Protein AF-0000000068096254 (afdb_homodimer)

Nearest PDB structures (foldseek):
  3ll3-assembly1_B  TM=8.880E-01  e=3.844E-37  Lactobacillus acidophilus
  3gbt-assembly1_A  TM=8.797E-01  e=4.576E-37  Lactobacillus acidophilus NCFM
  2nlx-assembly1_A  TM=8.607E-01  e=4.109E-34  Escherichia coli
  2itm-assembly1_B  TM=8.570E-01  e=5.618E-33  Escherichia coli
  2nlx-assembly1_B  TM=8.679E-01  e=8.628E-32  Escherichia coli

Foldseek 3Di:
DQQQEWEWEWEAEPFKIKIFIAGLRARDTPDMDMDGQAWDADPVGWIFGDLVVVLVVCLVVLLVCCVVRPGAYAEYFYAYAAQWWFKAFLVLHTQFTTGALPGCLLVVCVVVADPVLQLVLCQFLVFRDDCSANLSVQVSGCVVRVCLPPLGMAIDHSVQSVVCVFFVFREDEQQNVSRRSQGRAQVSGGHPVSCVSSVHDPNRYHHYDAFLDFRGWGDPVSCVSSVHDDIHTYGYQYYLVLLLVVLQVDDALAWEWEADQKIKIKGKHQGRDSDPLCSLFRWGKGDHRRNGIIIIMKIWNGGCVVVVVCCVVVVDDPVQLVVLLVVLLVLLPDLVDFCVQQWAKAPLCQHGMTRLGDRPAHIDTGNDDPDDGSNSSSNNSLLNVLLSVLVRVVSVVRDAAHEYEYEDPCLVRVSSLQSNCAQRVYKYFYWDDDPSSRLSRSCRNNVVHDRDDTDGPDMHGYDPSSNVSSVVVSVVNVVVVVVSCCVVVSDDDD/DQQLEWEWEWEAEPFKIKIFIAGLRARDTPDMDMDGQAWDADPVGWIFGDLVVVLVVVLVVLLVCCVVRPGAYAEYFYAYAAQWWFKAFLVLHTQFTTGALPGCLLVVCVVVADPVLQLVLCQFLVFRDDCSANLSVQVSGCVVRVCLPPLGMAIDHSVQSVVCVFFVFREDEQQNVSRRSQGRAQVSHGHPVSCVSSVHDPNRYGHYDAFLDQRGWGDPVSCVSSVHDDIHTYGYQYYLVLLLVVLQVDDALAWEWEADQKIKIKHKHQGRDSDPLCNLQRWGKGDHRRNGIIITMKIWNGGCVVVVVCCVVVVDDPVQLVVLLVVLLVLLPDLVDFCVQQWAKAPLCQHGMTRLGDRPAHIDTGRDDPDDGSNSSSNNSLLNVLLSVLRRVVSVVRDAAHEYEYEDPCLVRVSSLQSNCAQRVYKYFYWDDDPSSRLSSSCRNNVVHDRDDTHGPDMHGYDPSSNVSSVVVSVVNVVVVVVSCCVVVSDDDD

pLDDT: mean 94.55, std 5.6, range [41.28, 98.69]

Structure (mmCIF, N/CA/C/O backbone):
data_AF-0000000068096254-model_v1
#
loop_
_entity.id
_entity.type
_entity.pdbx_description
1 polymer 'Carbohydrate kinase'
#
loop_
_atom_site.group_PDB
_atom_site.id
_atom_site.type_symbol
_atom_site.label_atom_id
_atom_site.label_alt_id
_atom_site.label_comp_id
_atom_site.label_asym_id
_atom_site.label_entity_id
_atom_site.label_seq_id
_atom_site.pdbx_PDB_ins_code
_atom_site.Cartn_x
_atom_site.Cartn_y
_atom_site.Cartn_z
_atom_site.occupancy
_atom_site.B_iso_or_equiv
_atom_site.auth_seq_id
_atom_site.auth_comp_id
_atom_site.auth_asym_id
_atom_site.auth_atom_id
_atom_site.pdbx_PDB_model_num
ATOM 1 N N . MET A 1 1 ? 23.547 -44.688 -39.938 1 41.59 1 MET A N 1
ATOM 2 C CA . MET A 1 1 ? 22.844 -43.844 -40.938 1 41.59 1 MET A CA 1
ATOM 3 C C . MET A 1 1 ? 22.031 -42.75 -40.25 1 41.59 1 MET A C 1
ATOM 5 O O . MET A 1 1 ? 21.469 -42.969 -39.188 1 41.59 1 MET A O 1
ATOM 9 N N . PRO A 1 2 ? 22.297 -41.562 -40.688 1 52.94 2 PRO A N 1
ATOM 10 C CA . PRO A 1 2 ? 21.547 -40.5 -40.031 1 52.94 2 PRO A CA 1
ATOM 11 C C . PRO A 1 2 ? 20.047 -40.812 -39.906 1 52.94 2 PRO A C 1
ATOM 13 O O . PRO A 1 2 ? 19.453 -41.344 -40.844 1 52.94 2 PRO A O 1
ATOM 16 N N . ASP A 1 3 ? 19.641 -41 -38.656 1 62.84 3 ASP A N 1
ATOM 17 C CA . ASP A 1 3 ? 18.219 -41.25 -38.5 1 62.84 3 ASP A CA 1
ATOM 18 C C . ASP A 1 3 ? 17.391 -40.188 -39.188 1 62.84 3 ASP A C 1
ATOM 20 O O . ASP A 1 3 ? 17.391 -39.031 -38.75 1 62.84 3 ASP A O 1
ATOM 24 N N . TYR A 1 4 ? 16.969 -40.344 -40.375 1 83.81 4 TYR A N 1
ATOM 25 C CA . TYR A 1 4 ? 16.234 -39.438 -41.25 1 83.81 4 TYR A CA 1
ATOM 26 C C . TYR A 1 4 ? 14.734 -39.531 -40.969 1 83.81 4 TYR A C 1
ATOM 28 O O . TYR A 1 4 ? 13.938 -39.594 -41.906 1 83.81 4 TYR A O 1
ATOM 36 N N . ARG A 1 5 ? 14.422 -39.594 -39.594 1 93.25 5 ARG A N 1
ATOM 37 C CA . ARG A 1 5 ? 13.016 -39.625 -39.188 1 93.25 5 ARG A CA 1
ATOM 38 C C . ARG A 1 5 ? 12.617 -38.344 -38.5 1 93.25 5 ARG A C 1
ATOM 40 O O . ARG A 1 5 ? 13.484 -37.562 -38.062 1 93.25 5 ARG A O 1
ATOM 47 N N . ALA A 1 6 ? 11.328 -38.188 -38.531 1 95.38 6 ALA A N 1
ATOM 48 C CA . ALA A 1 6 ? 10.766 -37.031 -37.844 1 95.38 6 ALA A CA 1
ATOM 49 C C . ALA A 1 6 ? 9.766 -37.438 -36.781 1 95.38 6 ALA A C 1
ATOM 51 O O . ALA A 1 6 ? 9.242 -38.562 -36.812 1 95.38 6 ALA A O 1
ATOM 52 N N . ALA A 1 7 ? 9.648 -36.594 -35.844 1 97.06 7 ALA A N 1
ATOM 53 C CA . ALA A 1 7 ? 8.656 -36.781 -34.812 1 97.06 7 ALA A CA 1
ATOM 54 C C . ALA A 1 7 ? 7.734 -35.594 -34.688 1 97.06 7 ALA A C 1
ATOM 56 O O . ALA A 1 7 ? 8.188 -34.438 -34.812 1 97.06 7 ALA A O 1
ATOM 57 N N . LEU A 1 8 ? 6.445 -35.812 -34.531 1 98 8 LEU A N 1
ATOM 58 C CA . LEU A 1 8 ? 5.531 -34.75 -34.125 1 98 8 LEU A CA 1
ATOM 59 C C . LEU A 1 8 ? 5.422 -34.656 -32.625 1 98 8 LEU A C 1
ATOM 61 O O . LEU A 1 8 ? 5.168 -35.656 -31.953 1 98 8 LEU A O 1
ATOM 65 N N . VAL A 1 9 ? 5.691 -33.5 -32.156 1 97.75 9 VAL A N 1
ATOM 66 C CA . VAL A 1 9 ? 5.582 -33.25 -30.719 1 97.75 9 VAL A CA 1
ATOM 67 C C . VAL A 1 9 ? 4.391 -32.312 -30.453 1 97.75 9 VAL A C 1
ATOM 69 O O . VAL A 1 9 ? 4.289 -31.25 -31.031 1 97.75 9 VAL A O 1
ATOM 72 N N . ILE A 1 10 ? 3.496 -32.75 -29.547 1 98.25 10 ILE A N 1
ATOM 73 C CA . ILE A 1 10 ? 2.303 -31.984 -29.203 1 98.25 10 ILE A CA 1
ATOM 74 C C . ILE A 1 10 ? 2.402 -31.5 -27.766 1 98.25 10 ILE A C 1
ATOM 76 O O . ILE A 1 10 ? 2.443 -32.312 -26.828 1 98.25 10 ILE A O 1
ATOM 80 N N . ASP A 1 11 ? 2.445 -30.219 -27.562 1 97.06 11 ASP A N 1
ATOM 81 C CA . ASP A 1 11 ? 2.436 -29.562 -26.266 1 97.06 11 ASP A CA 1
ATOM 82 C C . ASP A 1 11 ? 1.095 -28.891 -26 1 97.06 11 ASP A C 1
ATOM 84 O O . ASP A 1 11 ? 0.836 -27.797 -26.5 1 97.06 11 ASP A O 1
ATOM 88 N N . ILE A 1 12 ? 0.299 -29.5 -25.172 1 97.5 12 ILE A N 1
ATOM 89 C CA . ILE A 1 12 ? -1.029 -28.984 -24.875 1 97.5 12 ILE A CA 1
ATOM 90 C C . ILE A 1 12 ? -0.95 -28.047 -23.672 1 97.5 12 ILE A C 1
ATOM 92 O O . ILE A 1 12 ? -1.04 -28.469 -22.531 1 97.5 12 ILE A O 1
ATOM 96 N N . GLY A 1 13 ? -0.919 -26.812 -23.969 1 94.12 13 GLY A N 1
ATOM 97 C CA . GLY A 1 13 ? -0.919 -25.812 -22.906 1 94.12 13 GLY A CA 1
ATOM 98 C C . GLY A 1 13 ? -2.307 -25.312 -22.562 1 94.12 13 GLY A C 1
ATOM 99 O O . GLY A 1 13 ? -3.268 -25.578 -23.297 1 94.12 13 GLY A O 1
ATOM 100 N N . THR A 1 14 ? -2.367 -24.562 -21.484 1 90.56 14 THR A N 1
ATOM 101 C CA . THR A 1 14 ? -3.637 -24.016 -21.016 1 90.56 14 THR A CA 1
ATOM 102 C C . THR A 1 14 ? -4.176 -22.984 -22 1 90.56 14 THR A C 1
ATOM 104 O O . THR A 1 14 ? -5.375 -22.969 -22.297 1 90.56 14 THR A O 1
ATOM 107 N N . THR A 1 15 ? -3.33 -22.141 -22.594 1 87.12 15 THR A N 1
ATOM 108 C CA . THR A 1 15 ? -3.736 -21.062 -23.484 1 87.12 15 THR A CA 1
ATOM 109 C C . THR A 1 15 ? -3.555 -21.469 -24.938 1 87.12 15 THR A C 1
ATOM 111 O O . THR A 1 15 ? -4.414 -21.188 -25.781 1 87.12 15 THR A O 1
ATOM 114 N N . ASN A 1 16 ? -2.41 -22.062 -25.188 1 92.19 16 ASN A N 1
ATOM 115 C CA . ASN A 1 16 ? -2.104 -22.469 -26.547 1 92.19 16 ASN A CA 1
ATOM 116 C C . ASN A 1 16 ? -1.64 -23.922 -26.625 1 92.19 16 ASN A C 1
ATOM 118 O O . ASN A 1 16 ? -1.05 -24.422 -25.672 1 92.19 16 ASN A O 1
ATOM 122 N N . CYS A 1 17 ? -1.931 -24.469 -27.703 1 96.44 17 CYS A N 1
ATOM 123 C CA . CYS A 1 17 ? -1.395 -25.766 -28.078 1 96.44 17 CYS A CA 1
ATOM 124 C C . CYS A 1 17 ? -0.385 -25.641 -29.203 1 96.44 17 CYS A C 1
ATOM 126 O O . CYS A 1 17 ? -0.627 -24.922 -30.188 1 96.44 17 CYS A O 1
ATOM 128 N N . LYS A 1 18 ? 0.754 -26.25 -28.984 1 96.44 18 LYS A N 1
ATOM 129 C CA . LYS A 1 18 ? 1.813 -26.188 -29.984 1 96.44 18 LYS A CA 1
ATOM 130 C C . LYS A 1 18 ? 2.135 -27.578 -30.531 1 96.44 18 LYS A C 1
ATOM 132 O O . LYS A 1 18 ? 2.236 -28.531 -29.766 1 96.44 18 LYS A O 1
ATOM 137 N N . VAL A 1 19 ? 2.242 -27.688 -31.844 1 97.88 19 VAL A N 1
ATOM 138 C CA . VAL A 1 19 ? 2.664 -28.922 -32.5 1 97.88 19 VAL A CA 1
ATOM 139 C C . VAL A 1 19 ? 3.922 -28.641 -33.344 1 97.88 19 VAL A C 1
ATOM 141 O O . VAL A 1 19 ? 3.943 -27.734 -34.156 1 97.88 19 VAL A O 1
ATOM 144 N N . SER A 1 20 ? 4.918 -29.422 -33.062 1 96.94 20 SER A N 1
ATOM 145 C CA . SER A 1 20 ? 6.176 -29.25 -33.781 1 96.94 20 SER A CA 1
ATOM 146 C C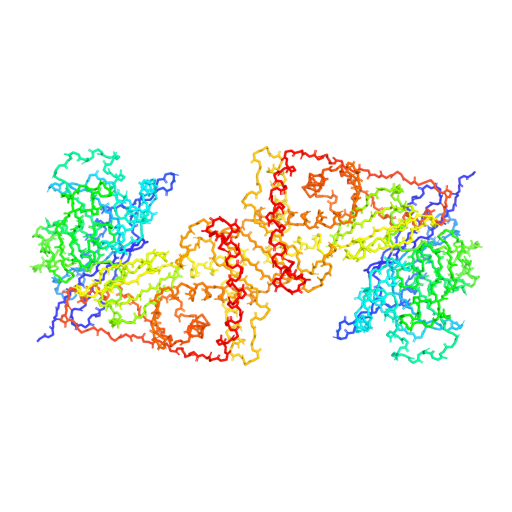 . SER A 1 20 ? 6.594 -30.531 -34.5 1 96.94 20 SER A C 1
ATOM 148 O O . SER A 1 20 ? 6.422 -31.625 -33.938 1 96.94 20 SER A O 1
ATOM 150 N N . CYS A 1 21 ? 7.031 -30.359 -35.688 1 96.88 21 CYS A N 1
ATOM 151 C CA . CYS A 1 21 ? 7.734 -31.438 -36.375 1 96.88 21 CYS A CA 1
ATOM 152 C C . CYS A 1 21 ? 9.242 -31.328 -36.188 1 96.88 21 CYS A C 1
ATOM 154 O O . CYS A 1 21 ? 9.852 -30.328 -36.562 1 96.88 21 CYS A O 1
ATOM 156 N N . CYS A 1 22 ? 9.797 -32.344 -35.562 1 95.12 22 CYS A N 1
ATOM 157 C CA . CYS A 1 22 ? 11.211 -32.281 -35.219 1 95.12 22 CYS A CA 1
ATOM 158 C C . CYS A 1 22 ? 11.992 -33.406 -35.875 1 95.12 22 CYS A C 1
ATOM 160 O O . CYS A 1 22 ? 11.461 -34.5 -36.094 1 95.12 22 CYS A O 1
ATOM 162 N N . SER A 1 23 ? 13.266 -33.062 -36.125 1 92.75 23 SER A N 1
ATOM 163 C CA . SER A 1 23 ? 14.172 -34.094 -36.625 1 92.75 23 SER A CA 1
ATOM 164 C C . SER A 1 23 ? 14.633 -35 -35.5 1 92.75 23 SER A C 1
ATOM 166 O O . SER A 1 23 ? 15.023 -34.531 -34.438 1 92.75 23 SER A O 1
ATOM 168 N N . CYS A 1 24 ? 14.539 -36.281 -35.719 1 91.44 24 CYS A N 1
ATOM 169 C CA . CYS A 1 24 ? 15.008 -37.25 -34.75 1 91.44 24 CYS A CA 1
ATOM 170 C C . CYS A 1 24 ? 16.531 -37.375 -34.781 1 91.44 24 CYS A C 1
ATOM 172 O O . CYS A 1 24 ? 17.125 -38.062 -33.938 1 91.44 24 CYS A O 1
ATOM 174 N N . HIS A 1 25 ? 17.125 -36.656 -35.719 1 87.38 25 HIS A N 1
ATOM 175 C CA . HIS A 1 25 ? 18.578 -36.719 -35.844 1 87.38 25 HIS A CA 1
ATOM 176 C C . HIS A 1 25 ? 19.25 -35.719 -34.906 1 87.38 25 HIS A C 1
ATOM 178 O O . HIS A 1 25 ? 20.234 -36.062 -34.25 1 87.38 25 HIS A O 1
ATOM 184 N N . ASP A 1 26 ? 18.734 -34.531 -34.812 1 86.44 26 ASP A N 1
ATOM 185 C CA . ASP A 1 26 ? 19.422 -33.5 -34.062 1 86.44 26 ASP A CA 1
ATOM 186 C C . ASP A 1 26 ? 18.438 -32.625 -33.281 1 86.44 26 ASP A C 1
ATOM 188 O O . ASP A 1 26 ? 18.781 -31.547 -32.812 1 86.44 26 ASP A O 1
ATOM 192 N N . ALA A 1 27 ? 17.25 -33.031 -33.188 1 88.38 27 ALA A N 1
ATOM 193 C CA . ALA A 1 27 ? 16.188 -32.375 -32.406 1 88.38 27 ALA A CA 1
ATOM 194 C C . ALA A 1 27 ? 15.852 -31.016 -33 1 88.38 27 ALA A C 1
ATOM 196 O O . ALA A 1 27 ? 15.18 -30.219 -32.344 1 88.38 27 ALA A O 1
ATOM 197 N N . SER A 1 28 ? 16.281 -30.703 -34.219 1 89.44 28 SER A N 1
ATOM 198 C CA . SER A 1 28 ? 15.93 -29.422 -34.844 1 89.44 28 SER A CA 1
ATOM 199 C C . SER A 1 28 ? 14.445 -29.359 -35.188 1 89.44 28 SER A C 1
ATOM 201 O O . SER A 1 28 ? 13.852 -30.359 -35.594 1 89.44 28 SER A O 1
ATOM 203 N N . VAL A 1 29 ? 13.906 -28.188 -35.031 1 91.31 29 VAL A N 1
ATOM 204 C CA . VAL A 1 29 ? 12.508 -27.984 -35.406 1 91.31 29 VAL A CA 1
ATOM 205 C C . VAL A 1 29 ? 12.398 -27.734 -36.906 1 91.31 29 VAL A C 1
ATOM 207 O O . VAL A 1 29 ? 12.961 -26.75 -37.406 1 91.31 29 VAL A O 1
ATOM 210 N N . LEU A 1 30 ? 11.719 -28.562 -37.531 1 93.75 30 LEU A N 1
ATOM 211 C CA . LEU A 1 30 ? 11.523 -28.438 -38.969 1 93.75 30 LEU A CA 1
ATOM 212 C C . LEU A 1 30 ? 10.391 -27.469 -39.281 1 93.75 30 LEU A C 1
ATOM 214 O O . LEU A 1 30 ? 10.539 -26.594 -40.156 1 93.75 30 LEU A O 1
ATOM 218 N N . GLU A 1 31 ? 9.297 -27.656 -38.625 1 95.44 31 GLU A N 1
ATOM 219 C CA . GLU A 1 31 ? 8.117 -26.797 -38.719 1 95.44 31 GLU A CA 1
ATOM 220 C C . GLU A 1 31 ? 7.289 -26.859 -37.438 1 95.44 31 GLU A C 1
ATOM 222 O O . GLU A 1 31 ? 7.363 -27.828 -36.688 1 95.44 31 GLU A O 1
ATOM 227 N N . ALA A 1 32 ? 6.562 -25.828 -37.219 1 96 32 ALA A N 1
ATOM 228 C CA . ALA A 1 32 ? 5.727 -25.797 -36 1 96 32 ALA A CA 1
ATOM 229 C C . ALA A 1 32 ? 4.441 -25 -36.281 1 96 32 ALA A C 1
ATOM 231 O O . ALA A 1 32 ? 4.402 -24.141 -37.156 1 96 32 ALA A O 1
ATOM 232 N N . ARG A 1 33 ? 3.412 -25.359 -35.594 1 96.94 33 ARG A N 1
ATOM 233 C CA . ARG A 1 33 ? 2.133 -24.656 -35.594 1 96.94 33 ARG A CA 1
ATOM 234 C C . ARG A 1 33 ? 1.662 -24.406 -34.156 1 96.94 33 ARG A C 1
ATOM 236 O O . ARG A 1 33 ? 1.922 -25.203 -33.25 1 96.94 33 ARG A O 1
ATOM 243 N N . LYS A 1 34 ? 1.093 -23.297 -33.969 1 93.69 34 LYS A N 1
ATOM 244 C CA . LYS A 1 34 ? 0.515 -22.906 -32.688 1 93.69 34 LYS A CA 1
ATOM 245 C C . LYS A 1 34 ? -0.919 -22.422 -32.844 1 93.69 34 LYS A C 1
ATOM 247 O O . LYS A 1 34 ? -1.23 -21.703 -33.812 1 93.69 34 LYS A O 1
ATOM 252 N N . PHE A 1 35 ? -1.835 -22.781 -31.984 1 96.56 35 PHE A N 1
ATOM 253 C CA . PHE A 1 35 ? -3.225 -22.344 -32 1 96.56 35 PHE A CA 1
ATOM 254 C C . PHE A 1 35 ? -3.803 -22.297 -30.594 1 96.56 35 PHE A C 1
ATOM 256 O O . PHE A 1 35 ? -3.283 -22.938 -29.688 1 96.56 35 PHE A O 1
ATOM 263 N N . PRO A 1 36 ? -4.855 -21.484 -30.406 1 95.94 36 PRO A N 1
ATOM 264 C CA . PRO A 1 36 ? -5.457 -21.406 -29.078 1 95.94 36 PRO A CA 1
ATOM 265 C C . PRO A 1 36 ? -6.078 -22.734 -28.641 1 95.94 36 PRO A C 1
ATOM 267 O O . PRO A 1 36 ? -6.715 -23.422 -29.438 1 95.94 36 PRO A O 1
ATOM 270 N N . THR A 1 37 ? -5.762 -23.062 -27.406 1 96.31 37 THR A N 1
ATOM 271 C CA . THR A 1 37 ? -6.422 -24.25 -26.859 1 96.31 37 THR A CA 1
ATOM 272 C C . THR A 1 37 ? -7.926 -24.031 -26.734 1 96.31 37 THR A C 1
ATOM 274 O O . THR A 1 37 ? -8.367 -23.094 -26.062 1 96.31 37 THR A O 1
ATOM 277 N N . PRO A 1 38 ? -8.695 -24.859 -27.312 1 96.88 38 PRO A N 1
ATOM 278 C CA . PRO A 1 38 ? -10.148 -24.641 -27.297 1 96.88 38 PRO A CA 1
ATOM 279 C C . PRO A 1 38 ? -10.742 -24.781 -25.906 1 96.88 38 PRO A C 1
ATOM 281 O O . PRO A 1 38 ? -10.438 -25.75 -25.188 1 96.88 38 PRO A O 1
ATOM 284 N N . LYS A 1 39 ? -11.523 -23.875 -25.516 1 96.12 39 LYS A N 1
ATOM 285 C CA . LYS A 1 39 ? -12.188 -23.844 -24.203 1 96.12 39 LYS A CA 1
ATOM 286 C C . LYS A 1 39 ? -13.656 -23.453 -24.359 1 96.12 39 LYS A C 1
ATOM 288 O O . LYS A 1 39 ? -14.055 -22.875 -25.375 1 96.12 39 LYS A O 1
ATOM 293 N N . ARG A 1 40 ? -14.484 -23.891 -23.469 1 94.44 40 ARG A N 1
ATOM 294 C CA . ARG A 1 40 ? -15.867 -23.469 -23.281 1 94.44 40 ARG A CA 1
ATOM 295 C C . ARG A 1 40 ? -16.062 -22.766 -21.953 1 94.44 40 ARG A C 1
ATOM 297 O O . ARG A 1 40 ? -15.789 -23.344 -20.891 1 94.44 40 ARG A O 1
ATOM 304 N N . GLU A 1 41 ? -16.5 -21.531 -22.016 1 90.38 41 GLU A N 1
ATOM 305 C CA . GLU A 1 41 ? -16.719 -20.766 -20.797 1 90.38 41 GLU A CA 1
ATOM 306 C C . GLU A 1 41 ? -18.219 -20.562 -20.531 1 90.38 41 GLU A C 1
ATOM 308 O O . GLU A 1 41 ? -18.969 -20.234 -21.438 1 90.38 41 GLU A O 1
ATOM 313 N N . SER A 1 42 ? -18.594 -20.828 -19.344 1 86.88 42 SER A N 1
ATOM 314 C CA . SER A 1 42 ? -19.984 -20.641 -18.984 1 86.88 42 SER A CA 1
ATOM 315 C C . SER A 1 42 ? -20.25 -19.219 -18.516 1 86.88 42 SER A C 1
ATOM 317 O O . SER A 1 42 ? -19.312 -18.438 -18.312 1 86.88 42 SER A O 1
ATOM 319 N N . GLY A 1 43 ? -21.516 -18.828 -18.375 1 73.31 43 GLY A N 1
ATOM 320 C CA . GLY A 1 43 ? -21.922 -17.516 -17.922 1 73.31 43 GLY A CA 1
ATOM 321 C C . GLY A 1 43 ? -21.469 -17.203 -16.5 1 73.31 43 GLY A C 1
ATOM 322 O O . GLY A 1 43 ? -21.281 -16.047 -16.141 1 73.31 43 GLY A O 1
ATOM 323 N N . ASN A 1 44 ? -21.297 -18.281 -15.711 1 79.81 44 ASN A N 1
ATOM 324 C CA . ASN A 1 44 ? -20.922 -18.078 -14.312 1 79.81 44 ASN A CA 1
ATOM 325 C C . ASN A 1 44 ? -19.406 -18.125 -14.133 1 79.81 44 ASN A C 1
ATOM 327 O O . ASN A 1 44 ? -18.922 -18.141 -13 1 79.81 44 ASN A O 1
ATOM 331 N N . GLY A 1 45 ? -18.641 -18.266 -15.219 1 78.94 45 GLY A N 1
ATOM 332 C CA . GLY A 1 45 ? -17.188 -18.172 -15.156 1 78.94 45 GLY A CA 1
ATOM 333 C C . GLY A 1 45 ? -16.5 -19.531 -15.125 1 78.94 45 GLY A C 1
ATOM 334 O O . GLY A 1 45 ? -15.281 -19.609 -15.031 1 78.94 45 GLY A O 1
ATOM 335 N N . GLU A 1 46 ? -17.266 -20.531 -15.234 1 84.62 46 GLU A N 1
ATOM 336 C CA . GLU A 1 46 ? -16.688 -21.875 -15.281 1 84.62 46 GLU A CA 1
ATOM 337 C C . GLU A 1 46 ? -16.047 -22.156 -16.641 1 84.62 46 GLU A C 1
ATOM 339 O O . GLU A 1 46 ? -16.578 -21.75 -17.672 1 84.62 46 GLU A O 1
ATOM 344 N N . VAL A 1 47 ? -14.891 -22.766 -16.562 1 89.75 47 VAL A N 1
ATOM 345 C CA . VAL A 1 47 ? -14.156 -23.016 -17.797 1 89.75 47 VAL A CA 1
ATOM 346 C C . VAL A 1 47 ? -13.945 -24.516 -17.984 1 89.75 47 VAL A C 1
ATOM 348 O O . VAL A 1 47 ? -13.492 -25.203 -17.078 1 89.75 47 VAL A O 1
ATOM 351 N N . ASP A 1 48 ? -14.297 -25 -19.172 1 95.62 48 ASP A N 1
ATOM 352 C CA . ASP A 1 48 ? -14.016 -26.359 -19.609 1 95.62 48 ASP A CA 1
ATOM 353 C C . ASP A 1 48 ? -13.156 -26.375 -20.859 1 95.62 48 ASP A C 1
ATOM 355 O O . ASP A 1 48 ? -13.32 -25.516 -21.75 1 95.62 48 ASP A O 1
ATOM 359 N N . PHE A 1 49 ? -12.242 -27.312 -20.844 1 96.94 49 PHE A N 1
ATOM 360 C CA . PHE A 1 49 ? -11.539 -27.531 -22.109 1 96.94 49 PHE A CA 1
ATOM 361 C C . PHE A 1 49 ? -12.414 -28.281 -23.109 1 96.94 49 PHE A C 1
ATOM 363 O O . PHE A 1 49 ? -13.148 -29.203 -22.719 1 96.94 49 PHE A O 1
ATOM 370 N N . ASP A 1 50 ? -12.375 -27.875 -24.359 1 97.56 50 ASP A N 1
ATOM 371 C CA . ASP A 1 50 ? -13.117 -28.547 -25.422 1 97.56 50 ASP A CA 1
ATOM 372 C C . ASP A 1 50 ? -12.25 -29.594 -26.125 1 97.56 50 ASP A C 1
ATOM 374 O O . ASP A 1 50 ? -11.695 -29.312 -27.203 1 97.56 50 ASP A O 1
ATOM 378 N N . ILE A 1 51 ? -12.273 -30.797 -25.641 1 97.38 51 ILE A N 1
ATOM 379 C CA . ILE A 1 51 ? -11.359 -31.844 -26.078 1 97.38 51 ILE A CA 1
ATOM 380 C C . ILE A 1 51 ? -11.695 -32.25 -27.5 1 97.38 51 ILE A C 1
ATOM 382 O O . ILE A 1 51 ? -10.805 -32.625 -28.281 1 97.38 51 ILE A O 1
ATOM 386 N N . GLU A 1 52 ? -12.93 -32.219 -27.938 1 97 52 GLU A N 1
ATOM 387 C CA . GLU A 1 52 ? -13.32 -32.562 -29.297 1 97 52 GLU A CA 1
ATOM 388 C C . GLU A 1 52 ? -12.781 -31.531 -30.297 1 97 52 GLU A C 1
ATOM 390 O O . GLU A 1 52 ? -12.25 -31.891 -31.344 1 97 52 GLU A O 1
ATOM 395 N N . ALA A 1 53 ? -13.008 -30.328 -29.906 1 98 53 ALA A N 1
ATOM 396 C CA . ALA A 1 53 ? -12.469 -29.266 -30.766 1 98 53 ALA A CA 1
ATOM 397 C C . ALA A 1 53 ? -10.945 -29.344 -30.844 1 98 53 AL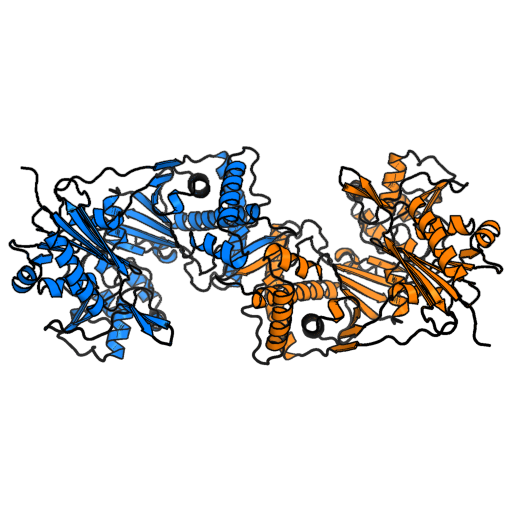A A C 1
ATOM 399 O O . ALA A 1 53 ? -10.359 -29.094 -31.891 1 98 53 ALA A O 1
ATOM 400 N N . LEU A 1 54 ? -10.328 -29.641 -29.75 1 98.12 54 LEU A N 1
ATOM 401 C CA . LEU A 1 54 ? -8.875 -29.812 -29.734 1 98.12 54 LEU A CA 1
ATOM 402 C C . LEU A 1 54 ? -8.453 -30.938 -30.672 1 98.12 54 LEU A C 1
ATOM 404 O O . LEU A 1 54 ? -7.496 -30.797 -31.422 1 98.12 54 LEU A O 1
ATOM 408 N N . TRP A 1 55 ? -9.141 -32.031 -30.625 1 97.75 55 TRP A N 1
ATOM 409 C CA . TRP A 1 55 ? -8.836 -33.188 -31.469 1 97.75 55 TRP A CA 1
ATOM 410 C C . TRP A 1 55 ? -8.945 -32.844 -32.938 1 97.75 55 TRP A C 1
ATOM 412 O O . TRP A 1 55 ? -8.062 -33.188 -33.75 1 97.75 55 TRP A O 1
ATOM 422 N N . GLN A 1 56 ? -9.977 -32.125 -33.281 1 97.88 56 GLN A N 1
ATOM 423 C CA . GLN A 1 56 ? -10.172 -31.703 -34.688 1 97.88 56 GLN A CA 1
ATOM 424 C C . GLN A 1 56 ? -9.039 -30.797 -35.156 1 97.88 56 GLN A C 1
ATOM 426 O O . GLN A 1 56 ? -8.531 -30.953 -36.25 1 97.88 56 GLN A O 1
ATOM 431 N N . ALA A 1 57 ? -8.711 -29.875 -34.312 1 98.12 57 ALA A N 1
ATOM 432 C CA . ALA A 1 57 ? -7.617 -28.953 -34.656 1 98.12 57 ALA A CA 1
ATOM 433 C C . ALA A 1 57 ? -6.305 -29.719 -34.812 1 98.12 57 ALA A C 1
ATOM 435 O O . ALA A 1 57 ? -5.535 -29.438 -35.75 1 98.12 57 ALA A O 1
ATOM 436 N N . LEU A 1 58 ? -6.066 -30.656 -33.969 1 98.19 58 LEU A N 1
ATOM 437 C CA . LEU A 1 58 ? -4.828 -31.422 -34 1 98.19 58 LEU A CA 1
ATOM 438 C C . LEU A 1 58 ? -4.758 -32.281 -35.25 1 98.19 58 LEU A C 1
ATOM 440 O O . LEU A 1 58 ? -3.693 -32.406 -35.844 1 98.19 58 LEU A O 1
ATOM 444 N N . ARG A 1 59 ? -5.852 -32.875 -35.625 1 97.69 59 ARG A N 1
ATOM 445 C CA . ARG A 1 59 ? -5.898 -33.656 -36.844 1 97.69 59 ARG A CA 1
ATOM 446 C C . ARG A 1 59 ? -5.484 -32.844 -38.062 1 97.69 59 ARG A C 1
ATOM 448 O O . ARG A 1 59 ? -4.68 -33.281 -38.875 1 97.69 59 ARG A O 1
ATOM 455 N N . ARG A 1 60 ? -6.031 -31.672 -38.094 1 97.75 60 ARG A N 1
ATOM 456 C CA . ARG A 1 60 ? -5.719 -30.766 -39.219 1 97.75 60 ARG A CA 1
ATOM 457 C C . ARG A 1 60 ? -4.242 -30.391 -39.219 1 97.75 60 ARG A C 1
ATOM 459 O O . ARG A 1 60 ? -3.576 -30.438 -40.25 1 97.75 60 ARG A O 1
ATOM 466 N N . VAL A 1 61 ? -3.756 -30.031 -38.094 1 98.12 61 VAL A N 1
ATOM 467 C CA . VAL A 1 61 ? -2.383 -29.547 -37.969 1 98.12 61 VAL A CA 1
ATOM 468 C C . VAL A 1 61 ? -1.407 -30.703 -38.219 1 98.12 61 VAL A C 1
ATOM 470 O O . VAL A 1 61 ? -0.376 -30.5 -38.875 1 98.12 61 VAL A O 1
ATOM 473 N N . MET A 1 62 ? -1.69 -31.891 -37.688 1 97.94 62 MET A N 1
ATOM 474 C CA . MET A 1 62 ? -0.826 -33.031 -37.906 1 97.94 62 MET A CA 1
ATOM 475 C C . MET A 1 62 ? -0.747 -33.375 -39.406 1 97.94 62 MET A C 1
ATOM 477 O O . MET A 1 62 ? 0.335 -33.625 -39.938 1 97.94 62 MET A O 1
ATOM 481 N N . ALA A 1 63 ? -1.887 -33.312 -40.062 1 97.5 63 ALA A N 1
ATOM 482 C CA . ALA A 1 63 ? -1.909 -33.562 -41.5 1 97.5 63 ALA A CA 1
ATOM 483 C C . ALA A 1 63 ? -1.028 -32.594 -42.25 1 97.5 63 ALA A C 1
ATOM 485 O O . ALA A 1 63 ? -0.283 -32.969 -43.156 1 97.5 63 ALA A O 1
ATOM 486 N N . GLU A 1 64 ? -1.152 -31.359 -41.875 1 97.75 64 GLU A N 1
ATOM 487 C CA . GLU A 1 64 ? -0.355 -30.312 -42.5 1 97.75 64 GLU A CA 1
ATOM 488 C C . GLU A 1 64 ? 1.137 -30.547 -42.281 1 97.75 64 GLU A C 1
ATOM 490 O O . GLU A 1 64 ? 1.928 -30.438 -43.219 1 97.75 64 GLU A O 1
ATOM 495 N N . LEU A 1 65 ? 1.504 -30.875 -41.094 1 97.62 65 LEU A N 1
ATOM 496 C CA . LEU A 1 65 ? 2.914 -31.031 -40.781 1 97.62 65 LEU A CA 1
ATOM 497 C C . LEU A 1 65 ? 3.488 -32.312 -41.406 1 97.62 65 LEU A C 1
ATOM 499 O O . LEU A 1 65 ? 4.66 -32.344 -41.781 1 97.62 65 LEU A O 1
ATOM 503 N N . VAL A 1 66 ? 2.689 -33.375 -41.469 1 96.56 66 VAL A N 1
ATOM 504 C CA . VAL A 1 66 ? 3.121 -34.594 -42.094 1 96.56 66 VAL A CA 1
ATOM 505 C C . VAL A 1 66 ? 3.398 -34.344 -43.594 1 96.56 66 VAL A C 1
ATOM 507 O O . VAL A 1 66 ? 4.41 -34.812 -44.125 1 96.56 66 VAL A O 1
ATOM 510 N N . SER A 1 67 ? 2.506 -33.594 -44.219 1 95.94 67 SER A N 1
ATOM 511 C CA . SER A 1 67 ? 2.639 -33.312 -45.656 1 95.94 67 SER A CA 1
ATOM 512 C C . SER A 1 67 ? 3.873 -32.469 -45.938 1 95.94 67 SER A C 1
ATOM 514 O O . SER A 1 67 ? 4.496 -32.594 -47 1 95.94 67 SER A O 1
ATOM 516 N N . SER A 1 68 ? 4.219 -31.656 -45.062 1 95.31 68 SER A N 1
ATOM 517 C CA . SER A 1 68 ? 5.309 -30.719 -45.281 1 95.31 68 SER A CA 1
ATOM 518 C C . SER A 1 68 ? 6.641 -31.281 -44.812 1 95.31 68 SER A C 1
ATOM 520 O O . SER A 1 68 ? 7.699 -30.734 -45.125 1 95.31 68 SER A O 1
ATOM 522 N N . SER A 1 69 ? 6.617 -32.375 -44.062 1 94.81 69 SER A N 1
ATOM 523 C CA . SER A 1 69 ? 7.836 -32.906 -43.469 1 94.81 69 SER A CA 1
ATOM 524 C C . SER A 1 69 ? 8.742 -33.5 -44.531 1 94.81 69 SER A C 1
ATOM 526 O O . SER A 1 69 ? 8.289 -34.312 -45.375 1 94.81 69 SER A O 1
ATOM 528 N N . PRO A 1 70 ? 10 -33.156 -44.562 1 93.75 70 PRO A N 1
ATOM 529 C CA . PRO A 1 70 ? 10.945 -33.781 -45.5 1 93.75 70 PRO A CA 1
ATOM 530 C C . PRO A 1 70 ? 11.312 -35.219 -45.125 1 93.75 70 PRO A C 1
ATOM 532 O O . PRO A 1 70 ? 11.898 -35.938 -45.906 1 93.75 70 PRO A O 1
ATOM 535 N N . PHE A 1 71 ? 11 -35.625 -43.938 1 94.12 71 PHE A N 1
ATOM 536 C CA . PHE A 1 71 ? 11.32 -36.969 -43.438 1 94.12 71 PHE A CA 1
ATOM 537 C C . PHE A 1 71 ? 10.047 -37.719 -43.062 1 94.12 71 PHE A C 1
ATOM 539 O O . PHE A 1 71 ? 9.023 -37.125 -42.75 1 94.12 71 PHE A O 1
ATOM 546 N N . PRO A 1 72 ? 10.102 -39.094 -43.062 1 94.56 72 PRO A N 1
ATOM 547 C CA . PRO A 1 72 ? 8.953 -39.844 -42.594 1 94.56 72 PRO A CA 1
ATOM 548 C C . PRO A 1 72 ? 8.688 -39.656 -41.094 1 94.56 72 PRO A C 1
ATOM 550 O O . PRO A 1 72 ? 9.617 -39.75 -40.281 1 94.56 72 PRO A O 1
ATOM 553 N N . VAL A 1 73 ? 7.484 -39.375 -40.75 1 96.56 73 VAL A N 1
ATOM 554 C CA . VAL A 1 73 ? 7.086 -39.219 -39.375 1 96.56 73 VAL A CA 1
ATOM 555 C C . VAL A 1 73 ? 6.84 -40.594 -38.75 1 96.56 73 VAL A C 1
ATOM 557 O O . VAL A 1 73 ? 5.934 -41.312 -39.156 1 96.56 73 VAL A O 1
ATOM 560 N N . THR A 1 74 ? 7.633 -40.938 -37.688 1 96.19 74 THR A N 1
ATOM 561 C CA . THR A 1 74 ? 7.535 -42.25 -37.125 1 96.19 74 THR A CA 1
ATOM 562 C C . THR A 1 74 ? 7.094 -42.188 -35.656 1 96.19 74 THR A C 1
ATOM 564 O O . THR A 1 74 ? 6.73 -43.219 -35.062 1 96.19 74 THR A O 1
ATOM 567 N N . ASP A 1 75 ? 7.121 -41.031 -35.094 1 96.94 75 ASP A N 1
ATOM 568 C CA . ASP A 1 75 ? 6.852 -40.875 -33.688 1 96.94 75 ASP A CA 1
ATOM 569 C C . ASP A 1 75 ? 5.938 -39.688 -33.406 1 96.94 75 ASP A C 1
ATOM 571 O O . ASP A 1 75 ? 6.066 -38.625 -34.062 1 96.94 75 ASP A O 1
ATOM 575 N N . ILE A 1 76 ? 5.035 -39.812 -32.5 1 98 76 ILE A N 1
ATOM 576 C CA . ILE A 1 76 ? 4.266 -38.719 -31.922 1 98 76 ILE A CA 1
ATOM 577 C C . ILE A 1 76 ? 4.41 -38.719 -30.391 1 98 76 ILE A C 1
ATOM 579 O O . ILE A 1 76 ? 4.273 -39.781 -29.766 1 98 76 ILE A O 1
ATOM 583 N N . SER A 1 77 ? 4.801 -37.656 -29.859 1 97.94 77 SER A N 1
ATOM 584 C CA . SER A 1 77 ? 4.961 -37.5 -28.422 1 97.94 77 SER A CA 1
ATOM 585 C C . SER A 1 77 ? 4.094 -36.375 -27.875 1 97.94 77 SER A C 1
ATOM 587 O O . SER A 1 77 ? 4.035 -35.281 -28.469 1 97.94 77 SER A O 1
ATOM 589 N N . MET A 1 78 ? 3.42 -36.594 -26.734 1 98 78 MET A N 1
ATOM 590 C CA . MET A 1 78 ? 2.475 -35.594 -26.234 1 98 78 MET A CA 1
ATOM 591 C C . MET A 1 78 ? 2.785 -35.219 -24.797 1 98 78 MET A C 1
ATOM 593 O O . MET A 1 78 ? 2.908 -36.062 -23.938 1 98 78 MET A O 1
ATOM 597 N N . ALA A 1 79 ? 2.945 -33.969 -24.531 1 97.06 79 ALA A N 1
ATOM 598 C CA . ALA A 1 79 ? 3.012 -33.344 -23.203 1 97.06 79 ALA A CA 1
ATOM 599 C C . ALA A 1 79 ? 1.815 -32.438 -22.969 1 97.06 79 ALA A C 1
ATOM 601 O O . ALA A 1 79 ? 1.205 -31.938 -23.906 1 97.06 79 ALA A O 1
ATOM 602 N N . SER A 1 80 ? 1.437 -32.281 -21.734 1 96.81 80 SER A N 1
ATOM 603 C CA . SER A 1 80 ? 0.233 -31.5 -21.453 1 96.81 80 SER A CA 1
ATOM 604 C C . SER A 1 80 ? 0.223 -30.984 -20.016 1 96.81 80 SER A C 1
ATOM 606 O O . SER A 1 80 ? 1.018 -31.438 -19.188 1 96.81 80 SER A O 1
ATOM 608 N N . PHE A 1 81 ? -0.7 -30.031 -19.812 1 94.56 81 PHE A N 1
ATOM 609 C CA . PHE A 1 81 ? -1.069 -29.734 -18.438 1 94.56 81 PHE A CA 1
ATOM 610 C C . PHE A 1 81 ? -1.669 -30.969 -17.766 1 94.56 81 PHE A C 1
ATOM 612 O O . PHE A 1 81 ? -2.055 -31.922 -18.438 1 94.56 81 PHE A O 1
ATOM 619 N N . GLY A 1 82 ? -1.715 -30.938 -16.484 1 95.44 82 GLY A N 1
ATOM 620 C CA . GLY A 1 82 ? -2.262 -32.062 -15.75 1 95.44 82 GLY A CA 1
ATOM 621 C C . GLY A 1 82 ? -3.654 -31.812 -15.203 1 95.44 82 GLY A C 1
ATOM 622 O O . GLY A 1 82 ? -4.348 -30.906 -15.664 1 95.44 82 GLY A O 1
ATOM 623 N N . GLU A 1 83 ? -4.137 -32.719 -14.422 1 97.06 83 GLU A N 1
ATOM 624 C CA . GLU A 1 83 ? -5.281 -32.656 -13.516 1 97.06 83 GLU A CA 1
ATOM 625 C C . GLU A 1 83 ? -6.598 -32.719 -14.289 1 97.06 83 GLU A C 1
ATOM 627 O O . GLU A 1 83 ? -7.609 -33.188 -13.766 1 97.06 83 GLU A O 1
ATOM 632 N N . SER A 1 84 ? -6.633 -32.188 -15.523 1 98 84 SER A N 1
ATOM 633 C CA . SER A 1 84 ? -7.875 -32.188 -16.297 1 98 84 SER A CA 1
ATOM 634 C C . SER A 1 84 ? -8.07 -33.5 -17.031 1 98 84 SER A C 1
ATOM 636 O O . SER A 1 84 ? -7.117 -34.062 -17.594 1 98 84 SER A O 1
ATOM 638 N N . GLY A 1 85 ? -9.312 -33.969 -17.062 1 98.06 85 GLY A N 1
ATOM 639 C CA . GLY A 1 85 ? -9.648 -35.188 -17.75 1 98.06 85 GLY A CA 1
ATOM 640 C C . GLY A 1 85 ? -11.141 -35.406 -17.922 1 98.06 85 GLY A C 1
ATOM 641 O O . GLY A 1 85 ? -11.93 -34.469 -17.672 1 98.06 85 GLY A O 1
ATOM 642 N N . VAL A 1 86 ? -11.516 -36.594 -18.453 1 98.38 86 VAL A N 1
ATOM 643 C CA . VAL A 1 86 ? -12.906 -36.938 -18.688 1 98.38 86 VAL A CA 1
ATOM 644 C C . VAL A 1 86 ? -13.125 -38.438 -18.344 1 98.38 86 VAL A C 1
ATOM 646 O O . VAL A 1 86 ? -12.164 -39.188 -18.266 1 98.38 86 VAL A O 1
ATOM 649 N N . PHE A 1 87 ? -14.352 -38.75 -18.047 1 98.31 87 PHE A N 1
ATOM 650 C CA . PHE A 1 87 ? -14.758 -40.125 -18 1 98.31 87 PHE A CA 1
ATOM 651 C C . PHE A 1 87 ? -15.195 -40.625 -19.375 1 98.31 87 PHE A C 1
ATOM 653 O O . PHE A 1 87 ? -15.961 -39.938 -20.062 1 98.31 87 PHE A O 1
ATOM 660 N N . VAL A 1 88 ? -14.656 -41.781 -19.766 1 97.88 88 VAL A N 1
ATOM 661 C CA . VAL A 1 88 ? -15.047 -42.406 -21.016 1 97.88 88 VAL A CA 1
ATOM 662 C C . VAL A 1 88 ? -15.578 -43.812 -20.75 1 97.88 88 VAL A C 1
ATOM 664 O O . VAL A 1 88 ? -15.188 -44.438 -19.766 1 97.88 88 VAL A O 1
ATOM 667 N N . ASP A 1 89 ? -16.453 -44.25 -21.594 1 96.56 89 ASP A N 1
ATOM 668 C CA . ASP A 1 89 ? -16.938 -45.625 -21.453 1 96.56 89 ASP A CA 1
ATOM 669 C C . ASP A 1 89 ? -16.078 -46.625 -22.234 1 96.56 89 ASP A C 1
ATOM 671 O O . ASP A 1 89 ? -15.039 -46.219 -22.781 1 96.56 89 ASP A O 1
ATOM 675 N N . GLU A 1 90 ? -16.406 -47.844 -22.188 1 93.75 90 GLU A N 1
ATOM 676 C CA . GLU A 1 90 ? -15.633 -48.906 -22.828 1 93.75 90 GLU A CA 1
ATOM 677 C C . GLU A 1 90 ? -15.469 -48.625 -24.328 1 93.75 90 GLU A C 1
ATOM 679 O O . GLU A 1 90 ? -14.43 -48.969 -24.906 1 93.75 90 GLU A O 1
ATOM 684 N N . LYS A 1 91 ? -16.422 -48 -24.953 1 93.25 91 LYS A N 1
ATOM 685 C CA . LYS A 1 91 ? -16.391 -47.719 -26.391 1 93.25 91 LYS A CA 1
ATOM 686 C C . LYS A 1 91 ? -15.633 -46.406 -26.672 1 93.25 91 LYS A C 1
ATOM 688 O O . LYS A 1 91 ? -15.352 -46.094 -27.844 1 93.25 91 LYS A O 1
ATOM 693 N N . GLY A 1 92 ? -15.289 -45.781 -25.641 1 92.06 92 GLY A N 1
ATOM 694 C CA . GLY A 1 92 ? -14.516 -44.562 -25.812 1 92.06 92 GLY A CA 1
ATOM 695 C C . GLY A 1 92 ? -15.375 -43.312 -25.891 1 92.06 92 GLY A C 1
ATOM 696 O O . GLY A 1 92 ? -14.867 -42.219 -26.188 1 92.06 92 GLY A O 1
ATOM 697 N N . THR A 1 93 ? -16.641 -43.469 -25.641 1 95.81 93 THR A N 1
ATOM 698 C CA . THR A 1 93 ? -17.531 -42.312 -25.625 1 95.81 93 THR A CA 1
ATOM 699 C C . THR A 1 93 ? -17.234 -41.438 -24.422 1 95.81 93 THR A C 1
ATOM 701 O O . THR A 1 93 ? -17.172 -41.906 -23.297 1 95.81 93 THR A O 1
ATOM 704 N N . ILE A 1 94 ? -17.031 -40.156 -24.719 1 97.44 94 ILE A N 1
ATOM 705 C CA . ILE A 1 94 ? -16.797 -39.188 -23.641 1 97.44 94 ILE A CA 1
ATOM 706 C C . ILE A 1 94 ? -18.109 -38.906 -22.922 1 97.44 94 ILE A C 1
ATOM 708 O O . ILE A 1 94 ? -19.094 -38.5 -23.547 1 97.44 94 ILE A O 1
ATOM 712 N N . LEU A 1 95 ? -18.125 -39 -21.578 1 97.75 95 LEU A N 1
ATOM 713 C CA . LEU A 1 95 ? -19.375 -38.969 -20.812 1 97.75 95 LEU A CA 1
ATOM 714 C C . LEU A 1 95 ? -19.5 -37.625 -20.078 1 97.75 95 LEU A C 1
ATOM 716 O O . LEU A 1 95 ? -20.578 -37.281 -19.609 1 97.75 95 LEU A O 1
ATOM 720 N N . THR A 1 96 ? -18.469 -36.938 -19.938 1 97.69 96 THR A N 1
ATOM 721 C CA . THR A 1 96 ? -18.453 -35.75 -19.094 1 97.69 96 THR A CA 1
ATOM 722 C C . THR A 1 96 ? -17.688 -34.594 -19.766 1 97.69 96 THR A C 1
ATOM 724 O O . THR A 1 96 ? -16.922 -34.844 -20.703 1 97.69 96 THR A O 1
ATOM 727 N N . PRO A 1 97 ? -17.891 -33.344 -19.328 1 97.19 97 PRO A N 1
ATOM 728 C CA . PRO A 1 97 ? -16.984 -32.281 -19.766 1 97.19 97 PRO A CA 1
ATOM 729 C C . PRO A 1 97 ? -15.586 -32.406 -19.156 1 97.19 97 PRO A C 1
ATOM 731 O O . PRO A 1 97 ? -15.383 -33.188 -18.234 1 97.19 97 PRO A O 1
ATOM 734 N N . MET A 1 98 ? -14.617 -31.734 -19.75 1 98.06 98 MET A N 1
ATOM 735 C CA . MET A 1 98 ? -13.266 -31.656 -19.203 1 98.06 98 MET A CA 1
ATOM 736 C C . MET A 1 98 ? -13.062 -30.359 -18.438 1 98.06 98 MET A C 1
ATOM 738 O O . MET A 1 98 ? -12.688 -29.344 -19.016 1 98.06 98 MET A O 1
ATOM 742 N N . LEU A 1 99 ? -13.219 -30.438 -17.141 1 97.38 99 LEU A N 1
ATOM 743 C CA . LEU A 1 99 ? -13.047 -29.266 -16.297 1 97.38 99 LEU A CA 1
ATOM 744 C C . LEU A 1 99 ? -11.609 -28.75 -16.359 1 97.38 99 LEU A C 1
ATOM 746 O O . LEU A 1 99 ? -10.664 -29.547 -16.391 1 97.38 99 LEU A O 1
ATOM 750 N N . ALA A 1 100 ? -11.453 -27.469 -16.422 1 96.38 100 ALA A N 1
ATOM 751 C CA . ALA A 1 100 ? -10.109 -26.906 -16.391 1 96.38 100 ALA A CA 1
ATOM 752 C C . ALA A 1 100 ? -9.375 -27.312 -15.125 1 96.38 100 ALA A C 1
ATOM 754 O O . ALA A 1 100 ? -10 -27.578 -14.086 1 96.38 100 ALA A O 1
ATOM 755 N N . TRP A 1 101 ? -8.055 -27.375 -15.234 1 94.62 101 TRP A N 1
ATOM 756 C CA . TRP A 1 101 ? -7.285 -27.844 -14.086 1 94.62 101 TRP A CA 1
ATOM 757 C C . TRP A 1 101 ? -7.414 -26.875 -12.914 1 94.62 101 TRP A C 1
ATOM 759 O O . TRP A 1 101 ? -7.262 -27.281 -11.758 1 94.62 101 TRP A O 1
ATOM 769 N N . TYR A 1 102 ? -7.746 -25.641 -13.125 1 89 102 TYR A N 1
ATOM 770 C CA . TYR A 1 102 ? -7.883 -24.641 -12.078 1 89 102 TYR A CA 1
ATOM 771 C C . TYR A 1 102 ? -9.344 -24.453 -11.672 1 89 102 TYR A C 1
ATOM 773 O O . TYR A 1 102 ? -9.703 -23.469 -11.031 1 89 102 TYR A O 1
ATOM 781 N N . ASP A 1 103 ? -10.219 -25.406 -12.148 1 92.19 103 ASP A N 1
ATOM 782 C CA . ASP A 1 103 ? -11.641 -25.359 -11.82 1 92.19 103 ASP A CA 1
ATOM 783 C C . ASP A 1 103 ? -11.867 -25.562 -10.32 1 92.19 103 ASP A C 1
ATOM 785 O O . ASP A 1 103 ? -11.148 -26.344 -9.68 1 92.19 103 ASP A O 1
ATOM 789 N N . ARG A 1 104 ? -12.914 -24.906 -9.742 1 86.81 104 ARG A N 1
ATOM 790 C CA . ARG A 1 104 ? -13.117 -24.938 -8.297 1 86.81 104 ARG A CA 1
ATOM 791 C C . ARG A 1 104 ? -14.422 -25.641 -7.941 1 86.81 104 ARG A C 1
ATOM 793 O O . ARG A 1 104 ? -14.828 -25.641 -6.777 1 86.81 104 ARG A O 1
ATOM 800 N N . ARG A 1 105 ? -15.195 -26.281 -8.836 1 90.94 105 ARG A N 1
ATOM 801 C CA . ARG A 1 105 ? -16.5 -26.891 -8.602 1 90.94 105 ARG A CA 1
ATOM 802 C C . ARG A 1 105 ? -16.422 -28 -7.566 1 90.94 105 ARG A C 1
ATOM 804 O O . ARG A 1 105 ? -17.375 -28.25 -6.836 1 90.94 105 ARG A O 1
ATOM 811 N N . GLY A 1 106 ? -15.18 -28.547 -7.492 1 91 106 GLY A N 1
ATOM 812 C CA . GLY A 1 106 ? -14.984 -29.625 -6.543 1 91 106 GLY A CA 1
ATOM 813 C C . GLY A 1 106 ? -14.438 -29.172 -5.207 1 91 106 GLY A C 1
ATOM 814 O O . GLY A 1 106 ? -14.117 -29.984 -4.344 1 91 106 GLY A O 1
ATOM 815 N N . GLU A 1 107 ? -14.312 -27.969 -4.965 1 90.44 107 GLU A N 1
ATOM 816 C CA . GLU A 1 107 ? -13.641 -27.406 -3.795 1 90.44 107 GLU A CA 1
ATOM 817 C C . GLU A 1 107 ? -14.391 -27.734 -2.512 1 90.44 107 GLU A C 1
ATOM 819 O O . GLU A 1 107 ? -13.789 -27.859 -1.445 1 90.44 107 GLU A O 1
ATOM 824 N N . SER A 1 108 ? -15.68 -27.922 -2.564 1 90.62 108 SER A N 1
ATOM 825 C CA . SER A 1 108 ? -16.5 -28.203 -1.394 1 90.62 108 SER A CA 1
ATOM 826 C C . SER A 1 108 ? -16.094 -29.5 -0.718 1 90.62 108 SER A C 1
ATOM 828 O O . SER A 1 108 ? -16.266 -29.672 0.493 1 90.62 108 SER A O 1
ATOM 830 N N . TRP A 1 109 ? -15.508 -30.438 -1.464 1 91.12 109 TRP A N 1
ATOM 831 C CA . TRP A 1 109 ? -15.141 -31.734 -0.928 1 91.12 109 TRP A CA 1
ATOM 832 C C . TRP A 1 109 ? -13.875 -31.656 -0.088 1 91.12 109 TRP A C 1
ATOM 834 O O . TRP A 1 109 ? -13.562 -32.562 0.683 1 91.12 109 TRP A O 1
ATOM 844 N N . LEU A 1 110 ? -13.133 -30.594 -0.27 1 90.75 110 LEU A N 1
ATOM 845 C CA . LEU A 1 110 ? -11.938 -30.406 0.554 1 90.75 110 LEU A CA 1
ATOM 846 C C . LEU A 1 110 ? -12.305 -30.359 2.033 1 90.75 110 LEU A C 1
ATOM 848 O O . LEU A 1 110 ? -11.586 -30.906 2.873 1 90.75 110 LEU A O 1
ATOM 852 N N . ALA A 1 111 ? -13.438 -29.734 2.293 1 88.25 111 ALA A N 1
ATOM 853 C CA . ALA A 1 111 ? -13.883 -29.547 3.67 1 88.25 111 ALA A CA 1
ATOM 854 C C . ALA A 1 111 ? -14.305 -30.859 4.305 1 88.25 111 ALA A C 1
ATOM 856 O O . ALA A 1 111 ? -14.375 -30.969 5.531 1 88.25 111 ALA A O 1
ATOM 857 N N . SER A 1 112 ? -14.562 -31.797 3.475 1 90.88 112 SER A N 1
ATOM 858 C CA . SER A 1 112 ? -15.016 -33.094 3.98 1 90.88 112 SER A CA 1
ATOM 859 C C . SER A 1 112 ? -13.852 -33.938 4.48 1 90.88 112 SER A C 1
ATOM 861 O O . SER A 1 112 ? -14.055 -34.938 5.168 1 90.88 112 SER A O 1
ATOM 863 N N . LEU A 1 113 ? -12.648 -33.562 4.176 1 95.38 113 LEU A N 1
ATOM 864 C CA . LEU A 1 113 ? -11.469 -34.344 4.594 1 95.38 113 LEU A CA 1
ATOM 865 C C . LEU A 1 113 ? -11.102 -34 6.035 1 95.38 113 LEU A C 1
ATOM 867 O O . LEU A 1 113 ? -10.961 -32.812 6.395 1 95.38 113 LEU A O 1
ATOM 871 N N . SER A 1 114 ? -10.922 -35.031 6.898 1 95.69 114 SER A N 1
ATOM 872 C CA . SER A 1 114 ? -10.422 -34.844 8.258 1 95.69 114 SER A CA 1
ATOM 873 C C . SER A 1 114 ? -8.922 -34.594 8.266 1 95.69 114 SER A C 1
ATOM 875 O O . SER A 1 114 ? -8.25 -34.781 7.25 1 95.69 114 SER A O 1
ATOM 877 N N . GLU A 1 115 ? -8.438 -34.219 9.359 1 93.5 115 GLU A N 1
ATOM 878 C CA . GLU A 1 115 ? -6.996 -34 9.5 1 93.5 115 GLU A CA 1
ATOM 879 C C . GLU A 1 115 ? -6.238 -35.312 9.273 1 93.5 115 GLU A C 1
ATOM 881 O O . GLU A 1 115 ? -5.156 -35.312 8.688 1 93.5 115 GLU A O 1
ATOM 886 N N . SER A 1 116 ? -6.824 -36.312 9.742 1 96.19 116 SER A N 1
ATOM 887 C CA . SER A 1 116 ? -6.215 -37.625 9.555 1 96.19 116 SER A CA 1
ATOM 888 C C . SER A 1 116 ? -6.191 -38.031 8.086 1 96.19 116 SER A C 1
ATOM 890 O O . SER A 1 116 ? -5.227 -38.625 7.613 1 96.19 116 SER A O 1
ATOM 892 N N . ASP A 1 117 ? -7.273 -37.75 7.387 1 96.88 117 ASP A N 1
ATOM 893 C CA . ASP A 1 117 ? -7.32 -38 5.953 1 96.88 117 ASP A CA 1
ATOM 894 C C . ASP A 1 117 ? -6.211 -37.25 5.219 1 96.88 117 ASP A C 1
ATOM 896 O O . ASP A 1 117 ? -5.531 -37.812 4.363 1 96.88 117 ASP A O 1
ATOM 900 N N . VAL A 1 118 ? -6.059 -36.031 5.605 1 95.94 118 VAL A N 1
ATOM 901 C CA . VAL A 1 118 ? -5.07 -35.156 4.965 1 95.94 118 VAL A CA 1
ATOM 902 C C . VAL A 1 118 ? -3.67 -35.719 5.203 1 95.94 118 VAL A C 1
ATOM 904 O O . VAL A 1 118 ? -2.854 -35.781 4.281 1 95.94 118 VAL A O 1
ATOM 907 N N . GLU A 1 119 ? -3.426 -36.156 6.387 1 96.94 119 GLU A N 1
ATOM 908 C CA . GLU A 1 119 ? -2.127 -36.719 6.727 1 96.94 119 GLU A CA 1
ATOM 909 C C . GLU A 1 119 ? -1.871 -38 5.957 1 96.94 119 GLU A C 1
ATOM 911 O O . GLU A 1 119 ? -0.777 -38.219 5.426 1 96.94 119 GLU A O 1
ATOM 916 N N . GLU A 1 120 ? -2.861 -38.812 5.898 1 97.62 120 GLU A N 1
ATOM 917 C CA . GLU A 1 120 ? -2.734 -40.094 5.203 1 97.62 120 GLU A CA 1
ATOM 918 C C . GLU A 1 120 ? -2.547 -39.875 3.703 1 97.62 120 GLU A C 1
ATOM 920 O O . GLU A 1 120 ? -1.721 -40.562 3.078 1 97.62 120 GLU A O 1
ATOM 925 N N . LEU A 1 121 ? -3.33 -39.031 3.152 1 97.94 121 LEU A N 1
ATOM 926 C CA . LEU A 1 121 ? -3.223 -38.75 1.728 1 97.94 121 LEU A CA 1
ATOM 927 C C . LEU A 1 121 ? -1.832 -38.219 1.383 1 97.94 121 LEU A C 1
ATOM 929 O O . LEU A 1 121 ? -1.243 -38.625 0.378 1 97.94 121 LEU A O 1
ATOM 933 N N . TYR A 1 122 ? -1.336 -37.344 2.195 1 98.25 122 TYR A N 1
ATOM 934 C CA . TYR A 1 122 ? -0.007 -36.812 1.918 1 98.25 122 TYR A CA 1
ATOM 935 C C . TYR A 1 122 ? 1.05 -37.906 2.018 1 98.25 122 TYR A C 1
ATOM 937 O O . TYR A 1 122 ? 1.986 -37.938 1.215 1 98.25 122 TYR A O 1
ATOM 945 N N . ALA A 1 123 ? 0.919 -38.719 2.99 1 98.12 123 ALA A N 1
ATOM 946 C CA . ALA A 1 123 ? 1.872 -39.812 3.172 1 98.12 123 ALA A CA 1
ATOM 947 C C . ALA A 1 123 ? 1.895 -40.75 1.953 1 98.12 123 ALA A C 1
ATOM 949 O O . ALA A 1 123 ? 2.943 -41.281 1.596 1 98.12 123 ALA A O 1
ATOM 950 N N . ILE A 1 124 ? 0.787 -40.906 1.311 1 98.44 124 ILE A N 1
ATOM 951 C CA . ILE A 1 124 ? 0.66 -41.812 0.181 1 98.44 124 ILE A CA 1
ATOM 952 C C . ILE A 1 124 ? 1.057 -41.094 -1.108 1 98.44 124 ILE A C 1
ATOM 954 O O . ILE A 1 124 ? 1.891 -41.594 -1.869 1 98.44 124 ILE A O 1
ATOM 958 N N . THR A 1 125 ? 0.468 -39.938 -1.311 1 98.44 125 THR A N 1
ATOM 959 C CA . THR A 1 125 ? 0.521 -39.312 -2.635 1 98.44 125 THR A CA 1
ATOM 960 C C . THR A 1 125 ? 1.588 -38.219 -2.686 1 98.44 125 THR A C 1
ATOM 962 O O . THR A 1 125 ? 2.006 -37.812 -3.768 1 98.44 125 THR A O 1
ATOM 965 N N . GLY A 1 126 ? 1.938 -37.688 -1.502 1 98.31 126 GLY A N 1
ATOM 966 C CA . GLY A 1 126 ? 2.877 -36.594 -1.434 1 98.31 126 GLY A CA 1
ATOM 967 C C . GLY A 1 126 ? 2.268 -35.25 -1.856 1 98.31 126 GLY A C 1
ATOM 968 O O . GLY A 1 126 ? 2.988 -34.281 -2.119 1 98.31 126 GLY A O 1
ATOM 969 N N . LEU A 1 127 ? 0.979 -35.156 -1.953 1 98 127 LEU A N 1
ATOM 970 C CA . LEU A 1 127 ? 0.296 -33.969 -2.396 1 98 127 LEU A CA 1
ATOM 971 C C . LEU A 1 127 ? -0.542 -33.375 -1.271 1 98 127 LEU A C 1
ATOM 973 O O . LEU A 1 127 ? -1.3 -34.062 -0.61 1 98 127 LEU A O 1
ATOM 977 N N . PRO A 1 128 ? -0.329 -32.094 -1.012 1 95.44 128 PRO A N 1
ATOM 978 C CA . PRO A 1 128 ? -1.312 -31.453 -0.136 1 95.44 128 PRO A CA 1
ATOM 979 C C . PRO A 1 128 ? -2.686 -31.312 -0.79 1 95.44 128 PRO A C 1
ATOM 981 O O . PRO A 1 128 ? -2.783 -30.906 -1.947 1 95.44 128 PRO A O 1
ATOM 984 N N . PRO A 1 129 ? -3.699 -31.656 -0.087 1 92.44 129 PRO A N 1
ATOM 985 C CA . PRO A 1 129 ? -5.016 -31.594 -0.729 1 92.44 129 PRO A CA 1
ATOM 986 C C . PRO A 1 129 ? -5.344 -30.219 -1.274 1 92.44 129 PRO A C 1
ATOM 988 O O . PRO A 1 129 ? -5.188 -29.219 -0.567 1 92.44 129 PRO A O 1
ATOM 991 N N . HIS A 1 130 ? -5.785 -30.219 -2.492 1 91.94 130 HIS A N 1
ATOM 992 C CA . HIS A 1 130 ? -6.18 -29.031 -3.238 1 91.94 130 HIS A CA 1
ATOM 993 C C . HIS A 1 130 ? -7.203 -29.375 -4.316 1 91.94 130 HIS A C 1
ATOM 995 O O . HIS A 1 130 ? -7.102 -30.422 -4.965 1 91.94 130 HIS A O 1
ATOM 1001 N N . SER A 1 131 ? -8.062 -28.422 -4.551 1 91.81 131 SER A N 1
ATOM 1002 C CA . SER A 1 131 ? -9.188 -28.703 -5.441 1 91.81 131 SER A CA 1
ATOM 1003 C C . SER A 1 131 ? -8.727 -28.844 -6.887 1 91.81 131 SER A C 1
ATOM 1005 O O . SER A 1 131 ? -9.445 -29.391 -7.723 1 91.81 131 SER A O 1
ATOM 1007 N N . ASN A 1 132 ? -7.527 -28.422 -7.184 1 92.75 132 ASN A N 1
ATOM 1008 C CA . ASN A 1 132 ? -7.016 -28.5 -8.547 1 92.75 132 ASN A CA 1
ATOM 1009 C C . ASN A 1 132 ? -6.746 -29.938 -8.969 1 92.75 132 ASN A C 1
ATOM 1011 O O . ASN A 1 132 ? -6.723 -30.25 -10.156 1 92.75 132 ASN A O 1
ATOM 1015 N N . TYR A 1 133 ? -6.488 -30.781 -8.055 1 96.88 133 TYR A N 1
ATOM 1016 C CA . TYR A 1 133 ? -6.094 -32.156 -8.391 1 96.88 133 TYR A CA 1
ATOM 1017 C C . TYR A 1 133 ? -7.266 -32.938 -8.977 1 96.88 133 TYR A C 1
ATOM 1019 O O . TYR A 1 133 ? -8.422 -32.625 -8.68 1 96.88 133 TYR A O 1
ATOM 1027 N N . SER A 1 134 ? -7.016 -33.938 -9.742 1 97.94 134 SER A N 1
ATOM 1028 C CA . SER A 1 134 ? -7.988 -34.656 -10.555 1 97.94 134 SER A CA 1
ATOM 1029 C C . SER A 1 134 ? -9.078 -35.281 -9.688 1 97.94 134 SER A C 1
ATOM 1031 O O . SER A 1 134 ? -10.234 -35.375 -10.102 1 97.94 134 SER A O 1
ATOM 1033 N N . ALA A 1 135 ? -8.688 -35.781 -8.531 1 97.44 135 ALA A N 1
ATOM 1034 C CA . ALA A 1 135 ? -9.617 -36.531 -7.695 1 97.44 135 ALA A CA 1
ATOM 1035 C C . ALA A 1 135 ? -10.875 -35.719 -7.398 1 97.44 135 ALA A C 1
ATOM 1037 O O . ALA A 1 135 ? -11.984 -36.25 -7.379 1 97.44 135 ALA A O 1
ATOM 1038 N N . PHE A 1 136 ? -10.719 -34.469 -7.156 1 96.44 136 PHE A N 1
ATOM 1039 C CA . PHE A 1 136 ? -11.867 -33.656 -6.805 1 96.44 136 PHE A CA 1
ATOM 1040 C C . PHE A 1 136 ? -12.727 -33.375 -8.031 1 96.44 136 PHE A C 1
ATOM 1042 O O . PHE A 1 136 ? -13.953 -33.219 -7.918 1 96.44 136 PHE A O 1
ATOM 1049 N N . LYS A 1 137 ? -12.109 -33.219 -9.133 1 96.75 137 LYS A N 1
ATOM 1050 C CA . LYS A 1 137 ? -12.859 -33.125 -10.383 1 96.75 137 LYS A CA 1
ATOM 1051 C C . LYS A 1 137 ? -13.594 -34.438 -10.688 1 96.75 137 LYS A C 1
ATOM 1053 O O . LYS A 1 137 ? -14.727 -34.406 -11.172 1 96.75 137 LYS A O 1
ATOM 1058 N N . MET A 1 138 ? -12.945 -35.562 -10.453 1 97.5 138 MET A N 1
ATOM 1059 C CA . MET A 1 138 ? -13.578 -36.875 -10.625 1 97.5 138 MET A CA 1
ATOM 1060 C C . MET A 1 138 ? -14.828 -36.969 -9.766 1 97.5 138 MET A C 1
ATOM 1062 O O . MET A 1 138 ? -15.891 -37.344 -10.258 1 97.5 138 MET A O 1
ATOM 1066 N N . ARG A 1 139 ? -14.625 -36.594 -8.555 1 95.5 139 ARG A N 1
ATOM 1067 C CA . ARG A 1 139 ? -15.742 -36.719 -7.617 1 95.5 139 ARG A CA 1
ATOM 1068 C C . ARG A 1 139 ? -16.922 -35.875 -8.062 1 95.5 139 ARG A C 1
ATOM 1070 O O . ARG A 1 139 ? -18.062 -36.344 -8.039 1 95.5 139 ARG A O 1
ATOM 1077 N N . TRP A 1 140 ? -16.656 -34.656 -8.406 1 96 140 TRP A N 1
ATOM 1078 C CA . TRP A 1 140 ? -17.719 -33.75 -8.852 1 96 140 TRP A CA 1
ATOM 1079 C C . TRP A 1 140 ? -18.422 -34.344 -10.078 1 96 140 TRP A C 1
ATOM 1081 O O . TRP A 1 140 ? -19.656 -34.312 -10.148 1 96 140 TRP A O 1
ATOM 1091 N N . LEU A 1 141 ? -17.703 -34.844 -11.008 1 97.19 141 LEU A N 1
ATOM 1092 C CA . LEU A 1 141 ? -18.25 -35.375 -12.242 1 97.19 141 LEU A CA 1
ATOM 1093 C C . LEU A 1 141 ? -19.047 -36.656 -11.977 1 97.19 141 LEU A C 1
ATOM 1095 O O . LEU A 1 141 ? -20.109 -36.875 -12.562 1 97.19 141 LEU A O 1
ATOM 1099 N N . LEU A 1 142 ? -18.5 -37.5 -11.133 1 96.88 142 LEU A N 1
ATOM 1100 C CA . LEU A 1 142 ? -19.203 -38.719 -10.773 1 96.88 142 LEU A CA 1
ATOM 1101 C C . LEU A 1 142 ? -20.578 -38.406 -10.164 1 96.88 142 LEU A C 1
ATOM 1103 O O . LEU A 1 142 ? -21.578 -39.031 -10.5 1 96.88 142 LEU A O 1
ATOM 1107 N N . ASP A 1 143 ? -20.625 -37.438 -9.32 1 95.56 143 ASP A N 1
ATOM 1108 C CA . ASP A 1 143 ? -21.844 -37.062 -8.625 1 95.56 143 ASP A CA 1
ATOM 1109 C C . ASP A 1 143 ? -22.812 -36.375 -9.578 1 95.56 143 ASP A C 1
ATOM 1111 O O . ASP A 1 143 ? -24.016 -36.688 -9.594 1 95.56 143 ASP A O 1
ATOM 1115 N N . ASN A 1 144 ? -22.359 -35.5 -10.359 1 96 144 ASN A N 1
ATOM 1116 C CA . ASN A 1 144 ? -23.219 -34.625 -11.141 1 96 144 ASN A CA 1
ATOM 1117 C C . ASN A 1 144 ? -23.672 -35.281 -12.438 1 96 144 ASN A C 1
ATOM 1119 O O . ASN A 1 144 ? -24.656 -34.875 -13.055 1 96 144 ASN A O 1
ATOM 1123 N N . TYR A 1 145 ? -23.031 -36.344 -12.859 1 96.44 145 TYR A N 1
ATOM 1124 C CA . TYR A 1 145 ? -23.406 -37.031 -14.086 1 96.44 145 TYR A CA 1
ATOM 1125 C C . TYR A 1 145 ? -23.844 -38.469 -13.789 1 96.44 145 TYR A C 1
ATOM 1127 O O . TYR A 1 145 ? -23.984 -39.281 -14.703 1 96.44 145 TYR A O 1
ATOM 1135 N N . SER A 1 146 ? -24.078 -38.812 -12.578 1 95.62 146 SER A N 1
ATOM 1136 C CA . SER A 1 146 ? -24.625 -40.062 -12.094 1 95.62 146 SER A CA 1
ATOM 1137 C C . SER A 1 146 ? -23.859 -41.25 -12.648 1 95.62 146 SER A C 1
ATOM 1139 O O . SER A 1 146 ? -24.469 -42.188 -13.219 1 95.62 146 SER A O 1
ATOM 1141 N N . LEU A 1 147 ? -22.531 -41.25 -12.375 1 96.31 147 LEU A N 1
ATOM 1142 C CA . LEU A 1 147 ? -21.672 -42.25 -12.977 1 96.31 147 LEU A CA 1
ATOM 1143 C C . LEU A 1 147 ? -21.141 -43.219 -11.914 1 96.31 147 LEU A C 1
ATOM 1145 O O . LEU A 1 147 ? -20.391 -44.125 -12.227 1 96.31 147 LEU A O 1
ATOM 1149 N N . HIS A 1 148 ? -21.594 -43.156 -10.75 1 91.69 148 HIS A N 1
ATOM 1150 C CA . HIS A 1 148 ? -21.047 -43.938 -9.641 1 91.69 148 HIS A CA 1
ATOM 1151 C C . HIS A 1 148 ? -21.266 -45.438 -9.852 1 91.69 148 HIS A C 1
ATOM 1153 O O . HIS A 1 148 ? -20.438 -46.25 -9.445 1 91.69 148 HIS A O 1
ATOM 1159 N N . GLU A 1 149 ? -22.359 -45.719 -10.445 1 91.81 149 GLU A N 1
ATOM 1160 C CA . GLU A 1 149 ? -22.734 -47.125 -10.555 1 91.81 149 GLU A CA 1
ATOM 1161 C C . GLU A 1 149 ? -22.219 -47.719 -11.852 1 91.81 149 GLU A C 1
ATOM 1163 O O . GLU A 1 149 ? -22.344 -48.938 -12.07 1 91.81 149 GLU A O 1
ATOM 1168 N N . ARG A 1 150 ? -21.609 -46.906 -12.578 1 94.06 150 ARG A N 1
ATOM 1169 C CA . ARG A 1 150 ? -21.094 -47.438 -13.852 1 94.06 150 ARG A CA 1
ATOM 1170 C C . ARG A 1 150 ? -19.797 -48.188 -13.641 1 94.06 150 ARG A C 1
ATOM 1172 O O . ARG A 1 150 ? -18.891 -47.75 -12.945 1 94.06 150 ARG A O 1
ATOM 1179 N N . LYS A 1 151 ? -19.75 -49.344 -14.312 1 93.88 151 LYS A N 1
ATOM 1180 C CA . LYS A 1 151 ? -18.547 -50.156 -14.172 1 93.88 151 LYS A CA 1
ATOM 1181 C C . LYS A 1 151 ? -17.734 -50.156 -15.453 1 93.88 151 LYS A C 1
ATOM 1183 O O . LYS A 1 151 ? -16.609 -50.688 -15.477 1 93.88 151 LYS A O 1
ATOM 1188 N N . ASP A 1 152 ? -18.156 -49.562 -16.469 1 95.75 152 ASP A N 1
ATOM 1189 C CA . ASP A 1 152 ? -17.516 -49.594 -17.781 1 95.75 152 ASP A CA 1
ATOM 1190 C C . ASP A 1 152 ? -16.891 -48.25 -18.125 1 95.75 152 ASP A C 1
ATOM 1192 O O . ASP A 1 152 ? -16.875 -47.844 -19.281 1 95.75 152 ASP A O 1
ATOM 1196 N N . ILE A 1 153 ? -16.484 -47.531 -17.078 1 97.12 153 ILE A N 1
ATOM 1197 C CA . ILE A 1 153 ? -15.945 -46.188 -17.344 1 97.12 153 ILE A CA 1
ATOM 1198 C C . ILE A 1 153 ? -14.492 -46.094 -16.875 1 97.12 153 ILE A C 1
ATOM 1200 O O . ILE A 1 153 ? -14.07 -46.875 -16.016 1 97.12 153 ILE A O 1
ATOM 1204 N N . CYS A 1 154 ? -13.719 -45.219 -17.453 1 96.88 154 CYS A N 1
ATOM 1205 C CA . CYS A 1 154 ? -12.344 -44.938 -17.062 1 96.88 154 CYS A CA 1
ATOM 1206 C C . CYS A 1 154 ? -12.031 -43.438 -17.172 1 96.88 154 CYS A C 1
ATOM 1208 O O . CYS A 1 154 ? -12.656 -42.719 -17.953 1 96.88 154 CYS A O 1
ATOM 1210 N N . TRP A 1 155 ? -11.164 -43 -16.312 1 98.38 155 TRP A N 1
ATOM 1211 C CA . TRP A 1 155 ? -10.711 -41.625 -16.312 1 98.38 155 TRP A CA 1
ATOM 1212 C C . TRP A 1 155 ? -9.5 -41.438 -17.219 1 98.38 155 TRP A C 1
ATOM 1214 O O . TRP A 1 155 ? -8.523 -42.188 -17.109 1 98.38 155 TRP A O 1
ATOM 1224 N N . LEU A 1 156 ? -9.508 -40.469 -18.141 1 98.56 156 LEU A N 1
ATOM 1225 C CA . LEU A 1 156 ? -8.383 -40.125 -19.016 1 98.56 156 LEU A CA 1
ATOM 1226 C C . LEU A 1 156 ? -8.109 -38.625 -19.031 1 98.56 156 LEU A C 1
ATOM 1228 O O . LEU A 1 156 ? -9.031 -37.844 -19.188 1 98.56 156 LEU A O 1
ATOM 1232 N N . HIS A 1 157 ? -6.836 -38.281 -18.812 1 98.31 157 HIS A N 1
ATOM 1233 C CA . HIS A 1 157 ? -6.43 -36.906 -19 1 98.31 157 HIS A CA 1
ATOM 1234 C C . HIS A 1 157 ? -6.453 -36.531 -20.469 1 98.31 157 HIS A C 1
ATOM 1236 O O . HIS A 1 157 ? -6.668 -37.375 -21.344 1 98.31 157 HIS A O 1
ATOM 1242 N N . ALA A 1 158 ? -6.18 -35.25 -20.766 1 97.94 158 ALA A N 1
ATOM 1243 C CA . ALA A 1 158 ? -6.301 -34.719 -22.125 1 97.94 158 ALA A CA 1
ATOM 1244 C C . ALA A 1 158 ? -5.445 -35.5 -23.109 1 97.94 158 ALA A C 1
ATOM 1246 O O . ALA A 1 158 ? -5.945 -36 -24.125 1 97.94 158 ALA A O 1
ATOM 1247 N N . PRO A 1 159 ? -4.141 -35.656 -22.859 1 97.81 159 PRO A N 1
ATOM 1248 C CA . PRO A 1 159 ? -3.342 -36.375 -23.844 1 97.81 159 PRO A CA 1
ATOM 1249 C C . PRO A 1 159 ? -3.729 -37.875 -23.938 1 97.81 159 PRO A C 1
ATOM 1251 O O . PRO A 1 159 ? -3.52 -38.5 -24.984 1 97.81 159 PRO A O 1
ATOM 1254 N N . GLU A 1 160 ? -4.27 -38.375 -22.938 1 98.25 160 GLU A N 1
ATOM 1255 C CA . GLU A 1 160 ? -4.66 -39.781 -22.906 1 98.25 160 GLU A CA 1
ATOM 1256 C C . GLU A 1 160 ? -5.934 -40.031 -23.703 1 98.25 160 GLU A C 1
ATOM 1258 O O . GLU A 1 160 ? -6.109 -41.094 -24.312 1 98.25 160 GLU A O 1
ATOM 1263 N N . VAL A 1 161 ? -6.816 -39.031 -23.672 1 98.25 161 VAL A N 1
ATOM 1264 C CA . VAL A 1 161 ? -7.957 -39.094 -24.578 1 98.25 161 VAL A CA 1
ATOM 1265 C C . VAL A 1 161 ? -7.465 -39.125 -26.016 1 98.25 161 VAL A C 1
ATOM 1267 O O . VAL A 1 161 ? -7.98 -39.906 -26.844 1 98.25 161 VAL A O 1
ATOM 1270 N N . LEU A 1 162 ? -6.504 -38.312 -26.312 1 98.25 162 LEU A N 1
ATOM 1271 C CA . LEU A 1 162 ? -5.941 -38.281 -27.656 1 98.25 162 LEU A CA 1
ATOM 1272 C C . LEU A 1 162 ? -5.258 -39.594 -28 1 98.25 162 LEU A C 1
ATOM 1274 O O . LEU A 1 162 ? -5.316 -40.062 -29.141 1 98.25 162 LEU A O 1
ATOM 1278 N N . LEU A 1 163 ? -4.57 -40.125 -27.031 1 98.12 163 LEU A N 1
ATOM 1279 C CA . LEU A 1 163 ? -3.988 -41.469 -27.219 1 98.12 163 LEU A CA 1
ATOM 1280 C C . LEU A 1 163 ? -5.055 -42.469 -27.609 1 98.12 163 LEU A C 1
ATOM 1282 O O . LEU A 1 163 ? -4.863 -43.25 -28.562 1 98.12 163 LEU A O 1
ATOM 1286 N N . TRP A 1 164 ? -6.109 -42.469 -26.859 1 97.88 164 TRP A N 1
ATOM 1287 C CA . TRP A 1 164 ? -7.215 -43.406 -27.156 1 97.88 164 TRP A CA 1
ATOM 1288 C C . TRP A 1 164 ? -7.719 -43.188 -28.578 1 97.88 164 TRP A C 1
ATOM 1290 O O . TRP A 1 164 ? -7.945 -44.156 -29.312 1 97.88 164 TRP A O 1
ATOM 1300 N N . ARG A 1 165 ? -7.863 -41.969 -28.984 1 96.88 165 ARG A N 1
ATOM 1301 C CA . ARG A 1 165 ? -8.359 -41.656 -30.312 1 96.88 165 ARG A CA 1
ATOM 1302 C C . ARG A 1 165 ? -7.391 -42.125 -31.391 1 96.88 165 ARG A C 1
ATOM 1304 O O . ARG A 1 165 ? -7.809 -42.531 -32.469 1 96.88 165 ARG A O 1
ATOM 1311 N N . MET A 1 166 ? -6.172 -42.062 -31.094 1 97.94 166 MET A N 1
ATOM 1312 C CA . MET A 1 166 ? -5.156 -42.375 -32.094 1 97.94 166 MET A CA 1
ATOM 1313 C C . MET A 1 166 ? -4.867 -43.844 -32.188 1 97.94 166 MET A C 1
ATOM 1315 O O . MET A 1 166 ? -4.453 -44.375 -33.219 1 97.94 166 MET A O 1
ATOM 1319 N N . THR A 1 167 ? -5.066 -44.625 -31.062 1 97.75 167 THR A N 1
ATOM 1320 C CA . THR A 1 167 ? -4.523 -45.969 -30.984 1 97.75 167 THR A CA 1
ATOM 1321 C C . THR A 1 167 ? -5.582 -46.938 -30.484 1 97.75 167 THR A C 1
ATOM 1323 O O . THR A 1 167 ? -5.445 -48.156 -30.656 1 97.75 167 THR A O 1
ATOM 1326 N N . GLY A 1 168 ? -6.531 -46.438 -29.719 1 96.5 168 GLY A N 1
ATOM 1327 C CA . GLY A 1 168 ? -7.496 -47.312 -29.062 1 96.5 168 GLY A CA 1
ATOM 1328 C C . GLY A 1 168 ? -7.07 -47.719 -27.672 1 96.5 168 GLY A C 1
ATOM 1329 O O . GLY A 1 168 ? -7.805 -48.438 -26.984 1 96.5 168 GLY A O 1
ATOM 1330 N N . GLU A 1 169 ? -5.926 -47.25 -27.203 1 97 169 GLU A N 1
ATOM 1331 C CA . GLU A 1 169 ? -5.422 -47.625 -25.891 1 97 169 GLU A CA 1
ATOM 1332 C C . GLU A 1 169 ? -5.836 -46.625 -24.828 1 97 169 GLU A C 1
ATOM 1334 O O . GLU A 1 169 ? -5.836 -45.406 -25.078 1 97 169 GLU A O 1
ATOM 1339 N N . LYS A 1 170 ? -6.234 -47.125 -23.734 1 97.5 170 LYS A N 1
ATOM 1340 C CA . LYS A 1 170 ? -6.527 -46.312 -22.562 1 97.5 170 LYS A CA 1
ATOM 1341 C C . LYS A 1 170 ? -5.477 -46.531 -21.469 1 97.5 170 LYS A C 1
ATOM 1343 O O . LYS A 1 170 ? -5.461 -47.562 -20.797 1 97.5 170 LYS A O 1
ATOM 1348 N N . LYS A 1 171 ? -4.59 -45.562 -21.328 1 97.19 171 LYS A N 1
ATOM 1349 C CA . LYS A 1 171 ? -3.498 -45.625 -20.359 1 97.19 171 LYS A CA 1
ATOM 1350 C C . LYS A 1 171 ? -3.291 -44.25 -19.703 1 97.19 171 LYS A C 1
ATOM 1352 O O . LYS A 1 171 ? -3.717 -43.25 -20.234 1 97.19 171 LYS A O 1
ATOM 1357 N N . THR A 1 172 ? -2.729 -44.312 -18.516 1 97.81 172 THR A N 1
ATOM 1358 C CA . THR A 1 172 ? -2.365 -43.062 -17.812 1 97.81 172 THR A CA 1
ATOM 1359 C C . THR A 1 172 ? -0.856 -43 -17.594 1 97.81 172 THR A C 1
ATOM 1361 O O . THR A 1 172 ? -0.25 -43.969 -17.109 1 97.81 172 THR A O 1
ATOM 1364 N N . GLU A 1 173 ? -0.272 -41.906 -17.984 1 97.31 173 GLU A N 1
ATOM 1365 C CA . GLU A 1 173 ? 1.16 -41.688 -17.797 1 97.31 173 GLU A CA 1
ATOM 1366 C C . GLU A 1 173 ? 1.48 -41.344 -16.359 1 97.31 173 GLU A C 1
ATOM 1368 O O . GLU A 1 173 ? 0.716 -40.625 -15.703 1 97.31 173 GLU A O 1
ATOM 1373 N N . LEU A 1 174 ? 2.615 -41.781 -15.891 1 97.06 174 LEU A N 1
ATOM 1374 C CA . LEU A 1 174 ? 2.961 -41.781 -14.469 1 97.06 174 LEU A CA 1
ATOM 1375 C C . LEU A 1 174 ? 3.004 -40.344 -13.93 1 97.06 174 LEU A C 1
ATOM 1377 O O . LEU A 1 174 ? 2.508 -40.062 -12.836 1 97.06 174 LEU A O 1
ATOM 1381 N N . SER A 1 175 ? 3.666 -39.406 -14.617 1 96.62 175 SER A N 1
ATOM 1382 C CA . SER A 1 175 ? 3.766 -38.031 -14.125 1 96.62 175 SER A CA 1
ATOM 1383 C C . SER A 1 175 ? 2.396 -37.375 -14.062 1 96.62 175 SER A C 1
ATOM 1385 O O . SER A 1 175 ? 2.121 -36.594 -13.156 1 96.62 175 SER A O 1
ATOM 1387 N N . LEU A 1 176 ? 1.527 -37.656 -14.953 1 97.38 176 LEU A N 1
ATOM 1388 C CA . LEU A 1 176 ? 0.158 -37.156 -14.93 1 97.38 176 LEU A CA 1
ATOM 1389 C C . LEU A 1 176 ? -0.635 -37.781 -13.797 1 97.38 176 LEU A C 1
AT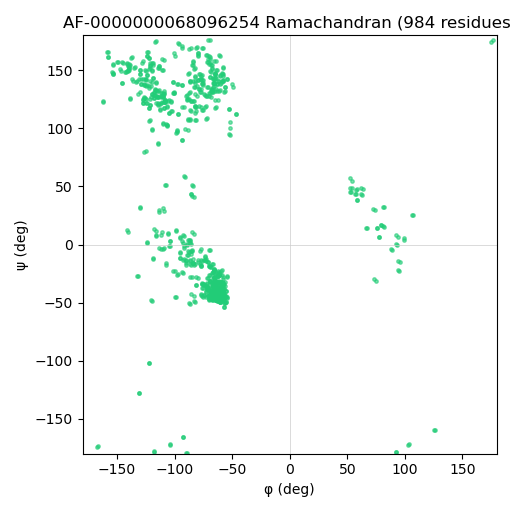OM 1391 O O . LEU A 1 176 ? -1.397 -37.125 -13.109 1 97.38 176 LEU A O 1
ATOM 1395 N N . ALA A 1 177 ? -0.385 -39.094 -13.617 1 98 177 ALA A N 1
ATOM 1396 C CA . ALA A 1 177 ? -1.031 -39.812 -12.516 1 98 177 ALA A CA 1
ATOM 1397 C C . ALA A 1 177 ? -0.651 -39.188 -11.172 1 98 177 ALA A C 1
ATOM 1399 O O . ALA A 1 177 ? -1.47 -39.156 -10.25 1 98 177 ALA A O 1
ATOM 1400 N N . SER A 1 178 ? 0.542 -38.75 -11.086 1 97.56 178 SER A N 1
ATOM 1401 C CA . SER A 1 178 ? 1.056 -38.219 -9.82 1 97.56 178 SER A CA 1
ATOM 1402 C C . SER A 1 178 ? 0.391 -36.906 -9.453 1 97.56 178 SER A C 1
ATOM 1404 O O . SER A 1 178 ? 0.568 -36.406 -8.336 1 97.56 178 SER A O 1
ATOM 1406 N N . ARG A 1 179 ? -0.467 -36.375 -10.328 1 97.38 179 ARG A N 1
ATOM 1407 C CA . ARG A 1 179 ? -1.178 -35.125 -10.062 1 97.38 179 ARG A CA 1
ATOM 1408 C C . ARG A 1 179 ? -2.643 -35.406 -9.727 1 97.38 179 ARG A C 1
ATOM 1410 O O . ARG A 1 179 ? -3.426 -34.469 -9.555 1 97.38 179 ARG A O 1
ATOM 1417 N N . THR A 1 180 ? -3.039 -36.594 -9.547 1 98.19 180 THR A N 1
ATOM 1418 C CA . THR A 1 180 ? -4.445 -36.969 -9.383 1 98.19 180 THR A CA 1
ATOM 1419 C C . THR A 1 180 ? -4.824 -37 -7.902 1 98.19 180 THR A C 1
ATOM 1421 O O . THR A 1 180 ? -6.008 -36.906 -7.559 1 98.19 180 THR A O 1
ATOM 1424 N N . LEU A 1 181 ? -3.912 -37.188 -7.02 1 98.12 181 LEU A N 1
ATOM 1425 C CA . LEU A 1 181 ? -4.113 -37.438 -5.598 1 98.12 181 LEU A CA 1
ATOM 1426 C C . LEU A 1 181 ? -4.508 -38.906 -5.352 1 98.12 181 LEU A C 1
ATOM 1428 O O . LEU A 1 181 ? -4.992 -39.25 -4.27 1 98.12 181 LEU A O 1
ATOM 1432 N N . CYS A 1 182 ? -4.277 -39.781 -6.355 1 98.38 182 CYS A N 1
ATOM 1433 C CA . CYS A 1 182 ? -4.656 -41.188 -6.215 1 98.38 182 CYS A CA 1
ATOM 1434 C C . CYS A 1 182 ? -3.459 -42.125 -6.434 1 98.38 182 CYS A C 1
ATOM 1436 O O . CYS A 1 182 ? -3.604 -43.344 -6.457 1 98.38 182 CYS A O 1
ATOM 1438 N N . LEU A 1 183 ? -2.346 -41.562 -6.648 1 98.56 183 LEU A N 1
ATOM 1439 C CA . LEU A 1 183 ? -1.144 -42.344 -6.879 1 98.56 183 LEU A CA 1
ATOM 1440 C C . LEU A 1 183 ? -0.282 -42.406 -5.621 1 98.56 183 LEU A C 1
ATOM 1442 O O . LEU A 1 183 ? -0.038 -41.375 -4.98 1 98.56 183 LEU A O 1
ATOM 1446 N N . ASP A 1 184 ? 0.12 -43.594 -5.27 1 98.5 184 ASP A N 1
ATOM 1447 C CA . ASP A 1 184 ? 1.207 -43.75 -4.305 1 98.5 184 ASP A CA 1
ATOM 1448 C C . ASP A 1 184 ? 2.549 -43.375 -4.93 1 98.5 184 ASP A C 1
ATOM 1450 O O . ASP A 1 184 ? 3.09 -44.125 -5.75 1 98.5 184 ASP A O 1
ATOM 1454 N N . VAL A 1 185 ? 3.033 -42.281 -4.508 1 98.06 185 VAL A N 1
ATOM 1455 C CA . VAL A 1 185 ? 4.176 -41.688 -5.191 1 98.06 185 VAL A CA 1
ATOM 1456 C C . VAL A 1 185 ? 5.422 -42.531 -4.961 1 98.06 185 VAL A C 1
ATOM 1458 O O . VAL A 1 185 ? 6.281 -42.625 -5.836 1 98.06 185 VAL A O 1
ATOM 1461 N N . THR A 1 186 ? 5.543 -43.188 -3.828 1 96.81 186 THR A N 1
ATOM 1462 C CA . THR A 1 186 ? 6.703 -44 -3.502 1 96.81 186 THR A CA 1
ATOM 1463 C C . THR A 1 186 ? 6.684 -45.312 -4.301 1 96.81 186 THR A C 1
ATOM 1465 O O . THR A 1 186 ? 7.695 -45.688 -4.891 1 96.81 186 THR A O 1
ATOM 1468 N N . ARG A 1 187 ? 5.504 -45.938 -4.371 1 96.31 187 ARG A N 1
ATOM 1469 C CA . ARG A 1 187 ? 5.359 -47.219 -5.043 1 96.31 187 ARG A CA 1
ATOM 1470 C C . ARG A 1 187 ? 5.121 -47.031 -6.539 1 96.31 187 ARG A C 1
ATOM 1472 O O . ARG A 1 187 ? 5.238 -47.969 -7.316 1 96.31 187 ARG A O 1
ATOM 1479 N N . ARG A 1 188 ? 4.742 -45.875 -6.953 1 96.75 188 ARG A N 1
ATOM 1480 C CA . ARG A 1 188 ? 4.418 -45.562 -8.344 1 96.75 188 ARG A CA 1
ATOM 1481 C C . ARG A 1 188 ? 3.297 -46.469 -8.859 1 96.75 188 ARG A C 1
ATOM 1483 O O . ARG A 1 188 ? 3.424 -47.062 -9.922 1 96.75 188 ARG A O 1
ATOM 1490 N N . SER A 1 189 ? 2.334 -46.531 -8.055 1 97.56 189 SER A N 1
ATOM 1491 C CA . SER A 1 189 ? 1.137 -47.312 -8.391 1 97.56 189 SER A CA 1
ATOM 1492 C C . SER A 1 189 ? -0.117 -46.656 -7.828 1 97.56 189 SER A C 1
ATOM 1494 O O . SER A 1 189 ? -0.042 -45.875 -6.867 1 97.56 189 SER A O 1
ATOM 1496 N N . TRP A 1 190 ? -1.188 -47 -8.469 1 98.5 190 TRP A N 1
ATOM 1497 C CA . TRP A 1 190 ? -2.441 -46.469 -7.945 1 98.5 190 TRP A CA 1
ATOM 1498 C C . TRP A 1 190 ? -2.672 -46.938 -6.512 1 98.5 190 TRP A C 1
ATOM 1500 O O . TRP A 1 190 ? -2.367 -48.094 -6.172 1 98.5 190 TRP A O 1
ATOM 1510 N N . SER A 1 191 ? -3.246 -46.094 -5.734 1 98.69 191 SER A N 1
ATOM 1511 C CA . SER A 1 191 ? -3.52 -46.406 -4.34 1 98.69 191 SER A CA 1
ATOM 1512 C C . SER A 1 191 ? -5.016 -46.594 -4.098 1 98.69 191 SER A C 1
ATOM 1514 O O . SER A 1 191 ? -5.785 -45.656 -4.18 1 98.69 191 SER A O 1
ATOM 1516 N N . ARG A 1 192 ? -5.383 -47.781 -3.699 1 98.44 192 ARG A N 1
ATOM 1517 C CA . ARG A 1 192 ? -6.773 -48.031 -3.344 1 98.44 192 ARG A CA 1
ATOM 1518 C C . ARG A 1 192 ? -7.199 -47.219 -2.137 1 98.44 192 ARG A C 1
ATOM 1520 O O . ARG A 1 192 ? -8.32 -46.688 -2.092 1 98.44 192 ARG A O 1
ATOM 1527 N N . LYS A 1 193 ? -6.316 -47.094 -1.23 1 98.25 193 LYS A N 1
ATOM 1528 C CA . LYS A 1 193 ? -6.602 -46.344 -0.01 1 98.25 193 LYS A CA 1
ATOM 1529 C C . LYS A 1 193 ? -6.875 -44.875 -0.317 1 98.25 193 LYS A C 1
ATOM 1531 O O . LYS A 1 193 ? -7.84 -44.281 0.19 1 98.25 193 LYS A O 1
ATOM 1536 N N . ALA A 1 194 ? -6.023 -44.281 -1.088 1 98.31 194 ALA A N 1
ATOM 1537 C CA . ALA A 1 194 ? -6.227 -42.875 -1.466 1 98.31 194 ALA A CA 1
ATOM 1538 C C . ALA A 1 194 ? -7.551 -42.688 -2.203 1 98.31 194 ALA A C 1
ATOM 1540 O O . ALA A 1 194 ? -8.305 -41.781 -1.908 1 98.31 194 ALA A O 1
ATOM 1541 N N . ALA A 1 195 ? -7.832 -43.594 -3.123 1 98.06 195 ALA A N 1
ATOM 1542 C CA . ALA A 1 195 ? -9.078 -43.531 -3.881 1 98.06 195 ALA A CA 1
ATOM 1543 C C . ALA A 1 195 ? -10.289 -43.625 -2.957 1 98.06 195 ALA A C 1
ATOM 1545 O O . ALA A 1 195 ? -11.281 -42.906 -3.133 1 98.06 195 ALA A O 1
ATOM 1546 N N . GLU A 1 196 ? -10.141 -44.469 -2.002 1 97.38 196 GLU A N 1
ATOM 1547 C CA . GLU A 1 196 ? -11.227 -44.688 -1.044 1 97.38 196 GLU A CA 1
ATOM 1548 C C . GLU A 1 196 ? -11.477 -43.406 -0.22 1 97.38 196 GLU A C 1
ATOM 1550 O O . GLU A 1 196 ? -12.625 -43 -0.057 1 97.38 196 GLU A O 1
ATOM 1555 N N . ILE A 1 197 ? -10.43 -42.844 0.271 1 97.06 197 ILE A N 1
ATOM 1556 C CA . ILE A 1 197 ? -10.539 -41.625 1.073 1 97.06 197 ILE A CA 1
ATOM 1557 C C . ILE A 1 197 ? -11.227 -40.531 0.261 1 97.06 197 ILE A C 1
ATOM 1559 O O . ILE A 1 197 ? -12.031 -39.75 0.796 1 97.06 197 ILE A O 1
ATOM 1563 N N . LEU A 1 198 ? -10.984 -40.562 -1.039 1 96.69 198 LEU A N 1
ATOM 1564 C CA . LEU A 1 198 ? -11.438 -39.469 -1.898 1 96.69 198 LEU A CA 1
ATOM 1565 C C . LEU A 1 198 ? -12.781 -39.812 -2.539 1 96.69 198 LEU A C 1
ATOM 1567 O O . LEU A 1 198 ? -13.375 -38.969 -3.219 1 96.69 198 LEU A O 1
ATOM 1571 N N . GLY A 1 199 ? -13.242 -40.969 -2.361 1 94.75 199 GLY A N 1
ATOM 1572 C CA . GLY A 1 199 ? -14.508 -41.406 -2.939 1 94.75 199 GLY A CA 1
ATOM 1573 C C . GLY A 1 199 ? -14.438 -41.625 -4.438 1 94.75 199 GLY A C 1
ATOM 1574 O O . GLY A 1 199 ? -15.406 -41.375 -5.156 1 94.75 199 GLY A O 1
ATOM 1575 N N . VAL A 1 200 ? -13.344 -42 -4.93 1 96.5 200 VAL A N 1
ATOM 1576 C CA . VAL A 1 200 ? -13.133 -42.312 -6.34 1 96.5 200 VAL A CA 1
ATOM 1577 C C . VAL A 1 200 ? -13.094 -43.844 -6.527 1 96.5 200 VAL A C 1
ATOM 1579 O O . VAL A 1 200 ? -12.297 -44.531 -5.895 1 96.5 200 VAL A O 1
ATOM 1582 N N . PRO A 1 201 ? -13.969 -44.344 -7.371 1 97.5 201 PRO A N 1
ATOM 1583 C CA . PRO A 1 201 ? -13.883 -45.781 -7.617 1 97.5 201 PRO A CA 1
ATOM 1584 C C . PRO A 1 201 ? -12.539 -46.188 -8.203 1 97.5 201 PRO A C 1
ATOM 1586 O O . PRO A 1 201 ? -12.078 -45.594 -9.188 1 97.5 201 PRO A O 1
ATOM 1589 N N . PHE A 1 202 ? -12.016 -47.219 -7.617 1 97.25 202 PHE A N 1
ATOM 1590 C CA . PHE A 1 202 ? -10.664 -47.625 -7.992 1 97.25 202 PHE A CA 1
ATOM 1591 C C . PHE A 1 202 ? -10.633 -48.125 -9.438 1 97.25 202 PHE A C 1
ATOM 1593 O O . PHE A 1 202 ? -9.648 -47.906 -10.148 1 97.25 202 PHE A O 1
ATOM 1600 N N . HIS A 1 203 ? -11.711 -48.656 -9.906 1 96.44 203 HIS A N 1
ATOM 1601 C CA . HIS A 1 203 ? -11.75 -49.312 -11.219 1 96.44 203 HIS A CA 1
ATOM 1602 C C . HIS A 1 203 ? -11.734 -48.281 -12.336 1 96.44 203 HIS A C 1
ATOM 1604 O O . HIS A 1 203 ? -11.508 -48.625 -13.5 1 96.44 203 HIS A O 1
ATOM 1610 N N . VAL A 1 204 ? -11.945 -47.062 -12.039 1 97.75 204 VAL A N 1
ATOM 1611 C CA . VAL A 1 204 ? -12.008 -46.062 -13.086 1 97.75 204 VAL A CA 1
ATOM 1612 C C . VAL A 1 204 ? -10.594 -45.594 -13.445 1 97.75 204 VAL A C 1
ATOM 1614 O O . VAL A 1 204 ? -10.391 -44.906 -14.453 1 97.75 204 VAL A O 1
ATOM 1617 N N . LEU A 1 205 ? -9.625 -45.938 -12.625 1 98.12 205 LEU A N 1
ATOM 1618 C CA . LEU A 1 205 ? -8.242 -45.531 -12.867 1 98.12 205 LEU A CA 1
ATOM 1619 C C . LEU A 1 205 ? -7.59 -46.406 -13.93 1 98.12 205 LEU A C 1
ATOM 1621 O O . LEU A 1 205 ? -7.453 -47.594 -13.75 1 98.12 205 LEU A O 1
ATOM 1625 N N . ALA A 1 206 ? -7.176 -45.781 -15.008 1 97.75 206 ALA A N 1
ATOM 1626 C CA . ALA A 1 206 ? -6.641 -46.531 -16.156 1 97.75 206 ALA A CA 1
ATOM 1627 C C . ALA A 1 206 ? -5.262 -47.094 -15.836 1 97.75 206 ALA A C 1
ATOM 1629 O O . ALA A 1 206 ? -4.57 -46.625 -14.945 1 97.75 206 ALA A O 1
ATOM 1630 N N . PRO A 1 207 ? -4.852 -48.156 -16.562 1 97.44 207 PRO A N 1
ATOM 1631 C CA . PRO A 1 207 ? -3.521 -48.719 -16.344 1 97.44 207 PRO A CA 1
ATOM 1632 C C . PRO A 1 207 ? -2.402 -47.688 -16.547 1 97.44 207 PRO A C 1
ATOM 1634 O O . PRO A 1 207 ? -2.48 -46.844 -17.438 1 97.44 207 PRO A O 1
ATOM 1637 N N . LEU A 1 208 ? -1.368 -47.906 -15.719 1 97.62 208 LEU A N 1
ATOM 1638 C CA . LEU A 1 208 ? -0.261 -46.969 -15.727 1 97.62 208 LEU A CA 1
ATOM 1639 C C . LEU A 1 208 ? 0.79 -47.344 -16.75 1 97.62 208 LEU A C 1
ATOM 1641 O O . LEU A 1 208 ? 0.968 -48.531 -17.047 1 97.62 208 LEU A O 1
ATOM 1645 N N . ILE A 1 209 ? 1.397 -46.344 -17.297 1 96 209 ILE A N 1
ATOM 1646 C CA . ILE A 1 209 ? 2.555 -46.562 -18.156 1 96 209 ILE A CA 1
ATOM 1647 C C . ILE A 1 209 ? 3.705 -45.656 -17.719 1 96 209 ILE A C 1
ATOM 1649 O O . ILE A 1 209 ? 3.479 -44.562 -17.203 1 96 209 ILE A O 1
ATOM 1653 N N . THR A 1 210 ? 4.941 -46.125 -17.859 1 90.25 210 THR A N 1
ATOM 1654 C CA . THR A 1 210 ? 6.113 -45.344 -17.484 1 90.25 210 THR A CA 1
ATOM 1655 C C . THR A 1 210 ? 6.504 -44.375 -18.594 1 90.25 210 THR A C 1
ATOM 1657 O O . THR A 1 210 ? 6.23 -44.625 -19.766 1 90.25 210 THR A O 1
ATOM 1660 N N . PRO A 1 211 ? 7.094 -43.344 -18.172 1 86.56 211 PRO A N 1
ATOM 1661 C CA . PRO A 1 211 ? 7.547 -42.406 -19.203 1 86.56 211 PRO A CA 1
ATOM 1662 C C . PRO A 1 211 ? 8.477 -43.062 -20.234 1 86.56 211 PRO A C 1
ATOM 1664 O O . PRO A 1 211 ? 9.375 -43.812 -19.844 1 86.56 211 PRO A O 1
ATOM 1667 N N . GLY A 1 212 ? 8.219 -42.75 -21.469 1 88.56 212 GLY A N 1
ATOM 1668 C CA . GLY A 1 212 ? 9.078 -43.281 -22.516 1 88.56 212 GLY A CA 1
ATOM 1669 C C . GLY A 1 212 ? 8.562 -44.562 -23.141 1 88.56 212 GLY A C 1
ATOM 1670 O O . GLY A 1 212 ? 8.969 -44.938 -24.234 1 88.56 212 GLY A O 1
ATOM 1671 N N . GLU A 1 213 ? 7.75 -45.219 -22.406 1 93.31 213 GLU A N 1
ATOM 1672 C CA . GLU A 1 213 ? 7.137 -46.438 -22.953 1 93.31 213 GLU A CA 1
ATOM 1673 C C . GLU A 1 213 ? 6.199 -46.094 -24.109 1 93.31 213 GLU A C 1
ATOM 1675 O O . GLU A 1 213 ? 5.469 -45.094 -24.062 1 93.31 213 GLU A O 1
ATOM 1680 N N . VAL A 1 214 ? 6.254 -46.938 -25.156 1 96.38 214 VAL A N 1
ATOM 1681 C CA . VAL A 1 214 ? 5.301 -46.781 -26.25 1 96.38 214 VAL A CA 1
ATOM 1682 C C . VAL A 1 214 ? 3.883 -47.031 -25.75 1 96.38 214 VAL A C 1
ATOM 1684 O O . VAL A 1 214 ? 3.57 -48.156 -25.312 1 96.38 214 VAL A O 1
ATOM 1687 N N . ALA A 1 215 ? 3.098 -46.062 -25.844 1 97.56 215 ALA A N 1
ATOM 1688 C CA . ALA A 1 215 ? 1.739 -46.156 -25.312 1 97.56 215 ALA A CA 1
ATOM 1689 C C . ALA A 1 215 ? 0.814 -46.875 -26.297 1 97.56 215 ALA A C 1
ATOM 1691 O O . ALA A 1 215 ? -0.208 -47.438 -25.906 1 97.56 215 ALA A O 1
ATOM 1692 N N . GLY A 1 216 ? 1.164 -46.75 -27.531 1 97.62 216 GLY A N 1
ATOM 1693 C CA . GLY A 1 216 ? 0.388 -47.375 -28.594 1 97.62 216 GLY A CA 1
ATOM 1694 C C . GLY A 1 216 ? 0.874 -47.031 -29.984 1 97.62 216 GLY A C 1
ATOM 1695 O O . GLY A 1 216 ? 1.832 -46.281 -30.141 1 97.62 216 GLY A O 1
ATOM 1696 N N . TRP A 1 217 ? 0.175 -47.75 -30.953 1 97.94 217 TRP A N 1
ATOM 1697 C CA . TRP A 1 217 ? 0.458 -47.5 -32.344 1 97.94 217 TRP A CA 1
ATOM 1698 C C . TRP A 1 217 ? -0.762 -46.938 -33.062 1 97.94 217 TRP A C 1
ATOM 1700 O O . TRP A 1 217 ? -1.893 -47.344 -32.812 1 97.94 217 TRP A O 1
ATOM 1710 N N . MET A 1 218 ? -0.45 -45.938 -33.938 1 98 218 MET A N 1
ATOM 1711 C CA . MET A 1 218 ? -1.545 -45.281 -34.656 1 98 218 MET A CA 1
ATOM 1712 C C . MET A 1 218 ? -2.342 -46.312 -35.469 1 98 218 MET A C 1
ATOM 1714 O O . MET A 1 218 ? -1.765 -47.188 -36.125 1 98 218 MET A O 1
ATOM 1718 N N . THR A 1 219 ? -3.635 -46.125 -35.5 1 97.56 219 THR A N 1
ATOM 1719 C CA . THR A 1 219 ? -4.496 -47 -36.281 1 97.56 219 THR A CA 1
ATOM 1720 C C . THR A 1 219 ? -4.254 -46.812 -37.75 1 97.56 219 THR A C 1
ATOM 1722 O O . THR A 1 219 ? -3.906 -45.719 -38.188 1 97.56 219 THR A O 1
ATOM 1725 N N . PRO A 1 220 ? -4.547 -47.844 -38.5 1 96.69 220 PRO A N 1
ATOM 1726 C CA . PRO A 1 220 ? -4.383 -47.719 -39.938 1 96.69 220 PRO A CA 1
ATOM 1727 C C . PRO A 1 220 ? -5.281 -46.656 -40.531 1 96.69 220 PRO A C 1
ATOM 1729 O O . PRO A 1 220 ? -4.859 -45.938 -41.438 1 96.69 220 PRO A O 1
ATOM 1732 N N . ALA A 1 221 ? -6.457 -46.562 -40.094 1 96.44 221 ALA A N 1
ATOM 1733 C CA . ALA A 1 221 ? -7.406 -45.594 -40.594 1 96.44 221 ALA A CA 1
ATOM 1734 C C . ALA A 1 221 ? -6.883 -44.156 -40.438 1 96.44 221 ALA A C 1
ATOM 1736 O O . ALA A 1 221 ? -6.957 -43.344 -41.344 1 96.44 221 ALA A O 1
ATOM 1737 N N . LEU A 1 222 ? -6.367 -43.906 -39.281 1 97.12 222 LEU A N 1
ATOM 1738 C CA . LEU A 1 222 ? -5.859 -42.562 -39 1 97.12 222 LEU A CA 1
ATOM 1739 C C . LEU A 1 222 ? -4.574 -42.312 -39.781 1 97.12 222 LEU A C 1
ATOM 1741 O O . LEU A 1 222 ? -4.332 -41.188 -40.219 1 97.12 222 LEU A O 1
ATOM 1745 N N . ARG A 1 223 ? -3.736 -43.281 -39.906 1 96.62 223 ARG A N 1
ATOM 1746 C CA . ARG A 1 223 ? -2.523 -43.156 -40.719 1 96.62 223 ARG A CA 1
ATOM 1747 C C . ARG A 1 223 ? -2.852 -42.719 -42.156 1 96.62 223 ARG A C 1
ATOM 1749 O O . ARG A 1 223 ? -2.223 -41.812 -42.688 1 96.62 223 ARG A O 1
ATOM 1756 N N . ASN A 1 224 ? -3.822 -43.375 -42.656 1 95.94 224 ASN A N 1
ATOM 1757 C CA . ASN A 1 224 ? -4.254 -43.062 -44 1 95.94 224 ASN A CA 1
ATOM 1758 C C . ASN A 1 224 ? -4.801 -41.656 -44.094 1 95.94 224 ASN A C 1
ATOM 1760 O O . ASN A 1 224 ? -4.52 -40.938 -45.062 1 95.94 224 ASN A O 1
ATOM 1764 N N . GLU A 1 225 ? -5.523 -41.375 -43.188 1 95.75 225 GLU A N 1
ATOM 1765 C CA . GLU A 1 225 ? -6.121 -40.031 -43.156 1 95.75 225 GLU A CA 1
ATOM 1766 C C . GLU A 1 225 ? -5.051 -38.938 -43.094 1 95.75 225 GLU A C 1
ATOM 1768 O O . GLU A 1 225 ? -5.184 -37.906 -43.719 1 95.75 225 GLU A O 1
ATOM 1773 N N . LEU A 1 226 ? -3.992 -39.156 -42.344 1 96.31 226 LEU A N 1
ATOM 1774 C CA . LEU A 1 226 ? -2.961 -38.156 -42.125 1 96.31 226 LEU A CA 1
ATOM 1775 C C . LEU A 1 226 ? -1.882 -38.219 -43.188 1 96.31 226 LEU A C 1
ATOM 1777 O O . LEU A 1 226 ? -0.962 -37.406 -43.219 1 96.31 226 LEU A O 1
ATOM 1781 N N . GLY A 1 227 ? -1.968 -39.219 -44.062 1 94.44 227 GLY A N 1
ATOM 1782 C CA . GLY A 1 227 ? -1.015 -39.375 -45.156 1 94.44 227 GLY A CA 1
ATOM 1783 C C . GLY A 1 227 ? 0.275 -40.031 -44.719 1 94.44 227 GLY A C 1
ATOM 1784 O O . GLY A 1 227 ? 1.347 -39.75 -45.25 1 94.44 227 GLY A O 1
ATOM 1785 N N . LEU A 1 228 ? 0.122 -40.938 -43.719 1 94.69 228 LEU A N 1
ATOM 1786 C CA . LEU A 1 228 ? 1.295 -41.625 -43.219 1 94.69 228 LEU A CA 1
ATOM 1787 C C . LEU A 1 228 ? 1.39 -43.031 -43.812 1 94.69 228 LEU A C 1
ATOM 1789 O O . LEU A 1 228 ? 0.42 -43.781 -43.75 1 94.69 228 LEU A O 1
ATOM 1793 N N . SER A 1 229 ? 2.537 -43.375 -44.312 1 89.5 229 SER A N 1
ATOM 1794 C CA . SER A 1 229 ? 2.715 -44.688 -44.906 1 89.5 229 SER A CA 1
ATOM 1795 C C . SER A 1 229 ? 3.35 -45.656 -43.938 1 89.5 229 SER A C 1
ATOM 1797 O O . SER A 1 229 ? 3.189 -46.875 -44.062 1 89.5 229 SER A O 1
ATOM 1799 N N . ASN A 1 230 ? 4.07 -45.25 -43.031 1 92.56 230 ASN A N 1
ATOM 1800 C CA . ASN A 1 230 ? 4.75 -46.094 -42.031 1 92.56 230 ASN A CA 1
ATOM 1801 C C . ASN A 1 230 ? 3.988 -46.125 -40.719 1 92.56 230 ASN A C 1
ATOM 1803 O O . ASN A 1 230 ? 3.074 -45.344 -40.5 1 92.56 230 ASN A O 1
ATOM 1807 N N . GLU A 1 231 ? 4.336 -47.125 -39.938 1 95.62 231 GLU A N 1
ATOM 1808 C CA . GLU A 1 231 ? 3.793 -47.188 -38.562 1 95.62 231 GLU A CA 1
ATOM 1809 C C . GLU A 1 231 ? 4.281 -46 -37.719 1 95.62 231 GLU A C 1
ATOM 1811 O O . GLU A 1 231 ? 5.418 -45.562 -37.875 1 95.62 231 GLU A O 1
ATOM 1816 N N . VAL A 1 232 ? 3.404 -45.562 -36.906 1 97.19 232 VAL A N 1
ATOM 1817 C CA . VAL A 1 232 ? 3.73 -44.438 -36.062 1 97.19 232 VAL A CA 1
ATOM 1818 C C . VAL A 1 232 ? 3.5 -44.812 -34.594 1 97.19 232 VAL A C 1
ATOM 1820 O O . VAL A 1 232 ? 2.402 -45.219 -34.219 1 97.19 232 VAL A O 1
ATOM 1823 N N . LYS A 1 233 ? 4.504 -44.719 -33.781 1 96.81 233 LYS A N 1
ATOM 1824 C CA . LYS A 1 233 ? 4.344 -44.969 -32.344 1 96.81 233 LYS A CA 1
ATOM 1825 C C . LYS A 1 233 ? 3.92 -43.719 -31.609 1 96.81 233 LYS A C 1
ATOM 1827 O O . LYS A 1 233 ? 4.375 -42.625 -31.922 1 96.81 233 LYS A O 1
ATOM 1832 N N . ILE A 1 234 ? 3.074 -43.844 -30.688 1 98.12 234 ILE A N 1
ATOM 1833 C CA . ILE A 1 234 ? 2.584 -42.75 -29.859 1 98.12 234 ILE A CA 1
ATOM 1834 C C . ILE A 1 234 ? 3.139 -42.875 -28.438 1 98.12 234 ILE A C 1
ATOM 1836 O O . ILE A 1 234 ? 3.029 -43.938 -27.812 1 98.12 234 ILE A O 1
ATOM 1840 N N . THR A 1 235 ? 3.787 -41.844 -27.969 1 98 235 THR A N 1
ATOM 1841 C CA . THR A 1 235 ? 4.324 -41.781 -26.609 1 98 235 THR A CA 1
ATOM 1842 C C . THR A 1 235 ? 3.648 -40.688 -25.812 1 98 235 THR A C 1
ATOM 1844 O O . THR A 1 235 ? 3.404 -39.594 -26.344 1 98 235 THR A O 1
ATOM 1847 N N . LEU A 1 236 ? 3.232 -41 -24.609 1 97.75 236 LEU A N 1
ATOM 1848 C CA . LEU A 1 236 ? 2.846 -39.969 -23.656 1 97.75 236 LEU A CA 1
ATOM 1849 C C . LEU A 1 236 ? 4.059 -39.469 -22.891 1 97.75 236 LEU A C 1
ATOM 1851 O O . LEU A 1 236 ? 4.609 -40.156 -22.031 1 97.75 236 LEU A O 1
ATOM 1855 N N . ALA A 1 237 ? 4.449 -38.25 -23.234 1 96.69 237 ALA A N 1
ATOM 1856 C CA . ALA A 1 237 ? 5.629 -37.688 -22.578 1 96.69 237 ALA A CA 1
ATOM 1857 C C . ALA A 1 237 ? 5.348 -37.375 -21.125 1 96.69 237 ALA A C 1
ATOM 1859 O O . ALA A 1 237 ? 6.203 -37.594 -20.25 1 96.69 237 ALA A O 1
ATOM 1860 N N . GLY A 1 238 ? 4.117 -36.781 -20.891 1 96.31 238 GLY A N 1
ATOM 1861 C CA . GLY A 1 238 ? 3.756 -36.562 -19.5 1 96.31 238 GLY A CA 1
ATOM 1862 C C . GLY A 1 238 ? 3.406 -35.125 -19.203 1 96.31 238 GLY A C 1
ATOM 1863 O O . GLY A 1 238 ? 2.939 -34.375 -20.078 1 96.31 238 GLY A O 1
ATOM 1864 N N . HIS A 1 239 ? 3.488 -34.75 -17.859 1 95.88 239 HIS A N 1
ATOM 1865 C CA . HIS A 1 239 ? 3.164 -33.406 -17.375 1 95.88 239 HIS A CA 1
ATOM 1866 C C . HIS A 1 239 ? 4.16 -32.375 -17.891 1 95.88 239 HIS A C 1
ATOM 1868 O O . HIS A 1 239 ? 5.371 -32.594 -17.828 1 95.88 239 HIS A O 1
ATOM 1874 N N . ASP A 1 240 ? 3.693 -31.25 -18.344 1 92.81 240 ASP A N 1
ATOM 1875 C CA . ASP A 1 240 ? 4.512 -30.266 -19.047 1 92.81 240 ASP A CA 1
ATOM 1876 C C . ASP A 1 240 ? 5.668 -29.797 -18.172 1 92.81 240 ASP A C 1
ATOM 1878 O O . ASP A 1 240 ? 6.785 -29.594 -18.656 1 92.81 240 ASP A O 1
ATOM 1882 N N . HIS A 1 241 ? 5.488 -29.672 -16.859 1 90.31 241 HIS A N 1
ATOM 1883 C CA . HIS A 1 241 ? 6.562 -29.203 -15.984 1 90.31 241 HIS A CA 1
ATOM 1884 C C . HIS A 1 241 ? 7.695 -30.234 -15.914 1 90.31 241 HIS A C 1
ATOM 1886 O O . HIS A 1 241 ? 8.867 -29.859 -16.016 1 90.31 241 HIS A O 1
ATOM 1892 N N . MET A 1 242 ? 7.316 -31.438 -15.773 1 93.19 242 MET A N 1
ATOM 1893 C CA . MET A 1 242 ? 8.305 -32.5 -15.672 1 93.19 242 MET A CA 1
ATOM 1894 C C . MET A 1 242 ? 9.008 -32.719 -17.016 1 93.19 242 MET A C 1
ATOM 1896 O O . MET A 1 242 ? 10.227 -32.938 -17.047 1 93.19 242 MET A O 1
ATOM 1900 N N . VAL A 1 243 ? 8.234 -32.625 -18.016 1 93.75 243 VAL A N 1
ATOM 1901 C CA . VAL A 1 243 ? 8.766 -32.844 -19.359 1 93.75 243 VAL A CA 1
ATOM 1902 C C . VAL A 1 243 ? 9.711 -31.688 -19.719 1 93.75 243 VAL A C 1
ATOM 1904 O O . VAL A 1 243 ? 10.781 -31.922 -20.297 1 93.75 243 VAL A O 1
ATOM 1907 N N . GLY A 1 244 ? 9.312 -30.484 -19.406 1 91.31 244 GLY A N 1
ATOM 1908 C CA . GLY A 1 244 ? 10.18 -29.344 -19.641 1 91.31 244 GLY A CA 1
ATOM 1909 C C . GLY A 1 244 ? 11.5 -29.453 -18.891 1 91.31 244 GLY A C 1
ATOM 1910 O O . GLY A 1 244 ? 12.547 -29.078 -19.422 1 91.31 244 GLY A O 1
ATOM 1911 N N . ALA A 1 245 ? 11.445 -29.922 -17.688 1 91.62 245 ALA A N 1
ATOM 1912 C CA . ALA A 1 245 ? 12.656 -30.094 -16.875 1 91.62 245 ALA A CA 1
ATOM 1913 C C . ALA A 1 245 ? 13.594 -31.109 -17.5 1 91.62 245 ALA A C 1
ATOM 1915 O O . ALA A 1 245 ? 14.82 -31 -17.375 1 91.62 245 ALA A O 1
ATOM 1916 N N . ARG A 1 246 ? 13.062 -32.094 -18.156 1 91.06 246 ARG A N 1
ATOM 1917 C CA . ARG A 1 246 ? 13.859 -33.094 -18.844 1 91.06 246 ARG A CA 1
ATOM 1918 C C . ARG A 1 246 ? 14.75 -32.469 -19.906 1 91.06 246 ARG A C 1
ATOM 1920 O O . ARG A 1 246 ? 15.898 -32.875 -20.078 1 91.06 246 ARG A O 1
ATOM 1927 N N . ALA A 1 247 ? 14.195 -31.547 -20.656 1 91.31 247 ALA A N 1
ATOM 1928 C CA . ALA A 1 247 ? 14.953 -30.859 -21.688 1 91.31 247 ALA A CA 1
ATOM 1929 C C . ALA A 1 247 ? 16.172 -30.141 -21.109 1 91.31 247 ALA A C 1
ATOM 1931 O O . ALA A 1 247 ? 17.188 -30 -21.766 1 91.31 247 ALA A O 1
ATOM 1932 N N . LEU A 1 248 ? 16.062 -29.797 -19.875 1 92.25 248 LEU A N 1
ATOM 1933 C CA . LEU A 1 248 ? 17.109 -29.031 -19.219 1 92.25 248 LEU A CA 1
ATOM 1934 C C . LEU A 1 248 ? 18.141 -29.953 -18.594 1 92.25 248 LEU A C 1
ATOM 1936 O O . LEU A 1 248 ? 19.125 -29.484 -18.016 1 92.25 248 LEU A O 1
ATOM 1940 N N . GLN A 1 249 ? 17.938 -31.203 -18.734 1 89.44 249 GLN A N 1
ATOM 1941 C CA . GLN A 1 249 ? 18.875 -32.219 -18.266 1 89.44 249 GLN A CA 1
ATOM 1942 C C . GLN A 1 249 ? 19.203 -32.031 -16.781 1 89.44 249 GLN A C 1
ATOM 1944 O O . GLN A 1 249 ? 20.375 -32 -16.406 1 89.44 249 GLN A O 1
ATOM 1949 N N . MET A 1 250 ? 18.219 -31.875 -16.047 1 91.31 250 MET A N 1
ATOM 1950 C CA . MET A 1 250 ? 18.359 -31.656 -14.609 1 91.31 250 MET A CA 1
ATOM 1951 C C . MET A 1 250 ? 18.953 -32.875 -13.93 1 91.31 250 MET A C 1
ATOM 1953 O O . MET A 1 250 ? 18.656 -34.031 -14.305 1 91.31 250 MET A O 1
ATOM 1957 N N . GLN A 1 251 ? 19.75 -32.594 -12.945 1 90.19 251 GLN A N 1
ATOM 1958 C CA . GLN A 1 251 ? 20.297 -33.656 -12.094 1 90.19 251 GLN A CA 1
ATOM 1959 C C . GLN A 1 251 ? 19.703 -33.594 -10.688 1 90.19 251 GLN A C 1
ATOM 1961 O O . GLN A 1 251 ? 19.281 -32.531 -10.242 1 90.19 251 GLN A O 1
ATOM 1966 N N . PRO A 1 252 ? 19.625 -34.812 -10.055 1 93.25 252 PRO A N 1
ATOM 1967 C CA . PRO A 1 252 ? 19.125 -34.75 -8.68 1 93.25 252 PRO A CA 1
ATOM 1968 C C . PRO A 1 252 ? 19.828 -33.719 -7.82 1 93.25 252 PRO A C 1
ATOM 1970 O O . PRO A 1 252 ? 21.062 -33.594 -7.871 1 93.25 252 PRO A O 1
ATOM 1973 N N . GLY A 1 253 ? 19.062 -33.031 -7.059 1 92.81 253 GLY A N 1
ATOM 1974 C CA . GLY A 1 253 ? 19.609 -31.969 -6.215 1 92.81 253 GLY A CA 1
ATOM 1975 C C . GLY A 1 253 ? 19.547 -30.594 -6.855 1 92.81 253 GLY A C 1
ATOM 1976 O O . GLY A 1 253 ? 19.703 -29.578 -6.172 1 92.81 253 GLY A O 1
ATOM 1977 N N . GLU A 1 254 ? 19.297 -30.516 -8.133 1 93 254 GLU A N 1
ATOM 1978 C CA . GLU A 1 254 ? 19.219 -29.234 -8.82 1 93 254 GLU A CA 1
ATOM 1979 C C . GLU A 1 254 ? 17.828 -28.625 -8.695 1 93 254 GLU A C 1
ATOM 1981 O O . GLU A 1 254 ? 16.844 -29.344 -8.484 1 93 254 GLU A O 1
ATOM 1986 N N . VAL A 1 255 ? 17.844 -27.328 -8.797 1 95.94 255 VAL A N 1
ATOM 1987 C CA . VAL A 1 255 ? 16.609 -26.562 -8.633 1 95.94 255 VAL A CA 1
ATOM 1988 C C . VAL A 1 255 ? 16.297 -25.812 -9.922 1 95.94 255 VAL A C 1
ATOM 1990 O O . VAL A 1 255 ? 17.188 -25.234 -10.555 1 95.94 255 VAL A O 1
ATOM 1993 N N . LEU A 1 256 ? 15.062 -25.969 -10.32 1 95.38 256 LEU A N 1
ATOM 1994 C CA . LEU A 1 256 ? 14.539 -25.203 -11.445 1 95.38 256 LEU A CA 1
ATOM 1995 C C . LEU A 1 256 ? 13.539 -24.156 -10.977 1 95.38 256 LEU A C 1
ATOM 1997 O O . LEU A 1 256 ? 12.594 -24.484 -10.258 1 95.38 256 LEU A O 1
ATOM 2001 N N . ASN A 1 257 ? 13.812 -22.906 -11.305 1 95.88 257 ASN A N 1
ATOM 2002 C CA . ASN A 1 257 ? 12.891 -21.812 -11.07 1 95.88 257 ASN A CA 1
ATOM 2003 C C . ASN A 1 257 ? 12.25 -21.328 -12.375 1 95.88 257 ASN A C 1
ATOM 2005 O O . ASN A 1 257 ? 12.914 -20.688 -13.188 1 95.88 257 ASN A O 1
ATOM 2009 N N . SER A 1 258 ? 11.031 -21.719 -12.578 1 92.44 258 SER A N 1
ATOM 2010 C CA . SER A 1 258 ? 10.266 -21.203 -13.711 1 92.44 258 SER A CA 1
ATOM 2011 C C . SER A 1 258 ? 9.562 -19.891 -13.359 1 92.44 258 SER A C 1
ATOM 2013 O O . SER A 1 258 ? 8.672 -19.875 -12.516 1 92.44 258 SER A O 1
ATOM 2015 N N . THR A 1 259 ? 9.961 -18.859 -14.023 1 90.69 259 THR A N 1
ATOM 2016 C CA . THR A 1 259 ? 9.461 -17.531 -13.641 1 90.69 259 THR A CA 1
ATOM 2017 C C . THR A 1 259 ? 8.758 -16.859 -14.812 1 90.69 259 THR A C 1
ATOM 2019 O O . THR A 1 259 ? 9.406 -16.438 -15.773 1 90.69 259 THR A O 1
ATOM 2022 N N . GLY A 1 260 ? 7.434 -16.766 -14.797 1 87.62 260 GLY A N 1
ATOM 2023 C CA . GLY A 1 260 ? 6.555 -16.031 -15.688 1 87.62 260 GLY A CA 1
ATOM 2024 C C . GLY A 1 260 ? 5.535 -15.18 -14.961 1 87.62 260 GLY A C 1
ATOM 2025 O O . GLY A 1 260 ? 5.887 -14.422 -14.055 1 87.62 260 GLY A O 1
ATOM 2026 N N . THR A 1 261 ? 4.234 -15.391 -15.359 1 85.62 261 THR A N 1
ATOM 2027 C CA . THR A 1 261 ? 3.178 -14.703 -14.633 1 85.62 261 THR A CA 1
ATOM 2028 C C . THR A 1 261 ? 3.191 -15.094 -13.156 1 85.62 261 THR A C 1
ATOM 2030 O O . THR A 1 261 ? 3.014 -14.242 -12.281 1 85.62 261 THR A O 1
ATOM 2033 N N . THR A 1 262 ? 3.441 -16.344 -12.945 1 91.56 262 THR A N 1
ATOM 2034 C CA . THR A 1 262 ? 3.646 -16.938 -11.633 1 91.56 262 THR A CA 1
ATOM 2035 C C . THR A 1 262 ? 5.062 -17.5 -11.5 1 91.56 262 THR A C 1
ATOM 2037 O O . THR A 1 262 ? 5.859 -17.406 -12.438 1 91.56 262 THR A O 1
ATOM 2040 N N . GLU A 1 263 ? 5.406 -17.953 -10.367 1 94.12 263 GLU A N 1
ATOM 2041 C CA . GLU A 1 263 ? 6.719 -18.547 -10.148 1 94.12 263 GLU A CA 1
ATOM 2042 C C . GLU A 1 263 ? 6.602 -19.938 -9.547 1 94.12 263 GLU A C 1
ATOM 2044 O O . GLU A 1 263 ? 5.746 -20.188 -8.695 1 94.12 263 GLU A O 1
ATOM 2049 N N . GLY A 1 264 ? 7.441 -20.812 -10.07 1 94.88 264 GLY A N 1
ATOM 2050 C CA . GLY A 1 264 ? 7.496 -22.172 -9.555 1 94.88 264 GLY A CA 1
ATOM 2051 C C . GLY A 1 264 ? 8.898 -22.609 -9.172 1 94.88 264 GLY A C 1
ATOM 2052 O O . GLY A 1 264 ? 9.875 -22.188 -9.797 1 94.88 264 GLY A O 1
ATOM 2053 N N . ILE A 1 265 ? 9.008 -23.344 -8.133 1 96.44 265 ILE A N 1
ATOM 2054 C CA . ILE A 1 265 ? 10.25 -23.969 -7.691 1 96.44 265 ILE A CA 1
ATOM 2055 C C . ILE A 1 265 ? 10.125 -25.484 -7.781 1 96.44 265 ILE A C 1
ATOM 2057 O O . ILE A 1 265 ? 9.211 -26.062 -7.203 1 96.44 265 ILE A O 1
ATOM 2061 N N . LEU A 1 266 ? 11 -26.031 -8.547 1 96.56 266 LEU A N 1
ATOM 2062 C CA . LEU A 1 266 ? 11.031 -27.484 -8.703 1 96.56 266 LEU A CA 1
ATOM 2063 C C . LEU A 1 266 ? 12.383 -28.047 -8.289 1 96.56 266 LEU A C 1
ATOM 2065 O O . LEU A 1 266 ? 13.422 -27.625 -8.797 1 96.56 266 LEU A O 1
ATOM 2069 N N . LEU A 1 267 ? 12.391 -28.906 -7.312 1 96.88 267 LEU A N 1
ATOM 2070 C CA . LEU A 1 267 ? 13.578 -29.641 -6.875 1 96.88 267 LEU A CA 1
ATOM 2071 C C . LEU A 1 267 ? 13.531 -31.094 -7.336 1 96.88 267 LEU A C 1
ATOM 2073 O O . LEU A 1 267 ? 12.531 -31.766 -7.145 1 96.88 267 LEU A O 1
ATOM 2077 N N . LEU A 1 268 ? 14.57 -31.5 -8.055 1 96.38 268 LEU A N 1
ATOM 2078 C CA . LEU A 1 268 ? 14.664 -32.875 -8.477 1 96.38 268 LEU A CA 1
ATOM 2079 C C . LEU A 1 268 ? 15.312 -33.75 -7.391 1 96.38 268 LEU A C 1
ATOM 2081 O O . LEU A 1 268 ? 16.406 -33.406 -6.906 1 96.38 268 LEU A O 1
ATOM 2085 N N . ASN A 1 269 ? 14.594 -34.781 -6.992 1 96.12 269 ASN A N 1
ATOM 2086 C CA . ASN A 1 269 ? 15.055 -35.656 -5.914 1 96.12 269 ASN A CA 1
ATOM 2087 C C . ASN A 1 269 ? 15.117 -37.094 -6.359 1 96.12 269 ASN A C 1
ATOM 2089 O O . ASN A 1 269 ? 14.484 -37.469 -7.352 1 96.12 269 ASN A O 1
ATOM 2093 N N . THR A 1 270 ? 15.859 -37.906 -5.586 1 96.44 270 THR A N 1
ATOM 2094 C CA . THR A 1 270 ? 15.961 -39.344 -5.844 1 96.44 270 THR A CA 1
ATOM 2095 C C . THR A 1 270 ? 14.875 -40.125 -5.09 1 96.44 270 THR A C 1
ATOM 2097 O O . THR A 1 270 ? 14.609 -41.281 -5.383 1 96.44 270 THR A O 1
ATOM 2100 N N . GLN A 1 271 ? 14.312 -39.469 -4.156 1 96.69 271 GLN A N 1
ATOM 2101 C CA . GLN A 1 271 ? 13.203 -40 -3.377 1 96.69 271 GLN A CA 1
ATOM 2102 C C . GLN A 1 271 ? 12.156 -38.938 -3.094 1 96.69 271 GLN A C 1
ATOM 2104 O O . GLN A 1 271 ? 12.469 -37.75 -3.078 1 96.69 271 GLN A O 1
ATOM 2109 N N . PRO A 1 272 ? 10.922 -39.375 -2.902 1 97.31 272 PRO A N 1
ATOM 2110 C CA . PRO A 1 272 ? 9.93 -38.375 -2.518 1 97.31 272 PRO A CA 1
ATOM 2111 C C . PRO A 1 272 ? 10.203 -37.75 -1.146 1 97.31 272 PRO A C 1
ATOM 2113 O O . PRO A 1 272 ? 10.781 -38.406 -0.276 1 97.31 272 PRO A O 1
ATOM 2116 N N . THR A 1 273 ? 9.883 -36.5 -0.93 1 97.25 273 THR A N 1
ATOM 2117 C CA . THR A 1 273 ? 10.008 -35.812 0.344 1 97.25 273 THR A CA 1
ATOM 2118 C C . THR A 1 273 ? 8.672 -35.781 1.081 1 97.25 273 THR A C 1
ATOM 2120 O O . THR A 1 273 ? 7.844 -34.906 0.864 1 97.25 273 THR A O 1
ATOM 2123 N N . LEU A 1 274 ? 8.508 -36.719 2.02 1 97.56 274 LEU A N 1
ATOM 2124 C CA . LEU A 1 274 ? 7.215 -36.906 2.668 1 97.56 274 LEU A CA 1
ATOM 2125 C C . LEU A 1 274 ? 7.281 -36.531 4.141 1 97.56 274 LEU A C 1
ATOM 2127 O O . LEU A 1 274 ? 6.551 -37.062 4.965 1 97.56 274 LEU A O 1
ATOM 2131 N N . SER A 1 275 ? 8.156 -35.594 4.508 1 96.25 275 SER A N 1
ATOM 2132 C CA . SER A 1 275 ? 8.344 -35.156 5.887 1 96.25 275 SER A CA 1
ATOM 2133 C C . SER A 1 275 ? 7.141 -34.344 6.379 1 96.25 275 SER A C 1
ATOM 2135 O O . SER A 1 275 ? 6.352 -33.844 5.574 1 96.25 275 SER A O 1
ATOM 2137 N N . ALA A 1 276 ? 6.992 -34.25 7.703 1 95.62 276 ALA A N 1
ATOM 2138 C CA . ALA A 1 276 ? 5.953 -33.438 8.328 1 95.62 276 ALA A CA 1
ATOM 2139 C C . ALA A 1 276 ? 6.078 -31.969 7.922 1 95.62 276 ALA A C 1
ATOM 2141 O O . ALA A 1 276 ? 5.074 -31.281 7.73 1 95.62 276 ALA A O 1
ATOM 2142 N N . GLN A 1 277 ? 7.27 -31.531 7.801 1 96.25 277 GLN A N 1
ATOM 2143 C CA . GLN A 1 277 ? 7.496 -30.156 7.395 1 96.25 277 GLN A CA 1
ATOM 2144 C C . GLN A 1 277 ? 6.984 -29.906 5.977 1 96.25 277 GLN A C 1
ATOM 2146 O O . GLN A 1 277 ? 6.332 -28.891 5.711 1 96.25 277 GLN A O 1
ATOM 2151 N N . ALA A 1 278 ? 7.352 -30.812 5.082 1 97 278 ALA A N 1
ATOM 2152 C CA . ALA A 1 278 ? 6.91 -30.672 3.695 1 97 278 ALA A CA 1
ATOM 2153 C C . ALA A 1 278 ? 5.387 -30.625 3.604 1 97 278 ALA A C 1
ATOM 2155 O O . ALA A 1 278 ? 4.824 -29.859 2.83 1 97 278 ALA A O 1
ATOM 2156 N N . ARG A 1 279 ? 4.758 -31.469 4.414 1 96 279 ARG A N 1
ATOM 2157 C CA . ARG A 1 279 ? 3.301 -31.484 4.469 1 96 279 ARG A CA 1
ATOM 2158 C C . ARG A 1 279 ? 2.768 -30.156 4.992 1 96 279 ARG A C 1
ATOM 2160 O O . ARG A 1 279 ? 1.875 -29.547 4.391 1 96 279 ARG A O 1
ATOM 2167 N N . ARG A 1 280 ? 3.367 -29.703 6.105 1 94.25 280 ARG A N 1
ATOM 2168 C CA . ARG A 1 280 ? 2.934 -28.469 6.723 1 94.25 280 ARG A CA 1
ATOM 2169 C C . ARG A 1 280 ? 3.107 -27.281 5.766 1 94.25 280 ARG A C 1
ATOM 2171 O O . ARG A 1 280 ? 2.262 -26.391 5.715 1 94.25 280 ARG A O 1
ATOM 2178 N N . ASP A 1 281 ? 4.219 -27.328 5.012 1 96.56 281 ASP A N 1
ATOM 2179 C CA . ASP A 1 281 ? 4.562 -26.234 4.117 1 96.56 281 ASP A CA 1
ATOM 2180 C C . ASP A 1 281 ? 3.875 -26.391 2.762 1 96.56 281 ASP A C 1
ATOM 2182 O O . ASP A 1 281 ? 4.102 -25.594 1.847 1 96.56 281 ASP A O 1
ATOM 2186 N N . LYS A 1 282 ? 3.111 -27.422 2.633 1 96 282 LYS A N 1
ATOM 2187 C CA . LYS A 1 282 ? 2.271 -27.656 1.46 1 96 282 LYS A CA 1
ATOM 2188 C C . LYS A 1 282 ? 3.119 -27.797 0.199 1 96 282 LYS A C 1
ATOM 2190 O O . LYS A 1 282 ? 2.814 -27.203 -0.834 1 96 282 LYS A O 1
ATOM 2195 N N . LEU A 1 283 ? 4.168 -28.5 0.263 1 97.81 283 LEU A N 1
ATOM 2196 C CA . LEU A 1 283 ? 4.977 -28.844 -0.898 1 97.81 283 LEU A CA 1
ATOM 2197 C C . LEU A 1 283 ? 4.387 -30.047 -1.624 1 97.81 283 LEU A C 1
ATOM 2199 O O . LEU A 1 283 ? 3.859 -30.969 -0.987 1 97.81 283 LEU A O 1
ATOM 2203 N N . ALA A 1 284 ? 4.488 -30.078 -2.902 1 97.56 284 ALA A N 1
ATOM 2204 C CA . ALA A 1 284 ? 3.875 -31.125 -3.707 1 97.56 284 ALA A CA 1
ATOM 2205 C C . ALA A 1 284 ? 4.938 -32.031 -4.32 1 97.56 284 ALA A C 1
ATOM 2207 O O . ALA A 1 284 ? 5.809 -31.578 -5.062 1 97.56 284 ALA A O 1
ATOM 2208 N N . ASN A 1 285 ? 4.848 -33.281 -4.039 1 97.88 285 ASN A N 1
ATOM 2209 C CA . ASN A 1 285 ? 5.691 -34.281 -4.695 1 97.88 285 ASN A CA 1
ATOM 2210 C C . ASN A 1 285 ? 5.102 -34.719 -6.035 1 97.88 285 ASN A C 1
ATOM 2212 O O . ASN A 1 285 ? 3.906 -34.531 -6.281 1 97.88 285 ASN A O 1
ATOM 2216 N N . GLY A 1 286 ? 5.941 -35.219 -6.883 1 96.69 286 GLY A N 1
ATOM 2217 C CA . GLY A 1 286 ? 5.539 -35.812 -8.148 1 96.69 286 GLY A CA 1
ATOM 2218 C C . GLY A 1 286 ? 6.555 -36.781 -8.711 1 96.69 286 GLY A C 1
ATOM 2219 O O . GLY A 1 286 ? 7.699 -36.812 -8.258 1 96.69 286 GLY A O 1
ATOM 2220 N N . CYS A 1 287 ? 6.047 -37.594 -9.625 1 96.81 287 CYS A N 1
ATOM 2221 C CA . CYS A 1 287 ? 6.949 -38.438 -10.383 1 96.81 287 CYS A CA 1
ATOM 2222 C C . CYS A 1 287 ? 7.57 -37.688 -11.547 1 96.81 287 CYS A C 1
ATOM 2224 O O . CYS A 1 287 ? 6.895 -36.906 -12.219 1 96.81 287 CYS A O 1
ATOM 2226 N N . TYR A 1 288 ? 8.828 -37.875 -11.703 1 94.75 288 TYR A N 1
ATOM 2227 C CA . TYR A 1 288 ? 9.547 -37.219 -12.797 1 94.75 288 TYR A CA 1
ATOM 2228 C C . TYR A 1 288 ? 9.367 -37.969 -14.102 1 94.75 288 TYR A C 1
ATOM 2230 O O . TYR A 1 288 ? 8.82 -39.094 -14.109 1 94.75 288 TYR A O 1
ATOM 2238 N N . SER A 1 289 ? 9.781 -37.375 -15.211 1 89.12 289 SER A N 1
ATOM 2239 C CA . SER A 1 289 ? 9.484 -37.875 -16.547 1 89.12 289 SER A CA 1
ATOM 2240 C C . SER A 1 289 ? 10.469 -38.969 -16.969 1 89.12 289 SER A C 1
ATOM 2242 O O . SER A 1 289 ? 10.484 -39.375 -18.141 1 89.12 289 SER A O 1
ATOM 2244 N N . ASP A 1 290 ? 11.312 -39.469 -16.109 1 85.94 290 ASP A N 1
ATOM 2245 C CA . ASP A 1 290 ? 12.25 -40.531 -16.469 1 85.94 290 ASP A CA 1
ATOM 2246 C C . ASP A 1 290 ? 11.891 -41.812 -15.773 1 85.94 290 ASP A C 1
ATOM 2248 O O . ASP A 1 290 ? 12.547 -42.844 -16 1 85.94 290 ASP A O 1
ATOM 2252 N N . GLY A 1 291 ? 10.922 -41.781 -14.945 1 85.56 291 GLY A N 1
ATOM 2253 C CA . GLY A 1 291 ? 10.477 -42.969 -14.242 1 85.56 291 GLY A CA 1
ATOM 2254 C C . GLY A 1 291 ? 11.375 -43.344 -13.086 1 85.56 291 GLY A C 1
ATOM 2255 O O . GLY A 1 291 ? 11.195 -44.406 -12.469 1 85.56 291 GLY A O 1
ATOM 2256 N N . GLU A 1 292 ? 12.297 -42.5 -12.82 1 91.44 292 GLU A N 1
ATOM 2257 C CA . GLU A 1 292 ? 13.266 -42.812 -11.781 1 91.44 292 GLU A CA 1
ATOM 2258 C C . GLU A 1 292 ? 13.234 -41.781 -10.664 1 91.44 292 GLU A C 1
ATOM 2260 O O . GLU A 1 292 ? 13.188 -42.125 -9.484 1 91.44 292 GLU A O 1
ATOM 2265 N N . PHE A 1 293 ? 13.258 -40.594 -11 1 95.94 293 PHE A N 1
ATOM 2266 C CA . PHE A 1 293 ? 13.414 -39.531 -10.031 1 95.94 293 PHE A CA 1
ATOM 2267 C C . PHE A 1 293 ? 12.062 -38.938 -9.648 1 95.94 293 PHE A C 1
ATOM 2269 O O . PHE A 1 293 ? 11.023 -39.375 -10.148 1 95.94 293 PHE A O 1
ATOM 2276 N N . TYR A 1 294 ? 12.117 -38.062 -8.672 1 97.06 294 TYR A N 1
ATOM 2277 C CA . TYR A 1 294 ? 10.938 -37.375 -8.133 1 97.06 294 TYR A CA 1
ATOM 2278 C C . TYR A 1 294 ? 11.125 -35.875 -8.125 1 97.06 294 TYR A C 1
ATOM 2280 O O . TYR A 1 294 ? 12.258 -35.375 -8.188 1 97.06 294 TYR A O 1
ATOM 2288 N N . THR A 1 295 ? 10.023 -35.219 -8.109 1 96.75 295 THR A N 1
ATOM 2289 C CA . THR A 1 295 ? 10.086 -33.781 -8.023 1 96.75 295 THR A CA 1
ATOM 2290 C C . THR A 1 295 ? 9.391 -33.281 -6.754 1 96.75 295 THR A C 1
ATOM 2292 O O . THR A 1 295 ? 8.461 -33.938 -6.258 1 96.75 295 THR A O 1
ATOM 2295 N N . LEU A 1 296 ? 9.898 -32.281 -6.164 1 97.5 296 LEU A N 1
ATOM 2296 C CA . LEU A 1 296 ? 9.242 -31.469 -5.141 1 97.5 296 LEU A CA 1
ATOM 2297 C C . LEU A 1 296 ? 8.953 -30.062 -5.664 1 97.5 296 LEU A C 1
ATOM 2299 O O . LEU A 1 296 ? 9.844 -29.391 -6.195 1 97.5 296 LEU A O 1
ATOM 2303 N N . PHE A 1 297 ? 7.68 -29.672 -5.5 1 96.94 297 PHE A N 1
ATOM 2304 C CA . PHE A 1 297 ? 7.25 -28.484 -6.227 1 96.94 297 PHE A CA 1
ATOM 2305 C C . PHE A 1 297 ? 6.477 -27.547 -5.316 1 96.94 297 PHE A C 1
ATOM 2307 O O . PHE A 1 297 ? 5.746 -28 -4.43 1 96.94 297 PHE A O 1
ATOM 2314 N N . ALA A 1 298 ? 6.695 -26.25 -5.445 1 96.81 298 ALA A N 1
ATOM 2315 C CA . ALA A 1 298 ? 5.859 -25.188 -4.895 1 96.81 298 ALA A CA 1
ATOM 2316 C C . ALA A 1 298 ? 5.707 -24.047 -5.887 1 96.81 298 ALA A C 1
ATOM 2318 O O . ALA A 1 298 ? 6.562 -23.844 -6.75 1 96.81 298 ALA A O 1
ATOM 2319 N N . SER A 1 299 ? 4.605 -23.391 -5.82 1 93.25 299 SER A N 1
ATOM 2320 C CA . SER A 1 299 ? 4.363 -22.281 -6.727 1 93.25 299 SER A CA 1
ATOM 2321 C C . SER A 1 299 ? 3.998 -21.016 -5.957 1 93.25 299 SER A C 1
ATOM 2323 O O . SER A 1 299 ? 3.494 -21.078 -4.836 1 93.25 299 SER A O 1
ATOM 2325 N N . LEU A 1 300 ? 4.328 -19.906 -6.488 1 96.06 300 LEU A N 1
ATOM 2326 C CA . LEU A 1 300 ? 3.938 -18.578 -6.027 1 96.06 300 LEU A CA 1
ATOM 2327 C C . LEU A 1 300 ? 2.969 -17.922 -7.008 1 96.06 300 LEU A C 1
ATOM 2329 O O . LEU A 1 300 ? 3.248 -17.859 -8.203 1 96.06 300 LEU A O 1
ATOM 2333 N N . PRO A 1 301 ? 1.854 -17.453 -6.516 1 94.5 301 PRO A N 1
ATOM 2334 C CA . PRO A 1 301 ? 0.806 -16.953 -7.41 1 94.5 301 PRO A CA 1
ATOM 2335 C C . PRO A 1 301 ? 1.229 -15.688 -8.164 1 94.5 301 PRO A C 1
ATOM 2337 O O . PRO A 1 301 ? 0.663 -15.383 -9.219 1 94.5 301 PRO A O 1
ATOM 2340 N N . VAL A 1 302 ? 2.189 -14.969 -7.578 1 95.12 302 VAL A N 1
ATOM 2341 C CA . VAL A 1 302 ? 2.578 -13.711 -8.211 1 95.12 302 VAL A CA 1
ATOM 2342 C C . VAL A 1 302 ? 4.07 -13.742 -8.531 1 95.12 302 VAL A C 1
ATOM 2344 O O . VAL A 1 302 ? 4.902 -13.953 -7.648 1 95.12 302 VAL A O 1
ATOM 2347 N N . GLY A 1 303 ? 4.422 -13.664 -9.758 1 95.31 303 GLY A N 1
ATOM 2348 C CA . GLY A 1 303 ? 5.75 -13.422 -10.289 1 95.31 303 GLY A CA 1
ATOM 2349 C C . GLY A 1 303 ? 5.82 -12.195 -11.18 1 95.31 303 GLY A C 1
ATOM 2350 O O . GLY A 1 303 ? 5.613 -11.07 -10.719 1 95.31 303 GLY A O 1
ATOM 2351 N N . GLY A 1 304 ? 5.836 -12.469 -12.461 1 91.56 304 GLY A N 1
ATOM 2352 C CA . GLY A 1 304 ? 5.844 -11.383 -13.43 1 91.56 304 GLY A CA 1
ATOM 2353 C C . GLY A 1 304 ? 4.535 -10.617 -13.469 1 91.56 304 GLY A C 1
ATOM 2354 O O . GLY A 1 304 ? 4.492 -9.477 -13.938 1 91.56 304 GLY A O 1
ATOM 2355 N N . TYR A 1 305 ? 3.5 -11.203 -12.969 1 91.62 305 TYR A N 1
ATOM 2356 C CA . TYR A 1 305 ? 2.211 -10.523 -12.898 1 91.62 305 TYR A CA 1
ATOM 2357 C C . TYR A 1 305 ? 2.336 -9.188 -12.164 1 91.62 305 TYR A C 1
ATOM 2359 O O . TYR A 1 305 ? 1.55 -8.266 -12.398 1 91.62 305 TYR A O 1
ATOM 2367 N N . ALA A 1 306 ? 3.283 -9.117 -11.297 1 93.56 306 ALA A N 1
ATOM 2368 C CA . ALA A 1 306 ? 3.486 -7.898 -10.516 1 93.56 306 ALA A CA 1
ATOM 2369 C C . ALA A 1 306 ? 3.752 -6.703 -11.43 1 93.56 306 ALA A C 1
ATOM 2371 O O . ALA A 1 306 ? 3.379 -5.574 -11.109 1 93.56 306 ALA A O 1
ATOM 2372 N N . LEU A 1 307 ? 4.402 -6.918 -12.586 1 93.44 307 LEU A N 1
ATOM 2373 C CA . LEU A 1 307 ? 4.656 -5.855 -13.555 1 93.44 307 LEU A CA 1
ATOM 2374 C C . LEU A 1 307 ? 3.352 -5.367 -14.18 1 93.44 307 LEU A C 1
ATOM 2376 O O . LEU A 1 307 ? 3.154 -4.16 -14.352 1 93.44 307 LEU A O 1
ATOM 2380 N N . GLU A 1 308 ? 2.539 -6.336 -14.508 1 92.81 308 GLU A N 1
ATOM 2381 C CA . GLU A 1 308 ? 1.22 -5.973 -15.016 1 92.81 308 GLU A CA 1
ATOM 2382 C C . GLU A 1 308 ? 0.421 -5.199 -13.977 1 92.81 308 GLU A C 1
ATOM 2384 O O . GLU A 1 308 ? -0.276 -4.238 -14.305 1 92.81 308 GLU A O 1
ATOM 2389 N N . TRP A 1 309 ? 0.486 -5.625 -12.828 1 95.38 309 TRP A N 1
ATOM 2390 C CA . TRP A 1 309 ? -0.208 -4.969 -11.727 1 95.38 309 TRP A CA 1
ATOM 2391 C C . TRP A 1 309 ? 0.264 -3.529 -11.562 1 95.38 309 TRP A C 1
ATOM 2393 O O . TRP A 1 309 ? -0.546 -2.623 -11.359 1 95.38 309 TRP A O 1
ATOM 2403 N N . LEU A 1 310 ? 1.603 -3.279 -11.648 1 95 310 LEU A N 1
ATOM 2404 C CA . LEU A 1 310 ? 2.162 -1.935 -11.578 1 95 310 LEU A CA 1
ATOM 2405 C C . LEU A 1 310 ? 1.616 -1.056 -12.695 1 95 310 LEU A C 1
ATOM 2407 O O . LEU A 1 310 ? 1.265 0.104 -12.469 1 95 310 LEU A O 1
ATOM 2411 N N . GLN A 1 311 ? 1.586 -1.64 -13.867 1 95.38 311 GLN A N 1
ATOM 2412 C CA . GLN A 1 311 ? 1.082 -0.905 -15.023 1 95.38 311 GLN A CA 1
ATOM 2413 C C . GLN A 1 311 ? -0.38 -0.511 -14.828 1 95.38 311 GLN A C 1
ATOM 2415 O O . GLN A 1 311 ? -0.758 0.635 -15.086 1 95.38 311 GLN A O 1
ATOM 2420 N N . LYS A 1 312 ? -1.122 -1.433 -14.352 1 93.75 312 LYS A N 1
ATOM 2421 C CA . LYS A 1 312 ? -2.559 -1.215 -14.211 1 93.75 312 LYS A CA 1
ATOM 2422 C C . LYS A 1 312 ? -2.869 -0.312 -13.023 1 93.75 312 LYS A C 1
ATOM 2424 O O . LYS A 1 312 ? -3.691 0.601 -13.133 1 93.75 312 LYS A O 1
ATOM 2429 N N . THR A 1 313 ? -2.268 -0.546 -11.914 1 95.06 313 THR A N 1
ATOM 2430 C CA . THR A 1 313 ? -2.594 0.114 -10.656 1 95.06 313 THR A CA 1
ATOM 2431 C C . THR A 1 313 ? -2.027 1.529 -10.617 1 95.06 313 THR A C 1
ATOM 2433 O O . THR A 1 313 ? -2.707 2.467 -10.203 1 95.06 313 THR A O 1
ATOM 2436 N N . PHE A 1 314 ? -0.783 1.713 -11.07 1 96.25 314 PHE A N 1
ATOM 2437 C CA . PHE A 1 314 ? -0.119 3.01 -11 1 96.25 314 PHE A CA 1
ATOM 2438 C C . PHE A 1 314 ? -0.069 3.668 -12.367 1 96.25 314 PHE A C 1
ATOM 2440 O O . PHE A 1 314 ? 0.496 4.754 -12.523 1 96.25 314 PHE A O 1
ATOM 2447 N N . ARG A 1 315 ? -0.616 2.961 -13.445 1 95.44 315 ARG A N 1
ATOM 2448 C CA . ARG A 1 315 ? -0.736 3.455 -14.812 1 95.44 315 ARG A CA 1
ATOM 2449 C C . ARG A 1 315 ? 0.626 3.842 -15.375 1 95.44 315 ARG A C 1
ATOM 2451 O O . ARG A 1 315 ? 0.775 4.91 -15.977 1 95.44 315 ARG A O 1
ATOM 2458 N N . LEU A 1 316 ? 1.629 3.061 -15.047 1 96.25 316 LEU A N 1
ATOM 2459 C CA . LEU A 1 316 ? 2.967 3.217 -15.609 1 96.25 316 LEU A CA 1
ATOM 2460 C C . LEU A 1 316 ? 3.049 2.605 -17 1 96.25 316 LEU A C 1
ATOM 2462 O O . LEU A 1 316 ? 2.471 1.548 -17.266 1 96.25 316 LEU A O 1
ATOM 2466 N N . THR A 1 317 ? 3.764 3.23 -17.906 1 95.88 317 THR A N 1
ATOM 2467 C CA . THR A 1 317 ? 3.977 2.68 -19.234 1 95.88 317 THR A CA 1
ATOM 2468 C C . THR A 1 317 ? 5.074 1.62 -19.219 1 95.88 317 THR A C 1
ATOM 2470 O O . THR A 1 317 ? 5.855 1.549 -18.266 1 95.88 317 THR A O 1
ATOM 2473 N N . VAL A 1 318 ? 5.102 0.816 -20.266 1 94.06 318 VAL A N 1
ATOM 2474 C CA . VAL A 1 318 ? 6.133 -0.208 -20.406 1 94.06 318 VAL A CA 1
ATOM 2475 C C . VAL A 1 318 ? 7.512 0.444 -20.406 1 94.06 318 VAL A C 1
ATOM 2477 O O . VAL A 1 318 ? 8.453 -0.085 -19.812 1 94.06 318 VAL A O 1
ATOM 2480 N N . GLU A 1 319 ? 7.617 1.563 -21.016 1 96.06 319 GLU A N 1
ATOM 2481 C CA . GLU A 1 319 ? 8.883 2.293 -21.094 1 96.06 319 GLU A CA 1
ATOM 2482 C C . GLU A 1 319 ? 9.305 2.803 -19.719 1 96.06 319 GLU A C 1
ATOM 2484 O O . GLU A 1 319 ? 10.484 2.74 -19.375 1 96.06 319 GLU A O 1
ATOM 2489 N N . GLU A 1 320 ? 8.352 3.311 -18.969 1 96.69 320 GLU A N 1
ATOM 2490 C CA . GLU A 1 320 ? 8.648 3.791 -17.625 1 96.69 320 GLU A CA 1
ATOM 2491 C C . GLU A 1 320 ? 9.148 2.658 -16.734 1 96.69 320 GLU A C 1
ATOM 2493 O O . GLU A 1 320 ? 10.078 2.844 -15.953 1 96.69 320 GLU A O 1
ATOM 2498 N N . ILE A 1 321 ? 8.523 1.545 -16.859 1 96.38 321 ILE A N 1
ATOM 2499 C CA . ILE A 1 321 ? 8.898 0.389 -16.062 1 96.38 321 ILE A CA 1
ATOM 2500 C C . ILE A 1 321 ? 10.297 -0.087 -16.469 1 96.38 321 ILE A C 1
ATOM 2502 O O . ILE A 1 321 ? 11.141 -0.361 -15.609 1 96.38 321 ILE A O 1
ATOM 2506 N N . SER A 1 322 ? 10.523 -0.171 -17.766 1 95.75 322 SER A N 1
ATOM 2507 C CA . SER A 1 322 ? 11.828 -0.607 -18.25 1 95.75 322 SER A CA 1
ATOM 2508 C C . SER A 1 322 ? 12.938 0.322 -17.781 1 95.75 322 SER A C 1
ATOM 2510 O O . SER A 1 322 ? 13.992 -0.138 -17.344 1 95.75 322 SER A O 1
ATOM 2512 N N . THR A 1 323 ? 12.664 1.602 -17.891 1 97.56 323 THR A N 1
ATOM 2513 C CA . THR A 1 323 ? 13.633 2.596 -17.422 1 97.56 323 THR A CA 1
ATOM 2514 C C . THR A 1 323 ? 13.867 2.471 -15.93 1 97.56 323 THR A C 1
ATOM 2516 O O . THR A 1 323 ? 15 2.533 -15.461 1 97.56 323 THR A O 1
ATOM 2519 N N . ALA A 1 324 ? 12.797 2.312 -15.211 1 97.5 324 ALA A N 1
ATOM 2520 C CA . ALA A 1 324 ? 12.891 2.174 -13.766 1 97.5 324 ALA A CA 1
ATOM 2521 C C . ALA A 1 324 ? 13.688 0.93 -13.383 1 97.5 324 ALA A C 1
ATOM 2523 O O . ALA A 1 324 ? 14.461 0.95 -12.422 1 97.5 324 ALA A O 1
ATOM 2524 N N . LEU A 1 325 ? 13.516 -0.165 -14.102 1 96.94 325 LEU A N 1
ATOM 2525 C CA . LEU A 1 325 ? 14.234 -1.407 -13.844 1 96.94 325 LEU A CA 1
ATOM 2526 C C . LEU A 1 325 ? 15.734 -1.224 -14.062 1 96.94 325 LEU A C 1
ATOM 2528 O O . LEU A 1 325 ? 16.547 -1.711 -13.266 1 96.94 325 LEU A O 1
ATOM 2532 N N . GLU A 1 326 ? 16.062 -0.58 -15.102 1 97.25 326 GLU A N 1
ATOM 2533 C CA . GLU A 1 326 ? 17.469 -0.324 -15.398 1 97.25 326 GLU A CA 1
ATOM 2534 C C . GLU A 1 326 ? 18.109 0.543 -14.32 1 97.25 326 GLU A C 1
ATOM 2536 O O . GLU A 1 326 ? 19.234 0.266 -13.875 1 97.25 326 GLU A O 1
ATOM 2541 N N . ARG A 1 327 ? 17.422 1.556 -13.93 1 97.25 327 ARG A N 1
ATOM 2542 C CA . ARG A 1 327 ? 17.938 2.447 -12.898 1 97.25 327 ARG A CA 1
ATOM 2543 C C . ARG A 1 327 ? 18.062 1.718 -11.562 1 97.25 327 ARG A C 1
ATOM 2545 O O . ARG A 1 327 ? 19.031 1.927 -10.828 1 97.25 327 ARG A O 1
ATOM 2552 N N . ALA A 1 328 ? 17.047 0.938 -11.258 1 96.5 328 ALA A N 1
ATOM 2553 C CA . ALA A 1 328 ? 17.094 0.15 -10.031 1 96.5 328 ALA A CA 1
ATOM 2554 C C . ALA A 1 328 ? 18.297 -0.787 -10.016 1 96.5 328 ALA A C 1
ATOM 2556 O O . ALA A 1 328 ? 18.969 -0.925 -8.992 1 96.5 328 ALA A O 1
ATOM 2557 N N . ARG A 1 329 ? 18.547 -1.434 -11.125 1 97 329 ARG A N 1
ATOM 2558 C CA . ARG A 1 329 ? 19.703 -2.33 -11.234 1 97 329 ARG A CA 1
ATOM 2559 C C . ARG A 1 329 ? 21 -1.577 -11.016 1 97 329 ARG A C 1
ATOM 2561 O O . ARG A 1 329 ? 21.875 -2.029 -10.266 1 97 329 ARG A O 1
ATOM 2568 N N . GLU A 1 330 ? 21.109 -0.469 -11.672 1 97.06 330 GLU A N 1
ATOM 2569 C CA . GLU A 1 330 ? 22.312 0.342 -11.539 1 97.06 330 GLU A CA 1
ATOM 2570 C C . GLU A 1 330 ? 22.547 0.771 -10.094 1 97.06 330 GLU A C 1
ATOM 2572 O O . GLU A 1 330 ? 23.672 0.705 -9.594 1 97.06 330 GLU A O 1
ATOM 2577 N N . ARG A 1 331 ? 21.531 1.232 -9.492 1 95.94 331 ARG A N 1
ATOM 2578 C CA . ARG A 1 331 ? 21.625 1.65 -8.102 1 95.94 331 ARG A CA 1
ATOM 2579 C C . ARG A 1 331 ? 21.969 0.473 -7.195 1 95.94 331 ARG A C 1
ATOM 2581 O O . ARG A 1 331 ? 22.812 0.601 -6.297 1 95.94 331 ARG A O 1
ATOM 2588 N N . TYR A 1 332 ? 21.391 -0.656 -7.457 1 96.94 332 TYR A N 1
ATOM 2589 C CA . TYR A 1 332 ? 21.547 -1.851 -6.637 1 96.94 332 TYR A CA 1
ATOM 2590 C C . TYR A 1 332 ? 23 -2.326 -6.645 1 96.94 332 TYR A C 1
ATOM 2592 O O . TYR A 1 332 ? 23.5 -2.838 -5.637 1 96.94 332 TYR A O 1
ATOM 2600 N N . LEU A 1 333 ? 23.703 -2.115 -7.711 1 95.81 333 LEU A N 1
ATOM 2601 C CA . LEU A 1 333 ? 25.047 -2.637 -7.879 1 95.81 333 LEU A CA 1
ATOM 2602 C C . LEU A 1 333 ? 26.078 -1.7 -7.25 1 95.81 333 LEU A C 1
ATOM 2604 O O . LEU A 1 333 ? 27.25 -2.053 -7.125 1 95.81 333 LEU A O 1
ATOM 2608 N N . ARG A 1 334 ? 25.562 -0.558 -6.785 1 94.88 334 ARG A N 1
ATOM 2609 C CA . ARG A 1 334 ? 26.469 0.375 -6.125 1 94.88 334 ARG A CA 1
ATOM 2610 C C . ARG A 1 334 ? 26.766 -0.069 -4.699 1 94.88 334 ARG A C 1
ATOM 2612 O O . ARG A 1 334 ? 25.891 -0.583 -4.004 1 94.88 334 ARG A O 1
ATOM 2619 N N . PRO A 1 335 ? 27.953 0.202 -4.234 1 91.69 335 PRO A N 1
ATOM 2620 C CA . PRO A 1 335 ? 28.328 -0.208 -2.879 1 91.69 335 PRO A CA 1
ATOM 2621 C C . PRO A 1 335 ? 27.531 0.504 -1.797 1 91.69 335 PRO A C 1
ATOM 2623 O O . PRO A 1 335 ? 27.281 -0.061 -0.726 1 91.69 335 PRO A O 1
ATOM 2626 N N . CYS A 1 336 ? 27.094 1.677 -2.094 1 92.25 336 CYS A N 1
ATOM 2627 C CA . CYS A 1 336 ? 26.406 2.482 -1.091 1 92.25 336 CYS A CA 1
ATOM 2628 C C . CYS A 1 336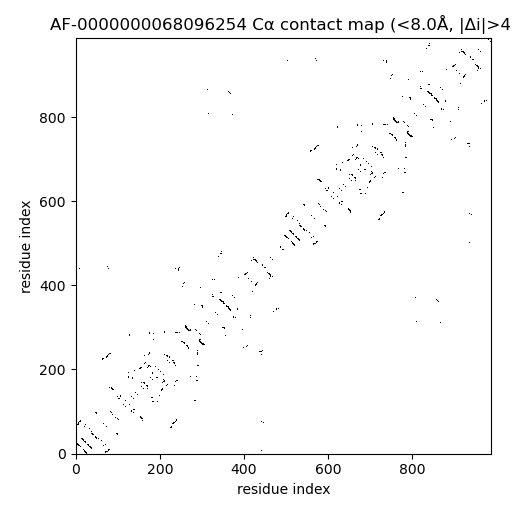 ? 24.922 2.162 -1.056 1 92.25 336 CYS A C 1
ATOM 2630 O O . CYS A 1 336 ? 24.172 2.75 -0.273 1 92.25 336 CYS A O 1
ATOM 2632 N N . TRP A 1 337 ? 24.5 1.19 -1.849 1 93.88 337 TRP A N 1
ATOM 2633 C CA . TRP A 1 337 ? 23.078 0.843 -1.893 1 93.88 337 TRP A CA 1
ATOM 2634 C C . TRP A 1 337 ? 22.594 0.352 -0.532 1 93.88 337 TRP A C 1
ATOM 2636 O O . TRP A 1 337 ? 23.328 -0.341 0.18 1 93.88 337 TRP A O 1
ATOM 2646 N N . SER A 1 338 ? 21.359 0.774 -0.163 1 93.31 338 SER A N 1
ATOM 2647 C CA . SER A 1 338 ? 20.672 0.284 1.027 1 93.31 338 SER A CA 1
ATOM 2648 C C . SER A 1 338 ? 19.188 0.09 0.766 1 93.31 338 SER A C 1
ATOM 2650 O O . SER A 1 338 ? 18.594 0.803 -0.049 1 93.31 338 SER A O 1
ATOM 2652 N N . ALA A 1 339 ? 18.641 -0.872 1.482 1 92.5 339 ALA A N 1
ATOM 2653 C CA . ALA A 1 339 ? 17.219 -1.136 1.334 1 92.5 339 ALA A CA 1
ATOM 2654 C C . ALA A 1 339 ? 16.406 -0.356 2.363 1 92.5 339 ALA A C 1
ATOM 2656 O O . ALA A 1 339 ? 15.18 -0.49 2.43 1 92.5 339 ALA A O 1
ATOM 2657 N N . ASP A 1 340 ? 16.969 0.55 3.125 1 87.94 340 ASP A N 1
ATOM 2658 C CA . ASP A 1 340 ? 16.344 1.21 4.27 1 87.94 340 ASP A CA 1
ATOM 2659 C C . ASP A 1 340 ? 15.164 2.068 3.832 1 87.94 340 ASP A C 1
ATOM 2661 O O . ASP A 1 340 ? 14.188 2.213 4.574 1 87.94 340 ASP A O 1
ATOM 2665 N N . HIS A 1 341 ? 15.219 2.611 2.682 1 88.38 341 HIS A N 1
ATOM 2666 C CA . HIS A 1 341 ? 14.172 3.539 2.264 1 88.38 341 HIS A CA 1
ATOM 2667 C C . HIS A 1 341 ? 13.219 2.883 1.271 1 88.38 341 HIS A C 1
ATOM 2669 O O . HIS A 1 341 ? 12.297 3.529 0.773 1 88.38 341 HIS A O 1
ATOM 2675 N N . VAL A 1 342 ? 13.461 1.581 1.008 1 95.44 342 VAL A N 1
ATOM 2676 C CA . VAL A 1 342 ? 12.602 0.87 0.068 1 95.44 342 VAL A CA 1
ATOM 2677 C C . VAL A 1 342 ? 11.352 0.378 0.785 1 95.44 342 VAL A C 1
ATOM 2679 O O . VAL A 1 342 ? 11.438 -0.338 1.785 1 95.44 342 VAL A O 1
ATOM 2682 N N . PRO A 1 343 ? 10.195 0.767 0.302 1 97.44 343 PRO A N 1
ATOM 2683 C CA . PRO A 1 343 ? 8.969 0.307 0.956 1 97.44 343 PRO A CA 1
ATOM 2684 C C . PRO A 1 343 ? 8.859 -1.216 1.012 1 97.44 343 PRO A C 1
ATOM 2686 O O . PRO A 1 343 ? 9.258 -1.9 0.067 1 97.44 343 PRO A O 1
ATOM 2689 N N . VAL A 1 344 ? 8.367 -1.775 2.107 1 98.38 344 VAL A N 1
ATOM 2690 C CA . VAL A 1 344 ? 8.109 -3.203 2.258 1 98.38 344 VAL A CA 1
ATOM 2691 C C . VAL A 1 344 ? 6.887 -3.594 1.424 1 98.38 344 VAL A C 1
ATOM 2693 O O . VAL A 1 344 ? 5.828 -2.969 1.53 1 98.38 344 VAL A O 1
ATOM 2696 N N . PHE A 1 345 ? 7.062 -4.57 0.629 1 98.5 345 PHE A N 1
ATOM 2697 C CA . PHE A 1 345 ? 5.965 -5.043 -0.211 1 98.5 345 PHE A CA 1
ATOM 2698 C C . PHE A 1 345 ? 5.762 -6.543 -0.044 1 98.5 345 PHE A C 1
ATOM 2700 O O . PHE A 1 345 ? 6.695 -7.324 -0.228 1 98.5 345 PHE A O 1
ATOM 2707 N N . ILE A 1 346 ? 4.605 -6.965 0.359 1 98.62 346 ILE A N 1
ATOM 2708 C CA . ILE A 1 346 ? 4.195 -8.367 0.403 1 98.62 346 ILE A CA 1
ATOM 2709 C C . ILE A 1 346 ? 3.242 -8.656 -0.751 1 98.62 346 ILE A C 1
ATOM 2711 O O . ILE A 1 346 ? 2.121 -8.148 -0.785 1 98.62 346 ILE A O 1
ATOM 2715 N N . PRO A 1 347 ? 3.66 -9.477 -1.695 1 98.06 347 PRO A N 1
ATOM 2716 C CA . PRO A 1 347 ? 2.982 -9.578 -2.99 1 98.06 347 PRO A CA 1
ATOM 2717 C C . PRO A 1 347 ? 1.81 -10.555 -2.971 1 98.06 347 PRO A C 1
ATOM 2719 O O . PRO A 1 347 ? 1.632 -11.328 -3.914 1 98.06 347 PRO A O 1
ATOM 2722 N N . HIS A 1 348 ? 0.975 -10.555 -1.977 1 98 348 HIS A N 1
ATOM 2723 C CA . HIS A 1 348 ? -0.199 -11.422 -1.906 1 98 348 HIS A CA 1
ATOM 2724 C C . HIS A 1 348 ? -1.38 -10.805 -2.648 1 98 348 HIS A C 1
ATOM 2726 O O . HIS A 1 348 ? -2.48 -10.711 -2.104 1 98 348 HIS A O 1
ATOM 2732 N N . LEU A 1 349 ? -1.139 -10.406 -3.881 1 97.38 349 LEU A N 1
ATOM 2733 C CA . LEU A 1 349 ? -2.152 -9.789 -4.727 1 97.38 349 LEU A CA 1
ATOM 2734 C C . LEU A 1 349 ? -3.186 -10.812 -5.18 1 97.38 349 LEU A C 1
ATOM 2736 O O . LEU A 1 349 ? -4.328 -10.461 -5.473 1 97.38 349 LEU A O 1
ATOM 2740 N N . ARG A 1 350 ? -2.756 -12.055 -5.281 1 94.62 350 ARG A N 1
ATOM 2741 C CA . ARG A 1 350 ? -3.594 -13.188 -5.652 1 94.62 350 ARG A CA 1
ATOM 2742 C C . ARG A 1 350 ? -3.422 -14.344 -4.672 1 94.62 350 ARG A C 1
ATOM 2744 O O . ARG A 1 350 ? -3.426 -15.516 -5.07 1 94.62 350 ARG A O 1
ATOM 2751 N N . GLY A 1 351 ? -3.164 -13.961 -3.443 1 95.25 351 GLY A N 1
ATOM 2752 C CA . GLY A 1 351 ? -2.922 -14.969 -2.426 1 95.25 351 GLY A CA 1
ATOM 2753 C C . GLY A 1 351 ? -1.452 -15.305 -2.262 1 95.25 351 GLY A C 1
ATOM 2754 O O . GLY A 1 351 ? -0.589 -14.656 -2.855 1 95.25 351 GLY A O 1
ATOM 2755 N N . SER A 1 352 ? -1.178 -16.25 -1.369 1 95.69 352 SER A N 1
ATOM 2756 C CA . SER A 1 352 ? 0.194 -16.641 -1.057 1 95.69 352 SER A CA 1
ATOM 2757 C C . SER A 1 352 ? 0.474 -18.078 -1.496 1 95.69 352 SER A C 1
ATOM 2759 O O . SER A 1 352 ? -0.454 -18.859 -1.686 1 95.69 352 SER A O 1
ATOM 2761 N N . GLY A 1 353 ? 1.752 -18.328 -1.765 1 94.69 353 GLY A N 1
ATOM 2762 C CA . GLY A 1 353 ? 2.223 -19.688 -1.967 1 94.69 353 GLY A CA 1
ATOM 2763 C C . GLY A 1 353 ? 2.748 -20.328 -0.698 1 94.69 353 GLY A C 1
ATOM 2764 O O . GLY A 1 353 ? 2.393 -19.906 0.408 1 94.69 353 GLY A O 1
ATOM 2765 N N . SER A 1 354 ? 3.488 -21.484 -0.887 1 95.5 354 SER A N 1
ATOM 2766 C CA . SER A 1 354 ? 4.137 -22.125 0.252 1 95.5 354 SER A CA 1
ATOM 2767 C C . SER A 1 354 ? 5.035 -21.156 1.001 1 95.5 354 SER A C 1
ATOM 2769 O O . SER A 1 354 ? 5.605 -20.25 0.401 1 95.5 354 SER A O 1
ATOM 2771 N N . PRO A 1 355 ? 5.109 -21.203 2.293 1 95.5 355 PRO A N 1
ATOM 2772 C CA . PRO A 1 355 ? 4.605 -22.266 3.17 1 95.5 355 PRO A CA 1
ATOM 2773 C C . PRO A 1 355 ? 3.172 -22.031 3.629 1 95.5 355 PRO A C 1
ATOM 2775 O O . PRO A 1 355 ? 2.547 -22.906 4.215 1 95.5 355 PRO A O 1
ATOM 2778 N N . ASN A 1 356 ? 2.623 -20.844 3.463 1 94.5 356 ASN A N 1
ATOM 2779 C CA . ASN A 1 356 ? 1.268 -20.516 3.895 1 94.5 356 ASN A CA 1
ATOM 2780 C C . ASN A 1 356 ? 0.32 -20.375 2.707 1 94.5 356 ASN A C 1
ATOM 2782 O O . ASN A 1 356 ? -0.376 -19.359 2.584 1 94.5 356 ASN A O 1
ATOM 2786 N N . LYS A 1 357 ? 0.352 -21.359 1.908 1 93.81 357 LYS A N 1
ATOM 2787 C CA . LYS A 1 357 ? -0.488 -21.328 0.714 1 93.81 357 LYS A CA 1
ATOM 2788 C C . LYS A 1 357 ? -1.942 -21.031 1.072 1 93.81 357 LYS A C 1
ATOM 2790 O O . LYS A 1 357 ? -2.559 -21.781 1.838 1 93.81 357 LYS A O 1
ATOM 2795 N N . ASN A 1 358 ? -2.432 -19.891 0.574 1 92.88 358 ASN A N 1
ATOM 2796 C CA . ASN A 1 358 ? -3.773 -19.422 0.892 1 92.88 358 ASN A CA 1
ATOM 2797 C C . ASN A 1 358 ? -4.246 -18.359 -0.109 1 92.88 358 ASN A C 1
ATOM 2799 O O . ASN A 1 358 ? -3.615 -17.312 -0.256 1 92.88 358 ASN A O 1
ATOM 2803 N N . ARG A 1 359 ? -5.336 -18.578 -0.744 1 89.69 359 ARG A N 1
ATOM 2804 C CA . ARG A 1 359 ? -5.824 -17.703 -1.807 1 89.69 359 ARG A CA 1
ATOM 2805 C C . ARG A 1 359 ? -6.438 -16.438 -1.232 1 89.69 359 ARG A C 1
ATOM 2807 O O . ARG A 1 359 ? -6.652 -15.461 -1.959 1 89.69 359 ARG A O 1
ATOM 2814 N N . LEU A 1 360 ? -6.695 -16.422 0.039 1 91.25 360 LEU A N 1
ATOM 2815 C CA . LEU A 1 360 ? -7.453 -15.32 0.641 1 91.25 360 LEU A CA 1
ATOM 2816 C C . LEU A 1 360 ? -6.516 -14.266 1.217 1 91.25 360 LEU A C 1
ATOM 2818 O O . LEU A 1 360 ? -6.953 -13.172 1.579 1 91.25 360 LEU A O 1
ATOM 2822 N N . THR A 1 361 ? -5.215 -14.555 1.319 1 96.31 361 THR A N 1
ATOM 2823 C CA . THR A 1 361 ? -4.293 -13.57 1.874 1 96.31 361 THR A CA 1
ATOM 2824 C C . THR A 1 361 ? -4.164 -12.367 0.946 1 96.31 361 THR A C 1
ATOM 2826 O O . THR A 1 361 ? -4.395 -12.477 -0.26 1 96.31 361 THR A O 1
ATOM 2829 N N . ARG A 1 362 ? -3.879 -11.203 1.493 1 97.25 362 ARG A N 1
ATOM 2830 C CA . ARG A 1 362 ? -3.867 -9.953 0.746 1 97.25 362 ARG A CA 1
ATOM 2831 C C . ARG A 1 362 ? -2.502 -9.273 0.83 1 97.25 362 ARG A C 1
ATOM 2833 O O . ARG A 1 362 ? -1.705 -9.586 1.719 1 97.25 362 ARG A O 1
ATOM 2840 N N . GLY A 1 363 ? -2.301 -8.383 -0.131 1 98.12 363 GLY A N 1
ATOM 2841 C CA . GLY A 1 363 ? -1.017 -7.703 -0.201 1 98.12 363 GLY A CA 1
ATOM 2842 C C . GLY A 1 363 ? -0.89 -6.562 0.789 1 98.12 363 GLY A C 1
ATOM 2843 O O . GLY A 1 363 ? -1.885 -6.125 1.373 1 98.12 363 GLY A O 1
ATOM 2844 N N . LEU A 1 364 ? 0.343 -6.113 1 1 98.5 364 LEU A N 1
ATOM 2845 C CA . LEU A 1 364 ? 0.672 -5.043 1.934 1 98.5 364 LEU A CA 1
ATOM 2846 C C . LEU A 1 364 ? 1.839 -4.207 1.415 1 98.5 364 LEU A C 1
ATOM 2848 O O . LEU A 1 364 ? 2.799 -4.754 0.866 1 98.5 364 LEU A O 1
ATOM 2852 N N . MET A 1 365 ? 1.754 -2.939 1.562 1 98.06 365 MET A N 1
ATOM 2853 C CA . MET A 1 365 ? 2.852 -2.008 1.318 1 98.06 365 MET A CA 1
ATOM 2854 C C . MET A 1 365 ? 3.07 -1.097 2.521 1 98.06 365 MET A C 1
ATOM 2856 O O . MET A 1 365 ? 2.123 -0.49 3.025 1 98.06 365 MET A O 1
ATOM 2860 N N . PHE A 1 366 ? 4.234 -1.046 3.049 1 98.31 366 PHE A N 1
ATOM 2861 C CA . PHE A 1 366 ? 4.609 -0.185 4.164 1 98.31 366 PHE A CA 1
ATOM 2862 C C . PHE A 1 366 ? 5.816 0.673 3.805 1 98.31 366 PHE A C 1
ATOM 2864 O O . PHE A 1 366 ? 6.719 0.22 3.096 1 98.31 366 PHE A O 1
ATOM 2871 N N . GLY A 1 367 ? 5.801 1.856 4.254 1 97.5 367 GLY A N 1
ATOM 2872 C CA . GLY A 1 367 ? 6.879 2.791 3.973 1 97.5 367 GLY A CA 1
ATOM 2873 C C . GLY A 1 367 ? 6.496 3.859 2.965 1 97.5 367 GLY A C 1
ATOM 2874 O O . GLY A 1 367 ? 7.355 4.387 2.258 1 97.5 367 GLY A O 1
ATOM 2875 N N . LEU A 1 368 ? 5.246 4.156 2.857 1 96.94 368 LEU A N 1
ATOM 2876 C CA . LEU A 1 368 ? 4.742 5.125 1.893 1 96.94 368 LEU A CA 1
ATOM 2877 C C . LEU A 1 368 ? 5.125 6.547 2.297 1 96.94 368 LEU A C 1
ATOM 2879 O O . LEU A 1 368 ? 5.039 6.906 3.473 1 96.94 368 LEU A O 1
ATOM 2883 N N . THR A 1 369 ? 5.566 7.309 1.353 1 95.69 369 THR A N 1
ATOM 2884 C CA . THR A 1 369 ? 5.855 8.727 1.509 1 95.69 369 THR A CA 1
ATOM 2885 C C . THR A 1 369 ? 4.969 9.562 0.591 1 95.69 369 THR A C 1
ATOM 2887 O O . THR A 1 369 ? 4.094 9.031 -0.095 1 95.69 369 THR A O 1
ATOM 2890 N N . ASP A 1 370 ? 5.16 10.844 0.611 1 92.38 370 ASP A N 1
ATOM 2891 C CA . ASP A 1 370 ? 4.316 11.742 -0.174 1 92.38 370 ASP A CA 1
ATOM 2892 C C . ASP A 1 370 ? 4.652 11.648 -1.661 1 92.38 370 ASP A C 1
ATOM 2894 O O . ASP A 1 370 ? 3.916 12.164 -2.502 1 92.38 370 ASP A O 1
ATOM 2898 N N . SER A 1 371 ? 5.742 10.969 -1.937 1 88.81 371 SER A N 1
ATOM 2899 C CA . SER A 1 371 ? 6.094 10.719 -3.332 1 88.81 371 SER A CA 1
ATOM 2900 C C . SER A 1 371 ? 6.605 9.297 -3.529 1 88.81 371 SER A C 1
ATOM 2902 O O . SER A 1 371 ? 7.445 8.82 -2.762 1 88.81 371 SER A O 1
ATOM 2904 N N . LEU A 1 372 ? 5.996 8.602 -4.449 1 92.19 372 LEU A N 1
ATOM 2905 C CA . LEU A 1 372 ? 6.426 7.266 -4.836 1 92.19 372 LEU A CA 1
ATOM 2906 C C . LEU A 1 372 ? 6.801 7.223 -6.312 1 92.19 372 LEU A C 1
ATOM 2908 O O . LEU A 1 372 ? 5.934 7.094 -7.176 1 92.19 372 LEU A O 1
ATOM 2912 N N . SER A 1 373 ? 8.109 7.297 -6.594 1 93.31 373 SER A N 1
ATOM 2913 C CA . SER A 1 373 ? 8.57 7.266 -7.973 1 93.31 373 SER A CA 1
ATOM 2914 C C . SER A 1 373 ? 8.43 5.871 -8.578 1 93.31 373 SER A C 1
ATOM 2916 O O . SER A 1 373 ? 8.258 4.891 -7.848 1 93.31 373 SER A O 1
ATOM 2918 N N . ALA A 1 374 ? 8.492 5.84 -9.914 1 95.38 374 ALA A N 1
ATOM 2919 C CA . ALA A 1 374 ? 8.469 4.547 -10.602 1 95.38 374 ALA A CA 1
ATOM 2920 C C . ALA A 1 374 ? 9.633 3.67 -10.133 1 95.38 374 ALA A C 1
ATOM 2922 O O . ALA A 1 374 ? 9.477 2.455 -9.992 1 95.38 374 ALA A O 1
ATOM 2923 N N . GLU A 1 375 ? 10.766 4.266 -9.859 1 95.62 375 GLU A N 1
ATOM 2924 C CA . GLU A 1 375 ? 11.945 3.541 -9.398 1 95.62 375 GLU A CA 1
ATOM 2925 C C . GLU A 1 375 ? 11.719 2.928 -8.023 1 95.62 375 GLU A C 1
ATOM 2927 O O . GLU A 1 375 ? 12.055 1.762 -7.793 1 95.62 375 GLU A O 1
ATOM 2932 N N . ALA A 1 376 ? 11.125 3.736 -7.168 1 95.12 376 ALA A N 1
ATOM 2933 C CA . ALA A 1 376 ? 10.852 3.25 -5.816 1 95.12 376 ALA A CA 1
ATOM 2934 C C . ALA A 1 376 ? 9.852 2.098 -5.836 1 95.12 376 ALA A C 1
ATOM 2936 O O . ALA A 1 376 ? 9.992 1.132 -5.086 1 95.12 376 ALA A O 1
ATOM 2937 N N . LEU A 1 377 ? 8.906 2.229 -6.695 1 96.88 377 LEU A N 1
ATOM 2938 C CA . LEU A 1 377 ? 7.879 1.198 -6.809 1 96.88 377 LEU A CA 1
ATOM 2939 C C . LEU A 1 377 ? 8.469 -0.103 -7.34 1 96.88 377 LEU A C 1
ATOM 2941 O O . LEU A 1 377 ? 8.211 -1.177 -6.793 1 96.88 377 LEU A O 1
ATOM 2945 N N . VAL A 1 378 ? 9.258 -0.012 -8.359 1 97.19 378 VAL A N 1
ATOM 2946 C CA . VAL A 1 378 ? 9.859 -1.186 -8.977 1 97.19 378 VAL A CA 1
ATOM 2947 C C . VAL A 1 378 ? 10.805 -1.863 -7.984 1 97.19 378 VAL A C 1
ATOM 2949 O O . VAL A 1 378 ? 10.797 -3.09 -7.852 1 97.19 378 VAL A O 1
ATOM 2952 N N . GLU A 1 379 ? 11.57 -1.089 -7.293 1 97.31 379 GLU A N 1
ATOM 2953 C CA . GLU A 1 379 ? 12.469 -1.645 -6.281 1 97.31 379 GLU A CA 1
ATOM 2954 C C . GLU A 1 379 ? 11.688 -2.387 -5.199 1 97.31 379 GLU A C 1
ATOM 2956 O O . GLU A 1 379 ? 12.039 -3.508 -4.832 1 97.31 379 GLU A O 1
ATOM 2961 N N . SER A 1 380 ? 10.688 -1.696 -4.723 1 97.81 380 SER A N 1
ATOM 2962 C CA . SER A 1 380 ? 9.859 -2.275 -3.672 1 97.81 380 SER A CA 1
ATOM 2963 C C . SER A 1 380 ? 9.234 -3.592 -4.121 1 97.81 380 SER A C 1
ATOM 2965 O O . SER A 1 380 ? 9.305 -4.594 -3.406 1 97.81 380 SER A O 1
ATOM 2967 N N . VAL A 1 381 ? 8.695 -3.645 -5.285 1 97.94 381 VAL A N 1
ATOM 2968 C CA . VAL A 1 381 ? 7.961 -4.801 -5.797 1 97.94 381 VAL A CA 1
ATOM 2969 C C . VAL A 1 381 ? 8.922 -5.965 -6.012 1 97.94 381 VAL A C 1
ATOM 2971 O O . VAL A 1 381 ? 8.656 -7.086 -5.562 1 97.94 381 VAL A O 1
ATOM 2974 N N . PHE A 1 382 ? 10.047 -5.762 -6.586 1 97.94 382 PHE A N 1
ATOM 2975 C CA . PHE A 1 382 ? 10.945 -6.863 -6.922 1 97.94 382 PHE A CA 1
ATOM 2976 C C . PHE A 1 382 ? 11.656 -7.383 -5.684 1 97.94 382 PHE A C 1
ATOM 2978 O O . PHE A 1 382 ? 11.906 -8.586 -5.555 1 97.94 382 PHE A O 1
ATOM 2985 N N . ILE A 1 383 ? 12.008 -6.488 -4.82 1 98.31 383 ILE A N 1
ATOM 2986 C CA . ILE A 1 383 ? 12.578 -6.969 -3.568 1 98.31 383 ILE A CA 1
ATOM 2987 C C . ILE A 1 383 ? 11.531 -7.762 -2.795 1 98.31 383 ILE A C 1
ATOM 2989 O O . ILE A 1 383 ? 11.836 -8.812 -2.223 1 98.31 383 ILE A O 1
ATOM 2993 N N . GLY A 1 384 ? 10.273 -7.246 -2.814 1 98.38 384 GLY A N 1
ATOM 2994 C CA . GLY A 1 384 ? 9.188 -7.996 -2.199 1 98.38 384 GLY A CA 1
ATOM 2995 C C . GLY A 1 384 ? 9 -9.375 -2.795 1 98.38 384 GLY A C 1
ATOM 2996 O O . GLY A 1 384 ? 8.797 -10.352 -2.068 1 98.38 384 GLY A O 1
ATOM 2997 N N . LEU A 1 385 ? 9.039 -9.492 -4.09 1 98.06 385 LEU A N 1
ATOM 2998 C CA . LEU A 1 385 ? 8.914 -10.773 -4.777 1 98.06 385 LEU A CA 1
ATOM 2999 C C . LEU A 1 385 ? 10.031 -11.727 -4.355 1 98.06 385 LEU A C 1
ATOM 3001 O O . LEU A 1 385 ? 9.781 -12.906 -4.098 1 98.06 385 LEU A O 1
ATOM 3005 N N . VAL A 1 386 ? 11.219 -11.203 -4.254 1 97.88 386 VAL A N 1
ATOM 3006 C CA . VAL A 1 386 ? 12.367 -12.047 -3.934 1 97.88 386 VAL A CA 1
ATOM 3007 C C . VAL A 1 386 ? 12.305 -12.477 -2.471 1 97.88 386 VAL A C 1
ATOM 3009 O O . VAL A 1 386 ? 12.703 -13.594 -2.127 1 97.88 386 VAL A O 1
ATOM 3012 N N . MET A 1 387 ? 11.773 -11.602 -1.598 1 98.31 387 MET A N 1
ATOM 3013 C CA . MET A 1 387 ? 11.578 -12 -0.208 1 98.31 387 MET A CA 1
ATOM 3014 C C . MET A 1 387 ? 10.609 -13.18 -0.117 1 98.31 387 MET A C 1
ATOM 3016 O O . MET A 1 387 ? 10.844 -14.125 0.628 1 98.31 387 MET A O 1
ATOM 3020 N N . GLU A 1 388 ? 9.492 -13.055 -0.877 1 97.94 388 GLU A N 1
ATOM 3021 C CA . GLU A 1 388 ? 8.523 -14.148 -0.897 1 97.94 388 GLU A CA 1
ATOM 3022 C C . GLU A 1 388 ? 9.141 -15.422 -1.458 1 97.94 388 GLU A C 1
ATOM 3024 O O . GLU A 1 388 ? 8.883 -16.516 -0.956 1 97.94 388 GLU A O 1
ATOM 3029 N N . PHE A 1 389 ? 9.922 -15.266 -2.477 1 97.56 389 PHE A N 1
ATOM 3030 C CA . PHE A 1 389 ? 10.602 -16.391 -3.102 1 97.56 389 PHE A CA 1
ATOM 3031 C C . PHE A 1 389 ? 11.555 -17.062 -2.117 1 97.56 389 PHE A C 1
ATOM 3033 O O . PHE A 1 389 ? 11.57 -18.281 -1.99 1 97.56 389 PHE A O 1
ATOM 3040 N N . ALA A 1 390 ? 12.344 -16.266 -1.482 1 97.5 390 ALA A N 1
ATOM 3041 C CA . ALA A 1 390 ? 13.312 -16.781 -0.512 1 97.5 390 ALA A CA 1
ATOM 3042 C C . ALA A 1 390 ? 12.602 -17.5 0.631 1 97.5 390 ALA A C 1
ATOM 3044 O O . ALA A 1 390 ? 13.078 -18.547 1.108 1 97.5 390 ALA A O 1
ATOM 3045 N N . HIS A 1 391 ? 11.516 -16.922 1.05 1 97.5 391 HIS A N 1
ATOM 3046 C CA . HIS A 1 391 ? 10.734 -17.531 2.119 1 97.5 391 HIS A CA 1
ATOM 3047 C C . HIS A 1 391 ? 10.211 -18.906 1.707 1 97.5 391 HIS A C 1
ATOM 3049 O O . HIS A 1 391 ? 10.273 -19.859 2.488 1 97.5 391 HIS A O 1
ATOM 3055 N N . CYS A 1 392 ? 9.742 -19.031 0.519 1 97.62 392 CYS A N 1
ATOM 3056 C CA . CYS A 1 392 ? 9.281 -20.297 -0.024 1 97.62 392 CYS A CA 1
ATOM 3057 C C . CYS A 1 392 ? 10.445 -21.266 -0.216 1 97.62 392 CYS A C 1
ATOM 3059 O O . CYS A 1 392 ? 10.336 -22.453 0.115 1 97.62 392 CYS A O 1
ATOM 3061 N N . TYR A 1 393 ? 11.516 -20.75 -0.741 1 97.19 393 TYR A N 1
ATOM 3062 C CA . TYR A 1 393 ? 12.703 -21.547 -1.035 1 97.19 393 TYR A CA 1
ATOM 3063 C C . TYR A 1 393 ? 13.219 -22.25 0.217 1 97.19 393 TYR A C 1
ATOM 3065 O O . TYR A 1 393 ? 13.688 -23.391 0.15 1 97.19 393 TYR A O 1
ATOM 3073 N N . GLU A 1 394 ? 13.094 -21.641 1.337 1 96.12 394 GLU A N 1
ATOM 3074 C CA . GLU A 1 394 ? 13.562 -22.188 2.602 1 96.12 394 GLU A CA 1
ATOM 3075 C C . GLU A 1 394 ? 12.828 -23.484 2.949 1 96.12 394 GLU A C 1
ATOM 3077 O O . GLU A 1 394 ? 13.375 -24.359 3.617 1 96.12 394 GLU A O 1
ATOM 3082 N N . SER A 1 395 ? 11.664 -23.609 2.469 1 96.81 395 SER A N 1
ATOM 3083 C CA . SER A 1 395 ? 10.852 -24.797 2.754 1 96.81 395 SER A CA 1
ATOM 3084 C C . SER A 1 395 ? 11.469 -26.047 2.148 1 96.81 395 SER A C 1
ATOM 3086 O O . SER A 1 395 ? 11.18 -27.172 2.586 1 96.81 395 SER A O 1
ATOM 3088 N N . PHE A 1 396 ? 12.312 -25.922 1.163 1 97.06 396 PHE A N 1
ATOM 3089 C CA . PHE A 1 396 ? 12.852 -27.047 0.417 1 97.06 396 PHE A CA 1
ATOM 3090 C C . PHE A 1 396 ? 14.094 -27.609 1.101 1 97.06 396 PHE A C 1
ATOM 3092 O O . PHE A 1 396 ? 14.539 -28.719 0.786 1 97.06 396 PHE A O 1
ATOM 3099 N N . ASN A 1 397 ? 14.672 -26.859 2.057 1 94.31 397 ASN A N 1
ATOM 3100 C CA . ASN A 1 397 ? 15.859 -27.281 2.795 1 94.31 397 ASN A CA 1
ATOM 3101 C C . ASN A 1 397 ? 16.984 -27.688 1.856 1 94.31 397 ASN A C 1
ATOM 3103 O O . ASN A 1 397 ? 17.594 -28.734 2.029 1 94.31 397 ASN A O 1
ATOM 3107 N N . ILE A 1 398 ? 17.219 -26.906 0.86 1 92.69 398 ILE A N 1
ATOM 3108 C CA . ILE A 1 398 ? 18.266 -27.156 -0.121 1 92.69 398 ILE A CA 1
ATOM 3109 C C . ILE A 1 398 ? 19.625 -26.75 0.461 1 92.69 398 ILE A C 1
ATOM 3111 O O . ILE A 1 398 ? 19.766 -25.672 1.032 1 92.69 398 ILE A O 1
ATOM 3115 N N . PRO A 1 399 ? 20.594 -27.625 0.291 1 87.94 399 PRO A N 1
ATOM 3116 C CA . PRO A 1 399 ? 21.922 -27.25 0.772 1 87.94 399 PRO A CA 1
ATOM 3117 C C . PRO A 1 399 ? 22.453 -25.969 0.125 1 87.94 399 PRO A C 1
ATOM 3119 O O . PRO A 1 399 ? 22.203 -25.719 -1.058 1 87.94 399 PRO A O 1
ATOM 3122 N N . ALA A 1 400 ? 23.188 -25.266 0.884 1 84.25 400 ALA A N 1
ATOM 3123 C CA . ALA A 1 400 ? 23.719 -23.984 0.439 1 84.25 400 ALA A CA 1
ATOM 3124 C C . ALA A 1 400 ? 24.656 -24.156 -0.755 1 84.25 400 ALA A C 1
ATOM 3126 O O . ALA A 1 400 ? 25.312 -25.188 -0.891 1 84.25 400 ALA A O 1
ATOM 3127 N N . GLY A 1 401 ? 24.719 -23.188 -1.578 1 83 401 GLY A N 1
ATOM 3128 C CA . GLY A 1 401 ? 25.719 -23.141 -2.637 1 83 401 GLY A CA 1
ATOM 3129 C C . GLY A 1 401 ? 25.266 -23.828 -3.912 1 83 401 GLY A C 1
ATOM 3130 O O . GLY A 1 401 ? 25.969 -23.781 -4.93 1 83 401 GLY A O 1
ATOM 3131 N N . ARG A 1 402 ? 24.094 -24.438 -3.916 1 89.38 402 ARG A N 1
ATOM 3132 C CA . ARG A 1 402 ? 23.609 -25.109 -5.121 1 89.38 402 ARG A CA 1
ATOM 3133 C C . ARG A 1 402 ? 23.094 -24.094 -6.137 1 89.38 402 ARG A C 1
ATOM 3135 O O . ARG A 1 402 ? 22.469 -23.094 -5.766 1 89.38 402 ARG A O 1
ATOM 3142 N N . THR A 1 403 ? 23.391 -24.406 -7.367 1 92.25 403 THR A N 1
ATOM 3143 C CA . THR A 1 403 ? 23 -23.5 -8.445 1 92.25 403 THR A CA 1
ATOM 3144 C C . THR A 1 403 ? 21.516 -23.641 -8.75 1 92.25 403 THR A C 1
ATOM 3146 O O . THR A 1 403 ? 20.969 -24.75 -8.758 1 92.25 403 THR A O 1
ATOM 3149 N N . ILE A 1 404 ? 20.891 -22.516 -9.047 1 95.25 404 ILE A N 1
ATOM 3150 C CA . ILE A 1 404 ? 19.484 -22.469 -9.461 1 95.25 404 ILE A CA 1
ATOM 3151 C C . ILE A 1 404 ? 19.406 -22.125 -10.945 1 95.25 404 ILE A C 1
ATOM 3153 O O . ILE A 1 404 ? 19.953 -21.125 -11.391 1 95.25 404 ILE A O 1
ATOM 3157 N N . LYS A 1 405 ? 18.75 -23.016 -11.688 1 95.12 405 LYS A N 1
ATOM 3158 C CA . LYS A 1 405 ? 18.438 -22.719 -13.086 1 95.12 405 LYS A CA 1
ATOM 3159 C C . LYS A 1 405 ? 17.109 -21.969 -13.211 1 95.12 405 LYS A C 1
ATOM 3161 O O . LYS A 1 405 ? 16.094 -22.422 -12.703 1 95.12 405 LYS A O 1
ATOM 3166 N N . VAL A 1 406 ? 17.188 -20.812 -13.875 1 95 406 VAL A N 1
ATOM 3167 C CA . VAL A 1 406 ? 15.969 -20.016 -14.055 1 95 406 VAL A CA 1
ATOM 3168 C C . VAL A 1 406 ? 15.57 -20.016 -15.523 1 95 406 VAL A C 1
ATOM 3170 O O . VAL A 1 406 ? 16.406 -19.828 -16.406 1 95 406 VAL A O 1
ATOM 3173 N N . ILE A 1 407 ? 14.289 -20.312 -15.758 1 92.19 407 ILE A N 1
ATOM 3174 C CA . ILE A 1 407 ? 13.75 -20.234 -17.109 1 92.19 407 ILE A CA 1
ATOM 3175 C C . ILE A 1 407 ? 12.547 -19.297 -17.141 1 92.19 407 ILE A C 1
ATOM 3177 O O . ILE A 1 407 ? 12.023 -18.906 -16.094 1 92.19 407 ILE A O 1
ATOM 3181 N N . GLY A 1 408 ? 12.117 -18.891 -18.391 1 87.69 408 GLY A N 1
ATOM 3182 C CA . GLY A 1 408 ? 10.977 -18 -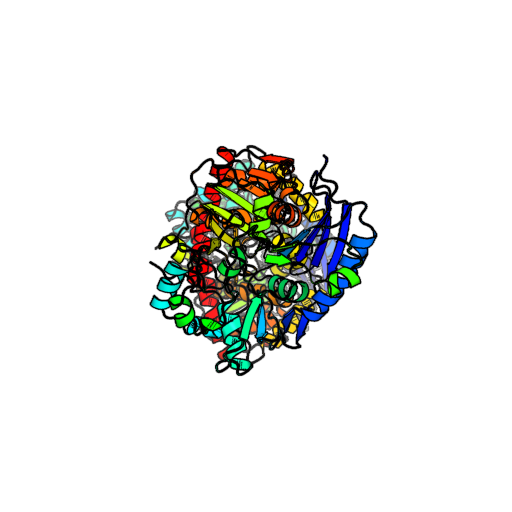18.562 1 87.69 408 GLY A CA 1
ATOM 3183 C C . GLY A 1 408 ? 11.367 -16.562 -18.875 1 87.69 408 GLY A C 1
ATOM 3184 O O . GLY A 1 408 ? 12.555 -16.266 -19.047 1 87.69 408 GLY A O 1
ATOM 3185 N N . PRO A 1 409 ? 10.414 -15.711 -18.891 1 86.56 409 PRO A N 1
ATOM 3186 C CA . PRO A 1 409 ? 10.672 -14.328 -19.281 1 86.56 409 PRO A CA 1
ATOM 3187 C C . PRO A 1 409 ? 11.57 -13.586 -18.297 1 86.56 409 PRO A C 1
ATOM 3189 O O . PRO A 1 409 ? 12.203 -12.586 -18.656 1 86.56 409 PRO A O 1
ATOM 3192 N N . ALA A 1 410 ? 11.648 -14.055 -17.094 1 89.56 410 ALA A N 1
ATOM 3193 C CA . ALA A 1 410 ? 12.438 -13.398 -16.062 1 89.56 410 ALA A CA 1
ATOM 3194 C C . ALA A 1 410 ? 13.914 -13.352 -16.438 1 89.56 410 ALA A C 1
ATOM 3196 O O . ALA A 1 410 ? 14.672 -12.539 -15.906 1 89.56 410 ALA A O 1
ATOM 3197 N N . VAL A 1 411 ? 14.312 -14.266 -17.297 1 92.69 411 VAL A N 1
ATOM 3198 C CA . VAL A 1 411 ? 15.719 -14.367 -17.688 1 92.69 411 VAL A CA 1
ATOM 3199 C C . VAL A 1 411 ? 16.188 -13.055 -18.312 1 92.69 411 VAL A C 1
ATOM 3201 O O . VAL A 1 411 ? 17.375 -12.734 -18.281 1 92.69 411 VAL A O 1
ATOM 3204 N N . LYS A 1 412 ? 15.25 -12.258 -18.812 1 91.31 412 LYS A N 1
ATOM 3205 C CA . LYS A 1 412 ? 15.562 -10.992 -19.453 1 91.31 412 LYS A CA 1
ATOM 3206 C C . LYS A 1 412 ? 15.625 -9.852 -18.453 1 91.31 412 LYS A C 1
ATOM 3208 O O . LYS A 1 412 ? 15.766 -8.688 -18.828 1 91.31 412 LYS A O 1
ATOM 3213 N N . ASN A 1 413 ? 15.492 -10.094 -17.188 1 95.06 413 ASN A N 1
ATOM 3214 C CA . ASN A 1 413 ? 15.547 -9.109 -16.109 1 95.06 413 ASN A CA 1
ATOM 3215 C C . ASN A 1 413 ? 16.75 -9.344 -15.195 1 95.06 413 ASN A C 1
ATOM 3217 O O . ASN A 1 413 ? 16.625 -9.961 -14.133 1 95.06 413 ASN A O 1
ATOM 3221 N N . PRO A 1 414 ? 17.875 -8.766 -15.578 1 96.56 414 PRO A N 1
ATOM 3222 C CA . PRO A 1 414 ? 19.094 -9 -14.812 1 96.56 414 PRO A CA 1
ATOM 3223 C C . PRO A 1 414 ? 18.984 -8.531 -13.359 1 96.56 414 PRO A C 1
ATOM 3225 O O . PRO A 1 414 ? 19.594 -9.117 -12.469 1 96.56 414 PRO A O 1
ATOM 3228 N N . TYR A 1 415 ? 18.234 -7.488 -13.133 1 97.44 415 TYR A N 1
ATOM 3229 C CA . TYR A 1 415 ? 18.031 -6.996 -11.773 1 97.44 415 TYR A CA 1
ATOM 3230 C C . TYR A 1 415 ? 17.422 -8.078 -10.891 1 97.44 415 TYR A C 1
ATOM 3232 O O . TYR A 1 415 ? 17.922 -8.359 -9.805 1 97.44 415 TYR A O 1
ATOM 3240 N N . TRP A 1 416 ? 16.391 -8.695 -11.367 1 97.38 416 TRP A N 1
ATOM 3241 C CA . TRP A 1 416 ? 15.664 -9.734 -10.648 1 97.38 416 TRP A CA 1
ATOM 3242 C C . TRP A 1 416 ? 16.547 -10.961 -10.422 1 97.38 416 TRP A C 1
ATOM 3244 O O . TRP A 1 416 ? 16.531 -11.539 -9.336 1 97.38 416 TRP A O 1
ATOM 3254 N N . MET A 1 417 ? 17.359 -11.344 -11.391 1 97.38 417 MET A N 1
ATOM 3255 C CA . MET A 1 417 ? 18.25 -12.492 -11.305 1 97.38 417 MET A CA 1
ATOM 3256 C C . MET A 1 417 ? 19.312 -12.266 -10.234 1 97.38 417 MET A C 1
ATOM 3258 O O . MET A 1 417 ? 19.594 -13.164 -9.445 1 97.38 417 MET A O 1
ATOM 3262 N N . GLN A 1 418 ? 19.828 -11.102 -10.266 1 98.06 418 GLN A N 1
ATOM 3263 C CA . GLN A 1 418 ? 20.859 -10.789 -9.281 1 98.06 418 GLN A CA 1
ATOM 3264 C C . GLN A 1 418 ? 20.281 -10.781 -7.871 1 98.06 418 GLN A C 1
ATOM 3266 O O . GLN A 1 418 ? 20.922 -11.266 -6.934 1 98.06 418 GLN A O 1
ATOM 3271 N N . LEU A 1 419 ? 19.141 -10.203 -7.711 1 98.06 419 LEU A N 1
ATOM 3272 C CA . LEU A 1 419 ? 18.469 -10.203 -6.41 1 98.06 419 LEU A CA 1
ATOM 3273 C C . LEU A 1 419 ? 18.312 -11.625 -5.879 1 98.06 419 LEU A C 1
ATOM 3275 O O . LEU A 1 419 ? 18.594 -11.891 -4.707 1 98.06 419 LEU A O 1
ATOM 3279 N N . LYS A 1 420 ? 17.875 -12.547 -6.742 1 97.56 420 LYS A N 1
ATOM 3280 C CA . LYS A 1 420 ? 17.703 -13.945 -6.352 1 97.56 420 LYS A CA 1
ATOM 3281 C C . LYS A 1 420 ? 19.031 -14.555 -5.895 1 97.56 420 LYS A C 1
ATOM 3283 O O . LYS A 1 420 ? 19.094 -15.211 -4.855 1 97.56 420 LYS A O 1
ATOM 3288 N N . ALA A 1 421 ? 20.047 -14.32 -6.664 1 97.62 421 ALA A N 1
ATOM 3289 C CA . ALA A 1 421 ? 21.359 -14.859 -6.332 1 97.62 421 ALA A CA 1
ATOM 3290 C C . ALA A 1 421 ? 21.844 -14.344 -4.977 1 97.62 421 ALA A C 1
ATOM 3292 O O . ALA A 1 421 ? 22.328 -15.117 -4.152 1 97.62 421 ALA A O 1
ATOM 3293 N N . ASP A 1 422 ? 21.656 -13.078 -4.762 1 97.69 422 ASP A N 1
ATOM 3294 C CA . ASP A 1 422 ? 22.188 -12.445 -3.559 1 97.69 422 ASP A CA 1
ATOM 3295 C C . ASP A 1 422 ? 21.438 -12.906 -2.312 1 97.69 422 ASP A C 1
ATOM 3297 O O . ASP A 1 422 ? 22.047 -13.242 -1.3 1 97.69 422 ASP A O 1
ATOM 3301 N N . ILE A 1 423 ? 20.141 -12.922 -2.342 1 97.12 423 ILE A N 1
ATOM 3302 C CA . ILE A 1 423 ? 19.391 -13.234 -1.138 1 97.12 423 ILE A CA 1
ATOM 3303 C C . ILE A 1 423 ? 19.547 -14.711 -0.787 1 97.12 423 ILE A C 1
ATOM 3305 O O . ILE A 1 423 ? 19.578 -15.078 0.391 1 97.12 423 ILE A O 1
ATOM 3309 N N . LEU A 1 424 ? 19.609 -15.586 -1.818 1 96.25 424 LEU A N 1
ATOM 3310 C CA . LEU A 1 424 ? 19.719 -17.031 -1.582 1 96.25 424 LEU A CA 1
ATOM 3311 C C . LEU A 1 424 ? 21.156 -17.438 -1.36 1 96.25 424 LEU A C 1
ATOM 3313 O O . LEU A 1 424 ? 21.438 -18.547 -0.903 1 96.25 424 LEU A O 1
ATOM 3317 N N . GLN A 1 425 ? 22.078 -16.562 -1.724 1 95.06 425 GLN A N 1
ATOM 3318 C CA . GLN A 1 425 ? 23.5 -16.828 -1.628 1 95.06 425 GLN A CA 1
ATOM 3319 C C . GLN A 1 425 ? 23.891 -18.078 -2.412 1 95.06 425 GLN A C 1
ATOM 3321 O O . GLN A 1 425 ? 24.609 -18.938 -1.899 1 95.06 425 GLN A O 1
ATOM 3326 N N . CYS A 1 426 ? 23.344 -18.188 -3.615 1 94.81 426 CYS A N 1
ATOM 3327 C CA . CYS A 1 426 ? 23.672 -19.25 -4.559 1 94.81 426 CYS A CA 1
ATOM 3328 C C . CYS A 1 426 ? 23.766 -18.703 -5.98 1 94.81 426 CYS A C 1
ATOM 3330 O O . CYS A 1 426 ? 23.125 -17.688 -6.305 1 94.81 426 CYS A O 1
ATOM 3332 N N . PRO A 1 427 ? 24.562 -19.344 -6.781 1 96 427 PRO A N 1
ATOM 3333 C CA . PRO A 1 427 ? 24.609 -18.906 -8.18 1 96 427 PRO A CA 1
ATOM 3334 C C . PRO A 1 427 ? 23.281 -19.141 -8.906 1 96 427 PRO A C 1
ATOM 3336 O O . PRO A 1 427 ? 22.609 -20.156 -8.672 1 96 427 PRO A O 1
ATOM 3339 N N . VAL A 1 428 ? 22.938 -18.188 -9.773 1 96.88 428 VAL A N 1
ATOM 3340 C CA . VAL A 1 428 ? 21.734 -18.281 -10.602 1 96.88 428 VAL A CA 1
ATOM 3341 C C . VAL A 1 428 ? 22.125 -18.297 -12.078 1 96.88 428 VAL A C 1
ATOM 3343 O O . VAL A 1 428 ? 22.906 -17.453 -12.531 1 96.88 428 VAL A O 1
ATOM 3346 N N . GLU A 1 429 ? 21.656 -19.297 -12.766 1 96.06 429 GLU A N 1
ATOM 3347 C CA . GLU A 1 429 ? 21.891 -19.406 -14.203 1 96.06 429 GLU A CA 1
ATOM 3348 C C . GLU A 1 429 ? 20.609 -19.094 -14.992 1 96.06 429 GLU A C 1
ATOM 3350 O O . GLU A 1 429 ? 19.594 -19.781 -14.836 1 96.06 429 GLU A O 1
ATOM 3355 N N . ALA A 1 430 ? 20.719 -18.078 -15.781 1 96.25 430 ALA A N 1
ATOM 3356 C CA . ALA A 1 430 ? 19.625 -17.734 -16.688 1 96.25 430 ALA A CA 1
ATOM 3357 C C . ALA A 1 430 ? 19.672 -18.594 -17.953 1 96.25 430 ALA A C 1
ATOM 3359 O O . ALA A 1 430 ? 20.594 -18.453 -18.766 1 96.25 430 ALA A O 1
ATOM 3360 N N . VAL A 1 431 ? 18.688 -19.406 -18.078 1 93.88 431 VAL A N 1
ATOM 3361 C CA . VAL A 1 431 ? 18.672 -20.359 -19.188 1 93.88 431 VAL A CA 1
ATOM 3362 C C . VAL A 1 431 ? 17.719 -19.859 -20.281 1 93.88 431 VAL A C 1
ATOM 3364 O O . VAL A 1 431 ? 16.516 -19.734 -20.062 1 93.88 431 VAL A O 1
ATOM 3367 N N . ALA A 1 432 ? 18.281 -19.547 -21.422 1 89 432 ALA A N 1
ATOM 3368 C CA . ALA A 1 432 ? 17.5 -19.062 -22.562 1 89 432 ALA A CA 1
ATOM 3369 C C . ALA A 1 432 ? 17.078 -20.203 -23.469 1 89 432 ALA A C 1
ATOM 3371 O O . ALA A 1 432 ? 17.453 -20.266 -24.641 1 89 432 ALA A O 1
ATOM 3372 N N . PHE A 1 433 ? 16.375 -21.109 -22.938 1 81 433 PHE A N 1
ATOM 3373 C CA . PHE A 1 433 ? 15.914 -22.281 -23.688 1 81 433 PHE A CA 1
ATOM 3374 C C . PHE A 1 433 ? 14.492 -22.062 -24.188 1 81 433 PHE A C 1
ATOM 3376 O O . PHE A 1 433 ? 13.555 -21.953 -23.391 1 81 433 PHE A O 1
ATOM 3383 N N . GLU A 1 434 ? 14.438 -21.969 -25.469 1 77.31 434 GLU A N 1
ATOM 3384 C CA . GLU A 1 434 ? 13.117 -21.812 -26.078 1 77.31 434 GLU A CA 1
ATOM 3385 C C . GLU A 1 434 ? 12.422 -23.172 -26.219 1 77.31 434 GLU A C 1
ATOM 3387 O O . GLU A 1 434 ? 13.086 -24.203 -26.375 1 77.31 434 GLU A O 1
ATOM 3392 N N . GLU A 1 435 ? 11.234 -23.438 -26.016 1 82.06 435 GLU A N 1
ATOM 3393 C CA . GLU A 1 435 ? 10.367 -24.594 -26.266 1 82.06 435 GLU A CA 1
ATOM 3394 C C . GLU A 1 435 ? 10.836 -25.797 -25.469 1 82.06 435 GLU A C 1
ATOM 3396 O O . GLU A 1 435 ? 11.031 -26.875 -26.016 1 82.06 435 GLU A O 1
ATOM 3401 N N . THR A 1 436 ? 11.125 -25.656 -24.172 1 87.75 436 THR A N 1
ATOM 3402 C CA . THR A 1 436 ? 11.641 -26.703 -23.312 1 87.75 436 THR A CA 1
ATOM 3403 C C . THR A 1 436 ? 10.711 -27.906 -23.312 1 87.75 436 THR A C 1
ATOM 3405 O O . THR A 1 436 ? 11.164 -29.062 -23.359 1 87.75 436 THR A O 1
ATOM 3408 N N . VAL A 1 437 ? 9.453 -27.688 -23.328 1 90.62 437 VAL A N 1
ATOM 3409 C CA . VAL A 1 437 ? 8.5 -28.797 -23.25 1 90.62 437 VAL A CA 1
ATOM 3410 C C . VAL A 1 437 ? 8.555 -29.625 -24.516 1 90.62 437 VAL A C 1
ATOM 3412 O O . VAL A 1 437 ? 8.562 -30.859 -24.469 1 90.62 437 VAL A O 1
ATOM 3415 N N . SER A 1 438 ? 8.656 -28.984 -25.688 1 93 438 SER A N 1
ATOM 3416 C CA . SER A 1 438 ? 8.727 -29.703 -26.953 1 93 438 SER A CA 1
ATOM 3417 C C . SER A 1 438 ? 9.984 -30.562 -27.031 1 93 438 SER A C 1
ATOM 3419 O O . SER A 1 438 ? 9.93 -31.719 -27.438 1 93 438 SER A O 1
ATOM 3421 N N . VAL A 1 439 ? 11.047 -29.953 -26.656 1 92.69 439 VAL A N 1
ATOM 3422 C CA . VAL A 1 439 ? 12.312 -30.688 -26.703 1 92.69 439 VAL A CA 1
ATOM 3423 C C . VAL A 1 439 ? 12.273 -31.859 -25.719 1 92.69 439 VAL A C 1
ATOM 3425 O O . VAL A 1 439 ? 12.688 -32.969 -26.047 1 92.69 439 VAL A O 1
ATOM 3428 N N . GLY A 1 440 ? 11.797 -31.594 -24.531 1 94.25 440 GLY A N 1
ATOM 3429 C CA . GLY A 1 440 ? 11.664 -32.656 -23.562 1 94.25 440 GLY A CA 1
ATOM 3430 C C . GLY A 1 440 ? 10.812 -33.812 -24.047 1 94.25 440 GLY A C 1
ATOM 3431 O O . GLY A 1 440 ? 11.172 -35 -23.875 1 94.25 440 GLY A O 1
ATOM 3432 N N . ALA A 1 441 ? 9.719 -33.5 -24.641 1 95.88 441 ALA A N 1
ATOM 3433 C CA . ALA A 1 441 ? 8.812 -34.531 -25.172 1 95.88 441 ALA A CA 1
ATOM 3434 C C . ALA A 1 441 ? 9.492 -35.344 -26.266 1 95.88 441 ALA A C 1
ATOM 3436 O O . ALA A 1 441 ? 9.312 -36.562 -26.344 1 95.88 441 ALA A O 1
ATOM 3437 N N . LEU A 1 442 ? 10.242 -34.656 -27.109 1 95.31 442 LEU A N 1
ATOM 3438 C CA . LEU A 1 442 ? 10.984 -35.344 -28.156 1 95.31 442 LEU A CA 1
ATOM 3439 C C . LEU A 1 442 ? 11.984 -36.344 -27.562 1 95.31 442 LEU A C 1
ATOM 3441 O O . LEU A 1 442 ? 12.055 -37.5 -27.984 1 95.31 442 LEU A O 1
ATOM 3445 N N . LEU A 1 443 ? 12.703 -35.906 -26.562 1 93.56 443 LEU A N 1
ATOM 3446 C CA . LEU A 1 443 ? 13.742 -36.719 -25.953 1 93.56 443 LEU A CA 1
ATOM 3447 C C . LEU A 1 443 ? 13.141 -37.969 -25.281 1 93.56 443 LEU A C 1
ATOM 3449 O O . LEU A 1 443 ? 13.758 -39.031 -25.266 1 93.56 443 LEU A O 1
ATOM 3453 N N . ILE A 1 444 ? 11.984 -37.812 -24.797 1 94.62 444 ILE A N 1
ATOM 3454 C CA . ILE A 1 444 ? 11.32 -38.938 -24.125 1 94.62 444 ILE A CA 1
ATOM 3455 C C . ILE A 1 444 ? 10.867 -39.969 -25.156 1 94.62 444 ILE A C 1
ATOM 3457 O O . ILE A 1 444 ? 11.023 -41.156 -24.953 1 94.62 444 ILE A O 1
ATOM 3461 N N . ALA A 1 445 ? 10.367 -39.531 -26.266 1 94.19 445 ALA A N 1
ATOM 3462 C CA . ALA A 1 445 ? 9.875 -40.406 -27.312 1 94.19 445 ALA A CA 1
ATOM 3463 C C . ALA A 1 445 ? 11.039 -41.031 -28.078 1 94.19 445 ALA A C 1
ATOM 3465 O O . ALA A 1 445 ? 10.93 -42.156 -28.594 1 94.19 445 ALA A O 1
ATOM 3466 N N . CYS A 1 446 ? 12.094 -40.25 -28.203 1 93.12 446 CYS A N 1
ATOM 3467 C CA . CYS A 1 446 ? 13.273 -40.656 -28.969 1 93.12 446 CYS A CA 1
ATOM 3468 C C . CYS A 1 446 ? 14.539 -40.562 -28.125 1 93.12 446 CYS A C 1
ATOM 3470 O O . CYS A 1 446 ? 15.367 -39.688 -28.359 1 93.12 446 CYS A O 1
ATOM 3472 N N . PRO A 1 447 ? 14.766 -41.531 -27.312 1 89.12 447 PRO A N 1
ATOM 3473 C CA . PRO A 1 447 ? 15.883 -41.438 -26.375 1 89.12 447 PRO A CA 1
ATOM 3474 C C . PRO A 1 447 ? 17.25 -41.469 -27.062 1 89.12 447 PRO A C 1
ATOM 3476 O O . PRO A 1 447 ? 18.266 -41.125 -26.453 1 89.12 447 PRO A O 1
ATOM 3479 N N . GLU A 1 448 ? 17.25 -41.906 -28.281 1 88.25 448 GLU A N 1
ATOM 3480 C CA . GLU A 1 448 ? 18.5 -42 -29.031 1 88.25 448 GLU A CA 1
ATOM 3481 C C . GLU A 1 448 ? 18.938 -40.594 -29.516 1 88.25 448 GLU A C 1
ATOM 3483 O O . GLU A 1 448 ? 20.094 -40.406 -29.906 1 88.25 448 GLU A O 1
ATOM 3488 N N . VAL A 1 449 ? 18.031 -39.656 -29.531 1 90.06 449 VAL A N 1
ATOM 3489 C CA . VAL A 1 449 ? 18.359 -38.312 -29.953 1 90.06 449 VAL A CA 1
ATOM 3490 C C . VAL A 1 449 ? 19.312 -37.656 -28.953 1 90.06 449 VAL A C 1
ATOM 3492 O O . VAL A 1 449 ? 19.109 -37.781 -27.734 1 90.06 449 VAL A O 1
ATOM 3495 N N . ILE A 1 450 ? 20.344 -37.031 -29.438 1 86.94 450 ILE A N 1
ATOM 3496 C CA . ILE A 1 450 ? 21.281 -36.312 -28.578 1 86.94 450 ILE A CA 1
ATOM 3497 C C . ILE A 1 450 ? 20.641 -35.031 -28.094 1 86.94 450 ILE A C 1
ATOM 3499 O O . ILE A 1 450 ? 20.234 -34.188 -28.906 1 86.94 450 ILE A O 1
ATOM 3503 N N . PRO A 1 451 ? 20.516 -34.969 -26.812 1 87.44 451 PRO A N 1
ATOM 3504 C CA . PRO A 1 451 ? 19.906 -33.719 -26.312 1 87.44 451 PRO A CA 1
ATOM 3505 C C . PRO A 1 451 ? 20.703 -32.5 -26.703 1 87.44 451 PRO A C 1
ATOM 3507 O O . PRO A 1 451 ? 21.938 -32.531 -26.703 1 87.44 451 PRO A O 1
ATOM 3510 N N . PRO A 1 452 ? 20 -31.469 -27.078 1 87.31 452 PRO A N 1
ATOM 3511 C CA . PRO A 1 452 ? 20.719 -30.219 -27.359 1 87.31 452 PRO A CA 1
ATOM 3512 C C . PRO A 1 452 ? 21.375 -29.625 -26.109 1 87.31 452 PRO A C 1
ATOM 3514 O O . PRO A 1 452 ? 20.953 -29.922 -24.984 1 87.31 452 PRO A O 1
ATOM 3517 N N . ALA A 1 453 ? 22.391 -28.797 -26.328 1 86.94 453 ALA A N 1
ATOM 3518 C CA . ALA A 1 453 ? 23.047 -28.125 -25.219 1 86.94 453 ALA A CA 1
ATOM 3519 C C . ALA A 1 453 ? 22.109 -27.141 -24.531 1 86.94 453 ALA A C 1
ATOM 3521 O O . ALA A 1 453 ? 21.312 -26.469 -25.203 1 86.94 453 ALA A O 1
ATOM 3522 N N . VAL A 1 454 ? 22.172 -27.109 -23.234 1 88.31 454 VAL A N 1
ATOM 3523 C CA . VAL A 1 454 ? 21.375 -26.156 -22.469 1 88.31 454 VAL A CA 1
ATOM 3524 C C . VAL A 1 454 ? 22.016 -24.766 -22.562 1 88.31 454 VAL A C 1
ATOM 3526 O O . VAL A 1 454 ? 23.125 -24.562 -22.062 1 88.31 454 VAL A O 1
ATOM 3529 N N . PRO A 1 455 ? 21.375 -23.859 -23.125 1 88.56 455 PRO A N 1
ATOM 3530 C CA . PRO A 1 455 ? 21.969 -22.547 -23.328 1 88.56 455 PRO A CA 1
ATOM 3531 C C . PRO A 1 455 ? 21.875 -21.656 -22.078 1 88.56 455 PRO A C 1
ATOM 3533 O O . PRO A 1 455 ? 20.812 -21.141 -21.766 1 88.56 455 PRO A O 1
ATOM 3536 N N . VAL A 1 456 ? 23.031 -21.453 -21.406 1 92.44 456 VAL A N 1
ATOM 3537 C CA . VAL A 1 456 ? 23.094 -20.5 -20.297 1 92.44 456 VAL A CA 1
ATOM 3538 C C . VAL A 1 456 ? 23.422 -19.109 -20.812 1 92.44 456 VAL A C 1
ATOM 3540 O O . VAL A 1 456 ? 24.547 -18.859 -21.266 1 92.44 456 VAL A O 1
ATOM 3543 N N . ALA A 1 457 ? 22.422 -18.266 -20.781 1 92.12 457 ALA A N 1
ATOM 3544 C CA . ALA A 1 457 ? 22.609 -16.906 -21.312 1 92.12 457 ALA A CA 1
ATOM 3545 C C . ALA A 1 457 ? 23.516 -16.078 -20.406 1 92.12 457 ALA A C 1
ATOM 3547 O O . ALA A 1 457 ? 24.359 -15.32 -20.875 1 92.12 457 ALA A O 1
ATOM 3548 N N . GLU A 1 458 ? 23.312 -16.141 -19.109 1 95.19 458 GLU A N 1
ATOM 3549 C CA . GLU A 1 458 ? 24.078 -15.375 -18.141 1 95.19 458 GLU A CA 1
ATOM 3550 C C . GLU A 1 458 ? 24.109 -16.078 -16.781 1 95.19 458 GLU A C 1
ATOM 3552 O O . GLU A 1 458 ? 23.203 -16.859 -16.453 1 95.19 458 GLU A O 1
ATOM 3557 N N . ARG A 1 459 ? 25.234 -15.898 -16.094 1 96.44 459 ARG A N 1
ATOM 3558 C CA . ARG A 1 459 ? 25.391 -16.406 -14.727 1 96.44 459 ARG A CA 1
ATOM 3559 C C . ARG A 1 459 ? 25.5 -15.25 -13.734 1 96.44 459 ARG A C 1
ATOM 3561 O O . ARG A 1 459 ? 26.219 -14.281 -13.984 1 96.44 459 ARG A O 1
ATOM 3568 N N . TYR A 1 460 ? 24.781 -15.328 -12.68 1 97.31 460 TYR A N 1
ATOM 3569 C CA . TYR A 1 460 ? 24.781 -14.32 -11.617 1 97.31 460 TYR A CA 1
ATOM 3570 C C . TYR A 1 460 ? 25.375 -14.883 -10.336 1 97.31 460 TYR A C 1
ATOM 3572 O O . TYR A 1 460 ? 24.859 -15.867 -9.789 1 97.31 460 TYR A O 1
ATOM 3580 N N . THR A 1 461 ? 26.406 -14.266 -9.867 1 96.88 461 THR A N 1
ATOM 3581 C CA . THR A 1 461 ? 27.078 -14.703 -8.648 1 96.88 461 THR A CA 1
ATOM 3582 C C . THR A 1 461 ? 26.609 -13.898 -7.445 1 96.88 461 THR A C 1
ATOM 3584 O O . THR A 1 461 ? 26.453 -12.672 -7.531 1 96.88 461 THR A O 1
ATOM 3587 N N . PRO A 1 462 ? 26.391 -14.57 -6.352 1 96.94 462 PRO A N 1
ATOM 3588 C CA . PRO A 1 462 ? 25.922 -13.859 -5.164 1 96.94 462 PRO A CA 1
ATOM 3589 C C . PRO A 1 462 ? 26.984 -12.93 -4.574 1 96.94 462 PRO A C 1
ATOM 3591 O O . PRO A 1 462 ? 28.188 -13.203 -4.684 1 96.94 462 PRO A O 1
ATOM 3594 N N . ASP A 1 463 ? 26.531 -11.859 -3.998 1 96.56 463 ASP A N 1
ATOM 3595 C CA . ASP A 1 463 ? 27.375 -10.898 -3.293 1 96.56 463 ASP A CA 1
ATOM 3596 C C . ASP A 1 463 ? 27.047 -10.875 -1.802 1 96.56 463 ASP A C 1
ATOM 3598 O O . ASP A 1 463 ? 25.906 -10.586 -1.418 1 96.56 463 ASP A O 1
ATOM 3602 N N . ALA A 1 464 ? 28.062 -11.055 -0.955 1 94.56 464 ALA A N 1
ATOM 3603 C CA . ALA A 1 464 ? 27.875 -11.219 0.482 1 94.56 464 ALA A CA 1
ATOM 3604 C C . ALA A 1 464 ? 27.422 -9.914 1.131 1 94.56 464 ALA A C 1
ATOM 3606 O O . ALA A 1 464 ? 26.641 -9.914 2.076 1 94.56 464 ALA A O 1
ATOM 3607 N N . LEU A 1 465 ? 27.953 -8.805 0.711 1 95.06 465 LEU A N 1
ATOM 3608 C CA . LEU A 1 465 ? 27.609 -7.52 1.296 1 95.06 465 LEU A CA 1
ATOM 3609 C C . LEU A 1 465 ? 26.156 -7.152 0.991 1 95.06 465 LEU A C 1
ATOM 3611 O O . LEU A 1 465 ? 25.422 -6.711 1.878 1 95.06 465 LEU A O 1
ATOM 3615 N N . ARG A 1 466 ? 25.766 -7.289 -0.207 1 96.12 466 ARG A N 1
ATOM 3616 C CA . ARG A 1 466 ? 24.375 -7.023 -0.59 1 96.12 466 ARG A CA 1
ATOM 3617 C C . ARG A 1 466 ? 23.422 -7.996 0.096 1 96.12 466 ARG A C 1
ATOM 3619 O O . ARG A 1 466 ? 22.312 -7.613 0.484 1 96.12 466 ARG A O 1
ATOM 3626 N N . SER A 1 467 ? 23.922 -9.227 0.234 1 95.81 467 SER A N 1
ATOM 3627 C CA . SER A 1 467 ? 23.109 -10.219 0.938 1 95.81 467 SER A CA 1
ATOM 3628 C C . SER A 1 467 ? 22.797 -9.773 2.363 1 95.81 467 SER A C 1
ATOM 3630 O O . SER A 1 467 ? 21.672 -9.922 2.834 1 95.81 467 SER A O 1
ATOM 3632 N N . ALA A 1 468 ? 23.781 -9.242 3.016 1 95.88 468 ALA A N 1
ATOM 3633 C CA . ALA A 1 468 ? 23.594 -8.781 4.391 1 95.88 468 ALA A CA 1
ATOM 3634 C C . ALA A 1 468 ? 22.562 -7.668 4.461 1 95.88 468 ALA A C 1
ATOM 3636 O O . ALA A 1 468 ? 21.734 -7.633 5.379 1 95.88 468 ALA A O 1
ATOM 3637 N N . LYS A 1 469 ? 22.594 -6.758 3.568 1 96.25 469 LYS A N 1
ATOM 3638 C CA . LYS A 1 469 ? 21.641 -5.66 3.498 1 96.25 469 LYS A CA 1
ATOM 3639 C C . LYS A 1 469 ? 20.234 -6.18 3.213 1 96.25 469 LYS A C 1
ATOM 3641 O O . LYS A 1 469 ? 19.266 -5.711 3.805 1 96.25 469 LYS A O 1
ATOM 3646 N N . LEU A 1 470 ? 20.125 -7.156 2.336 1 97.19 470 LEU A N 1
ATOM 3647 C CA . LEU A 1 470 ? 18.844 -7.766 2.016 1 97.19 470 LEU A CA 1
ATOM 3648 C C . LEU A 1 470 ? 18.281 -8.523 3.213 1 97.19 470 LEU A C 1
ATOM 3650 O O . LEU A 1 470 ? 17.062 -8.562 3.424 1 97.19 470 LEU A O 1
ATOM 3654 N N . LYS A 1 471 ? 19.156 -9.117 3.969 1 96.38 471 LYS A N 1
ATOM 3655 C CA . LYS A 1 471 ? 18.719 -9.891 5.129 1 96.38 471 LYS A CA 1
ATOM 3656 C C . LYS A 1 471 ? 18.109 -8.977 6.191 1 96.38 471 LYS A C 1
ATOM 3658 O O . LYS A 1 471 ? 17.172 -9.367 6.887 1 96.38 471 LYS A O 1
ATOM 3663 N N . ALA A 1 472 ? 18.656 -7.828 6.34 1 95.19 472 ALA A N 1
ATOM 3664 C CA . ALA A 1 472 ? 18.062 -6.844 7.242 1 95.19 472 ALA A CA 1
ATOM 3665 C C . ALA A 1 472 ? 16.656 -6.469 6.785 1 95.19 472 ALA A C 1
ATOM 3667 O O . ALA A 1 472 ? 15.727 -6.402 7.598 1 95.19 472 ALA A O 1
ATOM 3668 N N . TYR A 1 473 ? 16.5 -6.199 5.543 1 96.81 473 TYR A N 1
ATOM 3669 C CA . TYR A 1 473 ? 15.195 -5.945 4.949 1 96.81 473 TYR A CA 1
ATOM 3670 C C . TYR A 1 473 ? 14.258 -7.129 5.168 1 96.81 473 TYR A C 1
ATOM 3672 O O . TYR A 1 473 ? 13.078 -6.945 5.48 1 96.81 473 TYR A O 1
ATOM 3680 N N . GLN A 1 474 ? 14.805 -8.297 5.02 1 97.81 474 GLN A N 1
ATOM 3681 C CA . GLN A 1 474 ? 14.016 -9.516 5.164 1 97.81 474 GLN A CA 1
ATOM 3682 C C . GLN A 1 474 ? 13.461 -9.641 6.578 1 97.81 474 GLN A C 1
ATOM 3684 O O . GLN A 1 474 ? 12.344 -10.141 6.766 1 97.81 474 GLN A O 1
ATOM 3689 N N . GLN A 1 475 ? 14.211 -9.258 7.551 1 97.06 475 GLN A N 1
ATOM 3690 C CA . GLN A 1 475 ? 13.742 -9.32 8.93 1 97.06 475 GLN A CA 1
ATOM 3691 C C . GLN A 1 475 ? 12.484 -8.469 9.117 1 97.06 475 GLN A C 1
ATOM 3693 O O . GLN A 1 475 ? 11.508 -8.922 9.711 1 97.06 475 GLN A O 1
ATOM 3698 N N . GLN A 1 476 ? 12.516 -7.277 8.625 1 96.75 476 GLN A N 1
ATOM 3699 C CA . GLN A 1 476 ? 11.344 -6.414 8.703 1 96.75 476 GLN A CA 1
ATOM 3700 C C . GLN A 1 476 ? 10.195 -6.977 7.879 1 96.75 476 GLN A C 1
ATOM 3702 O O . GLN A 1 476 ? 9.039 -6.953 8.312 1 96.75 476 GLN A O 1
ATOM 3707 N N . TRP A 1 477 ? 10.562 -7.449 6.699 1 98.12 477 TRP A N 1
ATOM 3708 C CA . TRP A 1 477 ? 9.57 -8.047 5.812 1 98.12 477 TRP A CA 1
ATOM 3709 C C . TRP A 1 477 ? 8.844 -9.195 6.504 1 98.12 477 TRP A C 1
ATOM 3711 O O . TRP A 1 477 ? 7.613 -9.266 6.488 1 98.12 477 TRP A O 1
ATOM 3721 N N . LEU A 1 478 ? 9.562 -10.062 7.184 1 98 478 LEU A N 1
ATOM 3722 C CA . LEU A 1 478 ? 8.992 -11.219 7.867 1 98 478 LEU A CA 1
ATOM 3723 C C . LEU A 1 478 ? 8.117 -10.781 9.031 1 98 478 LEU A C 1
ATOM 3725 O O . LEU A 1 478 ? 7.105 -11.43 9.336 1 98 478 LEU A O 1
ATOM 3729 N N . ALA A 1 479 ? 8.523 -9.711 9.703 1 97.69 479 ALA A N 1
ATOM 3730 C CA . ALA A 1 479 ? 7.703 -9.188 10.797 1 97.69 479 ALA A CA 1
ATOM 3731 C C . ALA A 1 479 ? 6.324 -8.766 10.289 1 97.69 479 ALA A C 1
ATOM 3733 O O . ALA A 1 479 ? 5.305 -9.148 10.867 1 97.69 479 ALA A O 1
ATOM 3734 N N . PHE A 1 480 ? 6.32 -7.992 9.211 1 98.25 480 PHE A N 1
ATOM 3735 C CA . PHE A 1 480 ? 5.047 -7.562 8.641 1 98.25 480 PHE A CA 1
ATOM 3736 C C . PHE A 1 480 ? 4.277 -8.75 8.078 1 98.25 480 PHE A C 1
ATOM 3738 O O . PHE A 1 480 ? 3.053 -8.805 8.18 1 98.25 480 PHE A O 1
ATOM 3745 N N . TYR A 1 481 ? 5.031 -9.695 7.43 1 98.12 481 TYR A N 1
ATOM 3746 C CA . TYR A 1 481 ? 4.438 -10.898 6.859 1 98.12 481 TYR A CA 1
ATOM 3747 C C . TYR A 1 481 ? 3.678 -11.688 7.922 1 98.12 481 TYR A C 1
ATOM 3749 O O . TYR A 1 481 ? 2.508 -12.031 7.734 1 98.12 481 TYR A O 1
ATOM 3757 N N . ARG A 1 482 ? 4.266 -11.969 9.055 1 97.25 482 ARG A N 1
ATOM 3758 C CA . ARG A 1 482 ? 3.664 -12.75 10.125 1 97.25 482 ARG A CA 1
ATOM 3759 C C . ARG A 1 482 ? 2.498 -12 10.758 1 97.25 482 ARG A C 1
ATOM 3761 O O . ARG A 1 482 ? 1.454 -12.594 11.047 1 97.25 482 ARG A O 1
ATOM 3768 N N . PHE A 1 483 ? 2.713 -10.711 10.984 1 97.62 483 PHE A N 1
ATOM 3769 C CA . PHE A 1 483 ? 1.662 -9.914 11.602 1 97.62 483 PHE A CA 1
ATOM 3770 C C . PHE A 1 483 ? 0.412 -9.898 10.727 1 97.62 483 PHE A C 1
ATOM 3772 O O . PHE A 1 483 ? -0.703 -10.055 11.227 1 97.62 483 PHE A O 1
ATOM 3779 N N . LYS A 1 484 ? 0.62 -9.688 9.469 1 97.12 484 LYS A N 1
ATOM 3780 C CA . LYS A 1 484 ? -0.499 -9.633 8.531 1 97.12 484 LYS A CA 1
ATOM 3781 C C . LYS A 1 484 ? -1.251 -10.961 8.5 1 97.12 484 LYS A C 1
ATOM 3783 O O . LYS A 1 484 ? -2.484 -10.984 8.484 1 97.12 484 LYS A O 1
ATOM 3788 N N . LEU A 1 485 ? -0.511 -12.055 8.43 1 97.12 485 LEU A N 1
ATOM 3789 C CA . LEU A 1 485 ? -1.15 -13.367 8.422 1 97.12 485 LEU A CA 1
ATOM 3790 C C . LEU A 1 485 ? -1.95 -13.594 9.695 1 97.12 485 LEU A C 1
ATOM 3792 O O . LEU A 1 485 ? -3.012 -14.219 9.672 1 97.12 485 LEU A O 1
ATOM 3796 N N . PHE A 1 486 ? -1.412 -13.117 10.82 1 96.38 486 PHE A N 1
ATOM 3797 C CA . PHE A 1 486 ? -2.129 -13.195 12.086 1 96.38 486 PHE A CA 1
ATOM 3798 C C . PHE A 1 486 ? -3.432 -12.406 12.023 1 96.38 486 PHE A C 1
ATOM 3800 O O . PHE A 1 486 ? -4.48 -12.898 12.445 1 96.38 486 PHE A O 1
ATOM 3807 N N . GLN A 1 487 ? -3.395 -11.18 11.492 1 95.25 487 GLN A N 1
ATOM 3808 C CA . GLN A 1 487 ? -4.574 -10.328 11.367 1 95.25 487 GLN A CA 1
ATOM 3809 C C . GLN A 1 487 ? -5.613 -10.969 10.453 1 95.25 487 GLN A C 1
ATOM 3811 O O . GLN A 1 487 ? -6.816 -10.766 10.641 1 95.25 487 GLN A O 1
ATOM 3816 N N . GLU A 1 488 ? -5.133 -11.812 9.508 1 95.31 488 GLU A N 1
ATOM 3817 C CA . GLU A 1 488 ? -6.023 -12.453 8.547 1 95.31 488 GLU A CA 1
ATOM 3818 C C . GLU A 1 488 ? -6.555 -13.781 9.086 1 95.31 488 GLU A C 1
ATOM 3820 O O . GLU A 1 488 ? -7.387 -14.422 8.445 1 95.31 488 GLU A O 1
ATOM 3825 N N . GLY A 1 489 ? -6.035 -14.234 10.188 1 93.19 489 GLY A N 1
ATOM 3826 C CA . GLY A 1 489 ? -6.473 -15.477 10.797 1 93.19 489 GLY A CA 1
ATOM 3827 C C . GLY A 1 489 ? -5.852 -16.703 10.156 1 93.19 489 GLY A C 1
ATOM 3828 O O . GLY A 1 489 ? -6.367 -17.812 10.305 1 93.19 489 GLY A O 1
ATOM 3829 N N . VAL A 1 490 ? -4.785 -16.516 9.375 1 91.5 490 VAL A N 1
ATOM 3830 C CA . VAL A 1 490 ? -4.125 -17.609 8.68 1 91.5 490 VAL A CA 1
ATOM 3831 C C . VAL A 1 490 ? -3.18 -18.328 9.633 1 91.5 490 VAL A C 1
ATOM 3833 O O . VAL A 1 490 ? -3.014 -19.547 9.547 1 91.5 490 VAL A O 1
ATOM 3836 N N . ILE A 1 491 ? -2.541 -17.531 10.562 1 90.12 491 ILE A N 1
ATOM 3837 C CA . ILE A 1 491 ? -1.68 -18.141 11.57 1 90.12 491 ILE A CA 1
ATOM 3838 C C . ILE A 1 491 ? -2.152 -17.734 12.969 1 90.12 491 ILE A C 1
ATOM 3840 O O . ILE A 1 491 ? -2.861 -16.75 13.125 1 90.12 491 ILE A O 1
ATOM 3844 N N . THR A 1 492 ? -2.035 -18.578 13.93 1 81.5 492 THR A N 1
ATOM 3845 C CA . THR A 1 492 ? -2.424 -18.297 15.305 1 81.5 492 THR A CA 1
ATOM 3846 C C . THR A 1 492 ? -1.201 -17.969 16.156 1 81.5 492 THR A C 1
ATOM 3848 O O . THR A 1 492 ? -0.08 -18.344 15.82 1 81.5 492 THR A O 1
ATOM 3851 N N . ASP A 1 493 ? -1.268 -16.953 17.094 1 64.56 493 ASP A N 1
ATOM 3852 C CA . ASP A 1 493 ? -0.195 -16.531 18 1 64.56 493 ASP A CA 1
ATOM 3853 C C . ASP A 1 493 ? 0.386 -17.719 18.766 1 64.56 493 ASP A C 1
ATOM 3855 O O . ASP A 1 493 ? -0.358 -18.547 19.297 1 64.56 493 ASP A O 1
ATOM 3859 N N . GLU A 1 494 ? 1.5 -18.328 18.453 1 46.28 494 GLU A N 1
ATOM 3860 C CA . GLU A 1 494 ? 2.102 -19.188 19.453 1 46.28 494 GLU A CA 1
ATOM 3861 C C . GLU A 1 494 ? 2.514 -18.406 20.688 1 46.28 494 GLU A C 1
ATOM 3863 O O . GLU A 1 494 ? 2.934 -17.25 20.594 1 46.28 494 GLU A O 1
ATOM 3868 N N . MET B 1 1 ? -26.672 56.625 14.312 1 41.28 1 MET B N 1
ATOM 3869 C CA . MET B 1 1 ? -26.281 56.906 12.938 1 41.28 1 MET B CA 1
ATOM 3870 C C . MET B 1 1 ? -25.438 55.781 12.367 1 41.28 1 MET B C 1
ATOM 3872 O O . MET B 1 1 ? -24.641 55.156 13.078 1 41.28 1 MET B O 1
ATOM 3876 N N . PRO B 1 2 ? -25.891 55.281 11.273 1 52.78 2 PRO B N 1
ATOM 3877 C CA . PRO B 1 2 ? -25.125 54.156 10.703 1 52.78 2 PRO B CA 1
ATOM 3878 C C . PRO B 1 2 ? -23.625 54.438 10.68 1 52.78 2 PRO B C 1
ATOM 3880 O O . PRO B 1 2 ? -23.203 55.562 10.383 1 52.78 2 PRO B O 1
ATOM 3883 N N . ASP B 1 3 ? -22.922 53.656 11.523 1 62.97 3 ASP B N 1
ATOM 3884 C CA . ASP B 1 3 ? -21.484 53.875 11.492 1 62.97 3 ASP B CA 1
ATOM 3885 C C . ASP B 1 3 ? -20.938 53.781 10.07 1 62.97 3 ASP B C 1
ATOM 3887 O O . ASP B 1 3 ? -20.984 52.719 9.438 1 62.97 3 ASP B O 1
ATOM 3891 N N . TYR B 1 4 ? -20.797 54.875 9.375 1 83.75 4 TYR B N 1
ATOM 3892 C CA . TYR B 1 4 ? -20.359 55.031 7.996 1 83.75 4 TYR B CA 1
ATOM 3893 C C . TYR B 1 4 ? -18.828 55.031 7.898 1 83.75 4 TYR B C 1
ATOM 3895 O O . TYR B 1 4 ? -18.266 55.844 7.184 1 83.75 4 TYR B O 1
ATOM 3903 N N . ARG B 1 5 ? -18.219 54.062 8.75 1 93.38 5 ARG B N 1
ATOM 3904 C CA . ARG B 1 5 ? -16.766 53.906 8.711 1 93.38 5 ARG B CA 1
ATOM 3905 C C . ARG B 1 5 ? -16.359 52.594 8.07 1 93.38 5 ARG B C 1
ATOM 3907 O O . ARG B 1 5 ? -17.172 51.688 7.949 1 93.38 5 ARG B O 1
ATOM 3914 N N . ALA B 1 6 ? -15.125 52.688 7.652 1 95.31 6 ALA B N 1
ATOM 3915 C CA . ALA B 1 6 ? -14.547 51.469 7.066 1 95.31 6 ALA B CA 1
ATOM 3916 C C . ALA B 1 6 ? -13.297 51.031 7.828 1 95.31 6 ALA B C 1
ATOM 3918 O O . ALA B 1 6 ? -12.68 51.844 8.531 1 95.31 6 ALA B O 1
ATOM 3919 N N . ALA B 1 7 ? -13.055 49.812 7.734 1 97.06 7 ALA B N 1
ATOM 3920 C CA . ALA B 1 7 ? -11.844 49.25 8.312 1 97.06 7 ALA B CA 1
ATOM 3921 C C . ALA B 1 7 ? -11.047 48.469 7.262 1 97.06 7 ALA B C 1
ATOM 3923 O O . ALA B 1 7 ? -11.625 47.781 6.414 1 97.06 7 ALA B O 1
ATOM 3924 N N . LEU B 1 8 ? -9.734 48.656 7.266 1 98 8 LEU B N 1
ATOM 3925 C CA . LEU B 1 8 ? -8.859 47.75 6.5 1 98 8 LEU B CA 1
ATOM 3926 C C . LEU B 1 8 ? -8.438 46.562 7.34 1 98 8 LEU B C 1
ATOM 3928 O O . LEU B 1 8 ? -7.938 46.719 8.461 1 98 8 LEU B O 1
ATOM 3932 N N . VAL B 1 9 ? -8.703 45.438 6.816 1 97.75 9 VAL B N 1
ATOM 3933 C CA . VAL B 1 9 ? -8.305 44.188 7.473 1 97.75 9 VAL B CA 1
ATOM 3934 C C . VAL B 1 9 ? -7.184 43.531 6.68 1 97.75 9 VAL B C 1
ATOM 3936 O O . VAL B 1 9 ? -7.312 43.281 5.477 1 97.75 9 VAL B O 1
ATOM 3939 N N . ILE B 1 10 ? -6.07 43.219 7.371 1 98.25 10 ILE B N 1
ATOM 3940 C CA . ILE B 1 10 ? -4.906 42.594 6.746 1 98.25 10 ILE B CA 1
ATOM 3941 C C . ILE B 1 10 ? -4.727 41.156 7.281 1 98.25 10 ILE B C 1
ATOM 3943 O O . ILE B 1 10 ? -4.48 40.969 8.477 1 98.25 10 ILE B O 1
ATOM 3947 N N . ASP B 1 11 ? -4.859 40.188 6.441 1 97.12 11 ASP B N 1
ATOM 3948 C CA . ASP B 1 11 ? -4.625 38.781 6.742 1 97.12 11 ASP B CA 1
ATOM 3949 C C . ASP B 1 11 ? -3.328 38.281 6.102 1 97.12 11 ASP B C 1
ATOM 3951 O O . ASP B 1 11 ? -3.291 38 4.902 1 97.12 11 ASP B O 1
ATOM 3955 N N . ILE B 1 12 ? -2.299 38.156 6.902 1 97.5 12 ILE B N 1
ATOM 3956 C CA . ILE B 1 12 ? -0.991 37.719 6.414 1 97.5 12 ILE B CA 1
ATOM 3957 C C . ILE B 1 12 ? -0.896 36.219 6.445 1 97.5 12 ILE B C 1
ATOM 3959 O O . ILE B 1 12 ? -0.491 35.625 7.457 1 97.5 12 ILE B O 1
ATOM 3963 N N . GLY B 1 13 ? -1.115 35.625 5.352 1 94.19 13 GLY B N 1
ATOM 3964 C CA . GLY B 1 13 ? -0.983 34.188 5.234 1 94.19 13 GLY B CA 1
ATOM 3965 C C . GLY B 1 13 ? 0.388 33.75 4.754 1 94.19 13 GLY B C 1
ATOM 3966 O O . GLY B 1 13 ? 1.179 34.562 4.285 1 94.19 13 GLY B O 1
ATOM 3967 N N . THR B 1 14 ? 0.62 32.438 4.848 1 90.62 14 THR B N 1
ATOM 3968 C CA . THR B 1 14 ? 1.901 31.875 4.449 1 90.62 14 THR B CA 1
ATOM 3969 C C . THR B 1 14 ? 2.105 32.031 2.941 1 90.62 14 THR B C 1
ATOM 3971 O O . THR B 1 14 ? 3.201 32.344 2.486 1 90.62 14 THR B O 1
ATOM 3974 N N . THR B 1 15 ? 1.075 31.828 2.131 1 87.12 15 THR B N 1
ATOM 3975 C CA . THR B 1 15 ? 1.168 31.844 0.675 1 87.12 15 THR B CA 1
ATOM 3976 C C . THR B 1 15 ? 0.71 33.188 0.121 1 87.12 15 THR B C 1
ATOM 3978 O O . THR B 1 15 ? 1.328 33.719 -0.798 1 87.12 15 THR B O 1
ATOM 3981 N N . ASN B 1 16 ? -0.404 33.625 0.671 1 92.19 16 ASN B N 1
ATOM 3982 C CA . ASN B 1 16 ? -0.962 34.906 0.199 1 92.19 16 ASN B CA 1
ATOM 3983 C C . ASN B 1 16 ? -1.289 35.844 1.357 1 92.19 16 ASN B C 1
ATOM 3985 O O . ASN B 1 16 ? -1.613 35.375 2.457 1 92.19 16 ASN B O 1
ATOM 3989 N N . CYS B 1 17 ? -1.19 37.031 1.045 1 96.5 17 CYS B N 1
ATOM 3990 C CA . CYS B 1 17 ? -1.668 38.094 1.919 1 96.5 17 CYS B CA 1
ATOM 3991 C C . CYS B 1 17 ? -2.912 38.781 1.34 1 96.5 17 CYS B C 1
ATOM 3993 O O . CYS B 1 17 ? -2.963 39.062 0.144 1 96.5 17 CYS B O 1
ATOM 3995 N N . LYS B 1 18 ? -3.904 38.875 2.184 1 96.56 18 LYS B N 1
ATOM 3996 C CA . LYS B 1 18 ? -5.16 39.469 1.749 1 96.56 18 LYS B CA 1
ATOM 3997 C C . LYS B 1 18 ? -5.461 40.75 2.537 1 96.56 18 LYS B C 1
ATOM 3999 O O . LYS B 1 18 ? -5.297 40.781 3.76 1 96.56 18 LYS B O 1
ATOM 4004 N N . VAL B 1 19 ? -5.844 41.812 1.839 1 97.94 19 VAL B N 1
ATOM 4005 C CA . VAL B 1 19 ? -6.281 43.062 2.451 1 97.94 19 VAL B CA 1
ATOM 4006 C C . VAL B 1 19 ? -7.707 43.375 2.012 1 97.94 19 VAL B C 1
ATOM 4008 O O . VAL B 1 19 ? -8 43.406 0.813 1 97.94 19 VAL B O 1
ATOM 4011 N N . SER B 1 20 ? -8.547 43.594 2.971 1 97 20 SER B N 1
ATOM 4012 C CA . SER B 1 20 ? -9.945 43.875 2.67 1 97 20 SER B CA 1
ATOM 4013 C C . SER B 1 20 ? -10.383 45.188 3.307 1 97 20 SER B C 1
ATOM 4015 O O . SER B 1 20 ? -9.984 45.5 4.434 1 97 20 SER B O 1
ATOM 4017 N N . CYS B 1 21 ? -11.086 45.938 2.531 1 96.88 21 CYS B N 1
ATOM 4018 C CA . CYS B 1 21 ? -11.82 47.094 3.066 1 96.88 21 CYS B CA 1
ATOM 4019 C C . CYS B 1 21 ? -13.242 46.688 3.438 1 96.88 21 CYS B C 1
ATOM 4021 O O . CYS B 1 21 ? -14.016 46.281 2.578 1 96.88 21 CYS B O 1
ATOM 4023 N N . CYS B 1 22 ? -13.555 46.812 4.699 1 95.19 22 CYS B N 1
ATOM 4024 C CA . CYS B 1 22 ? -14.844 46.375 5.188 1 95.19 22 CYS B CA 1
ATOM 4025 C C . CYS B 1 22 ? -15.641 47.5 5.793 1 95.19 22 CYS B C 1
ATOM 4027 O O . CYS B 1 22 ? -15.07 48.438 6.383 1 95.19 22 CYS B O 1
ATOM 4029 N N . SER B 1 23 ? -16.969 47.344 5.645 1 92.75 23 SER B N 1
ATOM 4030 C CA . SER B 1 23 ? -17.859 48.281 6.312 1 92.75 23 SER B CA 1
ATOM 4031 C C . SER B 1 23 ? -17.969 47.969 7.801 1 92.75 23 SER B C 1
ATOM 4033 O O . SER B 1 23 ? -18.156 46.812 8.195 1 92.75 23 SER B O 1
ATOM 4035 N N . CYS B 1 24 ? -17.812 48.969 8.617 1 91.38 24 CYS B N 1
ATOM 4036 C CA . CYS B 1 24 ? -17.953 48.812 10.062 1 91.38 24 CYS B CA 1
ATOM 4037 C C . CYS B 1 24 ? -19.422 48.75 10.461 1 91.38 24 CYS B C 1
ATOM 4039 O O . CYS B 1 24 ? -19.75 48.469 11.617 1 91.38 24 CYS B O 1
ATOM 4041 N N . HIS B 1 25 ? -20.266 48.969 9.461 1 87.25 25 HIS B N 1
ATOM 4042 C CA . HIS B 1 25 ? -21.703 48.938 9.719 1 87.25 25 HIS B CA 1
ATOM 4043 C C . HIS B 1 25 ? -22.25 47.5 9.703 1 87.25 25 HIS B C 1
ATOM 4045 O O . HIS B 1 25 ? -23.016 47.125 10.586 1 87.25 25 HIS B O 1
ATOM 4051 N N . ASP B 1 26 ? -21.844 46.719 8.742 1 86.25 26 ASP B N 1
ATOM 4052 C CA . ASP B 1 26 ? -22.453 45.406 8.57 1 86.25 26 ASP B CA 1
ATOM 4053 C C . ASP B 1 26 ? -21.406 44.375 8.203 1 86.25 26 ASP B C 1
ATOM 4055 O O . ASP B 1 26 ? -21.75 43.281 7.738 1 86.25 26 ASP B O 1
ATOM 4059 N N . ALA B 1 27 ? -20.188 44.688 8.297 1 88.38 27 ALA B N 1
ATOM 4060 C CA . ALA B 1 27 ? -19.062 43.781 8.055 1 88.38 27 ALA B CA 1
ATOM 4061 C C . ALA B 1 27 ? -18.984 43.375 6.59 1 88.38 27 ALA B C 1
ATOM 4063 O O . ALA B 1 27 ? -18.266 42.438 6.234 1 88.38 27 ALA B O 1
ATOM 4064 N N . SER B 1 28 ? -19.703 44.062 5.676 1 89.38 28 SER B N 1
ATOM 4065 C CA . SER B 1 28 ? -19.625 43.75 4.254 1 89.38 28 SER B CA 1
ATOM 4066 C C . SER B 1 28 ? -18.266 44.125 3.676 1 89.38 28 SER B C 1
ATOM 4068 O O . SER B 1 28 ? -17.688 45.156 4.055 1 89.38 28 SER B O 1
ATOM 4070 N N . VAL B 1 29 ? -17.828 43.312 2.771 1 91.25 29 VAL B N 1
ATOM 4071 C CA . VAL B 1 29 ? -16.562 43.594 2.09 1 91.25 29 VAL B CA 1
ATOM 4072 C C . VAL B 1 29 ? -16.812 44.594 0.947 1 91.25 29 VAL B C 1
ATOM 4074 O O . VAL B 1 29 ? -17.578 44.281 0.021 1 91.25 29 VAL B O 1
ATOM 4077 N N . LEU B 1 30 ? -16.219 45.688 1.045 1 93.75 30 LEU B N 1
ATOM 4078 C CA . LEU B 1 30 ? -16.359 46.719 0.02 1 93.75 30 LEU B CA 1
ATOM 4079 C C . LEU B 1 30 ? -15.422 46.438 -1.154 1 93.75 30 LEU B C 1
ATOM 4081 O O . LEU B 1 30 ? -15.836 46.531 -2.312 1 93.75 30 LEU B O 1
ATOM 4085 N N . GLU B 1 31 ? -14.195 46.188 -0.847 1 95.44 31 GLU B N 1
ATOM 4086 C CA . GLU B 1 31 ? -13.156 45.812 -1.811 1 95.44 31 GLU B CA 1
ATOM 4087 C C . GLU B 1 31 ? -12.062 45 -1.156 1 95.44 31 GLU B C 1
ATOM 4089 O O . GLU B 1 31 ? -11.875 45.031 0.061 1 95.44 31 GLU B O 1
ATOM 4094 N N . ALA B 1 32 ? -11.406 44.219 -1.937 1 96 32 ALA B N 1
ATOM 4095 C CA . ALA B 1 32 ? -10.336 43.375 -1.414 1 96 32 ALA B CA 1
ATOM 4096 C C . ALA B 1 32 ? -9.227 43.188 -2.445 1 96 32 ALA B C 1
ATOM 4098 O O . ALA B 1 32 ? -9.469 43.312 -3.65 1 96 32 ALA B O 1
ATOM 4099 N N . ARG B 1 33 ? -8.039 43.031 -1.979 1 96.94 33 ARG B N 1
ATOM 4100 C CA . ARG B 1 33 ? -6.859 42.688 -2.781 1 96.94 33 ARG B CA 1
ATOM 4101 C C . ARG B 1 33 ? -6.113 41.5 -2.197 1 96.94 33 ARG B C 1
ATOM 4103 O O . ARG B 1 33 ? -6.094 41.312 -0.979 1 96.94 33 ARG B O 1
ATOM 4110 N N . LYS B 1 34 ? -5.625 40.688 -3.037 1 93.62 34 LYS B N 1
ATOM 4111 C CA . LYS B 1 34 ? -4.816 39.531 -2.658 1 93.62 34 LYS B CA 1
ATOM 4112 C C . LYS B 1 34 ? -3.51 39.5 -3.445 1 93.62 34 LYS B C 1
ATOM 4114 O O . LYS B 1 34 ? -3.49 39.812 -4.641 1 93.62 34 LYS B O 1
ATOM 4119 N N . PHE B 1 35 ? -2.391 39.188 -2.848 1 96.56 35 PHE B N 1
ATOM 4120 C CA . PHE B 1 35 ? -1.09 39.062 -3.498 1 96.56 35 PHE B CA 1
ATOM 4121 C C . PHE B 1 35 ? -0.222 38.031 -2.793 1 96.56 35 PHE B C 1
ATOM 4123 O O . PHE B 1 35 ? -0.461 37.688 -1.628 1 96.56 35 PHE B O 1
ATOM 4130 N N . PRO B 1 36 ? 0.757 37.469 -3.518 1 95.88 36 PRO B N 1
ATOM 4131 C CA . PRO B 1 36 ? 1.633 36.5 -2.883 1 95.88 36 PRO B CA 1
ATOM 4132 C C . PRO B 1 36 ? 2.461 37.062 -1.744 1 95.88 36 PRO B C 1
ATOM 4134 O O . PRO B 1 36 ? 2.971 38.188 -1.861 1 95.88 36 PRO B O 1
ATOM 4137 N N . THR B 1 37 ? 2.457 36.344 -0.657 1 96.38 37 THR B N 1
ATOM 4138 C CA . THR B 1 37 ? 3.332 36.75 0.431 1 96.38 37 THR B CA 1
ATOM 4139 C C . THR B 1 37 ? 4.797 36.688 0.006 1 96.38 37 THR B C 1
ATOM 4141 O O . THR B 1 37 ? 5.285 35.625 -0.373 1 96.38 37 THR B O 1
ATOM 4144 N N . PRO B 1 38 ? 5.496 37.75 0.122 1 96.88 38 PRO B N 1
ATOM 4145 C CA . PRO B 1 38 ? 6.883 37.75 -0.344 1 96.88 38 PRO B CA 1
ATOM 4146 C C . PRO B 1 38 ? 7.789 36.844 0.493 1 96.88 38 PRO B C 1
ATOM 4148 O O . PRO B 1 38 ? 7.738 36.875 1.726 1 96.88 38 PRO B O 1
ATOM 4151 N N . LYS B 1 39 ? 8.539 36.031 -0.134 1 96.12 39 LYS B N 1
ATOM 4152 C CA . LYS B 1 39 ? 9.469 35.094 0.493 1 96.12 39 LYS B CA 1
ATOM 4153 C C . LYS B 1 39 ? 10.82 35.125 -0.212 1 96.12 39 LYS B C 1
ATOM 4155 O O . LYS B 1 39 ? 10.922 35.562 -1.355 1 96.12 39 LYS B O 1
ATOM 4160 N N . ARG B 1 40 ? 11.867 34.812 0.501 1 94.44 40 ARG B N 1
ATOM 4161 C CA . ARG B 1 40 ? 13.203 34.562 -0.018 1 94.44 40 ARG B CA 1
ATOM 4162 C C . ARG B 1 40 ? 13.617 33.125 0.236 1 94.44 40 ARG B C 1
ATOM 4164 O O . ARG B 1 40 ? 13.633 32.656 1.382 1 94.44 40 ARG B O 1
ATOM 4171 N N . GLU B 1 41 ? 13.922 32.406 -0.83 1 90.5 41 GLU B N 1
ATOM 4172 C CA . GLU B 1 41 ? 14.328 31.016 -0.72 1 90.5 41 GLU B CA 1
ATOM 4173 C C . GLU B 1 41 ? 15.812 30.844 -1.027 1 90.5 41 GLU B C 1
ATOM 4175 O O . GLU B 1 41 ? 16.328 31.406 -2.004 1 90.5 41 GLU B O 1
ATOM 4180 N N . SER B 1 42 ? 16.469 30.172 -0.173 1 87.19 42 SER B N 1
ATOM 4181 C CA . SER B 1 42 ? 17.891 29.906 -0.392 1 87.19 42 SER B CA 1
ATOM 4182 C C . SER B 1 42 ? 18.109 28.672 -1.255 1 87.19 42 SER B C 1
ATOM 4184 O O . SER B 1 42 ? 17.156 27.922 -1.524 1 87.19 42 SER B O 1
ATOM 4186 N N . GLY B 1 43 ? 19.328 28.453 -1.707 1 73.69 43 GLY B N 1
ATOM 4187 C CA . GLY B 1 43 ? 19.688 27.297 -2.516 1 73.69 43 GLY B CA 1
ATOM 4188 C C . GLY B 1 43 ? 19.531 25.984 -1.782 1 73.69 43 GLY B C 1
ATOM 4189 O O . GLY B 1 43 ? 19.344 24.938 -2.406 1 73.69 43 GLY B O 1
ATOM 4190 N N . ASN B 1 44 ? 19.641 26.047 -0.456 1 80.06 44 ASN B N 1
ATOM 4191 C CA . ASN B 1 44 ? 19.562 24.828 0.332 1 80.06 44 ASN B CA 1
ATOM 4192 C C . ASN B 1 44 ? 18.125 24.547 0.802 1 80.06 44 ASN B C 1
ATOM 4194 O O . ASN B 1 44 ? 17.906 23.656 1.622 1 80.06 44 ASN B O 1
ATOM 4198 N N . GLY B 1 45 ? 17.172 25.391 0.422 1 79.25 45 GLY B N 1
ATOM 4199 C CA . GLY B 1 45 ? 15.766 25.141 0.705 1 79.25 45 GLY B CA 1
ATOM 4200 C C . GLY B 1 45 ? 15.25 25.906 1.903 1 79.25 45 GLY B C 1
ATOM 4201 O O . GLY B 1 45 ? 14.094 25.75 2.293 1 79.25 45 GLY B O 1
ATOM 4202 N N . GLU B 1 46 ? 16.062 26.719 2.408 1 85.12 46 GLU B N 1
ATOM 4203 C CA . GLU B 1 46 ? 15.617 27.562 3.523 1 85.12 46 GLU B CA 1
ATOM 4204 C C . GLU B 1 46 ? 14.734 28.703 3.039 1 85.12 46 GLU B C 1
ATOM 4206 O O . GLU B 1 46 ? 14.984 29.281 1.983 1 85.12 46 GLU B O 1
ATOM 4211 N N . VAL B 1 47 ? 13.688 28.922 3.797 1 90.12 47 VAL B N 1
ATOM 4212 C CA . VAL B 1 47 ? 12.719 29.938 3.387 1 90.12 47 VAL B CA 1
ATOM 4213 C C . VAL B 1 47 ? 12.633 31.031 4.453 1 90.12 47 VAL B C 1
ATOM 4215 O O . VAL B 1 47 ? 12.469 30.719 5.641 1 90.12 47 VAL B O 1
ATOM 4218 N N . ASP B 1 48 ? 12.742 32.281 4.016 1 95.81 48 ASP B N 1
ATOM 4219 C CA . ASP B 1 48 ? 12.508 33.438 4.844 1 95.81 48 ASP B CA 1
ATOM 4220 C C . ASP B 1 48 ? 11.391 34.312 4.266 1 95.81 48 ASP B C 1
ATOM 4222 O O . ASP B 1 48 ? 11.273 34.438 3.047 1 95.81 48 ASP B O 1
ATOM 4226 N N . PHE B 1 49 ? 10.609 34.812 5.195 1 97.06 49 PHE B N 1
ATOM 4227 C CA . PHE B 1 49 ? 9.664 35.844 4.73 1 97.06 49 PHE B CA 1
ATOM 4228 C C . PHE B 1 49 ? 10.367 37.156 4.5 1 97.06 49 PHE B C 1
ATOM 4230 O O . PHE B 1 49 ? 11.25 37.562 5.266 1 97.06 49 PHE B O 1
ATOM 4237 N N . ASP B 1 50 ? 10.016 37.844 3.422 1 97.62 50 ASP B N 1
ATOM 4238 C CA . ASP B 1 50 ? 10.562 39.156 3.121 1 97.62 50 ASP B CA 1
ATOM 4239 C C . ASP B 1 50 ? 9.664 40.281 3.66 1 97.62 50 ASP B C 1
ATOM 4241 O O . ASP B 1 50 ? 8.859 40.844 2.92 1 97.62 50 ASP B O 1
ATOM 4245 N N . ILE B 1 51 ? 9.906 40.688 4.875 1 97.38 51 ILE B N 1
ATOM 4246 C CA . ILE B 1 51 ? 9.023 41.594 5.602 1 97.38 51 ILE B CA 1
ATOM 4247 C C . ILE B 1 51 ? 9.07 43 4.961 1 97.38 51 ILE B C 1
ATOM 4249 O O . ILE B 1 51 ? 8.078 43.719 4.957 1 97.38 51 ILE B O 1
ATOM 4253 N N . GLU B 1 52 ? 10.18 43.406 4.398 1 97 52 GLU B N 1
ATOM 4254 C CA . GLU B 1 52 ? 10.289 44.719 3.729 1 97 52 GLU B CA 1
ATOM 4255 C C . GLU B 1 52 ? 9.445 44.75 2.455 1 97 52 GLU B C 1
ATOM 4257 O O . GLU B 1 52 ? 8.734 45.719 2.197 1 97 52 GLU B O 1
ATOM 4262 N N . ALA B 1 53 ? 9.633 43.688 1.722 1 98 53 ALA B N 1
ATOM 4263 C CA . ALA B 1 53 ? 8.82 43.594 0.514 1 98 53 ALA B CA 1
ATOM 4264 C C . ALA B 1 53 ? 7.332 43.531 0.859 1 98 53 ALA B C 1
ATOM 4266 O O . ALA B 1 53 ? 6.5 44.094 0.143 1 98 53 ALA B O 1
ATOM 4267 N N . LEU B 1 54 ? 6.996 42.844 1.895 1 98.19 54 LEU B N 1
ATOM 4268 C CA . LEU B 1 54 ? 5.609 42.781 2.344 1 98.19 54 LEU B CA 1
ATOM 4269 C C . LEU B 1 54 ? 5.102 44.156 2.715 1 98.19 54 LEU B C 1
ATOM 4271 O O . LEU B 1 54 ? 3.982 44.531 2.354 1 98.19 54 LEU B O 1
ATOM 4275 N N . TRP B 1 55 ? 5.891 44.938 3.428 1 97.75 55 TRP B N 1
ATOM 4276 C CA . TRP B 1 55 ? 5.52 46.281 3.848 1 97.75 55 TRP B CA 1
ATOM 4277 C C . TRP B 1 55 ? 5.258 47.156 2.641 1 97.75 55 TRP B C 1
ATOM 4279 O O . TRP B 1 55 ? 4.273 47.906 2.609 1 97.75 55 TRP B O 1
ATOM 4289 N N . GLN B 1 56 ? 6.121 47.062 1.66 1 97.88 56 GLN B N 1
ATOM 4290 C CA . GLN B 1 56 ? 5.957 47.875 0.456 1 97.88 56 GLN B CA 1
ATOM 4291 C C . GLN B 1 56 ? 4.672 47.531 -0.281 1 97.88 56 GLN B C 1
ATOM 4293 O O . GLN B 1 56 ? 3.943 48.406 -0.739 1 97.88 56 GLN B O 1
ATOM 4298 N N . ALA B 1 57 ? 4.445 46.281 -0.398 1 98.12 57 ALA B N 1
ATOM 4299 C CA . ALA B 1 57 ? 3.223 45.812 -1.053 1 98.12 57 ALA B CA 1
ATOM 4300 C C . ALA B 1 57 ? 1.983 46.281 -0.3 1 98.12 57 ALA B C 1
ATOM 4302 O O . ALA B 1 57 ? 1.004 46.719 -0.914 1 98.12 57 ALA B O 1
ATOM 4303 N N . LEU B 1 58 ? 2.037 46.219 0.992 1 98.19 58 LEU B N 1
ATOM 4304 C CA . LEU B 1 58 ? 0.9 46.594 1.818 1 98.19 58 LEU B CA 1
ATOM 4305 C C . LEU B 1 58 ? 0.64 48.094 1.709 1 98.19 58 LEU B C 1
ATOM 4307 O O . LEU B 1 58 ? -0.514 48.531 1.679 1 98.19 58 LEU B O 1
ATOM 4311 N N . ARG B 1 59 ? 1.673 48.906 1.693 1 97.69 59 ARG B N 1
ATOM 4312 C CA . ARG B 1 59 ? 1.523 50.344 1.529 1 97.69 59 ARG B CA 1
ATOM 4313 C C . ARG B 1 59 ? 0.775 50.656 0.242 1 97.69 59 ARG B C 1
ATOM 4315 O O . ARG B 1 59 ? -0.143 51.5 0.246 1 97.69 59 ARG B O 1
ATOM 4322 N N . ARG B 1 60 ? 1.188 50 -0.788 1 97.75 60 ARG B N 1
ATOM 4323 C CA . ARG B 1 60 ? 0.554 50.219 -2.082 1 97.75 60 ARG B CA 1
ATOM 4324 C C . ARG B 1 60 ? -0.914 49.812 -2.053 1 97.75 60 ARG B C 1
ATOM 4326 O O . ARG B 1 60 ? -1.783 50.562 -2.502 1 97.75 60 ARG B O 1
ATOM 4333 N N . VAL B 1 61 ? -1.188 48.688 -1.527 1 98.12 61 VAL B N 1
ATOM 4334 C CA . VAL B 1 61 ? -2.537 48.125 -1.513 1 98.12 61 VAL B CA 1
ATOM 4335 C C . VAL B 1 61 ? -3.432 48.969 -0.596 1 98.12 61 VAL B C 1
ATOM 4337 O O . VAL B 1 61 ? -4.598 49.219 -0.914 1 98.12 61 VAL B O 1
ATOM 4340 N N . MET B 1 62 ? -2.926 49.344 0.58 1 97.94 62 MET B N 1
ATOM 4341 C CA . MET B 1 62 ? -3.705 50.156 1.494 1 97.94 62 MET B CA 1
ATOM 4342 C C . MET B 1 62 ? -4.078 51.5 0.841 1 97.94 62 MET B C 1
ATOM 4344 O O . MET B 1 62 ? -5.219 51.938 0.958 1 97.94 62 MET B O 1
ATOM 4348 N N . ALA B 1 63 ? -3.109 52.094 0.15 1 97.5 63 ALA B N 1
ATOM 4349 C CA . ALA B 1 63 ? -3.381 53.344 -0.543 1 97.5 63 ALA B CA 1
ATOM 4350 C C . ALA B 1 63 ? -4.5 53.188 -1.567 1 97.5 63 ALA B C 1
ATOM 4352 O O . ALA B 1 63 ? -5.383 54.031 -1.676 1 97.5 63 ALA B O 1
ATOM 4353 N N . GLU B 1 64 ? -4.422 52.125 -2.285 1 97.75 64 GLU B N 1
ATOM 4354 C CA . GLU B 1 64 ? -5.438 51.844 -3.293 1 97.75 64 GLU B CA 1
ATOM 4355 C C . GLU B 1 64 ? -6.816 51.656 -2.656 1 97.75 64 GLU B C 1
ATOM 4357 O O . GLU B 1 64 ? -7.801 52.219 -3.148 1 97.75 64 GLU B O 1
ATOM 4362 N N . LEU B 1 65 ? -6.875 50.938 -1.594 1 97.62 65 LEU B N 1
ATOM 4363 C CA . LEU B 1 65 ? -8.156 50.656 -0.96 1 97.62 65 LEU B CA 1
ATOM 4364 C C . LEU B 1 65 ? -8.727 51.875 -0.266 1 97.62 65 LEU B C 1
ATOM 4366 O O . LEU B 1 65 ? -9.945 52.062 -0.231 1 97.62 65 LEU B O 1
ATOM 4370 N N . VAL B 1 66 ? -7.863 52.688 0.321 1 96.56 66 VAL B N 1
ATOM 4371 C CA . VAL B 1 66 ? -8.305 53.938 0.96 1 96.56 66 VAL B CA 1
ATOM 4372 C C . VAL B 1 66 ? -8.922 54.875 -0.082 1 96.56 66 VAL B C 1
ATOM 4374 O O . VAL B 1 66 ? -9.969 55.469 0.157 1 96.56 66 VAL B O 1
ATOM 4377 N N . SER B 1 67 ? -8.266 54.969 -1.247 1 96 67 SER B N 1
ATOM 4378 C CA . SER B 1 67 ? -8.734 55.844 -2.316 1 96 67 SER B CA 1
ATOM 4379 C C . SER B 1 67 ? -10.078 55.375 -2.863 1 96 67 SER B C 1
ATOM 4381 O O . SER B 1 67 ? -10.906 56.188 -3.285 1 96 67 SER B O 1
ATOM 4383 N N . SER B 1 68 ? -10.312 54.156 -2.854 1 95.38 68 SER B N 1
ATOM 4384 C CA . SER B 1 68 ? -11.508 53.594 -3.475 1 95.38 68 SER B CA 1
ATOM 4385 C C . SER B 1 68 ? -12.641 53.469 -2.463 1 95.38 68 SER B C 1
ATOM 4387 O O . SER B 1 68 ? -13.797 53.25 -2.84 1 95.38 68 SER B O 1
ATOM 4389 N N . SER B 1 69 ? -12.352 53.594 -1.188 1 94.88 69 SER B N 1
ATOM 4390 C CA . SER B 1 69 ? -13.352 53.375 -0.151 1 94.88 69 SER B CA 1
ATOM 4391 C C . SER B 1 69 ? -14.406 54.469 -0.159 1 94.88 69 SER B C 1
ATOM 4393 O O . SER B 1 69 ? -14.07 55.656 -0.156 1 94.88 69 SER B O 1
ATOM 4395 N N . PRO B 1 70 ? -15.664 54.125 -0.159 1 93.81 70 PRO B N 1
ATOM 4396 C CA . PRO B 1 70 ? -16.719 55.125 -0.066 1 93.81 70 PRO B CA 1
ATOM 4397 C C . PRO B 1 70 ? -16.859 55.719 1.337 1 93.81 70 PRO B C 1
ATOM 4399 O O . PRO B 1 70 ? -17.531 56.75 1.522 1 93.81 70 PRO B O 1
ATOM 4402 N N . PHE B 1 71 ? -16.266 55.125 2.326 1 94.12 71 PHE B N 1
ATOM 4403 C CA . PHE B 1 71 ? -16.328 55.594 3.711 1 94.12 71 PHE B CA 1
ATOM 4404 C C . PHE B 1 71 ? -14.93 55.938 4.234 1 94.12 71 PHE B C 1
ATOM 4406 O O . PHE B 1 71 ? -13.938 55.406 3.732 1 94.12 71 PHE B O 1
ATOM 4413 N N . PRO B 1 72 ? -14.859 56.812 5.258 1 94.56 72 PRO B N 1
ATOM 4414 C CA . PRO B 1 72 ? -13.555 57.062 5.883 1 94.56 72 PRO B CA 1
ATOM 4415 C C . PRO B 1 72 ? -12.992 55.812 6.59 1 94.56 72 PRO B C 1
ATOM 4417 O O . PRO B 1 72 ? -13.703 55.188 7.363 1 94.56 72 PRO B O 1
ATOM 4420 N N . VAL B 1 73 ? -11.773 55.531 6.332 1 96.56 73 VAL B N 1
ATOM 4421 C CA . VAL B 1 73 ? -11.094 54.438 6.992 1 96.56 73 VAL B CA 1
ATOM 4422 C C . VAL B 1 73 ? -10.586 54.875 8.359 1 96.56 73 VAL B C 1
ATOM 4424 O O . VAL B 1 73 ? -9.734 55.75 8.461 1 96.56 73 VAL B O 1
ATOM 4427 N N . THR B 1 74 ? -11.086 54.188 9.438 1 96.12 74 THR B N 1
ATOM 4428 C CA . THR B 1 74 ? -10.742 54.625 10.781 1 96.12 74 THR B CA 1
ATOM 4429 C C . THR B 1 74 ? -10 53.531 11.539 1 96.12 74 THR B C 1
ATOM 4431 O O . THR B 1 74 ? -9.406 53.781 12.586 1 96.12 74 THR B O 1
ATOM 4434 N N . ASP B 1 75 ? -10.008 52.344 10.992 1 97 75 ASP B N 1
ATOM 4435 C CA . ASP B 1 75 ? -9.445 51.188 11.695 1 97 75 ASP B CA 1
ATOM 4436 C C . ASP B 1 75 ? -8.617 50.344 10.75 1 97 75 ASP B C 1
ATOM 4438 O O . ASP B 1 75 ? -8.992 50.125 9.594 1 97 75 ASP B O 1
ATOM 4442 N N . ILE B 1 76 ? -7.531 49.812 11.234 1 98 76 ILE B N 1
ATOM 4443 C CA . ILE B 1 76 ? -6.766 48.75 10.594 1 98 76 ILE B CA 1
ATOM 4444 C C . ILE B 1 76 ? -6.57 47.594 11.578 1 98 76 ILE B C 1
ATOM 4446 O O . ILE B 1 76 ? -6.203 47.812 12.734 1 98 76 ILE B O 1
ATOM 4450 N N . SER B 1 77 ? -6.922 46.469 11.172 1 97.94 77 SER B N 1
ATOM 4451 C CA . SER B 1 77 ? -6.777 45.25 11.984 1 97.94 77 SER B CA 1
ATOM 4452 C C . SER B 1 77 ? -5.93 44.188 11.266 1 97.94 77 SER B C 1
ATOM 4454 O O . SER B 1 77 ? -6.121 43.938 10.078 1 97.94 77 SER B O 1
ATOM 4456 N N . MET B 1 78 ? -4.988 43.562 12 1 98 78 MET B N 1
ATOM 4457 C CA . MET B 1 78 ? -4.062 42.656 11.336 1 98 78 MET B CA 1
ATOM 4458 C C . MET B 1 78 ? -4.082 41.281 12 1 98 78 MET B C 1
ATOM 4460 O O . MET B 1 78 ? -3.93 41.188 13.219 1 98 78 MET B O 1
ATOM 4464 N N . ALA B 1 79 ? -4.297 40.25 11.242 1 97.06 79 ALA B N 1
ATOM 4465 C CA . ALA B 1 79 ? -4.121 38.844 11.617 1 97.06 79 ALA B CA 1
ATOM 4466 C C . ALA B 1 79 ? -2.998 38.188 10.82 1 97.06 79 ALA B C 1
ATOM 4468 O O . ALA B 1 79 ? -2.666 38.656 9.719 1 97.06 79 ALA B O 1
ATOM 4469 N N . SER B 1 80 ? -2.367 37.219 11.367 1 96.81 80 SER B N 1
ATOM 4470 C CA . SER B 1 80 ? -1.218 36.625 10.688 1 96.81 80 SER B CA 1
ATOM 4471 C C . SER B 1 80 ? -0.943 35.219 11.188 1 96.81 80 SER B C 1
ATOM 4473 O O . SER B 1 80 ? -1.486 34.781 12.211 1 96.81 80 SER B O 1
ATOM 4475 N N . PHE B 1 81 ? -0.089 34.531 10.383 1 94.62 81 PHE B N 1
ATOM 4476 C CA . PHE B 1 81 ? 0.543 33.344 10.93 1 94.62 81 PHE B CA 1
ATOM 4477 C C . PHE B 1 81 ? 1.396 33.688 12.148 1 94.62 81 PHE B C 1
ATOM 4479 O O . PHE B 1 81 ? 1.722 34.844 12.367 1 94.62 81 PHE B O 1
ATOM 4486 N N . GLY B 1 82 ? 1.717 32.719 12.922 1 95.5 82 GLY B N 1
ATOM 4487 C CA . GLY B 1 82 ? 2.523 32.969 14.109 1 95.5 82 GLY B CA 1
ATOM 4488 C C . GLY B 1 82 ? 3.969 32.531 13.938 1 95.5 82 GLY B C 1
ATOM 4489 O O . GLY B 1 82 ? 4.449 32.375 12.82 1 95.5 82 GLY B O 1
ATOM 4490 N N . GLU B 1 83 ? 4.699 32.562 15 1 97.12 83 GLU B N 1
ATOM 4491 C CA . GLU B 1 83 ? 6.004 31.969 15.258 1 97.12 83 GLU B CA 1
ATOM 4492 C C . GLU B 1 83 ? 7.113 32.719 14.539 1 97.12 83 GLU B C 1
ATOM 4494 O O . GLU B 1 83 ? 8.258 32.75 14.992 1 97.12 83 GLU B O 1
ATOM 4499 N N . SER B 1 84 ? 6.82 33.344 13.383 1 98.06 84 SER B N 1
ATOM 4500 C CA . SER B 1 84 ? 7.852 34.062 12.633 1 98.06 84 SER B CA 1
ATOM 4501 C C . SER B 1 84 ? 8.008 35.5 13.125 1 98.06 84 SER B C 1
ATOM 4503 O O . SER B 1 84 ? 7.008 36.156 13.398 1 98.06 84 SER B O 1
ATOM 4505 N N . GLY B 1 85 ? 9.25 35.938 13.195 1 98.12 85 GLY B N 1
ATOM 4506 C CA . GLY B 1 85 ? 9.547 37.281 13.633 1 98.12 85 GLY B CA 1
ATOM 4507 C C . GLY B 1 85 ? 10.977 37.719 13.344 1 98.12 85 GLY B C 1
ATOM 4508 O O . GLY B 1 85 ? 11.703 37.031 12.625 1 98.12 85 GLY B O 1
ATOM 4509 N N . VAL B 1 86 ? 11.328 38.906 13.852 1 98.38 86 VAL B N 1
ATOM 4510 C CA . VAL B 1 86 ? 12.656 39.5 13.68 1 98.38 86 VAL B CA 1
ATOM 4511 C C . VAL B 1 86 ? 13.086 40.188 14.961 1 98.38 86 VAL B C 1
ATOM 4513 O O . VAL B 1 86 ? 12.25 40.531 15.805 1 98.38 86 VAL B O 1
ATOM 4516 N N . PHE B 1 87 ? 14.375 40.312 15.117 1 98.38 87 PHE B N 1
ATOM 4517 C CA . PHE B 1 87 ? 14.922 41.219 16.109 1 98.38 87 PHE B CA 1
ATOM 4518 C C . PHE B 1 87 ? 15.086 42.625 15.539 1 98.38 87 PHE B C 1
ATOM 4520 O O . PHE B 1 87 ? 15.602 42.781 14.43 1 98.38 87 PHE B O 1
ATOM 4527 N N . VAL B 1 88 ? 14.578 43.594 16.297 1 97.88 88 VAL B N 1
ATOM 4528 C CA . VAL B 1 88 ? 14.742 45 15.922 1 97.88 88 VAL B CA 1
ATOM 4529 C C . VAL B 1 88 ? 15.453 45.75 17.031 1 97.88 88 VAL B C 1
ATOM 4531 O O . VAL B 1 88 ? 15.359 45.375 18.203 1 97.88 88 VAL B O 1
ATOM 4534 N N . ASP B 1 89 ? 16.156 46.781 16.688 1 96.56 89 ASP B N 1
ATOM 4535 C CA . ASP B 1 89 ? 16.781 47.594 17.703 1 96.56 89 ASP B CA 1
ATOM 4536 C C . ASP B 1 89 ? 15.867 48.719 18.141 1 96.56 89 ASP B C 1
ATOM 4538 O O . ASP B 1 89 ? 14.703 48.781 17.734 1 96.56 89 ASP B O 1
ATOM 4542 N N . GLU B 1 90 ? 16.312 49.531 19.031 1 93.69 90 GLU B N 1
ATOM 4543 C CA . GLU B 1 90 ? 15.523 50.594 19.609 1 93.69 90 GLU B CA 1
ATOM 4544 C C . GLU B 1 90 ? 15.008 51.562 18.516 1 93.69 90 GLU B C 1
ATOM 4546 O O . GLU B 1 90 ? 13.906 52.094 18.625 1 93.69 90 GLU B O 1
ATOM 4551 N N . LYS B 1 91 ? 15.734 51.719 17.438 1 93.06 91 LYS B N 1
ATOM 4552 C CA . LYS B 1 91 ? 15.375 52.625 16.344 1 93.06 91 LYS B CA 1
ATOM 4553 C C . LYS B 1 91 ? 14.438 51.938 15.359 1 93.06 91 LYS B C 1
ATOM 4555 O O . LYS B 1 91 ? 13.867 52.594 14.477 1 93.06 91 LYS B O 1
ATOM 4560 N N . GLY B 1 92 ? 14.281 50.688 15.57 1 91.94 92 GLY B N 1
ATOM 4561 C CA . GLY B 1 92 ? 13.367 49.969 14.703 1 91.94 92 GLY B CA 1
ATOM 4562 C C . GLY B 1 92 ? 14.055 49.312 13.523 1 91.94 92 GLY B C 1
ATOM 4563 O O . GLY B 1 92 ? 13.398 48.75 12.633 1 91.94 92 GLY B O 1
ATOM 4564 N N . THR B 1 93 ? 15.367 49.375 13.531 1 95.81 93 THR B N 1
ATOM 4565 C CA . THR B 1 93 ? 16.125 48.688 12.477 1 95.81 93 THR B CA 1
ATOM 4566 C C . THR B 1 93 ? 16.016 47.188 12.602 1 95.81 93 THR B C 1
ATOM 4568 O O . THR B 1 93 ? 16.25 46.625 13.68 1 95.81 93 THR B O 1
ATOM 4571 N N . ILE B 1 94 ? 15.625 46.562 11.516 1 97.38 94 ILE B N 1
ATOM 4572 C CA . ILE B 1 94 ? 15.547 45.094 11.5 1 97.38 94 ILE B CA 1
ATOM 4573 C C . ILE B 1 94 ? 16.953 44.5 11.438 1 97.38 94 ILE B C 1
ATOM 4575 O O . ILE B 1 94 ? 17.719 44.812 10.531 1 97.38 94 ILE B O 1
ATOM 4579 N N . LEU B 1 95 ? 17.281 43.562 12.336 1 97.75 95 LEU B N 1
ATOM 4580 C CA . LEU B 1 95 ? 18.656 43.094 12.5 1 97.75 95 LEU B CA 1
ATOM 4581 C C . LEU B 1 95 ? 18.812 41.688 11.93 1 97.75 95 LEU B C 1
ATOM 4583 O O . LEU B 1 95 ? 19.938 41.219 11.703 1 97.75 95 LEU B O 1
ATOM 4587 N N . THR B 1 96 ? 17.781 41 11.695 1 97.75 96 THR B N 1
ATOM 4588 C CA . THR B 1 96 ? 17.828 39.594 11.32 1 97.75 96 THR B CA 1
ATOM 4589 C C . THR B 1 96 ? 16.828 39.312 10.211 1 97.75 96 THR B C 1
ATOM 4591 O O . THR B 1 96 ? 15.906 40.094 9.977 1 97.75 96 THR B O 1
ATOM 4594 N N . PRO B 1 97 ? 17 38.188 9.469 1 97.25 97 PRO B N 1
ATOM 4595 C CA . PRO B 1 97 ? 15.93 37.719 8.594 1 97.25 97 PRO B CA 1
ATOM 4596 C C . PRO B 1 97 ? 14.719 37.188 9.367 1 97.25 97 PRO B C 1
ATOM 4598 O O . PRO B 1 97 ? 14.805 36.969 10.578 1 97.25 97 PRO B O 1
ATOM 4601 N N . MET B 1 98 ? 13.578 37.094 8.703 1 98.12 98 MET B N 1
ATOM 4602 C CA . MET B 1 98 ? 12.383 36.5 9.273 1 98.12 98 MET B CA 1
ATOM 4603 C C . MET B 1 98 ? 12.234 35.062 8.812 1 98.12 98 MET B C 1
ATOM 4605 O O . MET B 1 98 ? 11.633 34.781 7.762 1 98.12 98 MET B O 1
ATOM 4609 N N . LEU B 1 99 ? 12.688 34.125 9.625 1 97.44 99 LEU B N 1
ATOM 4610 C CA . LEU B 1 99 ? 12.586 32.719 9.297 1 97.44 99 LEU B CA 1
ATOM 4611 C C . LEU B 1 99 ? 11.125 32.281 9.18 1 97.44 99 LEU B C 1
ATOM 4613 O O . LEU B 1 99 ? 10.281 32.719 9.969 1 97.44 99 LEU B O 1
ATOM 4617 N N . ALA B 1 100 ? 10.844 31.484 8.195 1 96.44 100 ALA B N 1
ATOM 4618 C CA . ALA B 1 100 ? 9.492 30.953 8.078 1 96.44 100 ALA B CA 1
ATOM 4619 C C . ALA B 1 100 ? 9.102 30.172 9.336 1 96.44 100 ALA B C 1
ATOM 4621 O O . ALA B 1 100 ? 9.961 29.625 10.023 1 96.44 100 ALA B O 1
ATOM 4622 N N . TRP B 1 101 ? 7.805 30.141 9.602 1 94.69 101 TRP B N 1
ATOM 4623 C CA . TRP B 1 101 ? 7.355 29.5 10.828 1 94.69 101 TRP B CA 1
ATOM 4624 C C . TRP B 1 101 ? 7.645 28 10.789 1 94.69 101 TRP B C 1
ATOM 4626 O O . TRP B 1 101 ? 7.785 27.359 11.836 1 94.69 101 TRP B O 1
ATOM 4636 N N . TYR B 1 102 ? 7.805 27.406 9.656 1 89 102 TYR B N 1
ATOM 4637 C CA . TYR B 1 102 ? 8.07 25.969 9.508 1 89 102 TYR B CA 1
ATOM 4638 C C . TYR B 1 102 ? 9.562 25.719 9.312 1 89 102 TYR B C 1
ATOM 4640 O O . TYR B 1 102 ? 9.961 24.625 8.891 1 89 102 TYR B O 1
ATOM 4648 N N . ASP B 1 103 ? 10.398 26.766 9.547 1 92.31 103 ASP B N 1
ATOM 4649 C CA . ASP B 1 103 ? 11.844 26.641 9.406 1 92.31 103 ASP B CA 1
ATOM 4650 C C . ASP B 1 103 ? 12.414 25.672 10.438 1 92.31 103 ASP B C 1
ATOM 4652 O O . ASP B 1 103 ? 11.938 25.609 11.57 1 92.31 103 ASP B O 1
ATOM 4656 N N . ARG B 1 104 ? 13.5 24.922 10.055 1 87.44 104 ARG B N 1
ATOM 4657 C CA . ARG B 1 104 ? 14.016 23.875 10.922 1 87.44 104 ARG B CA 1
ATOM 4658 C C . ARG B 1 104 ? 15.43 24.188 11.391 1 87.44 104 ARG B C 1
ATOM 4660 O O . ARG B 1 104 ? 16.078 23.359 12.047 1 87.44 104 ARG B O 1
ATOM 4667 N N . ARG B 1 105 ? 16.031 25.359 11.164 1 90.88 105 ARG B N 1
ATOM 4668 C CA . ARG B 1 105 ? 17.422 25.719 11.484 1 90.88 105 ARG B CA 1
ATOM 4669 C C . ARG B 1 105 ? 17.672 25.656 12.984 1 90.88 105 ARG B C 1
ATOM 4671 O O . ARG B 1 105 ? 18.781 25.359 13.422 1 90.88 105 ARG B O 1
ATOM 4678 N N . GLY B 1 106 ? 16.547 25.812 13.719 1 91 106 GLY B N 1
ATOM 4679 C CA . GLY B 1 106 ? 16.672 25.781 15.172 1 91 106 GLY B CA 1
ATOM 4680 C C . GLY B 1 106 ? 16.391 24.406 15.758 1 91 106 GLY B C 1
ATOM 4681 O O . GLY B 1 106 ? 16.344 24.234 16.969 1 91 106 GLY B O 1
ATOM 4682 N N . GLU B 1 107 ? 16.188 23.422 15.023 1 90.38 107 GLU B N 1
ATOM 4683 C CA . GLU B 1 107 ? 15.75 22.109 15.453 1 90.38 107 GLU B CA 1
ATOM 4684 C C . GLU B 1 107 ? 16.797 21.438 16.344 1 90.38 107 GLU B C 1
ATOM 4686 O O . GLU B 1 107 ? 16.469 20.641 17.219 1 90.38 107 GLU B O 1
ATOM 4691 N N . SER B 1 108 ? 18.062 21.75 16.156 1 90.56 108 SER B N 1
ATOM 4692 C CA . SER B 1 108 ? 19.141 21.141 16.906 1 90.56 108 SER B CA 1
ATOM 4693 C C . SER B 1 108 ? 19.016 21.422 18.406 1 90.56 108 SER B C 1
ATOM 4695 O O . SER B 1 108 ? 19.469 20.625 19.234 1 90.56 108 SER B O 1
ATOM 4697 N N . TRP B 1 109 ? 18.375 22.516 18.766 1 91.19 109 TRP B N 1
ATOM 4698 C CA . TRP B 1 109 ? 18.266 22.922 20.172 1 91.19 109 TRP B CA 1
ATOM 4699 C C . TRP B 1 109 ? 17.219 22.094 20.891 1 91.19 109 TRP B C 1
ATOM 4701 O O . TRP B 1 109 ? 17.188 22.062 22.125 1 91.19 109 TRP B O 1
ATOM 4711 N N . LEU B 1 110 ? 16.359 21.453 20.156 1 90.69 110 LEU B N 1
ATOM 4712 C CA . LEU B 1 110 ? 15.367 20.578 20.781 1 90.69 110 LEU B CA 1
ATOM 4713 C C . LEU B 1 110 ? 16.047 19.469 21.578 1 90.69 110 LEU B C 1
ATOM 4715 O O . LEU B 1 110 ? 15.586 19.109 22.656 1 90.69 110 LEU B O 1
ATOM 4719 N N . ALA B 1 111 ? 17.125 19 21.016 1 88.31 111 ALA B N 1
ATOM 4720 C CA . ALA B 1 111 ? 17.844 17.875 21.625 1 88.31 111 ALA B CA 1
ATOM 4721 C C . ALA B 1 111 ? 18.531 18.297 22.922 1 88.31 111 ALA B C 1
ATOM 4723 O O . ALA B 1 111 ? 18.875 17.453 23.75 1 88.31 111 ALA B O 1
ATOM 4724 N N . SER B 1 112 ? 18.688 19.547 23.062 1 90.81 112 SER B N 1
ATOM 4725 C CA . SER B 1 112 ? 19.359 20.062 24.25 1 90.81 112 SER B CA 1
ATOM 4726 C C . SER B 1 112 ? 18.422 20.094 25.453 1 90.81 112 SER B C 1
ATOM 4728 O O . SER B 1 112 ? 18.859 20.234 26.594 1 90.81 112 SER B O 1
ATOM 4730 N N . LEU B 1 113 ? 17.141 19.969 25.25 1 95.44 113 LEU B N 1
ATOM 4731 C CA . LEU B 1 113 ? 16.172 20.016 26.328 1 95.44 113 LEU B CA 1
ATOM 4732 C C . LEU B 1 113 ? 16.094 18.672 27.047 1 95.44 113 LEU B C 1
ATOM 4734 O O . LEU B 1 113 ? 15.922 17.625 26.406 1 95.44 113 LEU B O 1
ATOM 4738 N N . SER B 1 114 ? 16.219 18.641 28.391 1 95.69 114 SER B N 1
ATOM 4739 C CA . SER B 1 114 ? 16.016 17.438 29.203 1 95.69 114 SER B CA 1
ATOM 4740 C C . SER B 1 114 ? 14.531 17.125 29.328 1 95.69 114 SER B C 1
ATOM 4742 O O . SER B 1 114 ? 13.672 17.953 29.016 1 95.69 114 SER B O 1
ATOM 4744 N N . GLU B 1 115 ? 14.25 15.984 29.828 1 93.56 115 GLU B N 1
ATOM 4745 C CA . GLU B 1 115 ? 12.867 15.602 30.078 1 93.56 115 GLU B CA 1
ATOM 4746 C C . GLU B 1 115 ? 12.211 16.531 31.094 1 93.56 115 GLU B C 1
ATOM 4748 O O . GLU B 1 115 ? 11.031 16.875 30.969 1 93.56 115 GLU B O 1
ATOM 4753 N N . SER B 1 116 ? 12.992 16.891 32.031 1 96.19 116 SER B N 1
ATOM 4754 C CA . SER B 1 116 ? 12.492 17.812 33.031 1 96.19 116 SER B CA 1
ATOM 4755 C C . SER B 1 116 ? 12.18 19.188 32.438 1 96.19 116 SER B C 1
ATOM 4757 O O . SER B 1 116 ? 11.203 19.828 32.812 1 96.19 116 SER B O 1
ATOM 4759 N N . ASP B 1 117 ? 13.039 19.656 31.547 1 96.94 117 ASP B N 1
ATOM 4760 C CA . ASP B 1 117 ? 12.797 20.906 30.844 1 96.94 117 ASP B CA 1
ATOM 4761 C C . ASP B 1 117 ? 11.484 20.859 30.062 1 96.94 117 ASP B C 1
ATOM 4763 O O . ASP B 1 117 ? 10.695 21.797 30.109 1 96.94 117 ASP B O 1
ATOM 4767 N N . VAL B 1 118 ? 11.305 19.75 29.406 1 96 118 VAL B N 1
ATOM 4768 C CA . VAL B 1 118 ? 10.117 19.578 28.578 1 96 118 VAL B CA 1
ATOM 4769 C C . VAL B 1 118 ? 8.867 19.609 29.453 1 96 118 VAL B C 1
ATOM 4771 O O . VAL B 1 118 ? 7.875 20.25 29.094 1 96 118 VAL B O 1
ATOM 4774 N N . GLU B 1 119 ? 8.93 18.953 30.547 1 96.94 119 GLU B N 1
ATOM 4775 C CA . GLU B 1 119 ? 7.797 18.922 31.469 1 96.94 119 GLU B CA 1
ATOM 4776 C C . GLU B 1 119 ? 7.508 20.312 32.031 1 96.94 119 GLU B C 1
ATOM 4778 O O . GLU B 1 119 ? 6.352 20.734 32.094 1 96.94 119 GLU B O 1
ATOM 4783 N N . GLU B 1 120 ? 8.539 20.984 32.375 1 97.62 120 GLU B N 1
ATOM 4784 C CA . GLU B 1 120 ? 8.391 22.328 32.969 1 97.62 120 GLU B CA 1
ATOM 4785 C C . GLU B 1 120 ? 7.859 23.312 31.922 1 97.62 120 GLU B C 1
ATOM 4787 O O . GLU B 1 120 ? 6.984 24.125 32.219 1 97.62 120 GLU B O 1
ATOM 4792 N N . LEU B 1 121 ? 8.422 23.266 30.766 1 97.94 121 LEU B N 1
ATOM 4793 C CA . LEU B 1 121 ? 7.969 24.141 29.688 1 97.94 121 LEU B CA 1
ATOM 4794 C C . LEU B 1 121 ? 6.492 23.922 29.391 1 97.94 121 LEU B C 1
ATOM 4796 O O . LEU B 1 121 ? 5.742 24.875 29.188 1 97.94 121 LEU B O 1
ATOM 4800 N N . TYR B 1 122 ? 6.098 22.672 29.328 1 98.25 122 TYR B N 1
ATOM 4801 C CA . TYR B 1 122 ? 4.691 22.391 29.047 1 98.25 122 TYR B CA 1
ATOM 4802 C C . TYR B 1 122 ? 3.797 22.906 30.156 1 98.25 122 TYR B C 1
ATOM 4804 O O . TYR B 1 122 ? 2.713 23.438 29.906 1 98.25 122 TYR B O 1
ATOM 4812 N N . ALA B 1 123 ? 4.227 22.734 31.359 1 98.12 123 ALA B N 1
ATOM 4813 C CA . ALA B 1 123 ? 3.451 23.188 32.5 1 98.12 123 ALA B CA 1
ATOM 4814 C C . ALA B 1 123 ? 3.25 24.703 32.469 1 98.12 123 ALA B C 1
ATOM 4816 O O . ALA B 1 123 ? 2.207 25.219 32.875 1 98.12 123 ALA B O 1
ATOM 4817 N N . ILE B 1 124 ? 4.199 25.406 31.938 1 98.44 124 ILE B N 1
ATOM 4818 C CA . ILE B 1 124 ? 4.164 26.875 31.906 1 98.44 124 ILE B CA 1
ATOM 4819 C C . ILE B 1 124 ? 3.422 27.344 30.656 1 98.44 124 ILE B C 1
ATOM 4821 O O . ILE B 1 124 ? 2.496 28.156 30.75 1 98.44 124 ILE B O 1
ATOM 4825 N N . THR B 1 125 ? 3.826 26.797 29.531 1 98.44 125 THR B N 1
ATOM 4826 C CA . THR B 1 125 ? 3.424 27.406 28.266 1 98.44 125 THR B CA 1
ATOM 4827 C C . THR B 1 125 ? 2.271 26.625 27.641 1 98.44 125 THR B C 1
ATOM 4829 O O . THR B 1 125 ? 1.587 27.141 26.75 1 98.44 125 THR B O 1
ATOM 4832 N N . GLY B 1 126 ? 2.143 25.344 28.031 1 98.38 126 GLY B N 1
ATOM 4833 C CA . GLY B 1 126 ? 1.14 24.484 27.438 1 98.38 126 GLY B CA 1
ATOM 4834 C C . GLY B 1 126 ? 1.508 24.016 26.047 1 98.38 126 GLY B C 1
ATOM 4835 O O . GLY B 1 126 ? 0.656 23.516 25.312 1 98.38 126 GLY B O 1
ATOM 4836 N N . LEU B 1 127 ? 2.717 24.156 25.641 1 98 127 LEU B N 1
ATOM 4837 C CA . LEU B 1 127 ? 3.164 23.781 24.297 1 98 127 LEU B CA 1
ATOM 4838 C C . LEU B 1 127 ? 4.168 22.641 24.359 1 98 127 LEU B C 1
ATOM 4840 O O . LEU B 1 127 ? 5.121 22.688 25.141 1 98 127 LEU B O 1
ATOM 4844 N N . PRO B 1 128 ? 3.904 21.609 23.609 1 95.56 128 PRO B N 1
ATOM 4845 C CA . PRO B 1 128 ? 4.988 20.625 23.453 1 95.56 128 PRO B CA 1
ATOM 4846 C C . PRO B 1 128 ? 6.16 21.188 22.641 1 95.56 128 PRO B C 1
ATOM 4848 O O . PRO B 1 128 ? 5.953 21.766 21.578 1 95.56 128 PRO B O 1
ATOM 4851 N N . PRO B 1 129 ? 7.328 21.016 23.125 1 92.62 129 PRO B N 1
ATOM 4852 C CA . PRO B 1 129 ? 8.453 21.609 22.406 1 92.62 129 PRO B CA 1
ATOM 4853 C C . PRO B 1 129 ? 8.531 21.141 20.953 1 92.62 129 PRO B C 1
ATOM 4855 O O . PRO B 1 129 ? 8.453 19.938 20.672 1 92.62 129 PRO B O 1
ATOM 4858 N N . HIS B 1 130 ? 8.688 22.109 20.109 1 92.06 130 HIS B N 1
ATOM 4859 C CA . HIS B 1 130 ? 8.797 21.938 18.656 1 92.06 130 HIS B CA 1
ATOM 4860 C C . HIS B 1 130 ? 9.578 23.094 18.031 1 92.06 130 HIS B C 1
ATOM 4862 O O . HIS B 1 130 ? 9.445 24.234 18.438 1 92.06 130 HIS B O 1
ATOM 4868 N N . SER B 1 131 ? 10.273 22.75 16.969 1 91.88 131 SER B N 1
ATOM 4869 C CA . SER B 1 131 ? 11.195 23.719 16.391 1 91.88 131 SER B CA 1
ATOM 4870 C C . SER B 1 131 ? 10.438 24.859 15.711 1 91.88 131 SER B C 1
ATOM 4872 O O . SER B 1 131 ? 11 25.922 15.445 1 91.88 131 SER B O 1
ATOM 4874 N N . ASN B 1 132 ? 9.172 24.672 15.469 1 92.81 132 ASN B N 1
ATOM 4875 C CA . ASN B 1 132 ? 8.375 25.703 14.797 1 92.81 132 ASN B CA 1
ATOM 4876 C C . ASN B 1 132 ? 8.164 26.922 15.688 1 92.81 132 ASN B C 1
ATOM 4878 O O . ASN B 1 132 ? 7.898 28.016 15.195 1 92.81 132 ASN B O 1
ATOM 4882 N N . TYR B 1 133 ? 8.195 26.75 16.953 1 96.88 133 TYR B N 1
ATOM 4883 C CA . TYR B 1 133 ? 7.871 27.844 17.859 1 96.88 133 TYR B CA 1
ATOM 4884 C C . TYR B 1 133 ? 8.953 28.922 17.828 1 96.88 133 TYR B C 1
ATOM 4886 O O . TYR B 1 133 ? 10.117 28.625 17.531 1 96.88 133 TYR B O 1
ATOM 4894 N N . SER B 1 134 ? 8.641 30.125 18.172 1 97.94 134 SER B N 1
ATOM 4895 C CA . SER B 1 134 ? 9.477 31.312 18.016 1 97.94 134 SER B CA 1
ATOM 4896 C C . SER B 1 134 ? 10.789 31.172 18.781 1 97.94 134 SER B C 1
ATOM 4898 O O . SER B 1 134 ? 11.828 31.672 18.344 1 97.94 134 SER B O 1
ATOM 4900 N N . ALA B 1 135 ? 10.711 30.562 19.953 1 97.5 135 ALA B N 1
ATOM 4901 C CA . ALA B 1 135 ? 11.867 30.516 20.844 1 97.5 135 ALA B CA 1
ATOM 4902 C C . ALA B 1 135 ? 13.078 29.906 20.141 1 97.5 135 ALA B C 1
ATOM 4904 O O . ALA B 1 135 ? 14.211 30.375 20.328 1 97.5 135 ALA B O 1
ATOM 4905 N N . PHE B 1 136 ? 12.852 28.906 19.375 1 96.5 136 PHE B N 1
ATOM 4906 C CA . PHE B 1 136 ? 13.969 28.234 18.719 1 96.5 136 PHE B CA 1
ATOM 4907 C C . PHE B 1 136 ? 14.508 29.062 17.562 1 96.5 136 PHE B C 1
ATOM 4909 O O . PHE B 1 136 ? 15.703 29.031 17.266 1 96.5 136 PHE B O 1
ATOM 4916 N N . LYS B 1 137 ? 13.648 29.75 16.922 1 96.81 137 LYS B N 1
ATOM 4917 C CA . LYS B 1 137 ? 14.086 30.719 15.914 1 96.81 137 LYS B CA 1
ATOM 4918 C C . LYS B 1 137 ? 14.859 31.875 16.547 1 96.81 137 LYS B C 1
ATOM 4920 O O . LYS B 1 137 ? 15.844 32.344 15.984 1 96.81 137 LYS B O 1
ATOM 4925 N N . MET B 1 138 ? 14.398 32.344 17.688 1 97.5 138 MET B N 1
ATOM 4926 C CA . MET B 1 138 ? 15.102 33.375 18.422 1 97.5 138 MET B CA 1
ATOM 4927 C C . MET B 1 138 ? 16.516 32.938 18.781 1 97.5 138 MET B C 1
ATOM 4929 O O . MET B 1 138 ? 17.469 33.688 18.531 1 97.5 138 MET B O 1
ATOM 4933 N N . ARG B 1 139 ? 16.547 31.781 19.281 1 95.5 139 ARG B N 1
ATOM 4934 C CA . ARG B 1 139 ? 17.844 31.266 19.719 1 95.5 139 ARG B CA 1
ATOM 4935 C C . ARG B 1 139 ? 18.812 31.172 18.531 1 95.5 139 ARG B C 1
ATOM 4937 O O . ARG B 1 139 ? 19.969 31.578 18.656 1 95.5 139 ARG B O 1
ATOM 4944 N N . TRP B 1 140 ? 18.344 30.625 17.453 1 96.06 140 TRP B N 1
ATOM 4945 C CA . TRP B 1 140 ? 19.188 30.5 16.281 1 96.06 140 TRP B CA 1
ATOM 4946 C C . TRP B 1 140 ? 19.672 31.875 15.805 1 96.06 140 TRP B C 1
ATOM 4948 O O . TRP B 1 140 ? 20.844 32.031 15.477 1 96.06 140 TRP B O 1
ATOM 4958 N N . LEU B 1 141 ? 18.812 32.812 15.781 1 97.19 141 LEU B N 1
ATOM 4959 C CA . LEU B 1 141 ? 19.125 34.156 15.312 1 97.19 141 LEU B CA 1
ATOM 4960 C C . LEU B 1 141 ? 20.078 34.875 16.266 1 97.19 141 LEU B C 1
ATOM 4962 O O . LEU B 1 141 ? 21 35.562 15.836 1 97.19 141 LEU B O 1
ATOM 4966 N N . LEU B 1 142 ? 19.812 34.719 17.531 1 96.88 142 LEU B N 1
ATOM 4967 C CA . LEU B 1 142 ? 20.703 35.312 18.531 1 96.88 142 LEU B CA 1
ATOM 4968 C C . LEU B 1 142 ? 22.125 34.781 18.375 1 96.88 142 LEU B C 1
ATOM 4970 O O . LEU B 1 142 ? 23.094 35.562 18.438 1 96.88 142 LEU B O 1
ATOM 4974 N N . ASP B 1 143 ? 22.266 33.562 18.172 1 95.56 143 ASP B N 1
ATOM 4975 C CA . ASP B 1 143 ? 23.578 32.906 18.031 1 95.56 143 ASP B CA 1
ATOM 4976 C C . ASP B 1 143 ? 24.234 33.312 16.719 1 95.56 143 ASP B C 1
ATOM 4978 O O . ASP B 1 143 ? 25.422 33.656 16.703 1 95.56 143 ASP B O 1
ATOM 4982 N N . ASN B 1 144 ? 23.531 33.281 15.672 1 96 144 ASN B N 1
ATOM 4983 C CA . ASN B 1 144 ? 24.109 33.406 14.344 1 96 144 ASN B CA 1
ATOM 4984 C C . ASN B 1 144 ? 24.328 34.844 13.961 1 96 144 ASN B C 1
ATOM 4986 O O . ASN B 1 144 ? 25.109 35.156 13.055 1 96 144 ASN B O 1
ATOM 4990 N N . TYR B 1 145 ? 23.703 35.781 14.625 1 96.44 145 TYR B N 1
ATOM 4991 C CA . TYR B 1 145 ? 23.859 37.188 14.312 1 96.44 145 TYR B CA 1
ATOM 4992 C C . TYR B 1 145 ? 24.5 37.938 15.477 1 96.44 145 TYR B C 1
ATOM 4994 O O . TYR B 1 145 ? 24.5 39.156 15.508 1 96.44 145 TYR B O 1
ATOM 5002 N N . SER B 1 146 ? 25.016 37.25 16.438 1 95.56 146 SER B N 1
ATOM 5003 C CA . SER B 1 146 ? 25.797 37.781 17.562 1 95.56 146 SER B CA 1
ATOM 5004 C C . SER B 1 146 ? 25.047 38.875 18.297 1 95.56 146 SER B C 1
ATOM 5006 O O . SER B 1 146 ? 25.578 39.969 18.516 1 95.56 146 SER B O 1
ATOM 5008 N N . LEU B 1 147 ? 23.797 38.531 18.734 1 96.25 147 LEU B N 1
ATOM 5009 C CA . LEU B 1 147 ? 22.938 39.531 19.328 1 96.25 147 LEU B CA 1
ATOM 5010 C C . LEU B 1 147 ? 22.75 39.281 20.812 1 96.25 147 LEU B C 1
ATOM 5012 O O . LEU B 1 147 ? 22.047 40.031 21.484 1 96.25 147 LEU B O 1
ATOM 5016 N N . HIS B 1 148 ? 23.453 38.438 21.391 1 91.56 148 HIS B N 1
ATOM 5017 C CA . HIS B 1 148 ? 23.234 38.031 22.781 1 91.56 148 HIS B CA 1
ATOM 5018 C C . HIS B 1 148 ? 23.547 39.188 23.734 1 91.56 148 HIS B C 1
ATOM 5020 O O . HIS B 1 148 ? 22.922 39.312 24.781 1 91.56 148 HIS B O 1
ATOM 5026 N N . GLU B 1 149 ? 24.484 39.938 23.359 1 91.75 149 GLU B N 1
ATOM 5027 C CA . GLU B 1 149 ? 24.969 40.969 24.266 1 91.75 149 GLU B CA 1
ATOM 5028 C C . GLU B 1 149 ? 24.234 42.281 24.047 1 91.75 149 GLU B C 1
ATOM 5030 O O . GLU B 1 149 ? 24.422 43.219 24.797 1 91.75 149 GLU B O 1
ATOM 5035 N N . ARG B 1 150 ? 23.406 42.25 23.109 1 94.06 150 ARG B N 1
ATOM 5036 C CA . ARG B 1 150 ? 22.672 43.469 22.828 1 94.06 150 ARG B CA 1
ATOM 5037 C C . ARG B 1 150 ? 21.531 43.688 23.812 1 94.06 150 ARG B C 1
ATOM 5039 O O . ARG B 1 150 ? 20.766 42.75 24.094 1 94.06 150 ARG B O 1
ATOM 5046 N N . LYS B 1 151 ? 21.453 44.906 24.281 1 93.94 151 LYS B N 1
ATOM 5047 C CA . LYS B 1 151 ? 20.406 45.188 25.266 1 93.94 151 LYS B CA 1
ATOM 5048 C C . LYS B 1 151 ? 19.312 46.094 24.656 1 93.94 151 LYS B C 1
ATOM 5050 O O . LYS B 1 151 ? 18.281 46.312 25.281 1 93.94 151 LYS B O 1
ATOM 5055 N N . ASP B 1 152 ? 19.453 46.531 23.469 1 95.75 152 ASP B N 1
ATOM 5056 C CA . ASP B 1 152 ? 18.531 47.469 22.828 1 95.75 152 ASP B CA 1
ATOM 5057 C C . ASP B 1 152 ? 17.734 46.781 21.719 1 95.75 152 ASP B C 1
ATOM 5059 O O . ASP B 1 152 ? 17.422 47.375 20.703 1 95.75 152 ASP B O 1
ATOM 5063 N N . ILE B 1 153 ? 17.484 45.469 21.922 1 97.12 153 ILE B N 1
ATOM 5064 C CA . ILE B 1 153 ? 16.781 44.781 20.859 1 97.12 153 ILE B CA 1
ATOM 5065 C C . ILE B 1 153 ? 15.469 44.188 21.391 1 97.12 153 ILE B C 1
ATOM 5067 O O . ILE B 1 153 ? 15.32 44 22.609 1 97.12 153 ILE B O 1
ATOM 5071 N N . CYS B 1 154 ? 14.508 43.969 20.531 1 96.88 154 CYS B N 1
ATOM 5072 C CA . CYS B 1 154 ? 13.234 43.344 20.875 1 96.88 154 CYS B CA 1
ATOM 5073 C C . CYS B 1 154 ? 12.766 42.438 19.734 1 96.88 154 CYS B C 1
ATOM 5075 O O . CYS B 1 154 ? 13.133 42.625 18.578 1 96.88 154 CYS B O 1
ATOM 5077 N N . TRP B 1 155 ? 12.078 41.406 20.125 1 98.38 155 TRP B N 1
ATOM 5078 C CA . TRP B 1 155 ? 11.508 40.469 19.156 1 98.38 155 TRP B CA 1
ATOM 5079 C C . TRP B 1 155 ? 10.109 40.875 18.734 1 98.38 155 TRP B C 1
ATOM 5081 O O . TRP B 1 155 ? 9.258 41.188 19.578 1 98.38 155 TRP B O 1
ATOM 5091 N N . LEU B 1 156 ? 9.828 40.969 17.406 1 98.56 156 LEU B N 1
ATOM 5092 C CA . LEU B 1 156 ? 8.516 41.281 16.875 1 98.56 156 LEU B CA 1
ATOM 5093 C C . LEU B 1 156 ? 8.102 40.281 15.789 1 98.56 156 LEU B C 1
ATOM 5095 O O . LEU B 1 156 ? 8.891 40 14.891 1 98.56 156 LEU B O 1
ATOM 5099 N N . HIS B 1 157 ? 6.879 39.781 15.938 1 98.38 157 HIS B N 1
ATOM 5100 C CA . HIS B 1 157 ? 6.309 38.969 14.859 1 98.38 157 HIS B CA 1
ATOM 5101 C C . HIS B 1 157 ? 5.969 39.844 13.648 1 98.38 157 HIS B C 1
ATOM 5103 O O . HIS B 1 157 ? 6.074 41.062 13.711 1 98.38 157 HIS B O 1
ATOM 5109 N N . ALA B 1 158 ? 5.52 39.219 12.578 1 97.94 158 ALA B N 1
ATOM 5110 C CA . ALA B 1 158 ? 5.285 39.906 11.305 1 97.94 158 ALA B CA 1
ATOM 5111 C C . ALA B 1 158 ? 4.312 41.062 11.477 1 97.94 158 ALA B C 1
ATOM 5113 O O . ALA B 1 158 ? 4.621 42.219 11.102 1 97.94 158 ALA B O 1
ATOM 5114 N N . PRO B 1 159 ? 3.117 40.844 12.039 1 97.88 159 PRO B N 1
ATOM 5115 C CA . PRO B 1 159 ? 2.195 41.969 12.156 1 97.88 159 PRO B CA 1
ATOM 5116 C C . PRO B 1 159 ? 2.689 43.031 13.133 1 97.88 159 PRO B C 1
ATOM 5118 O O . PRO B 1 159 ? 2.316 44.219 13.016 1 97.88 159 PRO B O 1
ATOM 5121 N N . GLU B 1 160 ? 3.492 42.656 14.023 1 98.25 160 GLU B N 1
ATOM 5122 C CA . GLU B 1 160 ? 4.016 43.594 15.023 1 98.25 160 GLU B CA 1
ATOM 5123 C C . GLU B 1 160 ? 5.094 44.5 14.43 1 98.25 160 GLU B C 1
ATOM 5125 O O . GLU B 1 160 ? 5.23 45.656 14.828 1 98.25 160 GLU B O 1
ATOM 5130 N N . VAL B 1 161 ? 5.855 43.938 13.516 1 98.31 161 VAL B N 1
ATOM 5131 C CA . VAL B 1 161 ? 6.766 44.781 12.75 1 98.31 161 VAL B CA 1
ATOM 5132 C C . VAL B 1 161 ? 5.973 45.844 11.992 1 98.31 161 VAL B C 1
ATOM 5134 O O . VAL B 1 161 ? 6.367 47 11.953 1 98.31 161 VAL B O 1
ATOM 5137 N N . LEU B 1 162 ? 4.895 45.438 11.422 1 98.25 162 LEU B N 1
ATOM 5138 C CA . LEU B 1 162 ? 4.051 46.344 10.68 1 98.25 162 LEU B CA 1
ATOM 5139 C C . LEU B 1 162 ? 3.432 47.406 11.609 1 98.25 162 LEU B C 1
ATOM 5141 O O . LEU B 1 162 ? 3.279 48.562 11.242 1 98.25 162 LEU B O 1
ATOM 5145 N N . LEU B 1 163 ? 3.035 46.938 12.773 1 98.12 163 LEU B N 1
ATOM 5146 C CA . LEU B 1 163 ? 2.557 47.875 13.789 1 98.12 163 LEU B CA 1
ATOM 5147 C C . LEU B 1 163 ? 3.602 48.938 14.078 1 98.12 163 LEU B C 1
ATOM 5149 O O . LEU B 1 163 ? 3.281 50.125 14.125 1 98.12 163 LEU B O 1
ATOM 5153 N N . TRP B 1 164 ? 4.793 48.5 14.312 1 97.88 164 TRP B N 1
ATOM 5154 C CA . TRP B 1 164 ? 5.883 49.438 14.594 1 97.88 164 TRP B CA 1
ATOM 5155 C C . TRP B 1 164 ? 6.043 50.438 13.453 1 97.88 164 TRP B C 1
ATOM 5157 O O . TRP B 1 164 ? 6.195 51.625 13.695 1 97.88 164 TRP B O 1
ATOM 5167 N N . ARG B 1 165 ? 5.973 49.969 12.258 1 96.88 165 ARG B N 1
ATOM 5168 C CA . ARG B 1 165 ? 6.129 50.812 11.086 1 96.88 165 ARG B CA 1
ATOM 5169 C C . ARG B 1 165 ? 4.996 51.812 10.984 1 96.88 165 ARG B C 1
ATOM 5171 O O . ARG B 1 165 ? 5.199 52.938 10.516 1 96.88 165 ARG B O 1
ATOM 5178 N N . MET B 1 166 ? 3.875 51.438 11.391 1 97.94 166 MET B N 1
ATOM 5179 C CA . MET B 1 166 ? 2.695 52.281 11.211 1 97.94 166 MET B CA 1
ATOM 5180 C C . MET B 1 166 ? 2.543 53.281 12.359 1 97.94 166 MET B C 1
ATOM 5182 O O . MET B 1 166 ? 1.958 54.344 12.195 1 97.94 166 MET B O 1
ATOM 5186 N N . THR B 1 167 ? 3.053 52.938 13.57 1 97.69 167 THR B N 1
ATOM 5187 C CA . THR B 1 167 ? 2.676 53.688 14.758 1 97.69 167 THR B CA 1
ATOM 5188 C C . THR B 1 167 ? 3.908 54.062 15.586 1 97.69 167 THR B C 1
ATOM 5190 O O . THR B 1 167 ? 3.854 54.969 16.422 1 97.69 167 THR B O 1
ATOM 5193 N N . GLY B 1 168 ? 4.953 53.25 15.461 1 96.44 168 GLY B N 1
ATOM 5194 C CA . GLY B 1 168 ? 6.117 53.438 16.312 1 96.44 168 GLY B CA 1
ATOM 5195 C C . GLY B 1 168 ? 6.055 52.594 17.578 1 96.44 168 GLY B C 1
ATOM 5196 O O . GLY B 1 168 ? 6.992 52.594 18.375 1 96.44 168 GLY B O 1
ATOM 5197 N N . GLU B 1 169 ? 4.992 51.812 17.766 1 97 169 GLU B N 1
ATOM 5198 C CA . GLU B 1 169 ? 4.832 51 18.969 1 97 169 GLU B CA 1
ATOM 5199 C C . GLU B 1 169 ? 5.375 49.594 18.766 1 97 169 GLU B C 1
ATOM 5201 O O . GLU B 1 169 ? 5.203 49 17.703 1 97 169 GLU B O 1
ATOM 5206 N N . LYS B 1 170 ? 6.055 49.125 19.734 1 97.5 170 LYS B N 1
ATOM 5207 C CA . LYS B 1 170 ? 6.52 47.75 19.766 1 97.5 170 LYS B CA 1
ATOM 5208 C C . LYS B 1 170 ? 5.766 46.938 20.828 1 97.5 170 LYS B C 1
ATOM 5210 O O . LYS B 1 170 ? 6.016 47.094 22.031 1 97.5 170 LYS B O 1
ATOM 5215 N N . LYS B 1 171 ? 4.844 46.125 20.391 1 97.25 171 LYS B N 1
ATOM 5216 C CA . LYS B 1 171 ? 4.004 45.312 21.25 1 97.25 171 LYS B CA 1
ATOM 5217 C C . LYS B 1 171 ? 3.824 43.906 20.672 1 97.25 171 LYS B C 1
ATOM 5219 O O . LYS B 1 171 ? 4.02 43.688 19.484 1 97.25 171 LYS B O 1
ATOM 5224 N N . THR B 1 172 ? 3.555 42.969 21.562 1 97.81 172 THR B N 1
ATOM 5225 C CA . THR B 1 172 ? 3.236 41.625 21.141 1 97.81 172 THR B CA 1
ATOM 5226 C C . THR B 1 172 ? 1.815 41.25 21.547 1 97.81 172 THR B C 1
ATOM 5228 O O . THR B 1 172 ? 1.43 41.438 22.703 1 97.81 172 THR B O 1
ATOM 5231 N N . GLU B 1 173 ? 1.065 40.781 20.594 1 97.38 173 GLU B N 1
ATOM 5232 C CA . GLU B 1 173 ? -0.305 40.344 20.859 1 97.38 173 GLU B CA 1
ATOM 5233 C C . GLU B 1 173 ? -0.335 38.969 21.547 1 97.38 173 GLU B C 1
ATOM 5235 O O . GLU B 1 173 ? 0.475 38.094 21.234 1 97.38 173 GLU B O 1
ATOM 5240 N N . LEU B 1 174 ? -1.294 38.812 22.422 1 97.12 174 LEU B N 1
ATOM 5241 C CA . LEU B 1 174 ? -1.321 37.688 23.359 1 97.12 174 LEU B CA 1
ATOM 5242 C C . LEU B 1 174 ? -1.385 36.344 22.625 1 97.12 174 LEU B C 1
ATOM 5244 O O . LEU B 1 174 ? -0.693 35.406 22.984 1 97.12 174 LEU B O 1
ATOM 5248 N N . SER B 1 175 ? -2.266 36.188 21.641 1 96.62 175 SER B N 1
ATOM 5249 C CA . SER B 1 175 ? -2.389 34.938 20.922 1 96.62 175 SER B CA 1
ATOM 5250 C C . SER B 1 175 ? -1.113 34.594 20.156 1 96.62 175 SER B C 1
ATOM 5252 O O . SER B 1 175 ? -0.725 33.438 20.062 1 96.62 175 SER B O 1
ATOM 5254 N N . LEU B 1 176 ? -0.439 35.562 19.641 1 97.44 176 LEU B N 1
ATOM 5255 C CA . LEU B 1 176 ? 0.845 35.344 18.969 1 97.44 176 LEU B CA 1
ATOM 5256 C C . LEU B 1 176 ? 1.928 35 19.984 1 97.44 176 LEU B C 1
ATOM 5258 O O . LEU B 1 176 ? 2.756 34.125 19.719 1 97.44 176 LEU B O 1
ATOM 5262 N N . ALA B 1 177 ? 1.858 35.656 21.125 1 98.06 177 ALA B N 1
ATOM 5263 C CA . ALA B 1 177 ? 2.797 35.375 22.203 1 98.06 177 ALA B CA 1
ATOM 5264 C C . ALA B 1 177 ? 2.666 33.906 22.656 1 98.06 177 ALA B C 1
ATOM 5266 O O . ALA B 1 177 ? 3.658 33.281 23.016 1 98.06 177 ALA B O 1
ATOM 5267 N N . SER B 1 178 ? 1.48 33.406 22.625 1 97.62 178 SER B N 1
ATOM 5268 C CA . SER B 1 178 ? 1.209 32.062 23.125 1 97.62 178 SER B CA 1
ATOM 5269 C C . SER B 1 178 ? 1.808 31.016 22.219 1 97.62 178 SER B C 1
ATOM 5271 O O . SER B 1 178 ? 1.84 29.828 22.562 1 97.62 178 SER B O 1
ATOM 5273 N N . ARG B 1 179 ? 2.398 31.438 21.078 1 97.38 179 ARG B N 1
ATOM 5274 C CA . ARG B 1 179 ? 3.023 30.5 20.156 1 97.38 179 ARG B CA 1
ATOM 5275 C C . ARG B 1 179 ? 4.543 30.578 20.234 1 97.38 179 ARG B C 1
ATOM 5277 O O . ARG B 1 179 ? 5.25 29.922 19.469 1 97.38 179 ARG B O 1
ATOM 5284 N N . THR B 1 180 ? 5.09 31.266 21.188 1 98.19 180 THR B N 1
ATOM 5285 C CA . THR B 1 180 ? 6.527 31.516 21.25 1 98.19 180 THR B CA 1
ATOM 5286 C C . THR B 1 180 ? 7.223 30.469 22.094 1 98.19 180 THR B C 1
ATOM 5288 O O . THR B 1 180 ? 8.438 30.281 22 1 98.19 180 THR B O 1
ATOM 5291 N N . LEU B 1 181 ? 6.551 29.828 22.984 1 98.12 181 LEU B N 1
ATOM 5292 C CA . LEU B 1 181 ? 7.086 28.922 24.016 1 98.12 181 LEU B CA 1
ATOM 5293 C C . LEU B 1 181 ? 7.664 29.719 25.188 1 98.12 181 LEU B C 1
ATOM 5295 O O . LEU B 1 181 ? 8.398 29.172 26 1 98.12 181 LEU B O 1
ATOM 5299 N N . CYS B 1 182 ? 7.309 31.031 25.297 1 98.44 182 CYS B N 1
ATOM 5300 C CA . CYS B 1 182 ? 7.844 31.875 26.359 1 98.44 182 CYS B CA 1
ATOM 5301 C C . CYS B 1 182 ? 6.723 32.5 27.172 1 98.44 182 CYS B C 1
ATOM 5303 O O . CYS B 1 182 ? 6.977 33.312 28.078 1 98.44 182 CYS B O 1
ATOM 5305 N N . LEU B 1 183 ? 5.531 32.188 26.844 1 98.56 183 LEU B N 1
ATOM 5306 C CA . LEU B 1 183 ? 4.391 32.75 27.562 1 98.56 183 LEU B CA 1
ATOM 5307 C C . LEU B 1 183 ? 3.838 31.75 28.578 1 98.56 183 LEU B C 1
ATOM 5309 O O . LEU B 1 183 ? 3.633 30.578 28.25 1 98.56 183 LEU B O 1
ATOM 5313 N N . ASP B 1 184 ? 3.658 32.219 29.797 1 98.5 184 ASP B N 1
ATOM 5314 C CA . ASP B 1 184 ? 2.828 31.453 30.734 1 98.5 184 ASP B CA 1
ATOM 5315 C C . ASP B 1 184 ? 1.353 31.531 30.359 1 98.5 184 ASP B C 1
ATOM 5317 O O . ASP B 1 184 ? 0.716 32.594 30.547 1 98.5 184 ASP B O 1
ATOM 5321 N N . VAL B 1 185 ? 0.867 30.453 29.891 1 98.06 185 VAL B N 1
ATOM 5322 C CA . VAL B 1 185 ? -0.452 30.469 29.266 1 98.06 185 VAL B CA 1
ATOM 5323 C C . VAL B 1 185 ? -1.523 30.703 30.328 1 98.06 185 VAL B C 1
ATOM 5325 O O . VAL B 1 185 ? -2.543 31.344 30.062 1 98.06 185 VAL B O 1
ATOM 5328 N N . THR B 1 186 ? -1.336 30.266 31.547 1 96.75 186 THR B N 1
ATOM 5329 C CA . THR B 1 186 ? -2.307 30.422 32.625 1 96.75 186 THR B CA 1
ATOM 5330 C C . THR B 1 186 ? -2.338 31.859 33.125 1 96.75 186 THR B C 1
ATOM 5332 O O . THR B 1 186 ? -3.412 32.438 33.281 1 96.75 186 THR B O 1
ATOM 5335 N N . ARG B 1 187 ? -1.146 32.438 33.281 1 96.38 187 ARG B N 1
ATOM 5336 C CA . ARG B 1 187 ? -1.027 33.781 33.812 1 96.38 187 ARG B CA 1
ATOM 5337 C C . ARG B 1 187 ? -1.146 34.844 32.688 1 96.38 187 ARG B C 1
ATOM 5339 O O . ARG B 1 187 ? -1.346 36.031 32.969 1 96.38 187 ARG B O 1
ATOM 5346 N N . ARG B 1 188 ? -0.991 34.438 31.484 1 96.81 188 ARG B N 1
ATOM 5347 C CA . ARG B 1 188 ? -1.012 35.344 30.328 1 96.81 188 ARG B CA 1
ATOM 5348 C C . ARG B 1 188 ? 0.049 36.438 30.453 1 96.81 188 ARG B C 1
ATOM 5350 O O . ARG B 1 188 ? -0.249 37.625 30.281 1 96.81 188 ARG B O 1
ATOM 5357 N N . SER B 1 189 ? 1.172 35.969 30.797 1 97.56 189 SER B N 1
ATOM 5358 C CA . SER B 1 189 ? 2.332 36.844 30.922 1 97.56 189 SER B CA 1
ATOM 5359 C C . SER B 1 189 ? 3.611 36.125 30.5 1 97.56 189 SER B C 1
ATOM 5361 O O . SER B 1 189 ? 3.676 34.906 30.516 1 97.56 189 SER B O 1
ATOM 5363 N N . TRP B 1 190 ? 4.543 36.969 30.125 1 98.5 190 TRP B N 1
ATOM 5364 C CA . TRP B 1 190 ? 5.824 36.344 29.766 1 98.5 190 TRP B CA 1
ATOM 5365 C C . TRP B 1 190 ? 6.41 35.594 30.953 1 98.5 190 TRP B C 1
ATOM 5367 O O . TRP B 1 190 ? 6.305 36.062 32.094 1 98.5 190 TRP B O 1
ATOM 5377 N N . SER B 1 191 ? 7.051 34.531 30.672 1 98.69 191 SER B N 1
ATOM 5378 C CA . SER B 1 191 ? 7.66 33.719 31.719 1 98.69 191 SER B CA 1
ATOM 5379 C C . SER B 1 191 ? 9.18 33.812 31.688 1 98.69 191 SER B C 1
ATOM 5381 O O . SER B 1 191 ? 9.812 33.344 30.734 1 98.69 191 SER B O 1
ATOM 5383 N N . ARG B 1 192 ? 9.742 34.312 32.75 1 98.44 192 ARG B N 1
ATOM 5384 C CA . ARG B 1 192 ? 11.195 34.344 32.875 1 98.44 192 ARG B CA 1
ATOM 5385 C C . ARG B 1 192 ? 11.797 32.969 32.875 1 98.44 192 ARG B C 1
ATOM 5387 O O . ARG B 1 192 ? 12.852 32.719 32.312 1 98.44 192 ARG B O 1
ATOM 5394 N N . LYS B 1 193 ? 11.125 32.094 33.531 1 98.25 193 LYS B N 1
ATOM 5395 C CA . LYS B 1 193 ? 11.602 30.719 33.656 1 98.25 193 LYS B CA 1
ATOM 5396 C C . LYS B 1 193 ? 11.656 30.031 32.312 1 98.25 193 LYS B C 1
ATOM 5398 O O . LYS B 1 193 ? 12.648 29.375 31.969 1 98.25 193 LYS B O 1
ATOM 5403 N N . ALA B 1 194 ? 10.602 30.141 31.562 1 98.38 194 ALA B N 1
ATOM 5404 C CA . ALA B 1 194 ? 10.578 29.547 30.219 1 98.38 194 ALA B CA 1
ATOM 5405 C C . ALA B 1 194 ? 11.68 30.125 29.344 1 98.38 194 ALA B C 1
ATOM 5407 O O . ALA B 1 194 ? 12.383 29.391 28.641 1 98.38 194 ALA B O 1
ATOM 5408 N N . ALA B 1 195 ? 11.836 31.422 29.391 1 98.06 195 ALA B N 1
ATOM 5409 C CA . ALA B 1 195 ? 12.867 32.094 28.594 1 98.06 195 ALA B CA 1
ATOM 5410 C C . ALA B 1 195 ? 14.258 31.594 28.984 1 98.06 195 ALA B C 1
ATOM 5412 O O . ALA B 1 195 ? 15.109 31.375 28.125 1 98.06 195 ALA B O 1
ATOM 5413 N N . GLU B 1 196 ? 14.414 31.406 30.25 1 97.38 196 GLU B N 1
ATOM 5414 C CA . GLU B 1 196 ? 15.695 30.938 30.766 1 97.38 196 GLU B CA 1
ATOM 5415 C C . GLU B 1 196 ? 16 29.516 30.25 1 97.38 196 GLU B C 1
ATOM 5417 O O . GLU B 1 196 ? 17.109 29.25 29.797 1 97.38 196 GLU B O 1
ATOM 5422 N N . ILE B 1 197 ? 15.031 28.656 30.344 1 97.12 197 ILE B N 1
ATOM 5423 C CA . ILE B 1 197 ? 15.195 27.281 29.891 1 97.12 197 ILE B CA 1
ATOM 5424 C C . ILE B 1 197 ? 15.578 27.25 28.422 1 97.12 197 ILE B C 1
ATOM 5426 O O . ILE B 1 197 ? 16.391 26.438 27.984 1 97.12 197 ILE B O 1
ATOM 5430 N N . LEU B 1 198 ? 15.055 28.234 27.688 1 96.69 198 LEU B N 1
ATOM 5431 C CA . LEU B 1 198 ? 15.195 28.219 26.234 1 96.69 198 LEU B CA 1
ATOM 5432 C C . LEU B 1 198 ? 16.391 29.062 25.812 1 96.69 198 LEU B C 1
ATOM 5434 O O . LEU B 1 198 ? 16.734 29.094 24.625 1 96.69 198 LEU B O 1
ATOM 5438 N N . GLY B 1 199 ? 17 29.75 26.703 1 94.75 199 GLY B N 1
ATOM 5439 C CA . GLY B 1 199 ? 18.141 30.594 26.391 1 94.75 199 GLY B CA 1
ATOM 5440 C C . GLY B 1 199 ? 17.75 31.875 25.656 1 94.75 199 GLY B C 1
ATOM 5441 O O . GLY B 1 199 ? 18.516 32.344 24.812 1 94.75 199 GLY B O 1
ATOM 5442 N N . VAL B 1 200 ? 16.609 32.375 25.875 1 96.5 200 VAL B N 1
ATOM 5443 C CA . VAL B 1 200 ? 16.125 33.625 25.297 1 96.5 200 VAL B CA 1
ATOM 5444 C C . VAL B 1 200 ? 16.203 34.719 26.344 1 96.5 200 VAL B C 1
ATOM 5446 O O . VAL B 1 200 ? 15.633 34.594 27.422 1 96.5 200 VAL B O 1
ATOM 5449 N N . PRO B 1 201 ? 16.906 35.781 26 1 97.5 201 PRO B N 1
ATOM 5450 C CA . PRO B 1 201 ? 16.906 36.906 26.969 1 97.5 201 PRO B CA 1
ATOM 5451 C C . PRO B 1 201 ? 15.516 37.469 27.203 1 97.5 201 PRO B C 1
ATOM 5453 O O . PRO B 1 201 ? 14.789 37.781 26.266 1 97.5 201 PRO B O 1
ATOM 5456 N N . PHE B 1 202 ? 15.227 37.625 28.469 1 97.25 202 PHE B N 1
ATOM 5457 C CA . PHE B 1 202 ? 13.875 38.031 28.844 1 97.25 202 PHE B CA 1
ATOM 5458 C C . PHE B 1 202 ? 13.57 39.406 28.328 1 97.25 202 PHE B C 1
ATOM 5460 O O . PHE B 1 202 ? 12.438 39.719 27.953 1 97.25 202 PHE B O 1
ATOM 5467 N N . HIS B 1 203 ? 14.578 40.25 28.234 1 96.44 203 HIS B N 1
ATOM 5468 C CA . HIS B 1 203 ? 14.383 41.656 27.906 1 96.44 203 HIS B CA 1
ATOM 5469 C C . HIS B 1 203 ? 14.023 41.844 26.438 1 96.44 203 HIS B C 1
ATOM 5471 O O . HIS B 1 203 ? 13.562 42.906 26.031 1 96.44 203 HIS B O 1
ATOM 5477 N N . VAL B 1 204 ? 14.172 40.875 25.656 1 97.69 204 VAL B N 1
ATOM 5478 C CA . VAL B 1 204 ? 13.898 41 24.219 1 97.69 204 VAL B CA 1
ATOM 5479 C C . VAL B 1 204 ? 12.406 40.844 23.969 1 97.69 204 VAL B C 1
ATOM 5481 O O . VAL B 1 204 ? 11.922 41.156 22.875 1 97.69 204 VAL B O 1
ATOM 5484 N N . LEU B 1 205 ? 11.68 40.312 24.922 1 98.12 205 LEU B N 1
ATOM 5485 C CA . LEU B 1 205 ? 10.25 40.094 24.766 1 98.12 205 LEU B CA 1
ATOM 5486 C C . LEU B 1 205 ? 9.469 41.375 24.922 1 98.12 205 LEU B C 1
ATOM 5488 O O . LEU B 1 205 ? 9.492 42.031 25.984 1 98.12 205 LEU B O 1
ATOM 5492 N N . ALA B 1 206 ? 8.781 41.781 23.891 1 97.75 206 ALA B N 1
ATOM 5493 C CA . ALA B 1 206 ? 8.07 43.062 23.844 1 97.75 206 ALA B CA 1
ATOM 5494 C C . ALA B 1 206 ? 6.859 43.031 24.766 1 97.75 206 ALA B C 1
ATOM 5496 O O . ALA B 1 206 ? 6.332 41.969 25.094 1 97.75 206 ALA B O 1
ATOM 5497 N N . PRO B 1 207 ? 6.398 44.219 25.203 1 97.44 207 PRO B N 1
ATOM 5498 C CA . PRO B 1 207 ? 5.211 44.281 26.062 1 97.44 207 PRO B CA 1
ATOM 5499 C C . PRO B 1 207 ? 3.986 43.656 25.406 1 97.44 207 PRO B C 1
ATOM 5501 O O . PRO B 1 207 ? 3.777 43.781 24.203 1 97.44 207 PRO B O 1
ATOM 5504 N N . LEU B 1 208 ? 3.182 43.031 26.297 1 97.69 208 LEU B N 1
ATOM 5505 C CA . LEU B 1 208 ? 2.014 42.312 25.812 1 97.69 208 LEU B CA 1
ATOM 5506 C C . LEU B 1 208 ? 0.806 43.25 25.703 1 97.69 208 LEU B C 1
ATOM 5508 O O . LEU B 1 208 ? 0.686 44.219 26.453 1 97.69 208 LEU B O 1
ATOM 5512 N N . ILE B 1 209 ? 0.016 42.938 24.734 1 96 209 ILE B N 1
ATOM 5513 C CA . ILE B 1 209 ? -1.273 43.594 24.609 1 96 209 ILE B CA 1
ATOM 5514 C C . ILE B 1 209 ? -2.379 42.562 24.438 1 96 209 ILE B C 1
ATOM 5516 O O . ILE B 1 209 ? -2.156 41.5 23.859 1 96 209 ILE B O 1
ATOM 5520 N N . THR B 1 210 ? -3.566 42.844 24.969 1 90.31 210 THR B N 1
ATOM 5521 C CA . THR B 1 210 ? -4.695 41.938 24.859 1 90.31 210 THR B CA 1
ATOM 5522 C C . THR B 1 210 ? -5.41 42.125 23.516 1 90.31 210 THR B C 1
ATOM 5524 O O . THR B 1 210 ? -5.387 43.219 22.938 1 90.31 210 THR B O 1
ATOM 5527 N N . PRO B 1 211 ? -5.988 41.062 23.094 1 86.38 211 PRO B N 1
ATOM 5528 C CA . PRO B 1 211 ? -6.742 41.188 21.844 1 86.38 211 PRO B CA 1
ATOM 5529 C C . PRO B 1 211 ? -7.816 42.281 21.922 1 86.38 211 PRO B C 1
ATOM 5531 O O . PRO B 1 211 ? -8.523 42.375 22.922 1 86.38 211 PRO B O 1
ATOM 5534 N N . GLY B 1 212 ? -7.871 43.062 20.875 1 88.62 212 GLY B N 1
ATOM 5535 C CA . GLY B 1 212 ? -8.891 44.094 20.812 1 88.62 212 GLY B CA 1
ATOM 5536 C C . GLY B 1 212 ? -8.406 45.438 21.312 1 88.62 212 GLY B C 1
ATOM 5537 O O . GLY B 1 212 ? -9.016 46.469 21 1 88.62 212 GLY B O 1
ATOM 5538 N N . GLU B 1 213 ? -7.406 45.406 22.094 1 93.44 213 GLU B N 1
ATOM 5539 C CA . GLU B 1 213 ? -6.816 46.656 22.562 1 93.44 213 GLU B CA 1
ATOM 5540 C C . GLU B 1 213 ? -6.191 47.438 21.391 1 93.44 213 GLU B C 1
ATOM 5542 O O . GLU B 1 213 ? -5.57 46.844 20.516 1 93.44 213 GLU B O 1
ATOM 5547 N N . VAL B 1 214 ? -6.398 48.781 21.406 1 96.44 214 VAL B N 1
ATOM 5548 C CA . VAL B 1 214 ? -5.73 49.594 20.406 1 96.44 214 VAL B CA 1
ATOM 5549 C C . VAL B 1 214 ? -4.219 49.531 20.609 1 96.44 214 VAL B C 1
ATOM 5551 O O . VAL B 1 214 ? -3.715 49.969 21.656 1 96.44 214 VAL B O 1
ATOM 5554 N N . ALA B 1 215 ? -3.568 49.031 19.656 1 97.56 215 ALA B N 1
ATOM 5555 C CA . ALA B 1 215 ? -2.123 48.844 19.766 1 97.56 215 ALA B CA 1
ATOM 5556 C C . ALA B 1 215 ? -1.376 50.156 19.5 1 97.56 215 ALA B C 1
ATOM 5558 O O . ALA B 1 215 ? -0.246 50.344 19.953 1 97.56 215 ALA B O 1
ATOM 5559 N N . GLY B 1 216 ? -1.997 50.969 18.703 1 97.62 216 GLY B N 1
ATOM 5560 C CA . GLY B 1 216 ? -1.416 52.281 18.375 1 97.62 216 GLY B CA 1
ATOM 5561 C C . GLY B 1 216 ? -2.229 53.062 17.359 1 97.62 216 GLY B C 1
ATOM 5562 O O . GLY B 1 216 ? -3.27 52.562 16.906 1 97.62 216 GLY B O 1
ATOM 5563 N N . TRP B 1 217 ? -1.708 54.312 17.141 1 97.94 217 TRP B N 1
ATOM 5564 C CA . TRP B 1 217 ? -2.318 55.188 16.156 1 97.94 217 TRP B CA 1
ATOM 5565 C C . TRP B 1 217 ? -1.348 55.469 15.016 1 97.94 217 TRP B C 1
ATOM 5567 O O . TRP B 1 217 ? -0.152 55.688 15.242 1 97.94 217 TRP B O 1
ATOM 5577 N N . MET B 1 218 ? -1.934 55.469 13.805 1 98 218 MET B N 1
ATOM 5578 C CA . MET B 1 218 ? -1.092 55.719 12.633 1 98 218 MET B CA 1
ATOM 5579 C C . MET B 1 218 ? -0.401 57.062 12.719 1 98 218 MET B C 1
ATOM 5581 O O . MET B 1 218 ? -1.015 58.062 13.117 1 98 218 MET B O 1
ATOM 5585 N N . THR B 1 219 ? 0.839 57.094 12.289 1 97.5 219 THR B N 1
ATOM 5586 C CA . THR B 1 219 ? 1.589 58.344 12.281 1 97.5 219 THR B CA 1
ATOM 5587 C C . THR B 1 219 ? 1.005 59.312 11.273 1 97.5 219 THR B C 1
ATOM 5589 O O . THR B 1 219 ? 0.461 58.906 10.242 1 97.5 219 THR B O 1
ATOM 5592 N N . PRO B 1 220 ? 1.229 60.562 11.547 1 96.62 220 PRO B N 1
ATOM 5593 C CA . PRO B 1 220 ? 0.737 61.562 10.602 1 96.62 220 PRO B CA 1
ATOM 5594 C C . PRO B 1 220 ? 1.37 61.438 9.219 1 96.62 220 PRO B C 1
ATOM 5596 O O . PRO B 1 220 ? 0.691 61.594 8.203 1 96.62 220 PRO B O 1
ATOM 5599 N N . ALA B 1 221 ? 2.605 61.156 9.18 1 96.44 221 ALA B N 1
ATOM 5600 C CA . ALA B 1 221 ? 3.318 61.031 7.914 1 96.44 221 ALA B CA 1
ATOM 5601 C C . ALA B 1 221 ? 2.707 59.906 7.062 1 96.44 221 ALA B C 1
ATOM 5603 O O . ALA B 1 221 ? 2.5 60.094 5.859 1 96.44 221 ALA B O 1
ATOM 5604 N N . LEU B 1 222 ? 2.439 58.812 7.695 1 97.12 222 LEU B N 1
ATOM 5605 C CA . LEU B 1 222 ? 1.875 57.688 6.953 1 97.12 222 LEU B CA 1
ATOM 5606 C C . LEU B 1 222 ? 0.43 57.969 6.555 1 97.12 222 LEU B C 1
ATOM 5608 O O . LEU B 1 222 ? -0.011 57.562 5.477 1 97.12 222 LEU B O 1
ATOM 5612 N N . ARG B 1 223 ? -0.32 58.625 7.375 1 96.62 223 ARG B N 1
ATOM 5613 C CA . ARG B 1 223 ? -1.688 59 7.043 1 96.62 223 ARG B CA 1
ATOM 5614 C C . ARG B 1 223 ? -1.725 59.844 5.773 1 96.62 223 ARG B C 1
ATOM 5616 O O . ARG B 1 223 ? -2.543 59.594 4.883 1 96.62 223 ARG B O 1
ATOM 5623 N N . ASN B 1 224 ? -0.833 60.781 5.758 1 95.94 224 ASN B N 1
ATOM 5624 C CA . ASN B 1 224 ? -0.749 61.625 4.59 1 95.94 224 ASN B CA 1
ATOM 5625 C C . ASN B 1 224 ? -0.376 60.844 3.334 1 95.94 224 ASN B C 1
ATOM 5627 O O . ASN B 1 224 ? -0.934 61.094 2.262 1 95.94 224 ASN B O 1
ATOM 5631 N N . GLU B 1 225 ? 0.503 60.031 3.518 1 95.75 225 GLU B N 1
ATOM 5632 C CA . GLU B 1 225 ? 0.958 59.219 2.396 1 95.75 225 GLU B CA 1
ATOM 5633 C C . GLU B 1 225 ? -0.175 58.375 1.844 1 95.75 225 GLU B C 1
ATOM 5635 O O . GLU B 1 225 ? -0.289 58.188 0.63 1 95.75 225 GLU B O 1
ATOM 5640 N N . LEU B 1 226 ? -1.018 57.812 2.707 1 96.38 226 LEU B N 1
ATOM 5641 C CA . LEU B 1 226 ? -2.064 56.875 2.311 1 96.38 226 LEU B CA 1
ATOM 5642 C C . LEU B 1 226 ? -3.342 57.625 1.934 1 96.38 226 LEU B C 1
ATOM 5644 O O . LEU B 1 226 ? -4.312 57 1.486 1 96.38 226 LEU B O 1
ATOM 5648 N N . GLY B 1 227 ? -3.359 58.906 2.135 1 94.38 227 GLY B N 1
ATOM 5649 C CA . GLY B 1 227 ? -4.508 59.75 1.787 1 94.38 227 GLY B CA 1
ATOM 5650 C C . GLY B 1 227 ? -5.602 59.719 2.84 1 94.38 227 GLY B C 1
ATOM 5651 O O . GLY B 1 227 ? -6.785 59.812 2.516 1 94.38 227 GLY B O 1
ATOM 5652 N N . LEU B 1 228 ? -5.148 59.562 4.086 1 94.5 228 LEU B N 1
ATOM 5653 C CA . LEU B 1 228 ? -6.105 59.5 5.184 1 94.5 228 LEU B CA 1
ATOM 5654 C C . LEU B 1 228 ? -6.188 60.844 5.91 1 94.5 228 LEU B C 1
ATOM 5656 O O . LEU B 1 228 ? -5.164 61.406 6.293 1 94.5 228 LEU B O 1
ATOM 5660 N N . SER B 1 229 ? -7.383 61.312 6.102 1 89.31 229 SER B N 1
ATOM 5661 C CA . SER B 1 229 ? -7.562 62.594 6.758 1 89.31 229 SER B CA 1
ATOM 5662 C C . SER B 1 229 ? -7.867 62.438 8.242 1 89.31 229 SER B C 1
ATOM 5664 O O . SER B 1 229 ? -7.629 63.344 9.039 1 89.31 229 SER B O 1
ATOM 5666 N N . ASN B 1 230 ? -8.391 61.375 8.641 1 92.44 230 ASN B N 1
ATOM 5667 C CA . ASN B 1 230 ? -8.75 61.125 10.031 1 92.44 230 ASN B CA 1
ATOM 5668 C C . ASN B 1 230 ? -7.715 60.25 10.727 1 92.44 230 ASN B C 1
ATOM 5670 O O . ASN B 1 230 ? -6.855 59.656 10.062 1 92.44 230 ASN B O 1
ATOM 5674 N N . GLU B 1 231 ? -7.773 60.219 12.031 1 95.62 231 GLU B N 1
ATOM 5675 C CA . GLU B 1 231 ? -6.945 59.312 12.797 1 95.62 231 GLU B CA 1
ATOM 5676 C C . GLU B 1 231 ? -7.348 57.844 12.539 1 95.62 231 GLU B C 1
ATOM 5678 O O . GLU B 1 231 ? -8.531 57.562 12.344 1 95.62 231 GLU B O 1
ATOM 5683 N N . VAL B 1 232 ? -6.371 57.062 12.508 1 97.19 232 VAL B N 1
ATOM 5684 C CA . VAL B 1 232 ? -6.609 55.656 12.25 1 97.19 232 VAL B CA 1
ATOM 5685 C C . VAL B 1 232 ? -6.027 54.812 13.383 1 97.19 232 VAL B C 1
ATOM 5687 O O . VAL B 1 232 ? -4.84 54.906 13.695 1 97.19 232 VAL B O 1
ATOM 5690 N N . LYS B 1 233 ? -6.82 54.031 14.047 1 96.81 233 LYS B N 1
ATOM 5691 C CA . LYS B 1 233 ? -6.324 53.125 15.086 1 96.81 233 LYS B CA 1
ATOM 5692 C C . LYS B 1 233 ? -5.875 51.781 14.492 1 96.81 233 LYS B C 1
ATOM 5694 O O . LYS B 1 233 ? -6.496 51.281 13.562 1 96.81 233 LYS B O 1
ATOM 5699 N N . ILE B 1 234 ? -4.836 51.281 14.984 1 98.12 234 ILE B N 1
ATOM 5700 C CA . ILE B 1 234 ? -4.281 50 14.555 1 98.12 234 ILE B CA 1
ATOM 5701 C C . ILE B 1 234 ? -4.492 48.938 15.656 1 98.12 234 ILE B C 1
ATOM 5703 O O . ILE B 1 234 ? -4.141 49.188 16.812 1 98.12 234 ILE B O 1
ATOM 5707 N N . THR B 1 235 ? -5.117 47.875 15.297 1 98 235 THR B N 1
ATOM 5708 C CA . THR B 1 235 ? -5.344 46.75 16.188 1 98 235 THR B CA 1
ATOM 5709 C C . THR B 1 235 ? -4.613 45.5 15.695 1 98 235 THR B C 1
ATOM 5711 O O . THR B 1 235 ? -4.598 45.219 14.492 1 98 235 THR B O 1
ATOM 5714 N N . LEU B 1 236 ? -3.914 44.844 16.609 1 97.75 236 LEU B N 1
ATOM 5715 C CA . LEU B 1 236 ? -3.426 43.5 16.328 1 97.75 236 LEU B CA 1
ATOM 5716 C C . LEU B 1 236 ? -4.484 42.438 16.672 1 97.75 236 LEU B C 1
ATOM 5718 O O . LEU B 1 236 ? -4.742 42.188 17.859 1 97.75 236 LEU B O 1
ATOM 5722 N N . ALA B 1 237 ? -5.055 41.875 15.641 1 96.62 237 ALA B N 1
ATOM 5723 C CA . ALA B 1 237 ? -6.109 40.906 15.867 1 96.62 237 ALA B CA 1
ATOM 5724 C C . ALA B 1 237 ? -5.547 39.625 16.469 1 96.62 237 ALA B C 1
ATOM 5726 O O . ALA B 1 237 ? -6.16 39 17.344 1 96.62 237 ALA B O 1
ATOM 5727 N N . GLY B 1 238 ? -4.359 39.188 15.883 1 96.38 238 GLY B N 1
ATOM 5728 C CA . GLY B 1 238 ? -3.723 38.031 16.5 1 96.38 238 GLY B CA 1
ATOM 5729 C C . GLY B 1 238 ? -3.453 36.906 15.516 1 96.38 238 GLY B C 1
ATOM 5730 O O . GLY B 1 238 ? -3.262 37.156 14.32 1 96.38 238 GLY B O 1
ATOM 5731 N N . HIS B 1 239 ? -3.266 35.656 16.078 1 95.94 239 HIS B N 1
ATOM 5732 C CA . HIS B 1 239 ? -2.973 34.469 15.297 1 95.94 239 HIS B CA 1
ATOM 5733 C C . HIS B 1 239 ? -4.148 34.094 14.406 1 95.94 239 HIS B C 1
ATOM 5735 O O . HIS B 1 239 ? -5.293 34.062 14.859 1 95.94 239 HIS B O 1
ATOM 5741 N N . ASP B 1 240 ? -3.904 33.75 13.172 1 92.88 240 ASP B N 1
ATOM 5742 C CA . ASP B 1 240 ? -4.949 33.562 12.164 1 92.88 240 ASP B CA 1
ATOM 5743 C C . ASP B 1 240 ? -5.922 32.469 12.594 1 92.88 240 ASP B C 1
ATOM 5745 O O . ASP B 1 240 ? -7.129 32.594 12.383 1 92.88 240 ASP B O 1
ATOM 5749 N N . HIS B 1 241 ? -5.473 31.406 13.281 1 90.38 241 HIS B N 1
ATOM 5750 C CA . HIS B 1 241 ? -6.367 30.344 13.695 1 90.38 241 HIS B CA 1
ATOM 5751 C C . HIS B 1 241 ? -7.352 30.812 14.75 1 90.38 241 HIS B C 1
ATOM 5753 O O . HIS B 1 241 ? -8.547 30.547 14.664 1 90.38 241 HIS B O 1
ATOM 5759 N N . MET B 1 242 ? -6.836 31.547 15.68 1 93.31 242 MET B N 1
ATOM 5760 C CA . MET B 1 242 ? -7.676 32.031 16.766 1 93.31 242 MET B CA 1
ATOM 5761 C C . MET B 1 242 ? -8.633 33.125 16.266 1 93.31 242 MET B C 1
ATOM 5763 O O . MET B 1 242 ? -9.797 33.156 16.641 1 93.31 242 MET B O 1
ATOM 5767 N N . VAL B 1 243 ? -8.109 33.906 15.391 1 93.81 243 VAL B N 1
ATOM 5768 C CA . VAL B 1 243 ? -8.906 35 14.828 1 93.81 243 VAL B CA 1
ATOM 5769 C C . VAL B 1 243 ? -10.016 34.438 13.945 1 93.81 243 VAL B C 1
ATOM 5771 O O . VAL B 1 243 ? -11.148 34.906 13.984 1 93.81 243 VAL B O 1
ATOM 5774 N N . GLY B 1 244 ? -9.664 33.469 13.141 1 91.44 244 GLY B N 1
ATOM 5775 C CA . GLY B 1 244 ? -10.672 32.812 12.328 1 91.44 244 GLY B CA 1
ATOM 5776 C C . GLY B 1 244 ? -11.773 32.156 13.148 1 91.44 244 GLY B C 1
ATOM 5777 O O . GLY B 1 244 ? -12.945 32.188 12.766 1 91.44 244 GLY B O 1
ATOM 5778 N N . ALA B 1 245 ? -11.406 31.562 14.25 1 91.75 245 ALA B N 1
ATOM 5779 C CA . ALA B 1 245 ? -12.383 30.922 15.133 1 91.75 245 ALA B CA 1
ATOM 5780 C C . ALA B 1 245 ? -13.336 31.953 15.727 1 91.75 245 ALA B C 1
ATOM 5782 O O . ALA B 1 245 ? -14.508 31.656 15.984 1 91.75 245 ALA B O 1
ATOM 5783 N N . ARG B 1 246 ? -12.859 33.125 15.93 1 91.19 246 ARG B N 1
ATOM 5784 C CA . ARG B 1 246 ? -13.695 34.219 16.453 1 91.19 246 ARG B CA 1
ATOM 5785 C C . ARG B 1 246 ? -14.852 34.531 15.508 1 91.19 246 ARG B C 1
ATOM 5787 O O . ARG B 1 246 ? -15.969 34.781 15.953 1 91.19 246 ARG B O 1
ATOM 5794 N N . ALA B 1 247 ? -14.578 34.562 14.234 1 91.25 247 ALA B N 1
ATOM 5795 C CA . ALA B 1 247 ? -15.602 34.812 13.227 1 91.25 247 ALA B CA 1
ATOM 5796 C C . ALA B 1 247 ? -16.719 33.781 13.312 1 91.25 247 ALA B C 1
ATOM 5798 O O . ALA B 1 247 ? -17.875 34.094 13.016 1 91.25 247 ALA B O 1
ATOM 5799 N N . LEU B 1 248 ? -16.391 32.625 13.781 1 92.31 248 LEU B N 1
ATOM 5800 C CA . LEU B 1 248 ? -17.328 31.516 13.836 1 92.31 248 LEU B CA 1
ATOM 5801 C C . LEU B 1 248 ? -18.109 31.531 15.148 1 92.31 248 LEU B C 1
ATOM 5803 O O . LEU B 1 248 ? -18.984 30.688 15.367 1 92.31 248 LEU B O 1
ATOM 5807 N N . GLN B 1 249 ? -17.812 32.5 15.961 1 89.5 249 GLN B N 1
ATOM 5808 C CA . GLN B 1 249 ? -18.516 32.688 17.219 1 89.5 249 GLN B CA 1
ATOM 5809 C C . GLN B 1 249 ? -18.531 31.406 18.047 1 89.5 249 GLN B C 1
ATOM 5811 O O . GLN B 1 249 ? -19.594 30.984 18.531 1 89.5 249 GLN B O 1
ATOM 5816 N N . MET B 1 250 ? -17.438 30.859 18.172 1 91.19 250 MET B N 1
ATOM 5817 C CA . MET B 1 250 ? -17.281 29.609 18.922 1 91.19 250 MET B CA 1
ATOM 5818 C C . MET B 1 250 ? -17.562 29.828 20.406 1 91.19 250 MET B C 1
ATOM 5820 O O . MET B 1 250 ? -17.25 30.875 20.969 1 91.19 250 MET B O 1
ATOM 5824 N N . GLN B 1 251 ? -18.172 28.828 20.984 1 90 251 GLN B N 1
ATOM 5825 C CA . GLN B 1 251 ? -18.406 28.812 22.422 1 90 251 GLN B CA 1
ATOM 5826 C C . GLN B 1 251 ? -17.531 27.766 23.109 1 90 251 GLN B C 1
ATOM 5828 O O . GLN B 1 251 ? -17.109 26.781 22.484 1 90 251 GLN B O 1
ATOM 5833 N N . PRO B 1 252 ? -17.188 28.078 24.391 1 93.12 252 PRO B N 1
ATOM 5834 C CA . PRO B 1 252 ? -16.406 27.078 25.109 1 93.12 252 PRO B CA 1
ATOM 5835 C C . PRO B 1 252 ? -17 25.672 25.016 1 93.12 252 PRO B C 1
ATOM 5837 O O . PRO B 1 252 ? -18.219 25.5 25.156 1 93.12 252 PRO B O 1
ATOM 5840 N N . GLY B 1 253 ? -16.141 24.719 24.766 1 92.69 253 GLY B N 1
ATOM 5841 C CA . GLY B 1 253 ? -16.594 23.344 24.625 1 92.69 253 GLY B CA 1
ATOM 5842 C C . GLY B 1 253 ? -16.812 22.953 23.172 1 92.69 253 GLY B C 1
ATOM 5843 O O . GLY B 1 253 ? -16.906 21.766 22.859 1 92.69 253 GLY B O 1
ATOM 5844 N N . GLU B 1 254 ? -16.875 23.891 22.281 1 92.88 254 GLU B N 1
ATOM 5845 C CA . GLU B 1 254 ? -17.062 23.578 20.859 1 92.88 254 GLU B CA 1
ATOM 5846 C C . GLU B 1 254 ? -15.75 23.25 20.172 1 92.88 254 GLU B C 1
ATOM 5848 O O . GLU B 1 254 ? -14.68 23.656 20.641 1 92.88 254 GLU B O 1
ATOM 5853 N N . VAL B 1 255 ? -15.914 22.484 19.141 1 95.88 255 VAL B N 1
ATOM 5854 C CA . VAL B 1 255 ? -14.75 22 18.391 1 95.88 255 VAL B CA 1
ATOM 5855 C C . VAL B 1 255 ? -14.805 22.516 16.953 1 95.88 255 VAL B C 1
ATOM 5857 O O . VAL B 1 255 ? -15.859 22.531 16.328 1 95.88 255 VAL B O 1
ATOM 5860 N N . LEU B 1 256 ? -13.672 23.062 16.562 1 95.44 256 LEU B N 1
ATOM 5861 C CA . LEU B 1 256 ? -13.492 23.469 15.18 1 95.44 256 LEU B CA 1
ATOM 5862 C C . LEU B 1 256 ? -12.523 22.547 14.461 1 95.44 256 LEU B C 1
ATOM 5864 O O . LEU B 1 256 ? -11.414 22.297 14.938 1 95.44 256 LEU B O 1
ATOM 5868 N N . ASN B 1 257 ? -12.992 21.953 13.375 1 95.88 257 ASN B N 1
ATOM 5869 C CA . ASN B 1 257 ? -12.148 21.156 12.477 1 95.88 257 ASN B CA 1
ATOM 5870 C C . ASN B 1 257 ? -11.867 21.906 11.172 1 95.88 257 ASN B C 1
ATOM 5872 O O . ASN B 1 257 ? -12.758 22.047 10.328 1 95.88 257 ASN B O 1
ATOM 5876 N N . SER B 1 258 ? -10.68 22.453 11.086 1 92.5 258 SER B N 1
ATOM 5877 C CA . SER B 1 258 ? -10.234 23.062 9.836 1 92.5 258 SER B CA 1
ATOM 5878 C C . SER B 1 258 ? -9.609 22.031 8.906 1 92.5 258 SER B C 1
ATOM 5880 O O . SER B 1 258 ? -8.555 21.469 9.219 1 92.5 258 SER B O 1
ATOM 5882 N N . THR B 1 259 ? -10.25 21.812 7.789 1 90.75 259 THR B N 1
ATOM 5883 C CA . THR B 1 259 ? -9.805 20.734 6.922 1 90.75 259 THR B CA 1
ATOM 5884 C C . THR B 1 259 ? -9.445 21.266 5.535 1 90.75 259 THR B C 1
ATOM 5886 O O . THR B 1 259 ? -10.336 21.641 4.766 1 90.75 259 THR B O 1
ATOM 5889 N N . GLY B 1 260 ? -8.156 21.328 5.191 1 87.62 260 GLY B N 1
ATOM 5890 C CA . GLY B 1 260 ? -7.578 21.625 3.891 1 87.62 260 GLY B CA 1
ATOM 5891 C C . GLY B 1 260 ? -6.516 20.625 3.471 1 87.62 260 GLY B C 1
ATOM 5892 O O . GLY B 1 260 ? -6.738 19.406 3.533 1 87.62 260 GLY B O 1
ATOM 5893 N N . THR B 1 261 ? -5.32 21.203 3.1 1 85.75 261 THR B N 1
ATOM 5894 C CA . THR B 1 261 ? -4.207 20.312 2.795 1 85.75 261 THR B CA 1
ATOM 5895 C C . THR B 1 261 ? -3.854 19.453 4.004 1 85.75 261 THR B C 1
ATOM 5897 O O . THR B 1 261 ? -3.568 18.266 3.863 1 85.75 261 THR B O 1
ATOM 5900 N N . THR B 1 262 ? -3.92 20.078 5.141 1 91.56 262 THR B N 1
ATOM 5901 C CA . THR B 1 262 ? -3.771 19.438 6.441 1 91.56 262 THR B CA 1
ATOM 5902 C C . THR B 1 262 ? -5.059 19.547 7.25 1 91.56 262 THR B C 1
ATOM 5904 O O . THR B 1 262 ? -6.047 20.109 6.777 1 91.56 262 THR B O 1
ATOM 5907 N N . GLU B 1 263 ? -5.102 18.953 8.367 1 94.06 263 GLU B N 1
ATOM 5908 C CA . GLU B 1 263 ? -6.273 19.016 9.234 1 94.06 263 GLU B CA 1
ATOM 5909 C C . GLU B 1 263 ? -5.895 19.484 10.641 1 94.06 263 GLU B C 1
ATOM 5911 O O . GLU B 1 263 ? -4.848 19.078 11.164 1 94.06 263 GLU B O 1
ATOM 5916 N N . GLY B 1 264 ? -6.727 20.359 11.156 1 94.81 264 GLY B N 1
ATOM 5917 C CA . GLY B 1 264 ? -6.535 20.844 12.516 1 94.81 264 GLY B CA 1
ATOM 5918 C C . GLY B 1 264 ? -7.77 20.672 13.383 1 94.81 264 GLY B C 1
ATOM 5919 O O . GLY B 1 264 ? -8.898 20.781 12.898 1 94.81 264 GLY B O 1
ATOM 5920 N N . ILE B 1 265 ? -7.578 20.344 14.602 1 96.44 265 ILE B N 1
ATOM 5921 C CA . ILE B 1 265 ? -8.625 20.281 15.617 1 96.44 265 ILE B CA 1
ATOM 5922 C C . ILE B 1 265 ? -8.367 21.344 16.688 1 96.44 265 ILE B C 1
ATOM 5924 O O . ILE B 1 265 ? -7.293 21.391 17.281 1 96.44 265 ILE B O 1
ATOM 5928 N N . LEU B 1 266 ? -9.336 22.188 16.828 1 96.56 266 LEU B N 1
ATOM 5929 C CA . LEU B 1 266 ? -9.25 23.234 17.828 1 96.56 266 LEU B CA 1
ATOM 5930 C C . LEU B 1 266 ? -10.422 23.141 18.812 1 96.56 266 LEU B C 1
ATOM 5932 O O . LEU B 1 266 ? -11.586 23.156 18.391 1 96.56 266 LEU B O 1
ATOM 5936 N N . LEU B 1 267 ? -10.133 22.969 20.062 1 96.81 267 LEU B N 1
ATOM 5937 C CA . LEU B 1 267 ? -11.117 22.969 21.141 1 96.81 267 LEU B CA 1
ATOM 5938 C C . LEU B 1 267 ? -11.039 24.266 21.938 1 96.81 267 LEU B C 1
ATOM 5940 O O . LEU B 1 267 ? -9.953 24.672 22.359 1 96.81 267 LEU B O 1
ATOM 5944 N N . LEU B 1 268 ? -12.172 24.969 22.031 1 96.31 268 LEU B N 1
ATOM 5945 C CA . LEU B 1 268 ? -12.219 26.172 22.844 1 96.31 268 LEU B CA 1
ATOM 5946 C C . LEU B 1 268 ? -12.523 25.828 24.312 1 96.31 268 LEU B C 1
ATOM 5948 O O . LEU B 1 268 ? -13.5 25.141 24.594 1 96.31 268 LEU B O 1
ATOM 5952 N N . ASN B 1 269 ? -11.633 26.266 25.172 1 96.12 269 ASN B N 1
ATOM 5953 C CA . ASN B 1 269 ? -11.75 25.969 26.594 1 96.12 269 ASN B CA 1
ATOM 5954 C C . ASN B 1 269 ? -11.766 27.234 27.438 1 96.12 269 ASN B C 1
ATOM 5956 O O . ASN B 1 269 ? -11.336 28.297 26.984 1 96.12 269 ASN B O 1
ATOM 5960 N N . THR B 1 270 ? -12.242 27.094 28.703 1 96.44 270 THR B N 1
ATOM 5961 C CA . THR B 1 270 ? -12.25 28.203 29.656 1 96.44 270 THR B CA 1
ATOM 5962 C C . THR B 1 270 ? -10.953 28.234 30.453 1 96.44 270 THR B C 1
ATOM 5964 O O . THR B 1 270 ? -10.641 29.25 31.109 1 96.44 270 THR B O 1
ATOM 5967 N N . GLN B 1 271 ? -10.266 27.188 30.438 1 96.69 271 GLN B N 1
ATOM 5968 C CA . GLN B 1 271 ? -8.969 27.062 31.078 1 96.69 271 GLN B CA 1
ATOM 5969 C C . GLN B 1 271 ? -7.992 26.266 30.219 1 96.69 271 GLN B C 1
ATOM 5971 O O . GLN B 1 271 ? -8.406 25.469 29.391 1 96.69 271 GLN B O 1
ATOM 5976 N N . PRO B 1 272 ? -6.711 26.531 30.391 1 97.31 272 PRO B N 1
ATOM 5977 C CA . PRO B 1 272 ? -5.762 25.688 29.641 1 97.31 272 PRO B CA 1
ATOM 5978 C C . PRO B 1 272 ? -5.793 24.234 30.078 1 97.31 272 PRO B C 1
ATOM 5980 O O . PRO B 1 272 ? -6.094 23.938 31.25 1 97.31 272 PRO B O 1
ATOM 5983 N N . THR B 1 273 ? -5.551 23.312 29.203 1 97.31 273 THR B N 1
ATOM 5984 C CA . THR B 1 273 ? -5.453 21.891 29.484 1 97.31 273 THR B CA 1
ATOM 5985 C C . THR B 1 273 ? -3.998 21.453 29.641 1 97.31 273 THR B C 1
ATOM 5987 O O . THR B 1 273 ? -3.332 21.141 28.656 1 97.31 273 THR B O 1
ATOM 5990 N N . LEU B 1 274 ? -3.547 21.344 30.875 1 97.62 274 LEU B N 1
ATOM 5991 C CA . LEU B 1 274 ? -2.131 21.125 31.141 1 97.62 274 LEU B CA 1
ATOM 5992 C C . LEU B 1 274 ? -1.911 19.75 31.766 1 97.62 274 LEU B C 1
ATOM 5994 O O . LEU B 1 274 ? -0.967 19.547 32.531 1 97.62 274 LEU B O 1
ATOM 5998 N N . SER B 1 275 ? -2.771 18.781 31.484 1 96.25 275 SER B N 1
ATOM 5999 C CA . SER B 1 275 ? -2.688 17.438 32.031 1 96.25 275 SER B CA 1
ATOM 6000 C C . SER B 1 275 ? -1.489 16.672 31.469 1 96.25 275 SER B C 1
ATOM 6002 O O . SER B 1 275 ? -0.948 17.047 30.438 1 96.25 275 SER B O 1
ATOM 6004 N N . ALA B 1 276 ? -1.059 15.609 32.188 1 95.69 276 ALA B N 1
ATOM 6005 C CA . ALA B 1 276 ? 0.012 14.734 31.719 1 95.69 276 ALA B CA 1
ATOM 6006 C C . ALA B 1 276 ? -0.345 14.078 30.391 1 95.69 276 ALA B C 1
ATOM 6008 O O . ALA B 1 276 ? 0.521 13.891 29.531 1 95.69 276 ALA B O 1
ATOM 6009 N N . GLN B 1 277 ? -1.577 13.766 30.25 1 96.31 277 GLN B N 1
ATOM 6010 C CA . GLN B 1 277 ? -2.021 13.156 29 1 96.31 277 GLN B CA 1
ATOM 6011 C C . GLN B 1 277 ? -1.866 14.125 27.828 1 96.31 277 GLN B C 1
ATOM 6013 O O . GLN B 1 277 ? -1.392 13.742 26.766 1 96.31 277 GLN B O 1
ATOM 6018 N N . ALA B 1 278 ? -2.324 15.352 28.047 1 97.06 278 ALA B N 1
ATOM 6019 C CA . ALA B 1 278 ? -2.219 16.344 26.984 1 97.06 278 ALA B CA 1
ATOM 6020 C C . ALA B 1 278 ? -0.765 16.562 26.562 1 97.06 278 ALA B C 1
ATOM 6022 O O . ALA B 1 278 ? -0.467 16.703 25.375 1 97.06 278 ALA B O 1
ATOM 6023 N N . ARG B 1 279 ? 0.108 16.547 27.578 1 96.06 279 ARG B N 1
ATOM 6024 C CA . ARG B 1 279 ? 1.534 16.672 27.281 1 96.06 279 ARG B CA 1
ATOM 6025 C C . ARG B 1 279 ? 2.037 15.477 26.484 1 96.06 279 ARG B C 1
ATOM 6027 O O . ARG B 1 279 ? 2.717 15.641 25.469 1 96.06 279 ARG B O 1
ATOM 6034 N N . ARG B 1 280 ? 1.656 14.289 26.969 1 94.31 280 ARG B N 1
ATOM 6035 C CA . ARG B 1 280 ? 2.09 13.062 26.312 1 94.31 280 ARG B CA 1
ATOM 6036 C C . ARG B 1 280 ? 1.593 13.008 24.875 1 94.31 280 ARG B C 1
ATOM 6038 O O . ARG B 1 280 ? 2.311 12.555 23.969 1 94.31 280 ARG B O 1
ATOM 6045 N N . ASP B 1 281 ? 0.355 13.492 24.672 1 96.56 281 ASP B N 1
ATOM 6046 C CA . ASP B 1 281 ? -0.282 13.414 23.359 1 96.56 281 ASP B CA 1
ATOM 6047 C C . ASP B 1 281 ? 0.101 14.617 22.5 1 96.56 281 ASP B C 1
ATOM 6049 O O . ASP B 1 281 ? -0.396 14.773 21.391 1 96.56 281 ASP B O 1
ATOM 6053 N N . LYS B 1 282 ? 0.919 15.461 23.047 1 96.06 282 LYS B N 1
ATOM 6054 C CA . LYS B 1 282 ? 1.496 16.594 22.312 1 96.06 282 LYS B CA 1
ATOM 6055 C C . LYS B 1 282 ? 0.409 17.547 21.844 1 96.06 282 LYS B C 1
ATOM 6057 O O . LYS B 1 282 ? 0.414 17.969 20.672 1 96.06 282 LYS B O 1
ATOM 6062 N N . LEU B 1 283 ? -0.529 17.844 22.625 1 97.81 283 LEU B N 1
ATOM 6063 C CA . LEU B 1 283 ? -1.535 18.859 22.359 1 97.81 283 LEU B CA 1
ATOM 6064 C C . LEU B 1 283 ? -1.005 20.25 22.703 1 97.81 283 LEU B C 1
ATOM 6066 O O . LEU B 1 283 ? -0.264 20.406 23.672 1 97.81 283 LEU B O 1
ATOM 6070 N N . ALA B 1 284 ? -1.377 21.219 21.938 1 97.62 284 ALA B N 1
ATOM 6071 C CA . ALA B 1 284 ? -0.855 22.562 22.109 1 97.62 284 ALA B CA 1
ATOM 6072 C C . ALA B 1 284 ? -1.93 23.5 22.656 1 97.62 284 ALA B C 1
ATOM 6074 O O . ALA B 1 284 ? -2.984 23.672 22.031 1 97.62 284 ALA B O 1
ATOM 6075 N N . ASN B 1 285 ? -1.671 24.109 23.766 1 97.88 285 ASN B N 1
ATOM 6076 C CA . ASN B 1 285 ? -2.535 25.156 24.297 1 97.88 285 ASN B CA 1
ATOM 6077 C C . ASN B 1 285 ? -2.219 26.516 23.672 1 97.88 285 ASN B C 1
ATOM 6079 O O . ASN B 1 285 ? -1.131 26.703 23.125 1 97.88 285 ASN B O 1
ATOM 6083 N N . GLY B 1 286 ? -3.166 27.391 23.719 1 96.69 286 GLY B N 1
ATOM 6084 C CA . GLY B 1 286 ? -2.998 28.781 23.281 1 96.69 286 GLY B CA 1
ATOM 6085 C C . GLY B 1 286 ? -4.016 29.719 23.906 1 96.69 286 GLY B C 1
ATOM 6086 O O . GLY B 1 286 ? -5.02 29.281 24.469 1 96.69 286 GLY B O 1
ATOM 6087 N N . CYS B 1 287 ? -3.639 30.984 23.844 1 96.81 287 CYS B N 1
ATOM 6088 C CA . CYS B 1 287 ? -4.602 32 24.219 1 96.81 287 CYS B CA 1
ATOM 6089 C C . CYS B 1 287 ? -5.535 32.344 23.062 1 96.81 287 CYS B C 1
ATOM 6091 O O . CYS B 1 287 ? -5.105 32.406 21.906 1 96.81 287 CYS B O 1
ATOM 6093 N N . TYR B 1 288 ? -6.789 32.438 23.375 1 94.81 288 TYR B N 1
ATOM 6094 C CA . TYR B 1 288 ? -7.793 32.781 22.359 1 94.81 288 TYR B CA 1
ATOM 6095 C C . TYR B 1 288 ? -7.828 34.281 22.094 1 94.81 288 TYR B C 1
ATOM 6097 O O . TYR B 1 288 ? -7.188 35.062 22.797 1 94.81 288 TYR B O 1
ATOM 6105 N N . SER B 1 289 ? -8.539 34.688 21.062 1 89.31 289 SER B N 1
ATOM 6106 C CA . SER B 1 289 ? -8.492 36.031 20.547 1 89.31 289 SER B CA 1
ATOM 6107 C C . SER B 1 289 ? -9.445 36.969 21.312 1 89.31 289 SER B C 1
ATOM 6109 O O . SER B 1 289 ? -9.695 38.094 20.906 1 89.31 289 SER B O 1
ATOM 6111 N N . ASP B 1 290 ? -10 36.562 22.406 1 85.94 290 ASP B N 1
ATOM 6112 C CA . ASP B 1 290 ? -10.883 37.406 23.188 1 85.94 290 ASP B CA 1
ATOM 6113 C C . ASP B 1 290 ? -10.258 37.75 24.547 1 85.94 290 ASP B C 1
ATOM 6115 O O . ASP B 1 290 ? -10.844 38.5 25.328 1 85.94 290 ASP B O 1
ATOM 6119 N N . GLY B 1 291 ? -9.133 37.219 24.812 1 85.5 291 GLY B N 1
ATOM 6120 C CA . GLY B 1 291 ? -8.422 37.5 26.047 1 85.5 291 GLY B CA 1
ATOM 6121 C C . GLY B 1 291 ? -9.008 36.75 27.234 1 85.5 291 GLY B C 1
ATOM 6122 O O . GLY B 1 291 ? -8.578 36.969 28.375 1 85.5 291 GLY B O 1
ATOM 6123 N N . GLU B 1 292 ? -9.93 35.906 26.953 1 91.5 292 GLU B N 1
ATOM 6124 C CA . GLU B 1 292 ? -10.602 35.219 28.047 1 91.5 292 GLU B CA 1
ATOM 6125 C C . GLU B 1 292 ? -10.43 33.719 27.938 1 91.5 292 GLU B C 1
ATOM 6127 O O . GLU B 1 292 ? -10.094 33.031 28.922 1 91.5 292 GLU B O 1
ATOM 6132 N N . PHE B 1 293 ? -10.648 33.188 26.844 1 95.94 293 PHE B N 1
ATOM 6133 C CA . PHE B 1 293 ? -10.703 31.75 26.641 1 95.94 293 PHE B CA 1
ATOM 6134 C C . PHE B 1 293 ? -9.359 31.234 26.156 1 95.94 293 PHE B C 1
ATOM 6136 O O . PHE B 1 293 ? -8.422 32 25.938 1 95.94 293 PHE B O 1
ATOM 6143 N N . TYR B 1 294 ? -9.273 29.922 26.094 1 97.12 294 TYR B N 1
ATOM 6144 C CA . TYR B 1 294 ? -8.078 29.203 25.672 1 97.12 294 TYR B CA 1
ATOM 6145 C C . TYR B 1 294 ? -8.406 28.203 24.578 1 97.12 294 TYR B C 1
ATOM 6147 O O . TYR B 1 294 ? -9.57 27.828 24.391 1 97.12 294 TYR B O 1
ATOM 6155 N N . THR B 1 295 ? -7.395 27.891 23.844 1 96.75 295 THR B N 1
ATOM 6156 C CA . THR B 1 295 ? -7.574 26.875 22.812 1 96.75 295 THR B CA 1
ATOM 6157 C C . THR B 1 295 ? -6.668 25.672 23.062 1 96.75 295 THR B C 1
ATOM 6159 O O . THR B 1 295 ? -5.598 25.812 23.656 1 96.75 295 THR B O 1
ATOM 6162 N N . LEU B 1 296 ? -7.129 24.531 22.781 1 97.5 296 LEU B N 1
ATOM 6163 C CA . LEU B 1 296 ? -6.352 23.297 22.656 1 97.5 296 LEU B CA 1
ATOM 6164 C C . LEU B 1 296 ? -6.324 22.812 21.203 1 97.5 296 LEU B C 1
ATOM 6166 O O . LEU B 1 296 ? -7.375 22.688 20.578 1 97.5 296 LEU B O 1
ATOM 6170 N N . PHE B 1 297 ? -5.086 22.594 20.75 1 97 297 PHE B N 1
ATOM 6171 C CA . PHE B 1 297 ? -4.945 22.422 19.297 1 97 297 PHE B CA 1
ATOM 6172 C C . PHE B 1 297 ? -4.086 21.203 18.984 1 97 297 PHE B C 1
ATOM 6174 O O . PHE B 1 297 ? -3.137 20.906 19.703 1 97 297 PHE B O 1
ATOM 6181 N N . ALA B 1 298 ? -4.457 20.453 17.969 1 96.81 298 ALA B N 1
ATOM 6182 C CA . ALA B 1 298 ? -3.631 19.438 17.328 1 96.81 298 ALA B CA 1
ATOM 6183 C C . ALA B 1 298 ? -3.816 19.453 15.805 1 96.81 298 ALA B C 1
ATOM 6185 O O . ALA B 1 298 ? -4.859 19.891 15.312 1 96.81 298 ALA B O 1
ATOM 6186 N N . SER B 1 299 ? -2.791 19.109 15.109 1 93.25 299 SER B N 1
ATOM 6187 C CA . SER B 1 299 ? -2.865 19.094 13.656 1 93.25 299 SER B CA 1
ATOM 6188 C C . SER B 1 299 ? -2.465 17.734 13.086 1 93.25 299 SER B C 1
ATOM 6190 O O . SER B 1 299 ? -1.718 17 13.727 1 93.25 299 SER B O 1
ATOM 6192 N N . LEU B 1 300 ? -3.014 17.391 12 1 96.06 300 LEU B N 1
ATOM 6193 C CA . LEU B 1 300 ? -2.668 16.234 11.195 1 96.06 300 LEU B CA 1
ATOM 6194 C C . LEU B 1 300 ? -2.006 16.656 9.891 1 96.06 300 LEU B C 1
ATOM 6196 O O . LEU B 1 300 ? -2.543 17.484 9.156 1 96.06 300 LEU B O 1
ATOM 6200 N N . PRO B 1 301 ? -0.854 16.094 9.594 1 94.5 301 PRO B N 1
ATOM 6201 C CA . PRO B 1 301 ? -0.082 16.547 8.43 1 94.5 301 PRO B CA 1
ATOM 6202 C C . PRO B 1 301 ? -0.784 16.266 7.105 1 94.5 301 PRO B C 1
ATOM 6204 O O . PRO B 1 301 ? -0.495 16.922 6.102 1 94.5 301 PRO B O 1
ATOM 6207 N N . VAL B 1 302 ? -1.664 15.258 7.133 1 95.12 302 VAL B N 1
ATOM 6208 C CA . VAL B 1 302 ? -2.305 14.883 5.879 1 95.12 302 VAL B CA 1
ATOM 6209 C C . VAL B 1 302 ? -3.82 14.992 6.02 1 95.12 302 VAL B C 1
ATOM 6211 O O . VAL B 1 302 ? -4.414 14.359 6.902 1 95.12 302 VAL B O 1
ATOM 6214 N N . GLY B 1 303 ? -4.438 15.828 5.289 1 95.38 303 GLY B N 1
ATOM 6215 C CA . GLY B 1 303 ? -5.871 15.93 5.066 1 95.38 303 GLY B CA 1
ATOM 6216 C C . GLY B 1 303 ? -6.258 15.812 3.605 1 95.38 303 GLY B C 1
ATOM 6217 O O . GLY B 1 303 ? -6.074 14.75 2.996 1 95.38 303 GLY B O 1
ATOM 6218 N N . GLY B 1 304 ? -6.527 16.953 3.025 1 91.62 304 GLY B N 1
ATOM 6219 C CA . GLY B 1 304 ? -6.852 16.984 1.608 1 91.62 304 GLY B CA 1
ATOM 6220 C C . GLY B 1 304 ? -5.664 16.656 0.719 1 91.62 304 GLY B C 1
ATOM 6221 O O . GLY B 1 304 ? -5.84 16.266 -0.442 1 91.62 304 GLY B O 1
ATOM 6222 N N . TYR B 1 305 ? -4.488 16.766 1.242 1 91.56 305 TYR B N 1
ATOM 6223 C CA . TYR B 1 305 ? -3.293 16.406 0.488 1 91.56 305 TYR B CA 1
ATOM 6224 C C . TYR B 1 305 ? -3.387 14.977 -0.036 1 91.56 305 TYR B C 1
ATOM 6226 O O . TYR B 1 305 ? -2.771 14.633 -1.049 1 91.56 305 TYR B O 1
ATOM 6234 N N . ALA B 1 306 ? -4.117 14.164 0.648 1 93.56 306 ALA B N 1
ATOM 6235 C CA . ALA B 1 306 ? -4.266 12.766 0.245 1 93.56 306 ALA B CA 1
ATOM 6236 C C . ALA B 1 306 ? -4.852 12.664 -1.16 1 93.56 306 ALA B C 1
ATOM 6238 O O . ALA B 1 306 ? -4.535 11.727 -1.901 1 93.56 306 ALA B O 1
ATOM 6239 N N . LEU B 1 307 ? -5.723 13.617 -1.568 1 93.38 307 LEU B N 1
ATOM 6240 C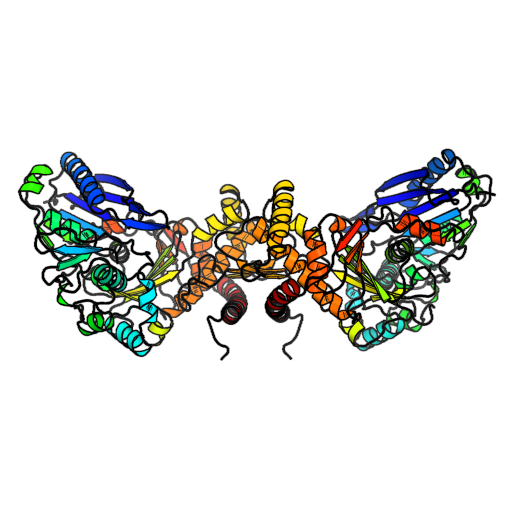 CA . LEU B 1 307 ? -6.289 13.633 -2.912 1 93.38 307 LEU B CA 1
ATOM 6241 C C . LEU B 1 307 ? -5.215 13.922 -3.953 1 93.38 307 LEU B C 1
ATOM 6243 O O . LEU B 1 307 ? -5.184 13.297 -5.016 1 93.38 307 LEU B O 1
ATOM 6247 N N . GLU B 1 308 ? -4.398 14.891 -3.604 1 92.88 308 GLU B N 1
ATOM 6248 C CA . GLU B 1 308 ? -3.27 15.172 -4.484 1 92.88 308 GLU B CA 1
ATOM 6249 C C . GLU B 1 308 ? -2.344 13.969 -4.605 1 92.88 308 GLU B C 1
ATOM 6251 O O . GLU B 1 308 ? -1.84 13.672 -5.691 1 92.88 308 GLU B O 1
ATOM 6256 N N . TRP B 1 309 ? -2.109 13.367 -3.561 1 95.38 309 TRP B N 1
ATOM 6257 C CA . TRP B 1 309 ? -1.259 12.18 -3.533 1 95.38 309 TRP B CA 1
ATOM 6258 C C . TRP B 1 309 ? -1.83 11.078 -4.418 1 95.38 309 TRP B C 1
ATOM 6260 O O . TRP B 1 309 ? -1.092 10.422 -5.152 1 95.38 309 TRP B O 1
ATOM 6270 N N . LEU B 1 310 ? -3.174 10.852 -4.371 1 94.94 310 LEU B N 1
ATOM 6271 C CA . LEU B 1 310 ? -3.838 9.867 -5.223 1 94.94 310 LEU B CA 1
ATOM 6272 C C . LEU B 1 310 ? -3.645 10.211 -6.695 1 94.94 310 LEU B C 1
ATOM 6274 O O . LEU B 1 310 ? -3.375 9.32 -7.512 1 94.94 310 LEU B O 1
ATOM 6278 N N . GLN B 1 311 ? -3.816 11.484 -6.977 1 95.38 311 GLN B N 1
ATOM 6279 C CA . GLN B 1 311 ? -3.656 11.938 -8.359 1 95.38 311 GLN B CA 1
ATOM 6280 C C . GLN B 1 311 ? -2.238 11.68 -8.859 1 95.38 311 GLN B C 1
ATOM 6282 O O . GLN B 1 311 ? -2.047 11.164 -9.961 1 95.38 311 GLN B O 1
ATOM 6287 N N . LYS B 1 312 ? -1.316 11.984 -8.031 1 93.81 312 LYS B N 1
ATOM 6288 C CA . LYS B 1 312 ? 0.085 11.883 -8.43 1 93.81 312 LYS B CA 1
ATOM 6289 C C . LYS B 1 312 ? 0.555 10.438 -8.445 1 93.81 312 LYS B C 1
ATOM 6291 O O . LYS B 1 312 ? 1.235 10.008 -9.383 1 93.81 312 LYS B O 1
ATOM 6296 N N . THR B 1 313 ? 0.237 9.68 -7.461 1 95.06 313 THR B N 1
ATOM 6297 C CA . THR B 1 313 ? 0.764 8.336 -7.258 1 95.06 313 THR B CA 1
ATOM 6298 C C . THR B 1 313 ? 0.073 7.34 -8.188 1 95.06 313 THR B C 1
ATOM 6300 O O . THR B 1 313 ? 0.729 6.484 -8.789 1 95.06 313 THR B O 1
ATOM 6303 N N . PHE B 1 314 ? -1.247 7.43 -8.32 1 96.31 314 PHE B N 1
ATOM 6304 C CA . PHE B 1 314 ? -2.01 6.473 -9.109 1 96.31 314 PHE B CA 1
ATOM 6305 C C . PHE B 1 314 ? -2.426 7.078 -10.445 1 96.31 314 PHE B C 1
ATOM 6307 O O . PHE B 1 314 ? -3.111 6.434 -11.242 1 96.31 314 PHE B O 1
ATOM 6314 N N . ARG B 1 315 ? -2.061 8.406 -10.688 1 95.56 315 ARG B N 1
ATOM 6315 C CA . ARG B 1 315 ? -2.293 9.141 -11.93 1 95.56 315 ARG B CA 1
ATOM 6316 C C . ARG B 1 315 ? -3.777 9.18 -12.273 1 95.56 315 ARG B C 1
ATOM 6318 O O . ARG B 1 315 ? -4.16 8.93 -13.414 1 95.56 315 ARG B O 1
ATOM 6325 N N . LEU B 1 316 ? -4.602 9.328 -11.25 1 96.25 316 LEU B N 1
ATOM 6326 C CA . LEU B 1 316 ? -6.039 9.508 -11.422 1 96.25 316 LEU B CA 1
ATOM 6327 C C . LEU B 1 316 ? -6.363 10.953 -11.805 1 96.25 316 LEU B C 1
ATOM 6329 O O . LEU B 1 316 ? -5.75 11.891 -11.289 1 96.25 316 LEU B O 1
ATOM 6333 N N . THR B 1 317 ? -7.316 11.156 -12.688 1 95.81 317 THR B N 1
ATOM 6334 C CA . THR B 1 317 ? -7.766 12.5 -13.039 1 95.81 317 THR B CA 1
ATOM 6335 C C . THR B 1 317 ? -8.719 13.047 -11.984 1 95.81 317 THR B C 1
ATOM 6337 O O . THR B 1 317 ? -9.258 12.297 -11.172 1 95.81 317 THR B O 1
ATOM 6340 N N . VAL B 1 318 ? -8.898 14.352 -12.023 1 94 318 VAL B N 1
ATOM 6341 C CA . VAL B 1 318 ? -9.828 15.008 -11.109 1 94 318 VAL B CA 1
ATOM 6342 C C . VAL B 1 318 ? -11.234 14.445 -11.297 1 94 318 VAL B C 1
ATOM 6344 O O . VAL B 1 318 ? -11.961 14.242 -10.328 1 94 318 VAL B O 1
ATOM 6347 N N . GLU B 1 319 ? -11.586 14.18 -12.492 1 96 319 GLU B N 1
ATOM 6348 C CA . GLU B 1 319 ? -12.898 13.641 -12.82 1 96 319 GLU B CA 1
ATOM 6349 C C . GLU B 1 319 ? -13.062 12.227 -12.266 1 96 319 GLU B C 1
ATOM 6351 O O . GLU B 1 319 ? -14.125 11.875 -11.742 1 96 319 GLU B O 1
ATOM 6356 N N . GLU B 1 320 ? -12.023 11.43 -12.391 1 96.56 320 GLU B N 1
ATOM 6357 C CA . GLU B 1 320 ? -12.07 10.07 -11.867 1 96.56 320 GLU B CA 1
ATOM 6358 C C . GLU B 1 320 ? -12.234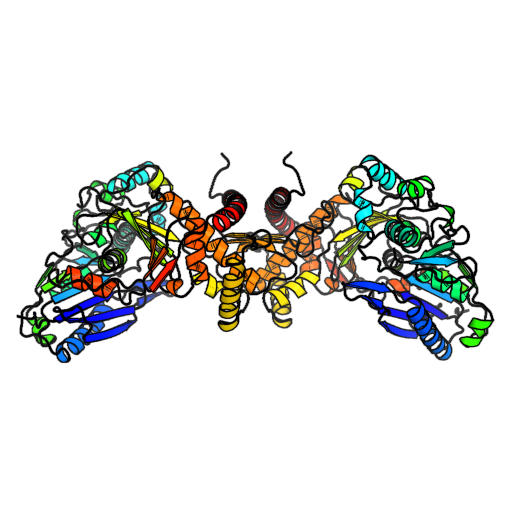 10.078 -10.352 1 96.56 320 GLU B C 1
ATOM 6360 O O . GLU B 1 320 ? -12.984 9.266 -9.805 1 96.56 320 GLU B O 1
ATOM 6365 N N . ILE B 1 321 ? -11.531 10.953 -9.727 1 96.38 321 ILE B N 1
ATOM 6366 C CA . ILE B 1 321 ? -11.609 11.047 -8.273 1 96.38 321 ILE B CA 1
ATOM 6367 C C . ILE B 1 321 ? -13 11.523 -7.855 1 96.38 321 ILE B C 1
ATOM 6369 O O . ILE B 1 321 ? -13.602 10.961 -6.93 1 96.38 321 ILE B O 1
ATOM 6373 N N . SER B 1 322 ? -13.5 12.531 -8.547 1 95.75 322 SER B N 1
ATOM 6374 C CA . SER B 1 322 ? -14.828 13.047 -8.234 1 95.75 322 SER B CA 1
ATOM 6375 C C . SER B 1 322 ? -15.898 11.977 -8.398 1 95.75 322 SER B C 1
ATOM 6377 O O . SER B 1 322 ? -16.781 11.82 -7.551 1 95.75 322 SER B O 1
ATOM 6379 N N . THR B 1 323 ? -15.789 11.258 -9.5 1 97.56 323 THR B N 1
ATOM 6380 C CA . THR B 1 323 ? -16.734 10.172 -9.758 1 97.56 323 THR B CA 1
ATOM 6381 C C . THR B 1 323 ? -16.609 9.094 -8.688 1 97.56 323 THR B C 1
ATOM 6383 O O . THR B 1 323 ? -17.625 8.578 -8.195 1 97.56 323 THR B O 1
ATOM 6386 N N . ALA B 1 324 ? -15.406 8.766 -8.359 1 97.5 324 ALA B N 1
ATOM 6387 C CA . ALA B 1 324 ? -15.164 7.746 -7.34 1 97.5 324 ALA B CA 1
ATOM 6388 C C . ALA B 1 324 ? -15.727 8.18 -5.992 1 97.5 324 ALA B C 1
ATOM 6390 O O . ALA B 1 324 ? -16.266 7.355 -5.246 1 97.5 324 ALA B O 1
ATOM 6391 N N . LEU B 1 325 ? -15.602 9.445 -5.641 1 96.94 325 LEU B N 1
ATOM 6392 C CA . LEU B 1 325 ? -16.109 9.969 -4.383 1 96.94 325 LEU B CA 1
ATOM 6393 C C . LEU B 1 325 ? -17.641 9.859 -4.328 1 96.94 325 LEU B C 1
ATOM 6395 O O . LEU B 1 325 ? -18.203 9.492 -3.293 1 96.94 325 LEU B O 1
ATOM 6399 N N . GLU B 1 326 ? -18.25 10.195 -5.383 1 97.25 326 GLU B N 1
ATOM 6400 C CA . GLU B 1 326 ? -19.719 10.109 -5.449 1 97.25 326 GLU B CA 1
ATOM 6401 C C . GLU B 1 326 ? -20.188 8.664 -5.305 1 97.25 326 GLU B C 1
ATOM 6403 O O . GLU B 1 326 ? -21.141 8.398 -4.574 1 97.25 326 GLU B O 1
ATOM 6408 N N . ARG B 1 327 ? -19.531 7.789 -5.984 1 97.25 327 ARG B N 1
ATOM 6409 C CA . ARG B 1 327 ? -19.891 6.379 -5.91 1 97.25 327 ARG B CA 1
ATOM 6410 C C . ARG B 1 327 ? -19.641 5.824 -4.508 1 97.25 327 ARG B C 1
ATOM 6412 O O . ARG B 1 327 ? -20.438 5.031 -4.004 1 97.25 327 ARG B O 1
ATOM 6419 N N . ALA B 1 328 ? -18.516 6.199 -3.957 1 96.56 328 ALA B N 1
ATOM 6420 C CA . ALA B 1 328 ? -18.203 5.777 -2.594 1 96.56 328 ALA B CA 1
ATOM 6421 C C . ALA B 1 328 ? -19.281 6.246 -1.615 1 96.56 328 ALA B C 1
ATOM 6423 O O . ALA B 1 328 ? -19.688 5.496 -0.73 1 96.56 328 ALA B O 1
ATOM 6424 N N . ARG B 1 329 ? -19.703 7.48 -1.743 1 97 329 ARG B N 1
ATOM 6425 C CA . ARG B 1 329 ? -20.75 8.031 -0.885 1 97 329 ARG B CA 1
ATOM 6426 C C . ARG B 1 329 ? -22.047 7.242 -1.035 1 97 329 ARG B C 1
ATOM 6428 O O . ARG B 1 329 ? -22.672 6.871 -0.039 1 97 329 ARG B O 1
ATOM 6435 N N . GLU B 1 330 ? -22.406 7.008 -2.254 1 97.12 330 GLU B N 1
ATOM 6436 C CA . GLU B 1 330 ? -23.625 6.262 -2.525 1 97.12 330 GLU B CA 1
ATOM 6437 C C . GLU B 1 330 ? -23.578 4.867 -1.908 1 97.12 330 GLU B C 1
ATOM 6439 O O . GLU B 1 330 ? -24.547 4.414 -1.305 1 97.12 330 GLU B O 1
ATOM 6444 N N . ARG B 1 331 ? -22.5 4.223 -2.109 1 96.06 331 ARG B N 1
ATOM 6445 C CA . ARG B 1 331 ? -22.328 2.889 -1.547 1 96.06 331 ARG B CA 1
ATOM 6446 C C . ARG B 1 331 ? -22.359 2.93 -0.022 1 96.06 331 ARG B C 1
ATOM 6448 O O . ARG B 1 331 ? -22.984 2.08 0.617 1 96.06 331 ARG B O 1
ATOM 6455 N N . TYR B 1 332 ? -21.719 3.91 0.538 1 97 332 TYR B N 1
ATOM 6456 C CA . TYR B 1 332 ? -21.578 4.047 1.982 1 97 332 TYR B CA 1
ATOM 6457 C C . TYR B 1 332 ? -22.938 4.203 2.658 1 97 332 TYR B C 1
ATOM 6459 O O . TYR B 1 332 ? -23.141 3.719 3.773 1 97 332 TYR B O 1
ATOM 6467 N N . LEU B 1 333 ? -23.875 4.816 1.993 1 95.94 333 LEU B N 1
ATOM 6468 C CA . LEU B 1 333 ? -25.156 5.137 2.582 1 95.94 333 LEU B CA 1
ATOM 6469 C C . LEU B 1 333 ? -26.109 3.947 2.484 1 95.94 333 LEU B C 1
ATOM 6471 O O . LEU B 1 333 ? -27.188 3.955 3.092 1 95.94 333 LEU B O 1
ATOM 6475 N N . ARG B 1 334 ? -25.625 2.904 1.795 1 94.94 334 ARG B N 1
ATOM 6476 C CA . ARG B 1 334 ? -26.453 1.708 1.691 1 94.94 334 ARG B CA 1
ATOM 6477 C C . ARG B 1 334 ? -26.391 0.884 2.973 1 94.94 334 ARG B C 1
ATOM 6479 O O . ARG B 1 334 ? -25.344 0.786 3.602 1 94.94 334 ARG B O 1
ATOM 6486 N N . PRO B 1 335 ? -27.469 0.229 3.314 1 91.81 335 PRO B N 1
ATOM 6487 C CA . PRO B 1 335 ? -27.5 -0.569 4.543 1 91.81 335 PRO B CA 1
ATOM 6488 C C . PRO B 1 335 ? -26.547 -1.764 4.496 1 91.81 335 PRO B C 1
ATOM 6490 O O . PRO B 1 335 ? -26.031 -2.182 5.531 1 91.81 335 PRO B O 1
ATOM 6493 N N . CYS B 1 336 ? -26.312 -2.25 3.336 1 92.31 336 CYS B N 1
ATOM 6494 C CA . CYS B 1 336 ? -25.516 -3.459 3.195 1 92.31 336 CYS B CA 1
ATOM 6495 C C . CYS B 1 336 ? -24.016 -3.123 3.135 1 92.31 336 CYS B C 1
ATOM 6497 O O . CYS B 1 336 ? -23.188 -4.02 3.004 1 92.31 336 CYS B O 1
ATOM 6499 N N . TRP B 1 337 ? -23.703 -1.849 3.277 1 94.06 337 TRP B N 1
ATOM 6500 C CA . TRP B 1 337 ? -22.297 -1.443 3.201 1 94.06 337 TRP B CA 1
ATOM 6501 C C . TRP B 1 337 ? -21.484 -2.105 4.305 1 94.06 337 TRP B C 1
ATOM 6503 O O . TRP B 1 337 ? -21.969 -2.273 5.426 1 94.06 337 TRP B O 1
ATOM 6513 N N . SER B 1 338 ? -20.234 -2.523 3.951 1 93.5 338 SER B N 1
ATOM 6514 C CA . SER B 1 338 ? -19.266 -3.033 4.906 1 93.5 338 SER B CA 1
ATOM 6515 C C . SER B 1 338 ? -17.844 -2.555 4.562 1 93.5 338 SER B C 1
ATOM 6517 O O . SER B 1 338 ? -17.531 -2.34 3.393 1 93.5 338 SER B O 1
ATOM 6519 N N . ALA B 1 339 ? -17.078 -2.416 5.605 1 92.62 339 ALA B N 1
ATOM 6520 C CA . ALA B 1 339 ? -15.695 -1.982 5.402 1 92.62 339 ALA B CA 1
ATOM 6521 C C . ALA B 1 339 ? -14.758 -3.18 5.262 1 92.62 339 ALA B C 1
ATOM 6523 O O . ALA B 1 339 ? -13.547 -3.014 5.137 1 92.62 339 ALA B O 1
ATOM 6524 N N . ASP B 1 340 ? -15.219 -4.402 5.176 1 88.12 340 ASP B N 1
ATOM 6525 C CA . ASP B 1 340 ? -14.438 -5.633 5.238 1 88.12 340 ASP B CA 1
ATOM 6526 C C . ASP B 1 340 ? -13.477 -5.73 4.059 1 88.12 340 ASP B C 1
ATOM 6528 O O . ASP B 1 340 ? -12.375 -6.285 4.184 1 88.12 340 ASP B O 1
ATOM 6532 N N . HIS B 1 341 ? -13.844 -5.211 2.949 1 88.5 341 HIS B N 1
ATOM 6533 C CA . HIS B 1 341 ? -13.016 -5.379 1.757 1 88.5 341 HIS B CA 1
ATOM 6534 C C . HIS B 1 341 ? -12.242 -4.109 1.439 1 88.5 341 HIS B C 1
ATOM 6536 O O . HIS B 1 341 ? -11.516 -4.051 0.442 1 88.5 341 HIS B O 1
ATOM 6542 N N . VAL B 1 342 ? -12.398 -3.1 2.316 1 95.5 342 VAL B N 1
ATOM 6543 C CA . VAL B 1 342 ? -11.695 -1.84 2.09 1 95.5 342 VAL B CA 1
ATOM 6544 C C . VAL B 1 342 ? -10.273 -1.936 2.631 1 95.5 342 VAL B C 1
ATOM 6546 O O . VAL B 1 342 ? -10.07 -2.24 3.809 1 95.5 342 VAL B O 1
ATOM 6549 N N . PRO B 1 343 ? -9.297 -1.697 1.798 1 97.44 343 PRO B N 1
ATOM 6550 C CA . PRO B 1 343 ? -7.914 -1.771 2.281 1 97.44 343 PRO B CA 1
ATOM 6551 C C . PRO B 1 343 ? -7.645 -0.819 3.443 1 97.44 343 PRO B C 1
ATOM 6553 O O . PRO B 1 343 ? -8.172 0.298 3.467 1 97.44 343 PRO B O 1
ATOM 6556 N N . VAL B 1 344 ? -6.875 -1.235 4.434 1 98.38 344 VAL B N 1
ATOM 6557 C CA . VAL B 1 344 ? -6.438 -0.402 5.551 1 98.38 344 VAL B CA 1
ATOM 6558 C C . VAL B 1 344 ? -5.402 0.608 5.066 1 98.38 344 VAL B C 1
ATOM 6560 O O . VAL B 1 344 ? -4.414 0.236 4.43 1 98.38 344 VAL B O 1
ATOM 6563 N N . PHE B 1 345 ? -5.645 1.82 5.355 1 98.5 345 PHE B N 1
ATOM 6564 C CA . PHE B 1 345 ? -4.719 2.873 4.953 1 98.5 345 PHE B CA 1
ATOM 6565 C C . PHE B 1 345 ? -4.332 3.736 6.148 1 98.5 345 PHE B C 1
ATOM 6567 O O . PHE B 1 345 ? -5.199 4.285 6.832 1 98.5 345 PHE B O 1
ATOM 6574 N N . ILE B 1 346 ? -3.084 3.828 6.465 1 98.69 346 ILE B N 1
ATOM 6575 C CA . ILE B 1 346 ? -2.537 4.738 7.465 1 98.69 346 ILE B CA 1
ATOM 6576 C C . ILE B 1 346 ? -1.832 5.902 6.773 1 98.69 346 ILE B C 1
ATOM 6578 O O . ILE B 1 346 ? -0.801 5.715 6.125 1 98.69 346 ILE B O 1
ATOM 6582 N N . PRO B 1 347 ? -2.359 7.102 6.898 1 98.06 347 PRO B N 1
ATOM 6583 C CA . PRO B 1 347 ? -1.976 8.219 6.027 1 98.06 347 PRO B CA 1
ATOM 6584 C C . PRO B 1 347 ? -0.735 8.953 6.527 1 98.06 347 PRO B C 1
ATOM 6586 O O . PRO B 1 347 ? -0.69 10.188 6.496 1 98.06 347 PRO B O 1
ATOM 6589 N N . HIS B 1 348 ? 0.299 8.289 6.961 1 98.06 348 HIS B N 1
ATOM 6590 C CA . HIS B 1 348 ? 1.54 8.914 7.398 1 98.06 348 HIS B CA 1
ATOM 6591 C C . HIS B 1 348 ? 2.457 9.211 6.219 1 98.06 348 HIS B C 1
ATOM 6593 O O . HIS B 1 348 ? 3.639 8.859 6.238 1 98.06 348 HIS B O 1
ATOM 6599 N N . LEU B 1 349 ? 1.915 9.859 5.207 1 97.38 349 LEU B N 1
ATOM 6600 C CA . LEU B 1 349 ? 2.65 10.211 3.996 1 97.38 349 LEU B CA 1
ATOM 6601 C C . LEU B 1 349 ? 3.656 11.32 4.27 1 97.38 349 LEU B C 1
ATOM 6603 O O . LEU B 1 349 ? 4.66 11.445 3.562 1 97.38 349 LEU B O 1
ATOM 6607 N N . ARG B 1 350 ? 3.346 12.156 5.246 1 94.62 350 ARG B N 1
ATOM 6608 C CA . ARG B 1 350 ? 4.188 13.258 5.695 1 94.62 350 ARG B CA 1
ATOM 6609 C C . ARG B 1 350 ? 4.355 13.242 7.211 1 94.62 350 ARG B C 1
ATOM 6611 O O . ARG B 1 350 ? 4.391 14.289 7.852 1 94.62 350 ARG B O 1
ATOM 6618 N N . GLY B 1 351 ? 4.336 12.023 7.73 1 95.25 351 GLY B N 1
ATOM 6619 C CA . GLY B 1 351 ? 4.426 11.875 9.18 1 95.25 351 GLY B CA 1
ATOM 6620 C C . GLY B 1 351 ? 3.07 11.82 9.852 1 95.25 351 GLY B C 1
ATOM 6621 O O . GLY B 1 351 ? 2.037 11.758 9.188 1 95.25 351 GLY B O 1
ATOM 6622 N N . SER B 1 352 ? 3.098 11.719 11.18 1 95.81 352 SER B N 1
ATOM 6623 C CA . SER B 1 352 ? 1.876 11.594 11.969 1 95.81 352 SER B CA 1
ATOM 6624 C C . SER B 1 352 ? 1.655 12.82 12.844 1 95.81 352 SER B C 1
ATOM 6626 O O . SER B 1 352 ? 2.596 13.57 13.125 1 95.81 352 SER B O 1
ATOM 6628 N N . GLY B 1 353 ? 0.384 13.062 13.148 1 94.75 353 GLY B N 1
ATOM 6629 C CA . GLY B 1 353 ? 0.022 14.039 14.164 1 94.75 353 GLY B CA 1
ATOM 6630 C C . GLY B 1 353 ? -0.152 13.438 15.547 1 94.75 353 GLY B C 1
ATOM 6631 O O . GLY B 1 353 ? 0.388 12.367 15.836 1 94.75 353 GLY B O 1
ATOM 6632 N N . SER B 1 354 ? -0.796 14.258 16.469 1 95.62 354 SER B N 1
ATOM 6633 C CA . SER B 1 354 ? -1.111 13.742 17.797 1 95.62 354 SER B CA 1
ATOM 6634 C C . SER B 1 354 ? -1.918 12.453 17.719 1 95.62 354 SER B C 1
ATOM 6636 O O . SER B 1 354 ? -2.695 12.258 16.781 1 95.62 354 SER B O 1
ATOM 6638 N N . PRO B 1 355 ? -1.705 11.492 18.562 1 95.62 355 PRO B N 1
ATOM 6639 C CA . PRO B 1 355 ? -0.917 11.562 19.781 1 95.62 355 PRO B CA 1
ATOM 6640 C C . PRO B 1 355 ? 0.552 11.203 19.562 1 95.62 355 PRO B C 1
ATOM 6642 O O . PRO B 1 355 ? 1.375 11.383 20.469 1 95.62 355 PRO B O 1
ATOM 6645 N N . ASN B 1 356 ? 0.932 10.641 18.453 1 94.75 356 ASN B N 1
ATOM 6646 C CA . ASN B 1 356 ? 2.305 10.234 18.172 1 94.75 356 ASN B CA 1
ATOM 6647 C C . ASN B 1 356 ? 2.951 11.141 17.125 1 94.75 356 ASN B C 1
ATOM 6649 O O . ASN B 1 356 ? 3.49 10.656 16.125 1 94.75 356 ASN B O 1
ATOM 6653 N N . LYS B 1 357 ? 2.84 12.383 17.391 1 93.94 357 LYS B N 1
ATOM 6654 C CA . LYS B 1 357 ? 3.391 13.359 16.453 1 93.94 357 LYS B CA 1
ATOM 6655 C C . LYS B 1 357 ? 4.852 13.055 16.141 1 93.94 357 LYS B C 1
ATOM 6657 O O . LYS B 1 357 ? 5.691 13.016 17.031 1 93.94 357 LYS B O 1
ATOM 6662 N N . ASN B 1 358 ? 5.113 12.75 14.852 1 92.94 358 ASN B N 1
ATOM 6663 C CA . ASN B 1 358 ? 6.434 12.336 14.391 1 92.94 358 ASN B CA 1
ATOM 6664 C C . ASN B 1 358 ? 6.566 12.469 12.875 1 92.94 358 ASN B C 1
ATOM 6666 O O . ASN B 1 358 ? 5.824 11.828 12.125 1 92.94 358 ASN B O 1
ATOM 6670 N N . ARG B 1 359 ? 7.504 13.203 12.414 1 89.75 359 ARG B N 1
ATOM 6671 C CA . ARG B 1 359 ? 7.66 13.492 10.992 1 89.75 359 ARG B CA 1
ATOM 6672 C C . ARG B 1 359 ? 8.25 12.297 10.242 1 89.75 359 ARG B C 1
ATOM 6674 O O . ARG B 1 359 ? 8.203 12.242 9.016 1 89.75 359 ARG B O 1
ATOM 6681 N N . LEU B 1 360 ? 8.773 11.352 10.961 1 91.38 360 LEU B N 1
ATOM 6682 C CA . LEU B 1 360 ? 9.531 10.266 10.344 1 91.38 360 LEU B CA 1
ATOM 6683 C C . LEU B 1 360 ? 8.641 9.055 10.102 1 91.38 360 LEU B C 1
ATOM 6685 O O . LEU B 1 360 ? 9.039 8.125 9.398 1 91.38 360 LEU B O 1
ATOM 6689 N N . THR B 1 361 ? 7.438 9.023 10.656 1 96.44 361 THR B N 1
ATOM 6690 C CA . THR B 1 361 ? 6.566 7.867 10.453 1 96.44 361 THR B CA 1
ATOM 6691 C C . THR B 1 361 ? 6.113 7.781 9 1 96.44 361 THR B C 1
ATOM 6693 O O . THR B 1 361 ? 6.086 8.789 8.297 1 96.44 361 THR B O 1
ATOM 6696 N N . ARG B 1 362 ? 5.84 6.59 8.523 1 97.25 362 ARG B N 1
ATOM 6697 C CA . ARG B 1 362 ? 5.535 6.348 7.117 1 97.25 362 ARG B CA 1
ATOM 6698 C C . ARG B 1 362 ? 4.164 5.703 6.957 1 97.25 362 ARG B C 1
ATOM 6700 O O . ARG B 1 362 ? 3.615 5.148 7.91 1 97.25 362 ARG B O 1
ATOM 6707 N N . GLY B 1 363 ? 3.666 5.828 5.723 1 98.12 363 GLY B N 1
ATOM 6708 C CA . GLY B 1 363 ? 2.336 5.312 5.445 1 98.12 363 GLY B CA 1
ATOM 6709 C C . GLY B 1 363 ? 2.312 3.812 5.219 1 98.12 363 GLY B C 1
ATOM 6710 O O . GLY B 1 363 ? 3.361 3.191 5.039 1 98.12 363 GLY B O 1
ATOM 6711 N N . LEU B 1 364 ? 1.119 3.236 5.277 1 98.5 364 LEU B N 1
ATOM 6712 C CA . LEU B 1 364 ? 0.895 1.805 5.113 1 98.5 364 LEU B CA 1
ATOM 6713 C C . LEU B 1 364 ? -0.437 1.54 4.418 1 98.5 364 LEU B C 1
ATOM 6715 O O . LEU B 1 364 ? -1.435 2.207 4.703 1 98.5 364 LEU B O 1
ATOM 6719 N N . MET B 1 365 ? -0.458 0.616 3.523 1 98.06 365 MET B N 1
ATOM 6720 C CA . MET B 1 365 ? -1.671 0.086 2.908 1 98.06 365 MET B CA 1
ATOM 6721 C C . MET B 1 365 ? -1.713 -1.436 3.01 1 98.06 365 MET B C 1
ATOM 6723 O O . MET B 1 365 ? -0.747 -2.111 2.652 1 98.06 365 MET B O 1
ATOM 6727 N N . PHE B 1 366 ? -2.736 -1.987 3.557 1 98.31 366 PHE B N 1
ATOM 6728 C CA . PHE B 1 366 ? -2.943 -3.426 3.672 1 98.31 366 PHE B CA 1
ATOM 6729 C C . PHE B 1 366 ? -4.281 -3.832 3.064 1 98.31 366 PHE B C 1
ATOM 6731 O O . PHE B 1 366 ? -5.266 -3.102 3.176 1 98.31 366 PHE B O 1
ATOM 6738 N N . GLY B 1 367 ? -4.281 -4.926 2.432 1 97.56 367 GLY B N 1
ATOM 6739 C CA . GLY B 1 367 ? -5.48 -5.43 1.784 1 97.56 367 GLY B CA 1
ATOM 6740 C C . GLY B 1 367 ? -5.438 -5.32 0.272 1 97.56 367 GLY B C 1
ATOM 6741 O O . GLY B 1 367 ? -6.48 -5.215 -0.38 1 97.56 367 GLY B O 1
ATOM 6742 N N . LEU B 1 368 ? -4.285 -5.297 -0.289 1 97 368 LEU B N 1
ATOM 6743 C CA . LEU B 1 368 ? -4.102 -5.141 -1.729 1 97 368 LEU B CA 1
ATOM 6744 C C . LEU B 1 368 ? -4.531 -6.402 -2.471 1 97 368 LEU B C 1
ATOM 6746 O O . LEU B 1 368 ? -4.223 -7.516 -2.039 1 97 368 LEU B O 1
ATOM 6750 N N . THR B 1 369 ? -5.246 -6.227 -3.527 1 95.81 369 THR B N 1
ATOM 6751 C CA . THR B 1 369 ? -5.637 -7.289 -4.445 1 95.81 369 THR B CA 1
ATOM 6752 C C . THR B 1 369 ? -5.066 -7.039 -5.84 1 95.81 369 THR B C 1
ATOM 6754 O O . THR B 1 369 ? -4.32 -6.078 -6.047 1 95.81 369 THR B O 1
ATOM 6757 N N . ASP B 1 370 ? -5.375 -7.895 -6.746 1 92.38 370 ASP B N 1
ATOM 6758 C CA . ASP B 1 370 ? -4.824 -7.789 -8.094 1 92.38 370 ASP B CA 1
ATOM 6759 C C . ASP B 1 370 ? -5.473 -6.641 -8.859 1 92.38 370 ASP B C 1
ATOM 6761 O O . ASP B 1 370 ? -4.996 -6.254 -9.93 1 92.38 370 ASP B O 1
ATOM 6765 N N . SER B 1 371 ? -6.516 -6.113 -8.281 1 88.62 371 SER B N 1
ATOM 6766 C CA . SER B 1 371 ? -7.145 -4.934 -8.875 1 88.62 371 SER B CA 1
ATOM 6767 C C . SER B 1 371 ? -7.535 -3.92 -7.805 1 88.62 371 SER B C 1
ATOM 6769 O O . SER B 1 371 ? -8.133 -4.281 -6.785 1 88.62 371 SER B O 1
ATOM 6771 N N . LEU B 1 372 ? -7.078 -2.723 -7.965 1 92.19 372 LEU B N 1
ATOM 6772 C CA . LEU B 1 372 ? -7.441 -1.609 -7.098 1 92.19 372 LEU B CA 1
ATOM 6773 C C . LEU B 1 372 ? -8.125 -0.501 -7.887 1 92.19 372 LEU B C 1
ATOM 6775 O O . LEU B 1 372 ? -7.457 0.327 -8.508 1 92.19 372 LEU B O 1
ATOM 6779 N N . SER B 1 373 ? -9.453 -0.479 -7.84 1 93.31 373 SER B N 1
ATOM 6780 C CA . SER B 1 373 ? -10.203 0.538 -8.57 1 93.31 373 SER B CA 1
ATOM 6781 C C . SER B 1 373 ? -10.055 1.907 -7.91 1 93.31 373 SER B C 1
ATOM 6783 O O . SER B 1 373 ? -9.633 2.008 -6.758 1 93.31 373 SER B O 1
ATOM 6785 N N . ALA B 1 374 ? -10.406 2.939 -8.703 1 95.38 374 ALA B N 1
ATOM 6786 C CA . ALA B 1 374 ? -10.406 4.289 -8.148 1 95.38 374 ALA B CA 1
ATOM 6787 C C . ALA B 1 374 ? -11.344 4.387 -6.945 1 95.38 374 ALA B C 1
ATOM 6789 O O . ALA B 1 374 ? -11.039 5.078 -5.973 1 95.38 374 ALA B O 1
ATOM 6790 N N . GLU B 1 375 ? -12.445 3.67 -6.973 1 95.62 375 GLU B N 1
ATOM 6791 C CA . GLU B 1 375 ? -13.422 3.67 -5.887 1 95.62 375 GLU B CA 1
ATOM 6792 C C . GLU B 1 375 ? -12.836 3.047 -4.621 1 95.62 375 GLU B C 1
ATOM 6794 O O . GLU B 1 375 ? -12.984 3.592 -3.525 1 95.62 375 GLU B O 1
ATOM 6799 N N . ALA B 1 376 ? -12.148 1.938 -4.836 1 95.19 376 ALA B N 1
ATOM 6800 C CA . ALA B 1 376 ? -11.539 1.255 -3.695 1 95.19 376 ALA B CA 1
ATOM 6801 C C . ALA B 1 376 ? -10.461 2.117 -3.053 1 95.19 376 ALA B C 1
ATOM 6803 O O . ALA B 1 376 ? -10.328 2.156 -1.827 1 95.19 376 ALA B O 1
ATOM 6804 N N . LEU B 1 377 ? -9.734 2.781 -3.891 1 96.94 377 LEU B N 1
ATOM 6805 C CA . LEU B 1 377 ? -8.656 3.639 -3.408 1 96.94 377 LEU B CA 1
ATOM 6806 C C . LEU B 1 377 ? -9.211 4.82 -2.621 1 96.94 377 LEU B C 1
ATOM 6808 O O . LEU B 1 377 ? -8.734 5.125 -1.527 1 96.94 377 LEU B O 1
ATOM 6812 N N . VAL B 1 378 ? -10.211 5.449 -3.143 1 97.19 378 VAL B N 1
ATOM 6813 C CA . VAL B 1 378 ? -10.812 6.613 -2.502 1 97.19 378 VAL B CA 1
ATOM 6814 C C . VAL B 1 378 ? -11.438 6.203 -1.173 1 97.19 378 VAL B C 1
ATOM 6816 O O . VAL B 1 378 ? -11.281 6.895 -0.164 1 97.19 378 VAL B O 1
ATOM 6819 N N . GLU B 1 379 ? -12.109 5.094 -1.165 1 97.31 379 GLU B N 1
ATOM 6820 C CA . GLU B 1 379 ? -12.703 4.598 0.073 1 97.31 379 GLU B CA 1
ATOM 6821 C C . GLU B 1 379 ? -11.633 4.34 1.131 1 97.31 379 GLU B C 1
ATOM 6823 O O . GLU B 1 379 ? -11.781 4.742 2.285 1 97.31 379 GLU B O 1
ATOM 6828 N N . SER B 1 380 ? -10.633 3.637 0.692 1 97.88 380 SER B N 1
ATOM 6829 C CA . SER B 1 380 ? -9.531 3.301 1.595 1 97.88 380 SER B CA 1
ATOM 6830 C C . SER B 1 380 ? -8.891 4.555 2.178 1 97.88 380 SER B C 1
ATOM 6832 O O . SER B 1 380 ? -8.695 4.652 3.393 1 97.88 380 SER B O 1
ATOM 6834 N N . VAL B 1 381 ? -8.617 5.523 1.374 1 98 381 VAL B N 1
ATOM 6835 C CA . VAL B 1 381 ? -7.906 6.734 1.771 1 98 381 VAL B CA 1
ATOM 6836 C C . VAL B 1 381 ? -8.766 7.551 2.734 1 98 381 VAL B C 1
ATOM 6838 O O . VAL B 1 381 ? -8.297 7.965 3.797 1 98 381 VAL B O 1
ATOM 6841 N N . PHE B 1 382 ? -10.016 7.73 2.473 1 98 382 PHE B N 1
ATOM 6842 C CA . PHE B 1 382 ? -10.844 8.609 3.291 1 98 382 PHE B CA 1
ATOM 6843 C C . PHE B 1 382 ? -11.211 7.926 4.605 1 98 382 PHE B C 1
ATOM 6845 O O . PHE B 1 382 ? -11.305 8.586 5.645 1 98 382 PHE B O 1
ATOM 6852 N N . ILE B 1 383 ? -11.453 6.664 4.539 1 98.38 383 ILE B N 1
ATOM 6853 C CA . ILE B 1 383 ? -11.68 5.969 5.801 1 98.38 383 ILE B CA 1
ATOM 6854 C C . ILE B 1 383 ? -10.406 6.008 6.648 1 98.38 383 ILE B C 1
ATOM 6856 O O . ILE B 1 383 ? -10.469 6.223 7.859 1 98.38 383 ILE B O 1
ATOM 6860 N N . GLY B 1 384 ? -9.242 5.812 5.973 1 98.44 384 GLY B N 1
ATOM 6861 C CA . GLY B 1 384 ? -7.977 5.945 6.68 1 98.44 384 GLY B CA 1
ATOM 6862 C C . GLY B 1 384 ? -7.785 7.309 7.312 1 98.44 384 GLY B C 1
ATOM 6863 O O . GLY B 1 384 ? -7.324 7.41 8.453 1 98.44 384 GLY B O 1
ATOM 6864 N N . LEU B 1 385 ? -8.102 8.359 6.609 1 98.06 385 LEU B N 1
ATOM 6865 C CA . LEU B 1 385 ? -8.008 9.719 7.125 1 98.06 385 LEU B CA 1
ATOM 6866 C C . LEU B 1 385 ? -8.898 9.898 8.352 1 98.06 385 LEU B C 1
ATOM 6868 O O . LEU B 1 385 ? -8.484 10.5 9.344 1 98.06 385 LEU B O 1
ATOM 6872 N N . VAL B 1 386 ? -10.086 9.359 8.281 1 97.88 386 VAL B N 1
ATOM 6873 C CA . VAL B 1 386 ? -11.047 9.539 9.367 1 97.88 386 VAL B CA 1
ATOM 6874 C C . VAL B 1 386 ? -10.609 8.719 10.578 1 97.88 386 VAL B C 1
ATOM 6876 O O . VAL B 1 386 ? -10.812 9.133 11.719 1 97.88 386 VAL B O 1
ATOM 6879 N N . MET B 1 387 ? -9.992 7.543 10.336 1 98.31 387 MET B N 1
ATOM 6880 C CA . MET B 1 387 ? -9.453 6.773 11.453 1 98.31 387 MET B CA 1
ATOM 6881 C C . MET B 1 387 ? -8.375 7.566 12.188 1 98.31 387 MET B C 1
ATOM 6883 O O . MET B 1 387 ? -8.344 7.59 13.422 1 98.31 387 MET B O 1
ATOM 6887 N N . GLU B 1 388 ? -7.477 8.18 11.383 1 98 388 GLU B N 1
ATOM 6888 C CA . GLU B 1 388 ? -6.43 9.008 11.977 1 98 388 GLU B CA 1
ATOM 6889 C C . GLU B 1 388 ? -7.027 10.188 12.742 1 98 388 GLU B C 1
ATOM 6891 O O . GLU B 1 388 ? -6.551 10.547 13.82 1 98 388 GLU B O 1
ATOM 6896 N N . PHE B 1 389 ? -8.023 10.773 12.164 1 97.56 389 PHE B N 1
ATOM 6897 C CA . PHE B 1 389 ? -8.711 11.898 12.781 1 97.56 389 PHE B CA 1
ATOM 6898 C C . PHE B 1 389 ? -9.352 11.484 14.094 1 97.56 389 PHE B C 1
ATOM 6900 O O . PHE B 1 389 ? -9.211 12.18 15.109 1 97.56 389 PHE B O 1
ATOM 6907 N N . ALA B 1 390 ? -10.047 10.414 14.07 1 97.5 390 ALA B N 1
ATOM 6908 C CA . ALA B 1 390 ? -10.711 9.906 15.266 1 97.5 390 ALA B CA 1
ATOM 6909 C C . ALA B 1 390 ? -9.703 9.586 16.359 1 97.5 390 ALA B C 1
ATOM 6911 O O . ALA B 1 390 ? -9.953 9.836 17.547 1 97.5 390 ALA B O 1
ATOM 6912 N N . HIS B 1 391 ? -8.617 9.008 15.938 1 97.5 391 HIS B N 1
ATOM 6913 C CA . HIS B 1 391 ? -7.559 8.672 16.891 1 97.5 391 HIS B CA 1
ATOM 6914 C C . HIS B 1 391 ? -7.008 9.922 17.562 1 97.5 391 HIS B C 1
ATOM 6916 O O . HIS B 1 391 ? -6.797 9.945 18.766 1 97.5 391 HIS B O 1
ATOM 6922 N N . CYS B 1 392 ? -6.801 10.953 16.812 1 97.62 392 CYS B N 1
ATOM 6923 C CA . CYS B 1 392 ? -6.348 12.234 17.344 1 97.62 392 CYS B CA 1
ATOM 6924 C C . CYS B 1 392 ? -7.426 12.875 18.203 1 97.62 392 CYS B C 1
ATOM 6926 O O . CYS B 1 392 ? -7.133 13.398 19.281 1 97.62 392 CYS B O 1
ATOM 6928 N N . TYR B 1 393 ? -8.625 12.836 17.734 1 97.19 393 TYR B N 1
ATOM 6929 C CA . TYR B 1 393 ? -9.773 13.445 18.406 1 97.19 393 TYR B CA 1
ATOM 6930 C C . TYR B 1 393 ? -9.922 12.891 19.828 1 97.19 393 TYR B C 1
ATOM 6932 O O . TYR B 1 393 ? -10.281 13.625 20.75 1 97.19 393 TYR B O 1
ATOM 6940 N N . GLU B 1 394 ? -9.625 11.664 20.016 1 96.12 394 GLU B N 1
ATOM 6941 C CA . GLU B 1 394 ? -9.75 11.016 21.328 1 96.12 394 GLU B CA 1
ATOM 6942 C C . GLU B 1 394 ? -8.828 11.656 22.359 1 96.12 394 GLU B C 1
ATOM 6944 O O . GLU B 1 394 ? -9.133 11.664 23.547 1 96.12 394 GLU B O 1
ATOM 6949 N N . SER B 1 395 ? -7.789 12.227 21.906 1 96.88 395 SER B N 1
ATOM 6950 C CA . SER B 1 395 ? -6.824 12.859 22.797 1 96.88 395 SER B CA 1
ATOM 6951 C C . SER B 1 395 ? -7.434 14.062 23.516 1 96.88 395 SER B C 1
ATOM 6953 O O . SER B 1 395 ? -6.945 14.484 24.562 1 96.88 395 SER B O 1
ATOM 6955 N N . PHE B 1 396 ? -8.477 14.633 22.984 1 97.06 396 PHE B N 1
ATOM 6956 C CA . PHE B 1 396 ? -9.055 15.867 23.5 1 97.06 396 PHE B CA 1
ATOM 6957 C C . PHE B 1 396 ? -10.055 15.578 24.609 1 97.06 396 PHE B C 1
ATOM 6959 O O . PHE B 1 396 ? -10.445 16.484 25.359 1 97.06 396 PHE B O 1
ATOM 6966 N N . ASN B 1 397 ? -10.469 14.312 24.766 1 94.56 397 ASN B N 1
ATOM 6967 C CA . ASN B 1 397 ? -11.422 13.891 25.797 1 94.56 397 ASN B CA 1
ATOM 6968 C C . ASN B 1 397 ? -12.688 14.742 25.766 1 94.56 397 ASN B C 1
ATOM 6970 O O . ASN B 1 397 ? -13.125 15.234 26.797 1 94.56 397 ASN B O 1
ATOM 6974 N N . ILE B 1 398 ? -13.203 14.977 24.609 1 92.75 398 ILE B N 1
ATOM 6975 C CA . ILE B 1 398 ? -14.422 15.766 24.422 1 92.75 398 ILE B CA 1
ATOM 6976 C C . ILE B 1 398 ? -15.641 14.914 24.781 1 92.75 398 ILE B C 1
ATOM 6978 O O . ILE B 1 398 ? -15.75 13.773 24.328 1 92.75 398 ILE B O 1
ATOM 6982 N N . PRO B 1 399 ? -16.531 15.508 25.547 1 87.94 399 PRO B N 1
ATOM 6983 C CA . PRO B 1 399 ? -17.75 14.758 25.844 1 87.94 399 PRO B CA 1
ATOM 6984 C C . PRO B 1 399 ? -18.531 14.367 24.594 1 87.94 399 PRO B C 1
ATOM 6986 O O . PRO B 1 399 ? -18.594 15.133 23.625 1 87.94 399 PRO B O 1
ATOM 6989 N N . ALA B 1 400 ? -19.156 13.25 24.688 1 84.06 400 ALA B N 1
ATOM 6990 C CA . ALA B 1 400 ? -19.891 12.703 23.547 1 84.06 400 ALA B CA 1
ATOM 6991 C C . ALA B 1 400 ? -21.047 13.617 23.156 1 84.06 400 ALA B C 1
ATOM 6993 O O . ALA B 1 400 ? -21.625 14.305 24 1 84.06 400 ALA B O 1
ATOM 6994 N N . GLY B 1 401 ? -21.391 13.625 21.922 1 82.88 401 GLY B N 1
ATOM 6995 C CA . GLY B 1 401 ? -22.594 14.289 21.453 1 82.88 401 GLY B CA 1
ATOM 6996 C C . GLY B 1 401 ? -22.375 15.742 21.094 1 82.88 401 GLY B C 1
ATOM 6997 O O . GLY B 1 401 ? -23.281 16.406 20.578 1 82.88 401 GLY B O 1
ATOM 6998 N N . ARG B 1 402 ? -21.188 16.281 21.312 1 89.25 402 ARG B N 1
ATOM 6999 C CA . ARG B 1 402 ? -20.906 17.672 20.969 1 89.25 402 ARG B CA 1
ATOM 7000 C C . ARG B 1 402 ? -20.734 17.844 19.469 1 89.25 402 ARG B C 1
ATOM 7002 O O . ARG B 1 402 ? -20.156 16.984 18.797 1 89.25 402 ARG B O 1
ATOM 7009 N N . THR B 1 403 ? -21.25 18.938 19.016 1 92.06 403 THR B N 1
ATOM 7010 C CA . THR B 1 403 ? -21.203 19.203 17.578 1 92.06 403 THR B CA 1
ATOM 7011 C C . THR B 1 403 ? -19.812 19.688 17.172 1 92.06 403 THR B C 1
ATOM 7013 O O . THR B 1 403 ? -19.172 20.453 17.891 1 92.06 403 THR B O 1
ATOM 7016 N N . ILE B 1 404 ? -19.391 19.25 16 1 95.19 404 ILE B N 1
ATOM 7017 C CA . ILE B 1 404 ? -18.125 19.672 15.406 1 95.19 404 ILE B CA 1
ATOM 7018 C C . ILE B 1 404 ? -18.406 20.594 14.219 1 95.19 404 ILE B C 1
ATOM 7020 O O . ILE B 1 404 ? -19.156 20.219 13.305 1 95.19 404 ILE B O 1
ATOM 7024 N N . LYS B 1 405 ? -17.844 21.797 14.289 1 95.06 405 LYS B N 1
ATOM 7025 C CA . LYS B 1 405 ? -17.891 22.688 13.141 1 95.06 405 LYS B CA 1
ATOM 7026 C C . LYS B 1 405 ? -16.703 22.453 12.203 1 95.06 405 LYS B C 1
ATOM 7028 O O . LYS B 1 405 ? -15.555 22.469 12.641 1 95.06 405 LYS B O 1
ATOM 7033 N N . VAL B 1 406 ? -17.031 22.188 10.93 1 95 406 VAL B N 1
ATOM 7034 C CA . VAL B 1 406 ? -15.977 21.938 9.961 1 95 406 VAL B CA 1
ATOM 7035 C C . VAL B 1 406 ? -15.914 23.094 8.961 1 95 406 VAL B C 1
ATOM 7037 O O . VAL B 1 406 ? -16.938 23.562 8.461 1 95 406 VAL B O 1
ATOM 7040 N N . ILE B 1 407 ? -14.688 23.609 8.758 1 92.25 407 ILE B N 1
ATOM 7041 C CA . ILE B 1 407 ? -14.469 24.641 7.754 1 92.25 407 ILE B CA 1
ATOM 7042 C C . ILE B 1 407 ? -13.406 24.188 6.762 1 92.25 407 ILE B C 1
ATOM 7044 O O . ILE B 1 407 ? -12.703 23.203 7.008 1 92.25 407 ILE B O 1
ATOM 7048 N N . GLY B 1 408 ? -13.297 24.906 5.582 1 87.69 408 GLY B N 1
ATOM 7049 C CA . GLY B 1 408 ? -12.32 24.578 4.555 1 87.69 408 GLY B CA 1
ATOM 7050 C C . GLY B 1 408 ? -12.914 23.859 3.365 1 87.69 408 GLY B C 1
ATOM 7051 O O . GLY B 1 408 ? -14.133 23.656 3.297 1 87.69 408 GLY B O 1
ATOM 7052 N N . PRO B 1 409 ? -12.07 23.406 2.514 1 86.62 409 PRO B N 1
ATOM 7053 C CA . PRO B 1 409 ? -12.555 22.797 1.276 1 86.62 409 PRO B CA 1
ATOM 7054 C C . PRO B 1 409 ? -13.273 21.469 1.519 1 86.62 409 PRO B C 1
ATOM 7056 O O . PRO B 1 409 ? -14.078 21.031 0.685 1 86.62 409 PRO B O 1
ATOM 7059 N N . ALA B 1 410 ? -13.047 20.859 2.625 1 89.56 410 ALA B N 1
ATOM 7060 C CA . ALA B 1 410 ? -13.648 19.562 2.939 1 89.56 410 ALA B CA 1
ATOM 7061 C C . ALA B 1 410 ? -15.172 19.656 2.996 1 89.56 410 ALA B C 1
ATOM 7063 O O . ALA B 1 410 ? -15.867 18.656 2.861 1 89.56 410 ALA B O 1
ATOM 7064 N N . VAL B 1 411 ? -15.656 20.859 3.236 1 92.62 411 VAL B N 1
ATOM 7065 C CA . VAL B 1 411 ? -17.094 21.078 3.383 1 92.62 411 VAL B CA 1
ATOM 7066 C C . VAL B 1 411 ? -17.812 20.656 2.102 1 92.62 411 VAL B C 1
ATOM 7068 O O . VAL B 1 411 ? -18.984 20.312 2.131 1 92.62 411 VAL B O 1
ATOM 7071 N N . LYS B 1 412 ? -17.094 20.625 0.996 1 91.31 412 LYS B N 1
ATOM 7072 C CA . LYS B 1 412 ? -17.672 20.266 -0.297 1 91.31 412 LYS B CA 1
ATOM 7073 C C . LYS B 1 412 ? -17.625 18.75 -0.519 1 91.31 412 LYS B C 1
ATOM 7075 O O . LYS B 1 412 ? -17.969 18.266 -1.599 1 91.31 412 LYS B O 1
ATOM 7080 N N . ASN B 1 413 ? -17.188 17.969 0.41 1 95.06 413 ASN B N 1
ATOM 7081 C CA . ASN B 1 413 ? -17.109 16.516 0.336 1 95.06 413 ASN B CA 1
ATOM 7082 C C . ASN B 1 413 ? -18.047 15.844 1.336 1 95.06 413 ASN B C 1
ATOM 7084 O O . ASN B 1 413 ? -17.609 15.438 2.422 1 95.06 413 ASN B O 1
ATOM 7088 N N . PRO B 1 414 ? -19.281 15.648 0.911 1 96.56 414 PRO B N 1
ATOM 7089 C CA . PRO B 1 414 ? -20.266 15.094 1.832 1 96.56 414 PRO B CA 1
ATOM 7090 C C . PRO B 1 414 ? -19.891 13.703 2.344 1 96.56 414 PRO B C 1
ATOM 7092 O O . PRO B 1 414 ? -20.234 13.344 3.469 1 96.56 414 PRO B O 1
ATOM 7095 N N . TYR B 1 415 ? -19.219 12.938 1.528 1 97.5 415 TYR B N 1
ATOM 7096 C CA . TYR B 1 415 ? -18.766 11.609 1.948 1 97.5 415 TYR B CA 1
ATOM 7097 C C . TYR B 1 415 ? -17.859 11.703 3.176 1 97.5 415 TYR B C 1
ATOM 7099 O O . TYR B 1 415 ? -18.094 11.008 4.168 1 97.5 415 TYR B O 1
ATOM 7107 N N . TRP B 1 416 ? -16.922 12.57 3.129 1 97.44 416 TRP B N 1
ATOM 7108 C CA . TRP B 1 416 ? -15.945 12.773 4.199 1 97.44 416 TRP B CA 1
ATOM 7109 C C . TRP B 1 416 ? -16.625 13.297 5.461 1 97.44 416 TRP B C 1
ATOM 7111 O O . TRP B 1 416 ? -16.328 12.852 6.57 1 97.44 416 TRP B O 1
ATOM 7121 N N . MET B 1 417 ? -17.594 14.195 5.324 1 97.44 417 MET B N 1
ATOM 7122 C CA . MET B 1 417 ? -18.328 14.781 6.445 1 97.44 417 MET B CA 1
ATOM 7123 C C . MET B 1 417 ? -19.156 13.719 7.164 1 97.44 417 MET B C 1
ATOM 7125 O O . MET B 1 417 ? -19.156 13.664 8.398 1 97.44 417 MET B O 1
ATOM 7129 N N . GLN B 1 418 ? -19.766 12.93 6.379 1 98.06 418 GLN B N 1
ATOM 7130 C CA . GLN B 1 418 ? -20.578 11.875 6.973 1 98.06 418 GLN B CA 1
ATOM 7131 C C . GLN B 1 418 ? -19.719 10.859 7.711 1 98.06 418 GLN B C 1
ATOM 7133 O O . GLN B 1 418 ? -20.094 10.391 8.789 1 98.06 418 GLN B O 1
ATOM 7138 N N . LEU B 1 419 ? -18.625 10.492 7.121 1 98.06 419 LEU B N 1
ATOM 7139 C CA . LEU B 1 419 ? -17.703 9.57 7.781 1 98.06 419 LEU B CA 1
ATOM 7140 C C . LEU B 1 419 ? -17.281 10.109 9.148 1 98.06 419 LEU B C 1
ATOM 7142 O O . LEU B 1 419 ? -17.266 9.359 10.133 1 98.06 419 LEU B O 1
ATOM 7146 N N . LYS B 1 420 ? -16.953 11.406 9.219 1 97.56 420 LYS B N 1
ATOM 7147 C CA . LYS B 1 420 ? -16.562 12.031 10.484 1 97.56 420 LYS B CA 1
ATOM 7148 C C . LYS B 1 420 ? -17.688 11.938 11.508 1 97.56 420 LYS B C 1
ATOM 7150 O O . LYS B 1 420 ? -17.453 11.578 12.664 1 97.56 420 LYS B O 1
ATOM 7155 N N . ALA B 1 421 ? -18.859 12.266 11.07 1 97.62 421 ALA B N 1
ATOM 7156 C CA . ALA B 1 421 ? -20.016 12.219 11.969 1 97.62 421 ALA B CA 1
ATOM 7157 C C . ALA B 1 421 ? -20.234 10.812 12.523 1 97.62 421 ALA B C 1
ATOM 7159 O O . ALA B 1 421 ? -20.453 10.633 13.719 1 97.62 421 ALA B O 1
ATOM 7160 N N . ASP B 1 422 ? -20.141 9.852 11.672 1 97.69 422 ASP B N 1
ATOM 7161 C CA . ASP B 1 422 ? -20.453 8.469 12.047 1 97.69 422 ASP B CA 1
ATOM 7162 C C . ASP B 1 422 ? -19.391 7.91 13 1 97.69 422 ASP B C 1
ATOM 7164 O O . ASP B 1 422 ? -19.734 7.293 14.016 1 97.69 422 ASP B O 1
ATOM 7168 N N . ILE B 1 423 ? -18.141 8.07 12.711 1 97.12 423 ILE B N 1
ATOM 7169 C CA . ILE B 1 423 ? -17.109 7.441 13.523 1 97.12 423 ILE B CA 1
ATOM 7170 C C . ILE B 1 423 ? -17.047 8.109 14.891 1 97.12 423 ILE B C 1
ATOM 7172 O O . ILE B 1 423 ? -16.781 7.453 15.898 1 97.12 423 ILE B O 1
ATOM 7176 N N . LEU B 1 424 ? -17.234 9.453 14.93 1 96.25 424 LEU B N 1
ATOM 7177 C CA . LEU B 1 424 ? -17.141 10.195 16.188 1 96.25 424 LEU B CA 1
ATOM 7178 C C . LEU B 1 424 ? -18.453 10.141 16.953 1 96.25 424 LEU B C 1
ATOM 7180 O O . LEU B 1 424 ? -18.5 10.484 18.141 1 96.25 424 LEU B O 1
ATOM 7184 N N . GLN B 1 425 ? -19.516 9.75 16.266 1 95 425 GLN B N 1
ATOM 7185 C CA . GLN B 1 425 ? -20.859 9.695 16.828 1 95 425 GLN B CA 1
ATOM 7186 C C . GLN B 1 425 ? -21.281 11.055 17.375 1 95 425 GLN B C 1
ATOM 7188 O O . GLN B 1 425 ? -21.766 11.148 18.5 1 95 425 GLN B O 1
ATOM 7193 N N . CYS B 1 426 ? -21 12.102 16.609 1 94.75 426 CYS B N 1
ATOM 7194 C CA . CYS B 1 426 ? -21.438 13.461 16.906 1 94.75 426 CYS B CA 1
ATOM 7195 C C . CYS B 1 426 ? -21.891 14.18 15.633 1 94.75 426 CYS B C 1
ATOM 7197 O O . CYS B 1 426 ? -21.453 13.836 14.531 1 94.75 426 CYS B O 1
ATOM 7199 N N . PRO B 1 427 ? -22.781 15.109 15.797 1 95.94 427 PRO B N 1
ATOM 7200 C CA . PRO B 1 427 ? -23.156 15.883 14.617 1 95.94 427 PRO B CA 1
ATOM 7201 C C . PRO B 1 427 ? -22.016 16.719 14.055 1 95.94 427 PRO B C 1
ATOM 7203 O O . PRO B 1 427 ? -21.219 17.266 14.82 1 95.94 427 PRO B O 1
ATOM 7206 N N . VAL B 1 428 ? -21.969 16.797 12.719 1 96.81 428 VAL B N 1
ATOM 7207 C CA . VAL B 1 428 ? -20.984 17.594 12.023 1 96.81 428 VAL B CA 1
ATOM 7208 C C . VAL B 1 428 ? -21.688 18.688 11.211 1 96.81 428 VAL B C 1
ATOM 7210 O O . VAL B 1 428 ? -22.609 18.406 10.453 1 96.81 428 VAL B O 1
ATOM 7213 N N . GLU B 1 429 ? -21.281 19.906 11.445 1 96 429 GLU B N 1
ATOM 7214 C CA . GLU B 1 429 ? -21.812 21.047 10.695 1 96 429 GLU B CA 1
ATOM 7215 C C . GLU B 1 429 ? -20.781 21.578 9.695 1 96 429 GLU B C 1
ATOM 7217 O O . GLU B 1 429 ? -19.703 22.016 10.086 1 96 429 GLU B O 1
ATOM 7222 N N . ALA B 1 430 ? -21.156 21.5 8.453 1 96.19 430 ALA B N 1
ATOM 7223 C CA . ALA B 1 430 ? -20.328 22.094 7.402 1 96.19 430 ALA B CA 1
ATOM 7224 C C . ALA B 1 430 ? -20.578 23.594 7.285 1 96.19 430 ALA B C 1
ATOM 7226 O O . ALA B 1 430 ? -21.656 24.016 6.883 1 96.19 430 ALA B O 1
ATOM 7227 N N . VAL B 1 431 ? -19.562 24.312 7.594 1 93.81 431 VAL B N 1
ATOM 7228 C CA . VAL B 1 431 ? -19.703 25.766 7.633 1 93.81 431 VAL B CA 1
ATOM 7229 C C . VAL B 1 431 ? -19.078 26.375 6.379 1 93.81 431 VAL B C 1
ATOM 7231 O O . VAL B 1 431 ? -17.875 26.25 6.152 1 93.81 431 VAL B O 1
ATOM 7234 N N . ALA B 1 432 ? -19.891 26.969 5.562 1 88.94 432 ALA B N 1
ATOM 7235 C CA . ALA B 1 432 ? -19.453 27.594 4.324 1 88.94 432 ALA B CA 1
ATOM 7236 C C . ALA B 1 432 ? -19.109 29.078 4.547 1 88.94 432 ALA B C 1
ATOM 7238 O O . ALA B 1 432 ? -19.75 29.953 3.961 1 88.94 432 ALA B O 1
ATOM 7239 N N . PHE B 1 433 ? -18.234 29.328 5.387 1 81.06 433 PHE B N 1
ATOM 7240 C CA . PHE B 1 433 ? -17.828 30.703 5.719 1 81.06 433 PHE B CA 1
ATOM 7241 C C . PHE B 1 433 ? -16.578 31.094 4.941 1 81.06 433 PHE B C 1
ATOM 7243 O O . PHE B 1 433 ? -15.508 30.531 5.141 1 81.06 433 PHE B O 1
ATOM 7250 N N . GLU B 1 434 ? -16.812 32 4.07 1 77.56 434 GLU B N 1
ATOM 7251 C CA . GLU B 1 434 ? -15.68 32.5 3.307 1 77.56 434 GLU B CA 1
ATOM 7252 C C . GLU B 1 434 ? -14.914 33.562 4.094 1 77.56 434 GLU B C 1
ATOM 7254 O O . GLU B 1 434 ? -15.492 34.281 4.918 1 77.56 434 GLU B O 1
ATOM 7259 N N . GLU B 1 435 ? -13.68 33.719 4.152 1 82.25 435 GLU B N 1
ATOM 7260 C CA . GLU B 1 435 ? -12.781 34.719 4.691 1 82.25 435 GLU B CA 1
ATOM 7261 C C . GLU B 1 435 ? -12.945 34.844 6.203 1 82.25 435 GLU B C 1
ATOM 7263 O O . GLU B 1 435 ? -13.148 35.938 6.719 1 82.25 435 GLU B O 1
ATOM 7268 N N . THR B 1 436 ? -12.945 33.75 6.945 1 87.81 436 THR B N 1
ATOM 7269 C CA . THR B 1 436 ? -13.156 33.719 8.391 1 87.81 436 THR B CA 1
ATOM 7270 C C . THR B 1 436 ? -12.141 34.594 9.102 1 87.81 436 THR B C 1
ATOM 7272 O O . THR B 1 436 ? -12.484 35.312 10.047 1 87.81 436 THR B O 1
ATOM 7275 N N . VAL B 1 437 ? -10.945 34.594 8.648 1 90.88 437 VAL B N 1
ATOM 7276 C CA . VAL B 1 437 ? -9.898 35.344 9.328 1 90.88 437 VAL B CA 1
ATOM 7277 C C . VAL B 1 437 ? -10.148 36.844 9.188 1 90.88 437 VAL B C 1
ATOM 7279 O O . VAL B 1 437 ? -10.016 37.594 10.148 1 90.88 437 VAL B O 1
ATOM 7282 N N . SER B 1 438 ? -10.57 37.312 8 1 93.12 438 SER B N 1
ATOM 7283 C CA . SER B 1 438 ? -10.852 38.719 7.773 1 93.12 438 SER B CA 1
ATOM 7284 C C . SER B 1 438 ? -12.008 39.188 8.648 1 93.12 438 SER B C 1
ATOM 7286 O O . SER B 1 438 ? -11.93 40.25 9.266 1 93.12 438 SER B O 1
ATOM 7288 N N . VAL B 1 439 ? -13.016 38.406 8.656 1 92.69 439 VAL B N 1
ATOM 7289 C CA . VAL B 1 439 ? -14.18 38.781 9.453 1 92.69 439 VAL B CA 1
ATOM 7290 C C . VAL B 1 439 ? -13.812 38.781 10.938 1 92.69 439 VAL B C 1
ATOM 7292 O O . VAL B 1 439 ? -14.195 39.719 11.664 1 92.69 439 VAL B O 1
ATOM 7295 N N . GLY B 1 440 ? -13.109 37.781 11.367 1 94.25 440 GLY B N 1
ATOM 7296 C CA . GLY B 1 440 ? -12.664 37.75 12.75 1 94.25 440 GLY B CA 1
ATOM 7297 C C . GLY B 1 440 ? -11.836 38.969 13.133 1 94.25 440 GLY B C 1
ATOM 7298 O O . GLY B 1 440 ? -12.031 39.531 14.203 1 94.25 440 GLY B O 1
ATOM 7299 N N . ALA B 1 441 ? -10.93 39.312 12.297 1 95.94 441 ALA B N 1
ATOM 7300 C CA . ALA B 1 441 ? -10.078 40.469 12.539 1 95.94 441 ALA B CA 1
ATOM 7301 C C . ALA B 1 441 ? -10.906 41.75 12.633 1 95.94 441 ALA B C 1
ATOM 7303 O O . ALA B 1 441 ? -10.633 42.625 13.461 1 95.94 441 ALA B O 1
ATOM 7304 N N . LEU B 1 442 ? -11.891 41.875 11.773 1 95.38 442 LEU B N 1
ATOM 7305 C CA . LEU B 1 442 ? -12.773 43.031 11.805 1 95.38 442 LEU B CA 1
ATOM 7306 C C . LEU B 1 442 ? -13.516 43.094 13.141 1 95.38 442 LEU B C 1
ATOM 7308 O O . LEU B 1 442 ? -13.562 44.156 13.766 1 95.38 442 LEU B O 1
ATOM 7312 N N . LEU B 1 443 ? -14.023 42 13.578 1 93.62 443 LEU B N 1
ATOM 7313 C CA . LEU B 1 443 ? -14.82 41.969 14.805 1 93.62 443 LEU B CA 1
ATOM 7314 C C . LEU B 1 443 ? -13.969 42.312 16.016 1 93.62 443 LEU B C 1
ATOM 7316 O O . LEU B 1 443 ? -14.461 42.906 16.969 1 93.62 443 LEU B O 1
ATOM 7320 N N . ILE B 1 444 ? -12.766 41.969 15.953 1 94.69 444 ILE B N 1
ATOM 7321 C CA . ILE B 1 444 ? -11.859 42.25 17.062 1 94.69 444 ILE B CA 1
ATOM 7322 C C . ILE B 1 444 ? -11.547 43.75 17.109 1 94.69 444 ILE B C 1
ATOM 7324 O O . ILE B 1 444 ? -11.516 44.344 18.188 1 94.69 444 ILE B O 1
ATOM 7328 N N . ALA B 1 445 ? -11.344 44.344 16 1 94.19 445 ALA B N 1
ATOM 7329 C CA . ALA B 1 445 ? -11.016 45.781 15.922 1 94.19 445 ALA B CA 1
ATOM 7330 C C . ALA B 1 445 ? -12.25 46.625 16.156 1 94.19 445 ALA B C 1
ATOM 7332 O O . ALA B 1 445 ? -12.148 47.75 16.688 1 94.19 445 ALA B O 1
ATOM 7333 N N . CYS B 1 446 ? -13.391 46.125 15.734 1 93.12 446 CYS B N 1
ATOM 7334 C CA . CYS B 1 446 ? -14.656 46.844 15.828 1 93.12 446 CYS B CA 1
ATOM 7335 C C . CYS B 1 446 ? -15.711 46 16.531 1 93.12 446 CYS B C 1
ATOM 7337 O O . CYS B 1 446 ? -16.656 45.5 15.906 1 93.12 446 CYS B O 1
ATOM 7339 N N . PRO B 1 447 ? -15.648 45.969 17.828 1 89.12 447 PRO B N 1
ATOM 7340 C CA . PRO B 1 447 ? -16.531 45.094 18.578 1 89.12 447 PRO B CA 1
ATOM 7341 C C . PRO B 1 447 ? -18 45.5 18.469 1 89.12 447 PRO B C 1
ATOM 7343 O O . PRO B 1 447 ? -18.891 44.688 18.797 1 89.12 447 PRO B O 1
ATOM 7346 N N . GLU B 1 448 ? -18.234 46.688 18.047 1 88.12 448 GLU B N 1
ATOM 7347 C CA . GLU B 1 448 ? -19.609 47.156 17.922 1 88.12 448 GLU B CA 1
ATOM 7348 C C . GLU B 1 448 ? -20.281 46.594 16.672 1 88.12 448 GLU B C 1
ATOM 7350 O O . GLU B 1 448 ? -21.5 46.625 16.547 1 88.12 448 GLU B O 1
ATOM 7355 N N . VAL B 1 449 ? -19.5 46.094 15.742 1 90.12 449 VAL B N 1
ATOM 7356 C CA . VAL B 1 449 ? -20.047 45.5 14.531 1 90.12 449 VAL B CA 1
ATOM 7357 C C . VAL B 1 449 ? -20.797 44.219 14.875 1 90.12 449 VAL B C 1
ATOM 7359 O O . VAL B 1 449 ? -20.312 43.406 15.656 1 90.12 449 VAL B O 1
ATOM 7362 N N . ILE B 1 450 ? -21.969 44.094 14.328 1 86.94 450 ILE B N 1
ATOM 7363 C CA . ILE B 1 450 ? -22.75 42.875 14.516 1 86.94 450 ILE B CA 1
ATOM 7364 C C . ILE B 1 450 ? -22.141 41.719 13.695 1 86.94 450 ILE B C 1
ATOM 7366 O O . ILE B 1 450 ? -22.016 41.844 12.477 1 86.94 450 ILE B O 1
ATOM 7370 N N . PRO B 1 451 ? -21.75 40.719 14.414 1 87.44 451 PRO B N 1
ATOM 7371 C CA . PRO B 1 451 ? -21.172 39.625 13.648 1 87.44 451 PRO B CA 1
ATOM 7372 C C . PRO B 1 451 ? -22.156 39.031 12.641 1 87.44 451 PRO B C 1
ATOM 7374 O O . PRO B 1 451 ? -23.344 38.906 12.922 1 87.44 451 PRO B O 1
ATOM 7377 N N . PRO B 1 452 ? -21.656 38.75 11.484 1 87.25 452 PRO B N 1
ATOM 7378 C CA . PRO B 1 452 ? -22.531 38.062 10.523 1 87.25 452 PRO B CA 1
ATOM 7379 C C . PRO B 1 452 ? -22.953 36.688 10.984 1 87.25 452 PRO B C 1
ATOM 7381 O O . PRO B 1 452 ? -22.266 36.062 11.797 1 87.25 452 PRO B O 1
ATOM 7384 N N . ALA B 1 453 ? -24.078 36.188 10.438 1 86.75 453 ALA B N 1
ATOM 7385 C CA . ALA B 1 453 ? -24.531 34.844 10.75 1 86.75 453 ALA B CA 1
ATOM 7386 C C . ALA B 1 453 ? -23.547 33.812 10.227 1 86.75 453 ALA B C 1
ATOM 7388 O O . ALA B 1 453 ? -22.984 33.969 9.141 1 86.75 453 ALA B O 1
ATOM 7389 N N . VAL B 1 454 ? -23.312 32.812 11.031 1 88.12 454 VAL B N 1
ATOM 7390 C CA . VAL B 1 454 ? -22.469 31.688 10.602 1 88.12 454 VAL B CA 1
ATOM 7391 C C . VAL B 1 454 ? -23.25 30.797 9.641 1 88.12 454 VAL B C 1
ATOM 7393 O O . VAL B 1 454 ? -24.234 30.172 10.031 1 88.12 454 VAL B O 1
ATOM 7396 N N . PRO B 1 455 ? -22.828 30.719 8.469 1 88.25 455 PRO B N 1
ATOM 7397 C CA . PRO B 1 455 ? -23.578 29.953 7.473 1 88.25 455 PRO B CA 1
ATOM 7398 C C . PRO B 1 455 ? -23.312 28.453 7.547 1 88.25 455 PRO B C 1
ATOM 7400 O O . PRO B 1 455 ? -22.266 27.984 7.094 1 88.25 455 PRO B O 1
ATOM 7403 N N . VAL B 1 456 ? -24.297 27.688 8.055 1 92.31 456 VAL B N 1
ATOM 7404 C CA . VAL B 1 456 ? -24.219 26.234 8.039 1 92.31 456 VAL B CA 1
ATOM 7405 C C . VAL B 1 456 ? -24.797 25.688 6.73 1 92.31 456 VAL B C 1
ATOM 7407 O O . VAL B 1 456 ? -26.016 25.734 6.512 1 92.31 456 VAL B O 1
ATOM 7410 N N . ALA B 1 457 ? -23.891 25.219 5.895 1 92.12 457 ALA B N 1
ATOM 7411 C CA . ALA B 1 457 ? -24.312 24.734 4.586 1 92.12 457 ALA B CA 1
ATOM 7412 C C . ALA B 1 457 ? -25.078 23.422 4.719 1 92.12 457 ALA B C 1
ATOM 7414 O O . ALA B 1 457 ? -26.062 23.188 4.012 1 92.12 457 ALA B O 1
ATOM 7415 N N . GLU B 1 458 ? -24.609 22.516 5.508 1 95.19 458 GLU B N 1
ATOM 7416 C CA . GLU B 1 458 ? -25.203 21.188 5.691 1 95.19 458 GLU B CA 1
ATOM 7417 C C . GLU B 1 458 ? -24.875 20.625 7.07 1 95.19 458 GLU B C 1
ATOM 7419 O O . GLU B 1 458 ? -23.844 20.969 7.664 1 95.19 458 GLU B O 1
ATOM 7424 N N . ARG B 1 459 ? -25.828 19.859 7.598 1 96.38 459 ARG B N 1
ATOM 7425 C CA . ARG B 1 459 ? -25.625 19.141 8.852 1 96.38 459 ARG B CA 1
ATOM 7426 C C . ARG B 1 459 ? -25.641 17.625 8.625 1 96.38 459 ARG B C 1
ATOM 7428 O O . ARG B 1 459 ? -26.5 17.109 7.902 1 96.38 459 ARG B O 1
ATOM 7435 N N . TYR B 1 460 ? -24.672 16.953 9.164 1 97.31 460 TYR B N 1
ATOM 7436 C CA . TYR B 1 460 ? -24.547 15.508 9.055 1 97.31 460 TYR B CA 1
ATOM 7437 C C . TYR B 1 460 ? -24.781 14.836 10.406 1 97.31 460 TYR B C 1
ATOM 7439 O O . TYR B 1 460 ? -24.062 15.117 11.375 1 97.31 460 TYR B O 1
ATOM 7447 N N . THR B 1 461 ? -25.734 13.977 10.453 1 96.88 461 THR B N 1
ATOM 7448 C CA . THR B 1 461 ? -26.094 13.273 11.68 1 96.88 461 THR B CA 1
ATOM 7449 C C . THR B 1 461 ? -25.438 11.891 11.703 1 96.88 461 THR B C 1
ATOM 7451 O O . THR B 1 461 ? -25.438 11.18 10.695 1 96.88 461 THR B O 1
ATOM 7454 N N . PRO B 1 462 ? -24.922 11.516 12.852 1 96.94 462 PRO B N 1
ATOM 7455 C CA . PRO B 1 462 ? -24.281 10.203 12.938 1 96.94 462 PRO B CA 1
ATOM 7456 C C . PRO B 1 462 ? -25.281 9.047 12.828 1 96.94 462 PRO B C 1
ATOM 7458 O O . PRO B 1 462 ? -26.422 9.18 13.242 1 96.94 462 PRO B O 1
ATOM 7461 N N . ASP B 1 463 ? -24.812 7.984 12.289 1 96.56 463 ASP B N 1
ATOM 7462 C CA . ASP B 1 463 ? -25.578 6.738 12.172 1 96.56 463 ASP B CA 1
ATOM 7463 C C . ASP B 1 463 ? -24.922 5.629 13 1 96.56 463 ASP B C 1
ATOM 7465 O O . ASP B 1 463 ? -23.766 5.27 12.766 1 96.56 463 ASP B O 1
ATOM 7469 N N . ALA B 1 464 ? -25.719 4.992 13.875 1 94.62 464 ALA B N 1
ATOM 7470 C CA . ALA B 1 464 ? -25.188 4.031 14.844 1 94.62 464 ALA B CA 1
ATOM 7471 C C . ALA B 1 464 ? -24.75 2.744 14.148 1 94.62 464 ALA B C 1
ATOM 7473 O O . ALA B 1 464 ? -23.781 2.113 14.562 1 94.62 464 ALA B O 1
ATOM 7474 N N . LEU B 1 465 ? -25.469 2.301 13.172 1 95.06 465 LEU B N 1
ATOM 7475 C CA . LEU B 1 465 ? -25.141 1.062 12.477 1 95.06 465 LEU B CA 1
ATOM 7476 C C . LEU B 1 465 ? -23.828 1.208 11.703 1 95.06 465 LEU B C 1
ATOM 7478 O O . LEU B 1 465 ? -22.969 0.325 11.75 1 95.06 465 LEU B O 1
ATOM 7482 N N . ARG B 1 466 ? -23.688 2.242 10.984 1 96.19 466 ARG B N 1
ATOM 7483 C CA . ARG B 1 466 ? -22.453 2.502 10.25 1 96.19 466 ARG B CA 1
ATOM 7484 C C . ARG B 1 466 ? -21.281 2.709 11.195 1 96.19 466 ARG B C 1
ATOM 7486 O O . ARG B 1 466 ? -20.172 2.285 10.906 1 96.19 466 ARG B O 1
ATOM 7493 N N . SER B 1 467 ? -21.609 3.352 12.32 1 95.81 467 SER B N 1
ATOM 7494 C CA . SER B 1 467 ? -20.578 3.547 13.336 1 95.81 467 SER B CA 1
ATOM 7495 C C . SER B 1 467 ? -20 2.213 13.805 1 95.81 467 SER B C 1
ATOM 7497 O O . SER B 1 467 ? -18.797 2.072 13.961 1 95.81 467 SER B O 1
ATOM 7499 N N . ALA B 1 468 ? -20.859 1.275 14.016 1 95.88 468 ALA B N 1
ATOM 7500 C CA . ALA B 1 468 ? -20.422 -0.04 14.477 1 95.88 468 ALA B CA 1
ATOM 7501 C C . ALA B 1 468 ? -19.516 -0.704 13.445 1 95.88 468 ALA B C 1
ATOM 7503 O O . ALA B 1 468 ? -18.516 -1.336 13.805 1 95.88 468 ALA B O 1
ATOM 7504 N N . LYS B 1 469 ? -19.859 -0.625 12.211 1 96.25 469 LYS B N 1
ATOM 7505 C CA . LYS B 1 469 ? -19.047 -1.179 11.133 1 96.25 469 LYS B CA 1
ATOM 7506 C C . LYS B 1 469 ? -17.688 -0.479 11.039 1 96.25 469 LYS B C 1
ATOM 7508 O O . LYS B 1 469 ? -16.656 -1.128 10.836 1 96.25 469 LYS B O 1
ATOM 7513 N N . LEU B 1 470 ? -17.672 0.83 11.227 1 97.19 470 LEU B N 1
ATOM 7514 C CA . LEU B 1 470 ? -16.438 1.601 11.203 1 97.19 470 LEU B CA 1
ATOM 7515 C C . LEU B 1 470 ? -15.555 1.242 12.398 1 97.19 470 LEU B C 1
ATOM 7517 O O . LEU B 1 470 ? -14.328 1.231 12.289 1 97.19 470 LEU B O 1
ATOM 7521 N N . LYS B 1 471 ? -16.188 0.962 13.508 1 96.38 471 LYS B N 1
ATOM 7522 C CA . LYS B 1 471 ? -15.414 0.627 14.703 1 96.38 471 LYS B CA 1
ATOM 7523 C C . LYS B 1 471 ? -14.688 -0.702 14.539 1 96.38 471 LYS B C 1
ATOM 7525 O O . LYS B 1 471 ? -13.578 -0.878 15.055 1 96.38 471 LYS B O 1
ATOM 7530 N N . ALA B 1 472 ? -15.305 -1.618 13.883 1 95.25 472 ALA B N 1
ATOM 7531 C CA . ALA B 1 472 ? -14.625 -2.871 13.562 1 95.25 472 ALA B CA 1
ATOM 7532 C C . ALA B 1 472 ? -13.398 -2.619 12.688 1 95.25 472 ALA B C 1
ATOM 7534 O O . ALA B 1 472 ? -12.328 -3.186 12.93 1 95.25 472 ALA B O 1
ATOM 7535 N N . TYR B 1 473 ? -13.547 -1.84 11.688 1 96.81 473 TYR B N 1
ATOM 7536 C CA . TYR B 1 473 ? -12.438 -1.416 10.844 1 96.81 473 TYR B CA 1
ATOM 7537 C C . TYR B 1 473 ? -11.367 -0.718 11.672 1 96.81 473 TYR B C 1
ATOM 7539 O O . TYR B 1 473 ? -10.172 -0.948 11.461 1 96.81 473 TYR B O 1
ATOM 7547 N N . GLN B 1 474 ? -11.805 0.093 12.578 1 97.81 474 GLN B N 1
ATOM 7548 C CA . GLN B 1 474 ? -10.883 0.854 13.414 1 97.81 474 GLN B CA 1
ATOM 7549 C C . GLN B 1 474 ? -10.016 -0.073 14.266 1 97.81 474 GLN B C 1
ATOM 7551 O O . GLN B 1 474 ? -8.844 0.221 14.508 1 97.81 474 GLN B O 1
ATOM 7556 N N . GLN B 1 475 ? -10.57 -1.138 14.734 1 97 475 GLN B N 1
ATOM 7557 C CA . GLN B 1 475 ? -9.805 -2.094 15.523 1 97 475 GLN B CA 1
ATOM 7558 C C . GLN B 1 475 ? -8.633 -2.652 14.719 1 97 475 GLN B C 1
ATOM 7560 O O . GLN B 1 475 ? -7.504 -2.713 15.211 1 97 475 GLN B O 1
ATOM 7565 N N . GLN B 1 476 ? -8.891 -3.053 13.523 1 96.75 476 GLN B N 1
ATOM 7566 C CA . GLN B 1 476 ? -7.824 -3.547 12.664 1 96.75 476 GLN B CA 1
ATOM 7567 C C . GLN B 1 476 ? -6.832 -2.439 12.328 1 96.75 476 GLN B C 1
ATOM 7569 O O . GLN B 1 476 ? -5.617 -2.664 12.32 1 96.75 476 GLN B O 1
ATOM 7574 N N . TRP B 1 477 ? -7.402 -1.28 12.039 1 98.12 477 TRP B N 1
ATOM 7575 C CA . TRP B 1 477 ? -6.574 -0.121 11.727 1 98.12 477 TRP B CA 1
ATOM 7576 C C . TRP B 1 477 ? -5.602 0.175 12.859 1 98.12 477 TRP B C 1
ATOM 7578 O O . TRP B 1 477 ? -4.406 0.361 12.633 1 98.12 477 TRP B O 1
ATOM 7588 N N . LEU B 1 478 ? -6.059 0.144 14.094 1 98 478 LEU B N 1
ATOM 7589 C CA . LEU B 1 478 ? -5.238 0.432 15.266 1 98 478 LEU B CA 1
ATOM 7590 C C . LEU B 1 478 ? -4.172 -0.641 15.461 1 98 478 LEU B C 1
ATOM 7592 O O . LEU B 1 478 ? -3.064 -0.345 15.914 1 98 478 LEU B O 1
ATOM 7596 N N . ALA B 1 479 ? -4.527 -1.881 15.156 1 97.69 479 ALA B N 1
ATOM 7597 C CA . ALA B 1 479 ? -3.545 -2.957 15.258 1 97.69 479 ALA B CA 1
ATOM 7598 C C . ALA B 1 479 ? -2.361 -2.703 14.32 1 97.69 479 ALA B C 1
ATOM 7600 O O . ALA B 1 479 ? -1.205 -2.791 14.742 1 97.69 479 ALA B O 1
ATOM 7601 N N . PHE B 1 480 ? -2.67 -2.391 13.062 1 98.25 480 PHE B N 1
ATOM 7602 C CA . PHE B 1 480 ? -1.606 -2.102 12.109 1 98.25 480 PHE B CA 1
ATOM 7603 C C . PHE B 1 480 ? -0.865 -0.827 12.492 1 98.25 480 PHE B C 1
ATOM 7605 O O . PHE B 1 480 ? 0.354 -0.738 12.328 1 98.25 480 PHE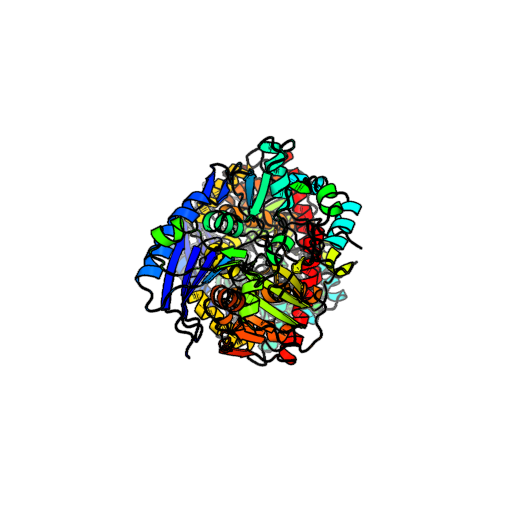 B O 1
ATOM 7612 N N . TYR B 1 481 ? -1.649 0.198 12.977 1 98.19 481 TYR B N 1
ATOM 7613 C CA . TYR B 1 481 ? -1.075 1.468 13.406 1 98.19 481 TYR B CA 1
ATOM 7614 C C . TYR B 1 481 ? -0.026 1.254 14.492 1 98.19 481 TYR B C 1
ATOM 7616 O O . TYR B 1 481 ? 1.103 1.737 14.375 1 98.19 481 TYR B O 1
ATOM 7624 N N . ARG B 1 482 ? -0.315 0.517 15.531 1 97.31 482 ARG B N 1
ATOM 7625 C CA . ARG B 1 482 ? 0.587 0.271 16.641 1 97.31 482 ARG B CA 1
ATOM 7626 C C . ARG B 1 482 ? 1.781 -0.573 16.219 1 97.31 482 ARG B C 1
ATOM 7628 O O . ARG B 1 482 ? 2.916 -0.303 16.609 1 97.31 482 ARG B O 1
ATOM 7635 N N . PHE B 1 483 ? 1.492 -1.599 15.43 1 97.69 483 PHE B N 1
ATOM 7636 C CA . PHE B 1 483 ? 2.564 -2.473 14.961 1 97.69 483 PHE B CA 1
ATOM 7637 C C . PHE B 1 483 ? 3.584 -1.692 14.141 1 97.69 483 PHE B C 1
ATOM 7639 O O . PHE B 1 483 ? 4.793 -1.855 14.328 1 97.69 483 PHE B O 1
ATOM 7646 N N . LYS B 1 484 ? 3.08 -0.892 13.25 1 97.19 484 LYS B N 1
ATOM 7647 C CA . LYS B 1 484 ? 3.957 -0.101 12.391 1 97.19 484 LYS B CA 1
ATOM 7648 C C . LYS B 1 484 ? 4.812 0.858 13.211 1 97.19 484 LYS B C 1
ATOM 7650 O O . LYS B 1 484 ? 6.008 1.009 12.945 1 97.19 484 LYS B O 1
ATOM 7655 N N . LEU B 1 485 ? 4.188 1.535 14.164 1 97.25 485 LEU B N 1
ATOM 7656 C CA . LEU B 1 485 ? 4.941 2.455 15.008 1 97.25 485 LEU B CA 1
ATOM 7657 C C . LEU B 1 485 ? 6.02 1.716 15.789 1 97.25 485 LEU B C 1
ATOM 7659 O O . LEU B 1 485 ? 7.105 2.252 16.016 1 97.25 485 LEU B O 1
ATOM 7663 N N . PHE B 1 486 ? 5.691 0.513 16.234 1 96.5 486 PHE B N 1
ATOM 7664 C CA . PHE B 1 486 ? 6.668 -0.323 16.922 1 96.5 486 PHE B CA 1
ATOM 7665 C C . PHE B 1 486 ? 7.84 -0.651 16 1 96.5 486 PHE B C 1
ATOM 7667 O O . PHE B 1 486 ? 9 -0.557 16.406 1 96.5 486 PHE B O 1
ATOM 7674 N N . GLN B 1 487 ? 7.566 -1.053 14.766 1 95.38 487 GLN B N 1
ATOM 7675 C CA . GLN B 1 487 ? 8.602 -1.386 13.789 1 95.38 487 GLN B CA 1
ATOM 7676 C C . GLN B 1 487 ? 9.477 -0.176 13.477 1 95.38 487 GLN B C 1
ATOM 7678 O O . GLN B 1 487 ? 10.664 -0.324 13.18 1 95.38 487 GLN B O 1
ATOM 7683 N N . GLU B 1 488 ? 8.891 1.03 13.633 1 95.38 488 GLU B N 1
ATOM 7684 C CA . GLU B 1 488 ? 9.609 2.266 13.336 1 95.38 488 GLU B CA 1
ATOM 7685 C C . GLU B 1 488 ? 10.375 2.771 14.555 1 95.38 488 GLU B C 1
ATOM 7687 O O . GLU B 1 488 ? 11.109 3.758 14.469 1 95.38 488 GLU B O 1
ATOM 7692 N N . GLY B 1 489 ? 10.156 2.178 15.695 1 93.38 489 GLY B N 1
ATOM 7693 C CA . GLY B 1 489 ? 10.844 2.564 16.922 1 93.38 489 GLY B CA 1
ATOM 7694 C C . GLY B 1 489 ? 10.219 3.771 17.594 1 93.38 489 GLY B C 1
ATOM 7695 O O . GLY B 1 489 ? 10.859 4.43 18.422 1 93.38 489 GLY B O 1
ATOM 7696 N N . VAL B 1 490 ? 9 4.125 17.188 1 91.62 490 VAL B N 1
ATOM 7697 C CA . VAL B 1 490 ? 8.32 5.293 17.734 1 91.62 490 VAL B CA 1
ATOM 7698 C C . VAL B 1 490 ? 7.68 4.934 19.078 1 91.62 490 VAL B C 1
ATOM 7700 O O . VAL B 1 490 ? 7.621 5.766 19.984 1 91.62 490 VAL B O 1
ATOM 7703 N N . ILE B 1 491 ? 7.188 3.658 19.188 1 90.31 491 ILE B N 1
ATOM 7704 C CA . ILE B 1 491 ? 6.629 3.199 20.453 1 90.31 491 ILE B CA 1
ATOM 7705 C C . ILE B 1 491 ? 7.348 1.93 20.906 1 90.31 491 ILE B C 1
ATOM 7707 O O . ILE B 1 491 ? 7.965 1.235 20.094 1 90.31 491 ILE B O 1
ATOM 7711 N N . THR B 1 492 ? 7.52 1.727 22.141 1 81.44 492 THR B N 1
ATOM 7712 C CA . THR B 1 492 ? 8.164 0.54 22.688 1 81.44 492 THR B CA 1
ATOM 7713 C C . THR B 1 492 ? 7.133 -0.445 23.219 1 81.44 492 THR B C 1
ATOM 7715 O O . THR B 1 492 ? 6.012 -0.054 23.562 1 81.44 492 THR B O 1
ATOM 7718 N N . ASP B 1 493 ? 7.305 -1.808 23 1 64.62 493 ASP B N 1
ATOM 7719 C CA . ASP B 1 493 ? 6.418 -2.873 23.453 1 64.62 493 ASP B CA 1
ATOM 7720 C C . ASP B 1 493 ? 6.141 -2.758 24.938 1 64.62 493 ASP B C 1
ATOM 7722 O O . ASP B 1 493 ? 7.062 -2.576 25.734 1 64.62 493 ASP B O 1
ATOM 7726 N N . GLU B 1 494 ? 5.004 -2.328 25.406 1 45.72 494 GLU B N 1
ATOM 7727 C CA . GLU B 1 494 ? 4.719 -2.621 26.812 1 45.72 494 GLU B CA 1
ATOM 7728 C C . GLU B 1 494 ? 4.477 -4.113 27.031 1 45.72 494 GLU B C 1
ATOM 7730 O O . GLU B 1 494 ? 3.898 -4.781 26.172 1 45.72 494 GLU B O 1
#

Radius of gyration: 37.95 Å; Cα contacts (8 Å, |Δi|>4): 2183; chains: 2; bounding box: 56×113×80 Å

InterPro domains:
  IPR000577 Carbohydrate kinase, FGGY [PIRSF000538] (7-446)
  IPR018484 Carbohydrate kinase FGGY, N-terminal [PF00370] (7-245)
  IPR018485 Carbohydrate kinase FGGY, C-terminal [PF02782] (256-446)
  IPR043129 ATPase, nucleotide binding domain [SSF53067] (8-247)
  IPR043129 ATPase, nucleotide binding domain [SSF53067] (250-483)
  IPR050406 FGGY Carbohydrate Kinase [PTHR43095] (6-482)

Secondary structure (DSSP, 8-state):
-----EEEEEEE-SSEEEEEEEETTT--EEEEEEEEPPEEE-TTS-EEE-HHHHHHHHHHHHHHHHHH-SS-EEEEEEEE-SS-EEEEETT--B-S-EE-TT--TTGGGGGG--HHHHHHHHHHH-----TTSHHHHHHHHHHHTT-TT-SSEEEEEHHHHHHHHHHS---EEHHHHTTTT-EETTTTEE-HHHHHHHT--GGGBPPEE-TTSEEEE--HHHHHHHT--S--EEEEEEEHHHHHHHHTT--TT-EEEEESSSEEEEEEESS----HHHHHTT-EEEE-TTSS-EEEEEEES-STHHHHHHHHHH---HHHHHHHHHHHHHHHTSTT--STTSPEEE--BTBB-TTS-BTT--EEEEEE-S---HHHHHHHHHHHHHHHHHHHHGGG-PPTT--EEEESGGGG-HHHHHHHHHHHTS-EEEE--S-HHHHHHHHHH-TTSPPPP--EEEEE---HHHHHHHHHHHHHHHHHHHHHHHHTTSS---/-----EEEEEEE-SSEEEEEEEETTT--EEEEEEEEPPEEE-TTS-EEE-HHHHHHHHHHHHHHHHHH-SS-EEEEEEEE-SS-EEEEETT--B-S-EE-TT--TTGGGGGG--HHHHHHHHHHH-----TTSHHHHHHHHHHHTT-TT-SSEEEEEHHHHHHHHHHS---EEHHHHTTTT-EETTTTEE-HHHHHHHT--GGGBPPEE-TTSEEEE--HHHHHHHT--S--EEEEEEEHHHHHHHHTT--TT-EEEEESSSEEEEEEESS----HHHHHTT-EEEE-TTSS-EEEEEEES-STHHHHHHHHHH---HHHHHHHHHHHHHHHTSTT--STTSPEEE--BTBB-TTS-BTT--EEEEEE-S---HHHHHHHHHHHHHHHHHHHHGGG-PPTT--EEEESGGGG-HHHHHHHHHHHTS-EEEE--S-HHHHHHHHHH-TTSPPPP--EEEEE---HHHHHHHHHHHHHHHHHHHHHHHHTTSS---

Sequence (988 aa):
MPDYRAALVIDIGTTNCKVSCCSCHDASVLEARKFPTPKRESGNGEVDFDIEALWQALRRVMAELVSSSPFPVTDISMASFGESGVFVDEKGTILTPMLAWYDRRGESWLASLSESDVEELYAITGLPPHSNYSAFKMRWLLDNYSLHERKDICWLHAPEVLLWRMTGEKKTELSLASRTLCLDVTRRSWSRKAAEILGVPFHVLAPLITPGEVAGWMTPALRNELGLSNEVKITLAGHDHMVGARALQMQPGEVLNSTGTTEGILLLNTQPTLSAQARRDKLANGCYSDGEFYTLFASLPVGGYALEWLQKTFRLTVEEISTALERARERYLRPCWSADHVPVFIPHLRGSGSPNKNRLTRGLMFGLTDSLSAEALVESVFIGLVMEFAHCYESFNIPAGRTIKVIGPAVKNPYWMQLKADILQCPVEAVAFEETVSVGALLIACPEVIPPAVPVAERYTPDALRSAKLKAYQQQWLAFYRFKLFQEGVITDEMPDYRAALVIDIGTTNCKVSCCSCHDASVLEARKFPTPKRESGNGEVDFDIEALWQALRRVMAELVSSSPFPVTDISMASFGESGVFVDEKGTILTPMLAWYDRRGESWLASLSESDVEELYAITGLPPHSNYSAFKMRWLLDNYSLHERKDICWLHAPEVLLWRMTGEKKTELSLASRTLCLDVTRRSWSRKAAEILGVPFHVLAPLITPGEVAGWMTPALRNELGLSNEVKITLAGHDHMVGARALQMQPGEVLNSTGTTEGILLLNTQPTLSAQARRDKLANGCYSDGEFYTLFASLPVGGYALEWLQKTFRLTVEEISTALERARERYLRPCWSADHVPVFIPHLRGSGSPNKNRLTRGLMFGLTDSLSAEALVESVFIGLVMEFAHCYESFNIPAGRTIKVIGPAVKNPYWMQLKADILQCPVEAVAFEETVSVGALLIACPEVIPPAVPVAERYTPDALRSAKLKAYQQQWLAFYRFKLFQEGVITDE

Organism: Citrobacter rodentium (strain ICC168) (NCBI:txid637910)

Solvent-accessible surface area (backbone atoms only — not comparable to full-atom values): 49780 Å² total; per-residue (Å²): 123,83,53,67,36,21,28,40,26,38,37,42,40,86,64,41,30,38,41,32,36,25,32,50,53,63,65,46,74,75,47,72,49,74,46,72,38,45,64,46,72,48,96,88,70,49,48,26,44,33,63,67,60,40,50,55,52,47,52,54,52,49,28,52,50,51,70,67,43,94,38,59,61,40,36,35,18,32,27,19,67,50,34,26,34,31,42,22,38,82,87,59,50,74,75,51,74,26,46,35,38,83,38,62,89,23,38,73,58,60,74,71,54,48,73,66,51,52,51,50,40,23,65,40,20,25,38,56,90,56,39,40,27,21,46,32,49,49,39,45,48,32,64,74,64,70,42,76,84,57,83,54,42,33,53,29,38,62,68,28,48,51,42,26,73,41,41,69,39,73,45,33,38,44,31,36,41,34,40,26,63,33,23,22,59,86,77,69,39,79,28,63,65,38,18,55,78,61,64,41,67,63,77,28,60,43,52,75,40,55,38,49,44,76,63,37,48,54,36,69,69,57,29,56,72,41,70,44,90,59,76,30,41,33,22,49,25,24,24,37,69,40,19,23,45,54,41,61,63,71,48,76,74,35,35,40,34,44,30,38,56,33,27,36,43,37,35,31,29,79,54,78,74,67,47,70,62,32,55,66,28,47,36,30,30,35,45,28,47,71,67,64,39,17,32,40,34,44,49,32,62,52,38,49,42,53,58,56,39,44,28,66,51,38,62,46,51,74,66,52,50,54,53,22,48,54,50,41,36,57,49,61,73,37,87,82,51,72,56,85,80,47,31,45,32,45,65,14,33,66,6,40,24,38,52,65,60,33,71,80,46,52,9,35,40,36,54,38,49,73,68,68,51,66,41,52,49,51,47,15,49,53,52,17,48,44,49,54,48,51,58,31,52,58,72,68,69,66,68,83,65,52,52,34,39,30,33,56,69,49,56,79,35,63,51,61,47,41,52,48,6,18,69,67,51,17,37,29,33,25,33,67,63,78,63,34,41,50,51,13,15,44,42,39,60,35,68,84,34,58,78,67,84,74,46,66,72,46,75,31,73,46,42,72,69,62,20,54,47,47,49,56,48,43,54,55,46,49,52,53,51,52,51,51,34,40,78,69,66,76,44,75,89,126,123,82,55,68,35,21,28,40,27,36,37,42,41,86,64,40,29,37,40,33,36,25,32,50,53,65,64,45,75,75,48,72,50,74,45,73,39,46,64,46,73,49,95,87,69,49,50,26,43,33,65,67,58,40,50,54,52,47,53,53,50,49,28,53,50,53,70,67,43,94,37,59,61,41,36,35,17,32,26,20,66,50,34,26,34,31,41,22,38,81,87,59,51,74,73,51,74,25,48,36,40,83,40,61,88,24,39,73,58,60,75,71,54,48,73,66,52,52,53,52,40,22,67,40,20,24,37,56,90,54,39,41,26,21,45,30,49,48,37,44,48,32,64,77,65,70,43,77,82,56,82,55,40,32,52,29,38,63,68,29,48,51,42,26,74,42,42,68,37,71,47,33,37,45,32,36,41,32,40,24,63,33,22,21,57,85,76,71,38,78,28,63,66,39,18,56,77,61,64,41,68,65,78,28,59,44,52,77,39,55,36,47,43,76,63,38,48,52,34,68,70,57,29,56,72,41,71,45,89,60,75,30,41,32,21,48,26,24,24,37,71,41,19,22,43,52,42,62,64,69,48,74,74,34,35,40,34,45,29,38,54,33,28,34,42,38,36,32,28,79,56,78,73,66,48,72,63,32,56,66,28,47,35,30,31,36,45,27,47,70,65,65,40,17,32,39,34,43,49,32,60,53,40,49,42,53,58,55,39,45,28,67,50,38,61,47,50,73,64,52,49,53,52,21,48,53,51,40,36,58,48,60,74,37,88,82,52,73,58,85,81,47,30,46,32,43,64,15,34,68,6,40,24,38,52,63,62,34,71,80,46,50,9,37,40,36,52,39,48,72,69,69,49,65,41,51,49,51,46,14,49,53,52,18,46,43,50,53,47,51,57,32,52,57,70,68,70,67,69,84,62,51,54,33,40,30,33,55,68,48,54,79,34,64,51,62,45,42,51,48,7,18,70,67,50,16,37,28,35,25,32,69,62,77,62,34,42,50,50,14,15,44,42,39,59,36,69,83,33,59,77,69,82,72,46,68,73,46,78,31,74,43,42,73,69,60,21,53,48,46,49,56,51,43,54,56,46,49,52,54,52,53,50,50,34,40,76,69,66,76,44,77,90,128